Protein 5V2J (pdb70)

CATH classification: 3.40.50.2000

InterPro domains:
  IPR002213 UDP-glucuronosyl/UDP-glucosyltransferase [PF00201] (265-413)
  IPR002213 UDP-glucuronosyl/UDP-glucosyltransferase [cd03784] (7-431)
  IPR035595 UDP-glycosyltransferase family, conserved site [PS00375] (324-367)

Structure (mmCIF, N/CA/C/O backbone):
data_5V2J
#
_entry.id   5V2J
#
_cell.length_a   65.224
_cell.length_b   87.410
_cell.length_c   162.826
_cell.angle_alpha   90.00
_cell.angle_beta   90.00
_cell.angle_gamma   90.00
#
_symmetry.space_group_name_H-M   'P 21 21 21'
#
loop_
_entity.id
_entity.type
_entity.pdbx_description
1 polymer 'UDP-glycosyltransferase 74F2'
2 branched beta-D-glucopyranose-(1-3)-beta-D-glucopyranose
3 non-polymer beta-D-glucopyranose
4 non-polymer "URIDINE-5'-DIPHOSPHATE"
5 non-polymer '2-bromobenzoic acid'
6 water water
#
loop_
_atom_site.group_PDB
_atom_site.id
_atom_site.type_symbol
_atom_site.label_atom_id
_atom_site.label_alt_id
_atom_site.label_comp_id
_atom_site.label_asym_id
_atom_site.label_entity_id
_atom_site.label_seq_id
_atom_site.pdbx_PDB_ins_code
_atom_site.Cartn_x
_atom_site.Cartn_y
_atom_site.Cartn_z
_atom_site.occupancy
_atom_site.B_iso_or_equiv
_atom_site.auth_seq_id
_atom_site.auth_comp_id
_atom_site.auth_asym_id
_atom_site.auth_atom_id
_atom_site.pdbx_PDB_model_num
ATOM 1 N N . LYS A 1 4 ? -44.295 1.344 -16.601 1.00 62.73 4 LYS A N 1
ATOM 2 C CA . LYS A 1 4 ? -43.188 1.998 -17.297 1.00 70.87 4 LYS A CA 1
ATOM 3 C C . LYS A 1 4 ? -43.221 3.515 -17.109 1.00 69.01 4 LYS A C 1
ATOM 4 O O . LYS A 1 4 ? -42.458 4.225 -17.758 1.00 74.81 4 LYS A O 1
ATOM 10 N N . ARG A 1 5 ? -44.086 4.015 -16.213 1.00 64.56 5 ARG A N 1
ATOM 11 C CA . ARG A 1 5 ? -44.216 5.466 -16.068 1.00 60.72 5 ARG A CA 1
ATOM 12 C C . ARG A 1 5 ? -43.064 6.076 -15.244 1.00 53.59 5 ARG A C 1
ATOM 13 O O . ARG A 1 5 ? -42.513 7.101 -15.640 1.00 61.99 5 ARG A O 1
ATOM 21 N N . GLY A 1 6 ? -42.672 5.502 -14.109 1.00 33.83 6 GLY A N 1
ATOM 22 C CA . GLY A 1 6 ? -41.658 6.167 -13.270 1.00 29.80 6 GLY A CA 1
ATOM 23 C C . GLY A 1 6 ? -40.358 6.492 -13.995 1.00 41.37 6 GLY A C 1
ATOM 24 O O . GLY A 1 6 ? -39.943 5.797 -14.921 1.00 41.83 6 GLY A O 1
ATOM 25 N N . HIS A 1 7 ? -39.682 7.567 -13.542 1.00 36.64 7 HIS A N 1
ATOM 26 C CA . HIS A 1 7 ? -38.380 7.977 -14.094 1.00 27.30 7 HIS A CA 1
ATOM 27 C C . HIS A 1 7 ? -37.537 8.622 -12.990 1.00 31.26 7 HIS A C 1
ATOM 28 O O . HIS A 1 7 ? -37.887 9.694 -12.483 1.00 26.82 7 HIS A O 1
ATOM 35 N N . VAL A 1 8 ? -36.415 7.985 -12.649 1.00 25.11 8 VAL A N 1
ATOM 36 C CA . VAL A 1 8 ? -35.503 8.441 -11.599 1.00 25.33 8 VAL A CA 1
ATOM 37 C C . VAL A 1 8 ? -34.348 9.232 -12.205 1.00 21.75 8 VAL A C 1
ATOM 38 O O . VAL A 1 8 ? -33.693 8.771 -13.155 1.00 27.83 8 VAL A O 1
ATOM 42 N N . LEU A 1 9 ? -34.109 10.427 -11.663 1.00 21.72 9 LEU A N 1
ATOM 43 C CA . LEU A 1 9 ? -32.862 11.154 -11.860 1.00 25.05 9 LEU A CA 1
ATOM 44 C C . LEU A 1 9 ? -31.978 10.906 -10.639 1.00 27.23 9 LEU A C 1
ATOM 45 O O . LEU A 1 9 ? -32.345 11.273 -9.515 1.00 22.59 9 LEU A O 1
ATOM 50 N N . ALA A 1 10 ? -30.836 10.265 -10.867 1.00 21.02 10 ALA A N 1
ATOM 51 C CA . ALA A 1 10 ? -29.903 9.865 -9.811 1.00 23.60 10 ALA A CA 1
ATOM 52 C C . ALA A 1 10 ? -28.727 10.826 -9.766 1.00 24.04 10 ALA A C 1
ATOM 53 O O . ALA A 1 10 ? -28.079 11.050 -10.795 1.00 21.76 10 ALA A O 1
ATOM 55 N N . VAL A 1 11 ? -28.464 11.409 -8.587 1.00 19.16 11 VAL A N 1
ATOM 56 C CA . VAL A 1 11 ? -27.467 12.470 -8.466 1.00 22.48 11 VAL A CA 1
ATOM 57 C C . VAL A 1 11 ? -26.392 12.098 -7.440 1.00 20.24 11 VAL A C 1
ATOM 58 O O . VAL A 1 11 ? -26.528 12.419 -6.246 1.00 22.20 11 VAL A O 1
ATOM 62 N N . PRO A 1 12 ? -25.333 11.402 -7.834 1.00 19.69 12 PRO A N 1
ATOM 63 C CA . PRO A 1 12 ? -24.246 11.101 -6.881 1.00 19.18 12 PRO A CA 1
ATOM 64 C C . PRO A 1 12 ? -23.341 12.295 -6.603 1.00 23.05 12 PRO A C 1
ATOM 65 O O . PRO A 1 12 ? -23.177 13.182 -7.440 1.00 21.17 12 PRO A O 1
ATOM 69 N N . TYR A 1 13 ? -22.736 12.311 -5.393 1.00 18.82 13 TYR A N 1
ATOM 70 C CA . TYR A 1 13 ? -21.580 13.171 -5.189 1.00 18.45 13 TYR A CA 1
ATOM 71 C C . TYR A 1 13 ? -20.535 12.826 -6.254 1.00 26.24 13 TYR A C 1
ATOM 72 O O . TYR A 1 13 ? -20.363 11.646 -6.586 1.00 22.43 13 TYR A O 1
ATOM 81 N N . PRO A 1 14 ? -19.874 13.822 -6.865 1.00 25.35 14 PRO A N 1
ATOM 82 C CA . PRO A 1 14 ? -19.062 13.513 -8.078 1.00 24.82 14 PRO A CA 1
ATOM 83 C C . PRO A 1 14 ? -17.698 12.926 -7.734 1.00 24.57 14 PRO A C 1
ATOM 84 O O . PRO A 1 14 ? -16.629 13.537 -7.956 1.00 25.61 14 PRO A O 1
ATOM 88 N N . SER A 1 15 ? -17.713 11.713 -7.177 1.00 19.74 15 SER A N 1
ATOM 89 C CA . SER A 1 15 ? -16.480 10.985 -6.903 1.00 23.60 15 SER A CA 1
ATOM 90 C C . SER A 1 15 ? -16.731 9.513 -7.156 1.00 29.48 15 SER A C 1
ATOM 91 O O . SER A 1 15 ? -17.878 9.061 -7.171 1.00 25.73 15 SER A O 1
ATOM 94 N N . GLN A 1 16 ? -15.641 8.759 -7.353 1.00 26.15 16 GLN A N 1
ATOM 95 C CA . GLN A 1 16 ? -15.771 7.362 -7.756 1.00 22.73 16 GLN A CA 1
ATOM 96 C C . GLN A 1 16 ? -16.578 6.559 -6.754 1.00 26.61 16 GLN A C 1
ATOM 97 O O . GLN A 1 16 ? -17.434 5.758 -7.140 1.00 24.74 16 GLN A O 1
ATOM 103 N N . GLY A 1 17 ? -16.301 6.732 -5.459 1.00 22.42 17 GLY A N 1
ATOM 104 C CA . GLY A 1 17 ? -16.979 5.881 -4.490 1.00 25.02 17 GLY A CA 1
ATOM 105 C C . GLY A 1 17 ? -18.458 6.186 -4.335 1.00 19.89 17 GLY A C 1
ATOM 106 O O . GLY A 1 17 ? -19.164 5.465 -3.611 1.00 23.27 17 GLY A O 1
ATOM 107 N N . HIS A 1 18 ? -18.921 7.277 -4.927 1.00 18.70 18 HIS A N 1
ATOM 108 C CA . HIS A 1 18 ? -20.349 7.572 -4.917 1.00 19.02 18 HIS A CA 1
ATOM 109 C C . HIS A 1 18 ? -20.999 7.305 -6.269 1.00 22.78 18 HIS A C 1
ATOM 110 O O . HIS A 1 18 ? -22.115 6.815 -6.316 1.00 18.89 18 HIS A O 1
ATOM 117 N N . ILE A 1 19 ? -20.323 7.623 -7.374 1.00 24.98 19 ILE A N 1
ATOM 118 C CA . ILE A 1 19 ? -20.906 7.365 -8.690 1.00 21.71 19 ILE A CA 1
ATOM 119 C C . ILE A 1 19 ? -21.131 5.870 -8.898 1.00 22.35 19 ILE A C 1
ATOM 120 O O . ILE A 1 19 ? -22.182 5.453 -9.401 1.00 24.66 19 ILE A O 1
ATOM 125 N N . THR A 1 20 ? -20.157 5.038 -8.496 1.00 21.21 20 THR A N 1
ATOM 126 C CA . THR A 1 20 ? -20.286 3.589 -8.649 1.00 19.54 20 THR A CA 1
ATOM 127 C C . THR A 1 20 ? -21.513 3.005 -7.962 1.00 23.90 20 THR A C 1
ATOM 128 O O . THR A 1 20 ? -22.314 2.347 -8.646 1.00 24.93 20 THR A O 1
ATOM 132 N N . PRO A 1 21 ? -21.737 3.175 -6.646 1.00 24.98 21 PRO A N 1
ATOM 133 C CA . PRO A 1 21 ? -22.985 2.607 -6.080 1.00 19.98 21 PRO A CA 1
ATOM 134 C C . PRO A 1 21 ? -24.263 3.186 -6.690 1.00 25.86 21 PRO A C 1
ATOM 135 O O . PRO A 1 21 ? -25.273 2.468 -6.802 1.00 26.88 21 PRO A O 1
ATOM 139 N N . PHE A 1 22 ? -24.248 4.459 -7.095 1.00 24.50 22 PHE A N 1
ATOM 140 C CA . PHE A 1 22 ? -25.435 5.036 -7.729 1.00 22.77 22 PHE A CA 1
ATOM 141 C C . PHE A 1 22 ? -25.725 4.364 -9.064 1.00 20.19 22 PHE A C 1
ATOM 142 O O . PHE A 1 22 ? -26.884 4.071 -9.381 1.00 25.17 22 PHE A O 1
ATOM 150 N N . ARG A 1 23 ? -24.685 4.109 -9.859 1.00 29.27 23 ARG A N 1
ATOM 151 C CA . ARG A 1 23 ? -24.917 3.473 -11.153 1.00 30.65 23 ARG A CA 1
ATOM 152 C C . ARG A 1 23 ? -25.369 2.031 -10.980 1.00 20.70 23 ARG A C 1
ATOM 153 O O . ARG A 1 23 ? -26.273 1.559 -11.701 1.00 25.97 23 ARG A O 1
ATOM 161 N N . GLN A 1 24 ? -24.739 1.308 -10.051 1.00 25.71 24 GLN A N 1
ATOM 162 C CA . GLN A 1 24 ? -25.133 -0.075 -9.793 1.00 32.11 24 GLN A CA 1
ATOM 163 C C . GLN A 1 24 ? -26.578 -0.147 -9.337 1.00 30.05 24 GLN A C 1
ATOM 164 O O . GLN A 1 24 ? -27.333 -1.022 -9.774 1.00 34.57 24 GLN A O 1
ATOM 170 N N . PHE A 1 25 ? -26.999 0.788 -8.485 1.00 30.98 25 PHE A N 1
ATOM 171 C CA . PHE A 1 25 ? -28.391 0.796 -8.048 1.00 27.77 25 PHE A CA 1
ATOM 172 C C . PHE A 1 25 ? -29.319 1.072 -9.230 1.00 32.54 25 PHE A C 1
ATOM 173 O O . PHE A 1 25 ? -30.359 0.423 -9.375 1.00 29.32 25 PHE A O 1
ATOM 181 N N . CYS A 1 26 ? -28.918 1.984 -10.125 1.00 27.56 26 CYS A N 1
ATOM 182 C CA . CYS A 1 26 ? -29.704 2.245 -11.328 1.00 27.65 26 CYS A CA 1
ATOM 183 C C . CYS A 1 26 ? -29.877 0.981 -12.178 1.00 32.15 26 CYS A C 1
ATOM 184 O O . CYS A 1 26 ? -30.945 0.768 -12.759 1.00 31.13 26 CYS A O 1
ATOM 187 N N . LYS A 1 27 ? -28.838 0.136 -12.282 1.00 28.74 27 LYS A N 1
ATOM 188 C CA . LYS A 1 27 ? -28.982 -1.110 -13.046 1.00 28.77 27 LYS A CA 1
ATOM 189 C C . LYS A 1 27 ? -30.024 -2.039 -12.417 1.00 34.26 27 LYS A C 1
ATOM 190 O O . LYS A 1 27 ? -30.736 -2.764 -13.133 1.00 28.44 27 LYS A O 1
ATOM 196 N N . ARG A 1 28 ? -30.115 -2.055 -11.081 1.00 33.94 28 ARG A N 1
ATOM 197 C CA . ARG A 1 28 ? -31.168 -2.835 -10.422 1.00 34.97 28 ARG A CA 1
ATOM 198 C C . ARG A 1 28 ? -32.540 -2.283 -10.753 1.00 35.38 28 ARG A C 1
ATOM 199 O O . ARG A 1 28 ? -33.456 -3.030 -11.115 1.00 37.48 28 ARG A O 1
ATOM 207 N N . LEU A 1 29 ? -32.714 -0.970 -10.559 1.00 27.04 29 LEU A N 1
ATOM 208 C CA . LEU A 1 29 ? -33.965 -0.318 -10.911 1.00 31.06 29 LEU A CA 1
ATOM 209 C C . LEU A 1 29 ? -34.350 -0.602 -12.354 1.00 31.16 29 LEU A C 1
ATOM 210 O O . LEU A 1 29 ? -35.518 -0.911 -12.641 1.00 32.69 29 LEU A O 1
ATOM 215 N N . HIS A 1 30 ? -33.386 -0.521 -13.287 1.00 24.50 30 HIS A N 1
ATOM 216 C CA . HIS A 1 30 ? -33.741 -0.790 -14.685 1.00 30.41 30 HIS A CA 1
ATOM 217 C C . HIS A 1 30 ? -34.219 -2.230 -14.864 1.00 35.94 30 HIS A C 1
ATOM 218 O O . HIS A 1 30 ? -35.207 -2.486 -15.566 1.00 34.25 30 HIS A O 1
ATOM 225 N N . PHE A 1 31 ? -33.543 -3.185 -14.219 1.00 38.50 31 PHE A N 1
ATOM 226 C CA . PHE A 1 31 ? -33.999 -4.572 -14.269 1.00 35.72 31 PHE A CA 1
ATOM 227 C C . PHE A 1 31 ? -35.432 -4.710 -13.760 1.00 37.17 31 PHE A C 1
ATOM 228 O O . PHE A 1 31 ? -36.192 -5.549 -14.258 1.00 34.69 31 PHE A O 1
ATOM 236 N N . LYS A 1 32 ? -35.829 -3.887 -12.788 1.00 34.92 32 LYS A N 1
ATOM 237 C CA . LYS A 1 32 ? -37.182 -3.965 -12.249 1.00 37.85 32 LYS A CA 1
ATOM 238 C C . LYS A 1 32 ? -38.201 -3.166 -13.058 1.00 37.36 32 LYS A C 1
ATOM 239 O O . LYS A 1 32 ? -39.389 -3.180 -12.713 1.00 39.50 32 LYS A O 1
ATOM 245 N N . GLY A 1 33 ? -37.786 -2.496 -14.131 1.00 34.73 33 GLY A N 1
ATOM 246 C CA . GLY A 1 33 ? -38.706 -1.766 -14.974 1.00 39.52 33 GLY A CA 1
ATOM 247 C C . GLY A 1 33 ? -38.769 -0.268 -14.772 1.00 35.38 33 GLY A C 1
ATOM 248 O O . GLY A 1 33 ? -39.673 0.370 -15.316 1.00 34.51 33 GLY A O 1
ATOM 249 N N . LEU A 1 34 ? -37.832 0.314 -14.034 1.00 31.58 34 LEU A N 1
ATOM 250 C CA . LEU A 1 34 ? -37.815 1.740 -13.752 1.00 29.58 34 LEU A CA 1
ATOM 251 C C . LEU A 1 34 ? -36.752 2.412 -14.619 1.00 35.25 34 LEU A C 1
ATOM 252 O O . LEU A 1 34 ? -35.575 2.041 -14.554 1.00 39.65 34 LEU A O 1
ATOM 257 N N . LYS A 1 35 ? -37.152 3.416 -15.399 1.00 27.93 35 LYS A N 1
ATOM 258 C CA . LYS A 1 35 ? -36.190 4.156 -16.210 1.00 31.56 35 LYS A CA 1
ATOM 259 C C . LYS A 1 35 ? -35.346 5.067 -15.324 1.00 31.97 35 LYS A C 1
ATOM 260 O O . LYS A 1 35 ? -35.846 5.650 -14.353 1.00 25.77 35 LYS A O 1
ATOM 266 N N . THR A 1 36 ? -34.050 5.176 -15.641 1.00 24.33 36 THR A N 1
ATOM 267 C CA . THR A 1 36 ? -33.130 5.967 -14.825 1.00 25.23 36 THR A CA 1
ATOM 268 C C . THR A 1 36 ? -32.255 6.838 -15.720 1.00 36.11 36 THR A C 1
ATOM 269 O O . THR A 1 36 ? -31.855 6.427 -16.819 1.00 33.11 36 THR A O 1
ATOM 273 N N . THR A 1 37 ? -31.941 8.031 -15.221 1.00 28.51 37 THR A N 1
ATOM 274 C CA . THR A 1 37 ? -30.968 8.938 -15.810 1.00 26.76 37 THR A CA 1
ATOM 275 C C . THR A 1 37 ? -29.970 9.305 -14.723 1.00 26.84 37 THR A C 1
ATOM 276 O O . THR A 1 37 ? -30.362 9.729 -13.630 1.00 21.03 37 THR A O 1
ATOM 280 N N . LEU A 1 38 ? -28.693 9.175 -15.024 1.00 26.47 38 LEU A N 1
ATOM 281 C CA . LEU A 1 38 ? -27.635 9.491 -14.073 1.00 24.38 38 LEU A CA 1
ATOM 282 C C . LEU A 1 38 ? -27.102 10.891 -14.363 1.00 28.50 38 LEU A C 1
ATOM 283 O O . LEU A 1 38 ? -26.731 11.190 -15.505 1.00 26.55 38 LEU A O 1
ATOM 288 N N . ALA A 1 39 ? -27.098 11.755 -13.340 1.00 21.27 39 ALA A N 1
ATOM 289 C CA . ALA A 1 39 ? -26.605 13.130 -13.448 1.00 24.43 39 ALA A CA 1
ATOM 290 C C . ALA A 1 39 ? -25.125 13.200 -13.081 1.00 27.76 39 ALA A C 1
ATOM 291 O O . ALA A 1 39 ? -24.767 13.069 -11.907 1.00 28.31 39 ALA A O 1
ATOM 293 N N . LEU A 1 40 ? -24.271 13.465 -14.071 1.00 25.96 40 LEU A N 1
ATOM 294 C CA . LEU A 1 40 ? -22.841 13.641 -13.871 1.00 23.35 40 LEU A CA 1
ATOM 295 C C . LEU A 1 40 ? -22.489 15.112 -14.072 1.00 25.17 40 LEU A C 1
ATOM 296 O O . LEU A 1 40 ? -23.062 15.783 -14.938 1.00 22.27 40 LEU A O 1
ATOM 301 N N . THR A 1 41 ? -21.544 15.614 -13.283 1.00 23.07 41 THR A N 1
ATOM 302 C CA . THR A 1 41 ? -21.022 16.952 -13.523 1.00 24.35 41 THR A CA 1
ATOM 303 C C . THR A 1 41 ? -20.309 16.997 -14.879 1.00 22.47 41 THR A C 1
ATOM 304 O O . THR A 1 41 ? -19.766 16.001 -15.352 1.00 19.45 41 THR A O 1
ATOM 308 N N . THR A 1 42 ? -20.326 18.172 -15.504 1.00 23.11 42 THR A N 1
ATOM 309 C CA . THR A 1 42 ? -19.682 18.344 -16.808 1.00 24.44 42 THR A CA 1
ATOM 310 C C . THR A 1 42 ? -18.208 17.964 -16.752 1.00 24.86 42 THR A C 1
ATOM 311 O O . THR A 1 42 ? -17.700 17.288 -17.650 1.00 28.70 42 THR A O 1
ATOM 315 N N . PHE A 1 43 ? -17.510 18.373 -15.694 1.00 28.41 43 PHE A N 1
ATOM 316 C CA . PHE A 1 43 ? -16.100 18.015 -15.592 1.00 21.60 43 PHE A CA 1
ATOM 317 C C . PHE A 1 43 ? -15.911 16.505 -15.593 1.00 19.38 43 PHE A C 1
ATOM 318 O O . PHE A 1 43 ? -15.053 15.973 -16.310 1.00 20.51 43 PHE A O 1
ATOM 326 N N . VAL A 1 44 ? -16.710 15.789 -14.807 1.00 23.84 44 VAL A N 1
ATOM 327 C CA . VAL A 1 44 ? -16.564 14.332 -14.737 1.00 24.13 44 VAL A CA 1
ATOM 328 C C . VAL A 1 44 ? -16.965 13.679 -16.046 1.00 23.49 44 VAL A C 1
ATOM 329 O O . VAL A 1 44 ? -16.349 12.695 -16.482 1.00 24.44 44 VAL A O 1
ATOM 333 N N . PHE A 1 45 ? -18.047 14.168 -16.657 1.00 20.28 45 PHE A N 1
ATOM 334 C CA . PHE A 1 45 ? -18.528 13.595 -17.909 1.00 24.24 45 PHE A CA 1
ATOM 335 C C . PHE A 1 45 ? -17.440 13.678 -18.989 1.00 20.18 45 PHE A C 1
ATOM 336 O O . PHE A 1 45 ? -17.161 12.698 -19.688 1.00 28.54 45 PHE A O 1
ATOM 344 N N . ASN A 1 46 ? -16.773 14.825 -19.090 1.00 20.47 46 ASN A N 1
ATOM 345 C CA . ASN A 1 46 ? -15.758 15.013 -20.120 1.00 25.31 46 ASN A CA 1
ATOM 346 C C . ASN A 1 46 ? -14.462 14.275 -19.793 1.00 34.43 46 ASN A C 1
ATOM 347 O O . ASN A 1 46 ? -13.624 14.118 -20.686 1.00 32.15 46 ASN A O 1
ATOM 352 N N . SER A 1 47 ? -14.307 13.775 -18.562 1.00 34.01 47 SER A N 1
ATOM 353 C CA . SER A 1 47 ? -13.148 12.970 -18.173 1.00 34.60 47 SER A CA 1
ATOM 354 C C . SER A 1 47 ? -13.353 11.477 -18.409 1.00 35.10 47 SER A C 1
ATOM 355 O O . SER A 1 47 ? -12.390 10.763 -18.700 1.00 42.19 47 SER A O 1
ATOM 358 N N . ILE A 1 48 ? -14.574 10.975 -18.265 1.00 34.29 48 ILE A N 1
ATOM 359 C CA . ILE A 1 48 ? -14.823 9.557 -18.505 1.00 39.15 48 ILE A CA 1
ATOM 360 C C . ILE A 1 48 ? -14.923 9.252 -19.993 1.00 44.32 48 ILE A C 1
ATOM 361 O O . ILE A 1 48 ? -14.556 8.155 -20.423 1.00 49.58 48 ILE A O 1
ATOM 366 N N . ASN A 1 49 ? -15.440 10.187 -20.789 1.00 55.90 49 ASN A N 1
ATOM 367 C CA . ASN A 1 49 ? -15.932 9.903 -22.134 1.00 70.94 49 ASN A CA 1
ATOM 368 C C . ASN A 1 49 ? -16.840 8.669 -22.115 1.00 63.04 49 ASN A C 1
ATOM 369 O O . ASN A 1 49 ? -16.529 7.654 -22.746 1.00 61.83 49 ASN A O 1
ATOM 374 N N . PRO A 1 50 ? -17.960 8.721 -21.390 1.00 53.90 50 PRO A N 1
ATOM 375 C CA . PRO A 1 50 ? -18.765 7.510 -21.197 1.00 54.10 50 PRO A CA 1
ATOM 376 C C . PRO A 1 50 ? -19.360 7.024 -22.509 1.00 67.96 50 PRO A C 1
ATOM 377 O O . PRO A 1 50 ? -19.542 7.780 -23.465 1.00 66.14 50 PRO A O 1
ATOM 381 N N . ASP A 1 51 ? -19.652 5.730 -22.549 1.00 78.27 51 ASP A N 1
ATOM 382 C CA . ASP A 1 51 ? -20.324 5.128 -23.693 1.00 86.46 51 ASP A CA 1
ATOM 383 C C . ASP A 1 51 ? -21.822 5.246 -23.452 1.00 81.90 51 ASP A C 1
ATOM 384 O O . ASP A 1 51 ? -22.367 4.604 -22.548 1.00 81.22 51 ASP A O 1
ATOM 389 N N . LEU A 1 52 ? -22.475 6.087 -24.247 1.00 77.65 52 LEU A N 1
ATOM 390 C CA . LEU A 1 52 ? -23.858 6.477 -24.016 1.00 69.30 52 LEU A CA 1
ATOM 391 C C . LEU A 1 52 ? -24.867 5.482 -24.568 1.00 78.13 52 LEU A C 1
ATOM 392 O O . LEU A 1 52 ? -26.073 5.720 -24.441 1.00 79.68 52 LEU A O 1
ATOM 397 N N . SER A 1 53 ? -24.413 4.384 -25.170 1.00 86.84 53 SER A N 1
ATOM 398 C CA . SER A 1 53 ? -25.313 3.375 -25.731 1.00 91.34 53 SER A CA 1
ATOM 399 C C . SER A 1 53 ? -25.598 2.283 -24.697 1.00 81.68 53 SER A C 1
ATOM 400 O O . SER A 1 53 ? -25.237 1.119 -24.855 1.00 82.40 53 SER A O 1
ATOM 403 N N . GLY A 1 54 ? -26.261 2.685 -23.616 1.00 75.39 54 GLY A N 1
ATOM 404 C CA . GLY A 1 54 ? -26.540 1.786 -22.521 1.00 68.90 54 GLY A CA 1
ATOM 405 C C . GLY A 1 54 ? -27.899 2.024 -21.894 1.00 70.13 54 GLY A C 1
ATOM 406 O O . GLY A 1 54 ? -28.583 3.010 -22.191 1.00 66.08 54 GLY A O 1
ATOM 407 N N . PRO A 1 55 ? -28.310 1.124 -20.991 1.00 76.42 55 PRO A N 1
ATOM 408 C CA . PRO A 1 55 ? -29.652 1.231 -20.394 1.00 75.87 55 PRO A CA 1
ATOM 409 C C . PRO A 1 55 ? -29.807 2.401 -19.427 1.00 76.84 55 PRO A C 1
ATOM 410 O O . PRO A 1 55 ? -30.946 2.749 -19.088 1.00 80.05 55 PRO A O 1
ATOM 414 N N . ILE A 1 56 ? -28.711 3.010 -18.976 1.00 64.63 56 ILE A N 1
ATOM 415 C CA . ILE A 1 56 ? -28.732 4.154 -18.065 1.00 52.35 56 ILE A CA 1
ATOM 416 C C . ILE A 1 56 ? -28.307 5.383 -18.867 1.00 42.87 56 ILE A C 1
ATOM 417 O O . ILE A 1 56 ? -27.135 5.511 -19.248 1.00 42.20 56 ILE A O 1
ATOM 422 N N . SER A 1 57 ? -29.257 6.274 -19.144 1.00 42.98 57 SER A N 1
ATOM 423 C CA . SER A 1 57 ? -28.981 7.531 -19.830 1.00 37.23 57 SER A CA 1
ATOM 424 C C . SER A 1 57 ? -28.192 8.473 -18.927 1.00 30.34 57 SER A C 1
ATOM 425 O O . SER A 1 57 ? -28.240 8.374 -17.699 1.00 30.32 57 SER A O 1
ATOM 428 N N . ILE A 1 58 ? -27.487 9.423 -19.547 1.00 27.64 58 ILE A N 1
ATOM 429 C CA . ILE A 1 58 ? -26.632 10.370 -18.832 1.00 28.28 58 ILE A CA 1
ATOM 430 C C . ILE A 1 58 ? -27.112 11.786 -19.121 1.00 30.02 58 ILE A C 1
ATOM 431 O O . ILE A 1 58 ? -27.423 12.125 -20.268 1.00 30.54 58 ILE A O 1
ATOM 436 N N . ALA A 1 59 ? -27.192 12.609 -18.084 1.00 26.02 59 ALA A N 1
ATOM 437 C CA . ALA A 1 59 ? -27.382 14.038 -18.260 1.00 25.52 59 ALA A CA 1
ATOM 438 C C . ALA A 1 59 ? -26.225 14.734 -17.557 1.00 30.18 59 ALA A C 1
ATOM 439 O O . ALA A 1 59 ? -25.570 14.133 -16.698 1.00 28.38 59 ALA A O 1
ATOM 441 N N . THR A 1 60 ? -25.921 15.980 -17.937 1.00 22.58 60 THR A N 1
ATOM 442 C CA . THR A 1 60 ? -24.861 16.714 -17.248 1.00 20.44 60 THR A CA 1
ATOM 443 C C . THR A 1 60 ? -25.441 17.834 -16.401 1.00 21.41 60 THR A C 1
ATOM 444 O O . THR A 1 60 ? -26.396 18.512 -16.797 1.00 24.97 60 THR A O 1
ATOM 448 N N . ILE A 1 61 ? -24.873 18.003 -15.214 1.00 22.62 61 ILE A N 1
ATOM 449 C CA . ILE A 1 61 ? -25.170 19.140 -14.364 1.00 18.34 61 ILE A CA 1
ATOM 450 C C . ILE A 1 61 ? -23.855 19.859 -14.110 1.00 24.70 61 ILE A C 1
ATOM 451 O O . ILE A 1 61 ? -22.796 19.413 -14.566 1.00 29.40 61 ILE A O 1
ATOM 456 N N . SER A 1 62 ? -23.899 20.962 -13.373 1.00 22.63 62 SER A N 1
ATOM 457 C CA . SER A 1 62 ? -22.683 21.693 -13.049 1.00 23.70 62 SER A CA 1
ATOM 458 C C . SER A 1 62 ? -22.503 21.793 -11.541 1.00 28.26 62 SER A C 1
ATOM 459 O O . SER A 1 62 ? -23.473 22.007 -10.797 1.00 24.16 62 SER A O 1
ATOM 462 N N . ASP A 1 63 ? -21.253 21.644 -11.097 1.00 24.73 63 ASP A N 1
ATOM 463 C CA . ASP A 1 63 ? -20.852 21.963 -9.729 1.00 21.66 63 ASP A CA 1
ATOM 464 C C . ASP A 1 63 ? -20.224 23.337 -9.635 1.00 23.06 63 ASP A C 1
ATOM 465 O O . ASP A 1 63 ? -19.677 23.700 -8.585 1.00 21.74 63 ASP A O 1
ATOM 470 N N . GLY A 1 64 ? -20.269 24.099 -10.725 1.00 24.86 64 GLY A N 1
ATOM 471 C CA . GLY A 1 64 ? -19.593 25.364 -10.816 1.00 25.27 64 GLY A CA 1
ATOM 472 C C . GLY A 1 64 ? -18.137 25.296 -11.272 1.00 24.02 64 GLY A C 1
ATOM 473 O O . GLY A 1 64 ? -17.480 26.345 -11.307 1.00 26.93 64 GLY A O 1
ATOM 474 N N . TYR A 1 65 ? -17.620 24.108 -11.608 1.00 22.02 65 TYR A N 1
ATOM 475 C CA . TYR A 1 65 ? -16.213 23.939 -12.006 1.00 29.93 65 TYR A CA 1
ATOM 476 C C . TYR A 1 65 ? -16.131 23.029 -13.226 1.00 31.81 65 TYR A C 1
ATOM 477 O O . TYR A 1 65 ? -15.484 21.982 -13.216 1.00 24.84 65 TYR A O 1
ATOM 486 N N . ASP A 1 66 ? -16.802 23.450 -14.305 1.00 21.23 66 ASP A N 1
ATOM 487 C CA . ASP A 1 66 ? -16.915 22.592 -15.487 1.00 23.83 66 ASP A CA 1
ATOM 488 C C . ASP A 1 66 ? -15.563 22.359 -16.148 1.00 27.76 66 ASP A C 1
ATOM 489 O O . ASP A 1 66 ? -15.292 21.261 -16.644 1.00 25.53 66 ASP A O 1
ATOM 494 N N . HIS A 1 67 ? -14.718 23.390 -16.187 1.00 32.82 67 HIS A N 1
ATOM 495 C CA . HIS A 1 67 ? -13.471 23.315 -16.940 1.00 38.71 67 HIS A CA 1
ATOM 496 C C . HIS A 1 67 ? -12.487 22.364 -16.271 1.00 35.50 67 HIS A C 1
ATOM 497 O O . HIS A 1 67 ? -11.916 21.479 -16.922 1.00 37.34 67 HIS A O 1
ATOM 504 N N . GLY A 1 68 ? -12.257 22.550 -14.974 1.00 34.98 68 GLY A N 1
ATOM 505 C CA . GLY A 1 68 ? -11.232 21.793 -14.280 1.00 39.93 68 GLY A CA 1
ATOM 506 C C . GLY A 1 68 ? -11.676 20.988 -13.073 1.00 37.86 68 GLY A C 1
ATOM 507 O O . GLY A 1 68 ? -10.855 20.277 -12.490 1.00 35.57 68 GLY A O 1
ATOM 508 N N . GLY A 1 69 ? -12.955 21.088 -12.675 1.00 34.04 69 GLY A N 1
ATOM 509 C CA . GLY A 1 69 ? -13.447 20.272 -11.560 1.00 35.33 69 GLY A CA 1
ATOM 510 C C . GLY A 1 69 ? -12.905 20.708 -10.202 1.00 24.58 69 GLY A C 1
ATOM 511 O O . GLY A 1 69 ? -12.435 21.841 -10.014 1.00 24.52 69 GLY A O 1
ATOM 512 N N . PHE A 1 70 ? -12.952 19.764 -9.242 1.00 30.15 70 PHE A N 1
ATOM 513 C CA . PHE A 1 70 ? -12.692 20.096 -7.833 1.00 36.71 70 PHE A CA 1
ATOM 514 C C . PHE A 1 70 ? -11.317 20.736 -7.609 1.00 32.63 70 PHE A C 1
ATOM 515 O O . PHE A 1 70 ? -11.169 21.629 -6.756 1.00 25.74 70 PHE A O 1
ATOM 523 N N . GLU A 1 71 ? -10.287 20.262 -8.319 1.00 28.72 71 GLU A N 1
ATOM 524 C CA . GLU A 1 71 ? -8.942 20.771 -8.068 1.00 39.56 71 GLU A CA 1
ATOM 525 C C . GLU A 1 71 ? -8.781 22.239 -8.439 1.00 43.05 71 GLU A C 1
ATOM 526 O O . GLU A 1 71 ? -7.813 22.871 -8.001 1.00 39.67 71 GLU A O 1
ATOM 532 N N . THR A 1 72 ? -9.706 22.810 -9.194 1.00 33.94 72 THR A N 1
ATOM 533 C CA . THR A 1 72 ? -9.645 24.233 -9.512 1.00 36.77 72 THR A CA 1
ATOM 534 C C . THR A 1 72 ? -10.439 25.083 -8.529 1.00 36.57 72 THR A C 1
ATOM 535 O O . THR A 1 72 ? -10.521 26.306 -8.700 1.00 33.87 72 THR A O 1
ATOM 539 N N . ALA A 1 73 ? -11.036 24.475 -7.511 1.00 31.22 73 ALA A N 1
ATOM 540 C CA . ALA A 1 73 ? -11.777 25.262 -6.539 1.00 27.44 73 ALA A CA 1
ATOM 541 C C . ALA A 1 73 ? -10.805 25.741 -5.484 1.00 27.44 73 ALA A C 1
ATOM 542 O O . ALA A 1 73 ? -9.815 25.068 -5.186 1.00 32.36 73 ALA A O 1
ATOM 544 N N . ASP A 1 74 ? -11.086 26.918 -4.923 1.00 28.38 74 ASP A N 1
ATOM 545 C CA . ASP A 1 74 ? -10.191 27.467 -3.910 1.00 37.69 74 ASP A CA 1
ATOM 546 C C . ASP A 1 74 ? -10.129 26.570 -2.683 1.00 44.64 74 ASP A C 1
ATOM 547 O O . ASP A 1 74 ? -9.057 26.381 -2.094 1.00 34.19 74 ASP A O 1
ATOM 552 N N . SER A 1 75 ? -11.272 26.016 -2.281 1.00 35.27 75 SER A N 1
ATOM 553 C CA . SER A 1 75 ? -11.418 25.384 -0.977 1.00 38.07 75 SER A CA 1
ATOM 554 C C . SER A 1 75 ? -12.618 24.456 -1.008 1.00 35.76 75 SER A C 1
ATOM 555 O O . SER A 1 75 ? -13.503 24.587 -1.860 1.00 26.94 75 SER A O 1
ATOM 558 N N . ILE A 1 76 ? -12.670 23.553 -0.026 1.00 31.57 76 ILE A N 1
ATOM 559 C CA . ILE A 1 76 ? -13.789 22.619 0.036 1.00 34.00 76 ILE A CA 1
ATOM 560 C C . ILE A 1 76 ? -15.099 23.367 0.281 1.00 30.89 76 ILE A C 1
ATOM 561 O O . ILE A 1 76 ? -16.118 23.078 -0.359 1.00 25.53 76 ILE A O 1
ATOM 566 N N . ASP A 1 77 ? -15.088 24.357 1.180 1.00 27.04 77 ASP A N 1
ATOM 567 C CA . ASP A 1 77 ? -16.308 25.110 1.466 1.00 33.61 77 ASP A CA 1
ATOM 568 C C . ASP A 1 77 ? -16.805 25.871 0.242 1.00 36.85 77 ASP A C 1
ATOM 569 O O . ASP A 1 77 ? -18.016 25.934 -0.001 1.00 31.98 77 ASP A O 1
ATOM 574 N N . ASP A 1 78 ? -15.889 26.462 -0.537 1.00 33.69 78 ASP A N 1
ATOM 575 C CA . ASP A 1 78 ? -16.276 27.096 -1.795 1.00 32.18 78 ASP A CA 1
ATOM 576 C C . ASP A 1 78 ? -16.842 26.072 -2.776 1.00 29.24 78 ASP A C 1
ATOM 577 O O . ASP A 1 78 ? -17.830 26.336 -3.469 1.00 29.20 78 ASP A O 1
ATOM 582 N N . TYR A 1 79 ? -16.203 24.912 -2.880 1.00 22.10 79 TYR A N 1
ATOM 583 C CA . TYR A 1 79 ? -16.709 23.881 -3.771 1.00 20.13 79 TYR A CA 1
ATOM 584 C C . TYR A 1 79 ? -18.154 23.498 -3.430 1.00 31.97 79 TYR A C 1
ATOM 585 O O . TYR A 1 79 ? -19.020 23.457 -4.312 1.00 23.32 79 TYR A O 1
ATOM 594 N N . LEU A 1 80 ? -18.427 23.206 -2.154 1.00 26.63 80 LEU A N 1
ATOM 595 C CA . LEU A 1 80 ? -19.746 22.707 -1.776 1.00 23.82 80 LEU A CA 1
ATOM 596 C C . LEU A 1 80 ? -20.818 23.787 -1.920 1.00 24.55 80 LEU A C 1
ATOM 597 O O . LEU A 1 80 ? -21.973 23.487 -2.245 1.00 28.05 80 LEU A O 1
ATOM 602 N N . LYS A 1 81 ? -20.466 25.045 -1.657 1.00 27.84 81 LYS A N 1
ATOM 603 C CA . LYS A 1 81 ? -21.435 26.130 -1.810 1.00 32.80 81 LYS A CA 1
ATOM 604 C C . LYS A 1 81 ? -21.736 26.382 -3.277 1.00 29.34 81 LYS A C 1
ATOM 605 O O . LYS A 1 81 ? -22.903 26.559 -3.664 1.00 26.06 81 LYS A O 1
ATOM 611 N N . ASP A 1 82 ? -20.696 26.399 -4.110 1.00 24.99 82 ASP A N 1
ATOM 612 C CA . ASP A 1 82 ? -20.911 26.549 -5.541 1.00 24.58 82 ASP A CA 1
ATOM 613 C C . ASP A 1 82 ? -21.642 25.345 -6.127 1.00 24.90 82 ASP A C 1
ATOM 614 O O . ASP A 1 82 ? -22.429 25.513 -7.058 1.00 24.04 82 ASP A O 1
ATOM 619 N N . PHE A 1 83 ? -21.394 24.130 -5.612 1.00 22.69 83 PHE A N 1
ATOM 620 C CA . PHE A 1 83 ? -22.143 22.973 -6.103 1.00 22.79 83 PHE A CA 1
ATOM 621 C C . PHE A 1 83 ? -23.618 23.103 -5.713 1.00 23.76 83 PHE A C 1
ATOM 622 O O . PHE A 1 83 ? -24.515 22.800 -6.506 1.00 25.56 83 PHE A O 1
ATOM 630 N N . LYS A 1 84 ? -23.891 23.546 -4.498 1.00 22.95 84 LYS A N 1
ATOM 631 C CA . LYS A 1 84 ? -25.294 23.797 -4.151 1.00 27.69 84 LYS A CA 1
ATOM 632 C C . LYS A 1 84 ? -25.932 24.802 -5.102 1.00 31.57 84 LYS A C 1
ATOM 633 O O . LYS A 1 84 ? -27.082 24.617 -5.551 1.00 27.78 84 LYS A O 1
ATOM 639 N N . THR A 1 85 ? -25.209 25.867 -5.438 1.00 28.98 85 THR A N 1
ATOM 640 C CA . THR A 1 85 ? -25.790 26.883 -6.314 1.00 32.92 85 THR A CA 1
ATOM 641 C C . THR A 1 85 ? -26.026 26.330 -7.705 1.00 31.25 85 THR A C 1
ATOM 642 O O . THR A 1 85 ? -27.166 26.285 -8.190 1.00 23.59 85 THR A O 1
ATOM 646 N N . SER A 1 86 ? -24.949 25.917 -8.375 1.00 21.79 86 SER A N 1
ATOM 647 C CA . SER A 1 86 ? -25.069 25.514 -9.774 1.00 24.65 86 SER A CA 1
ATOM 648 C C . SER A 1 86 ? -25.791 24.193 -9.904 1.00 28.33 86 SER A C 1
ATOM 649 O O . SER A 1 86 ? -26.488 23.959 -10.906 1.00 27.48 86 SER A O 1
ATOM 652 N N . GLY A 1 87 ? -25.599 23.299 -8.928 1.00 24.05 87 GLY A N 1
ATOM 653 C CA . GLY A 1 87 ? -26.269 22.018 -8.996 1.00 19.11 87 GLY A CA 1
ATOM 654 C C . GLY A 1 87 ? -27.776 22.187 -8.871 1.00 19.84 87 GLY A C 1
ATOM 655 O O . GLY A 1 87 ? -28.541 21.491 -9.536 1.00 24.90 87 GLY A O 1
ATOM 656 N N . SER A 1 88 ? -28.210 23.111 -8.023 1.00 21.65 88 SER A N 1
ATOM 657 C CA . SER A 1 88 ? -29.652 23.326 -7.853 1.00 23.87 88 SER A CA 1
ATOM 658 C C . SER A 1 88 ? -30.278 23.782 -9.167 1.00 23.52 88 SER A C 1
ATOM 659 O O . SER A 1 88 ? -31.314 23.252 -9.594 1.00 23.44 88 SER A O 1
ATOM 662 N N . LYS A 1 89 ? -29.611 24.711 -9.857 1.00 26.70 89 LYS A N 1
ATOM 663 C CA . LYS A 1 89 ? -30.152 25.279 -11.086 1.00 36.18 89 LYS A CA 1
ATOM 664 C C . LYS A 1 89 ? -30.077 24.282 -12.237 1.00 35.98 89 LYS A C 1
ATOM 665 O O . LYS A 1 89 ? -31.008 24.197 -13.048 1.00 26.74 89 LYS A O 1
ATOM 671 N N . THR A 1 90 ? -28.987 23.507 -12.325 1.00 18.60 90 THR A N 1
ATOM 672 C CA . THR A 1 90 ? -28.852 22.590 -13.453 1.00 21.74 90 THR A CA 1
ATOM 673 C C . THR A 1 90 ? -29.649 21.315 -13.243 1.00 26.06 90 THR A C 1
ATOM 674 O O . THR A 1 90 ? -30.139 20.735 -14.218 1.00 24.67 90 THR A O 1
ATOM 678 N N . ILE A 1 91 ? -29.854 20.890 -11.999 1.00 24.23 91 ILE A N 1
ATOM 679 C CA . ILE A 1 91 ? -30.825 19.817 -11.795 1.00 23.21 91 ILE A CA 1
ATOM 680 C C . ILE A 1 91 ? -32.237 20.287 -12.171 1.00 27.91 91 ILE A C 1
ATOM 681 O O . ILE A 1 91 ? -33.000 19.541 -12.801 1.00 22.98 91 ILE A O 1
ATOM 686 N N . ALA A 1 92 ? -32.604 21.529 -11.824 1.00 22.66 92 ALA A N 1
ATOM 687 C CA . ALA A 1 92 ? -33.907 22.037 -12.260 1.00 27.19 92 ALA A CA 1
ATOM 688 C C . ALA A 1 92 ? -33.998 22.059 -13.784 1.00 29.07 92 ALA A C 1
ATOM 689 O O . ALA A 1 92 ? -35.054 21.752 -14.356 1.00 26.81 92 ALA A O 1
ATOM 691 N N . ASP A 1 93 ? -32.889 22.392 -14.465 1.00 24.72 93 ASP A N 1
ATOM 692 C CA . ASP A 1 93 ? -32.909 22.420 -15.935 1.00 31.30 93 ASP A CA 1
ATOM 693 C C . ASP A 1 93 ? -33.273 21.063 -16.527 1.00 31.49 93 ASP A C 1
ATOM 694 O O . ASP A 1 93 ? -34.047 20.985 -17.488 1.00 28.50 93 ASP A O 1
ATOM 699 N N . ILE A 1 94 ? -32.698 19.984 -15.990 1.00 26.96 94 ILE A N 1
ATOM 700 C CA . ILE A 1 94 ? -32.980 18.645 -16.503 1.00 23.83 94 ILE A CA 1
ATOM 701 C C . ILE A 1 94 ? -34.444 18.296 -16.287 1.00 24.48 94 ILE A C 1
ATOM 702 O O . ILE A 1 94 ? -35.124 17.770 -17.189 1.00 25.98 94 ILE A O 1
ATOM 707 N N . ILE A 1 95 ? -34.964 18.591 -15.088 1.00 22.21 95 ILE A N 1
ATOM 708 C CA . ILE A 1 95 ? -36.373 18.313 -14.822 1.00 28.33 95 ILE A CA 1
ATOM 709 C C . ILE A 1 95 ? -37.240 19.033 -15.848 1.00 29.58 95 ILE A C 1
ATOM 710 O O . ILE A 1 95 ? -38.137 18.437 -16.461 1.00 30.17 95 ILE A O 1
ATOM 715 N N . GLN A 1 96 ? -36.967 20.322 -16.067 1.00 30.34 96 GLN A N 1
ATOM 716 C CA . GLN A 1 96 ? -37.796 21.091 -16.994 1.00 30.60 96 GLN A CA 1
ATOM 717 C C . GLN A 1 96 ? -37.663 20.559 -18.415 1.00 30.11 96 GLN A C 1
ATOM 718 O O . GLN A 1 96 ? -38.659 20.445 -19.137 1.00 33.90 96 GLN A O 1
ATOM 724 N N . LYS A 1 97 ? -36.444 20.218 -18.826 1.00 29.13 97 LYS A N 1
ATOM 725 C CA . LYS A 1 97 ? -36.240 19.751 -20.197 1.00 36.78 97 LYS A CA 1
ATOM 726 C C . LYS A 1 97 ? -36.966 18.437 -20.462 1.00 45.81 97 LYS A C 1
ATOM 727 O O . LYS A 1 97 ? -37.306 18.145 -21.614 1.00 40.80 97 LYS A O 1
ATOM 733 N N . HIS A 1 98 ? -37.215 17.631 -19.425 1.00 32.72 98 HIS A N 1
ATOM 734 C CA . HIS A 1 98 ? -37.928 16.369 -19.597 1.00 35.39 98 HIS A CA 1
ATOM 735 C C . HIS A 1 98 ? -39.442 16.492 -19.435 1.00 32.55 98 HIS A C 1
ATOM 736 O O . HIS A 1 98 ? -40.154 15.496 -19.623 1.00 37.40 98 HIS A O 1
ATOM 743 N N . GLN A 1 99 ? -39.950 17.682 -19.119 1.00 28.42 99 GLN A N 1
ATOM 744 C CA . GLN A 1 99 ? -41.358 17.833 -18.758 1.00 43.19 99 GLN A CA 1
ATOM 745 C C . GLN A 1 99 ? -42.291 17.461 -19.907 1.00 56.81 99 GLN A C 1
ATOM 746 O O . GLN A 1 99 ? -43.353 16.861 -19.690 1.00 55.97 99 GLN A O 1
ATOM 752 N N . THR A 1 100 ? -41.943 17.846 -21.126 1.00 56.86 100 THR A N 1
ATOM 753 C CA . THR A 1 100 ? -42.779 17.548 -22.282 1.00 63.04 100 THR A CA 1
ATOM 754 C C . THR A 1 100 ? -42.444 16.202 -22.929 1.00 61.68 100 THR A C 1
ATOM 755 O O . THR A 1 100 ? -43.006 15.878 -23.976 1.00 67.32 100 THR A O 1
ATOM 759 N N . SER A 1 101 ? -41.565 15.408 -22.322 1.00 56.62 101 SER A N 1
ATOM 760 C CA . SER A 1 101 ? -41.068 14.188 -22.932 1.00 54.71 101 SER A CA 1
ATOM 761 C C . SER A 1 101 ? -42.045 13.030 -22.733 1.00 61.88 101 SER A C 1
ATOM 762 O O . SER A 1 101 ? -43.079 13.148 -22.066 1.00 59.84 101 SER A O 1
ATOM 765 N N . ASP A 1 102 ? -41.689 11.878 -23.311 1.00 69.71 102 ASP A N 1
ATOM 766 C CA . ASP A 1 102 ? -42.504 10.679 -23.153 1.00 74.77 102 ASP A CA 1
ATOM 767 C C . ASP A 1 102 ? -42.550 10.228 -21.700 1.00 63.84 102 ASP A C 1
ATOM 768 O O . ASP A 1 102 ? -43.604 9.810 -21.204 1.00 57.93 102 ASP A O 1
ATOM 773 N N . ASN A 1 103 ? -41.425 10.307 -20.999 1.00 61.98 103 ASN A N 1
ATOM 774 C CA . ASN A 1 103 ? -41.400 10.007 -19.573 1.00 57.39 103 ASN A CA 1
ATOM 775 C C . ASN A 1 103 ? -40.745 11.144 -18.796 1.00 41.09 103 ASN A C 1
ATOM 776 O O . ASN A 1 103 ? -39.509 11.189 -18.660 1.00 34.84 103 ASN A O 1
ATOM 781 N N . PRO A 1 104 ? -41.543 12.065 -18.262 1.00 33.53 104 PRO A N 1
ATOM 782 C CA . PRO A 1 104 ? -41.011 13.081 -17.343 1.00 29.17 104 PRO A CA 1
ATOM 783 C C . PRO A 1 104 ? -40.287 12.454 -16.156 1.00 33.45 104 PRO A C 1
ATOM 784 O O . PRO A 1 104 ? -40.582 11.330 -15.735 1.00 28.38 104 PRO A O 1
ATOM 788 N N . ILE A 1 105 ? -39.352 13.208 -15.579 1.00 26.42 105 ILE A N 1
ATOM 789 C CA . ILE A 1 105 ? -38.754 12.762 -14.321 1.00 22.11 105 ILE A CA 1
ATOM 790 C C . ILE A 1 105 ? -39.802 12.807 -13.222 1.00 23.66 105 ILE A C 1
ATOM 791 O O . ILE A 1 105 ? -40.550 13.787 -13.097 1.00 25.77 105 ILE A O 1
ATOM 796 N N . THR A 1 106 ? -39.862 11.742 -12.408 1.00 25.07 106 THR A N 1
ATOM 797 C CA . THR A 1 106 ? -40.811 11.685 -11.301 1.00 24.88 106 THR A CA 1
ATOM 798 C C . THR A 1 106 ? -40.167 11.552 -9.926 1.00 23.01 106 THR A C 1
ATOM 799 O O . THR A 1 106 ? -40.877 11.683 -8.921 1.00 31.15 106 THR A O 1
ATOM 803 N N . CYS A 1 107 ? -38.858 11.329 -9.854 1.00 22.45 107 CYS A N 1
ATOM 804 C CA . CYS A 1 107 ? -38.184 10.993 -8.613 1.00 25.70 107 CYS A CA 1
ATOM 805 C C . CYS A 1 107 ? -36.727 11.433 -8.702 1.00 23.48 107 CYS A C 1
ATOM 806 O O . CYS A 1 107 ? -36.093 11.275 -9.744 1.00 27.06 107 CYS A O 1
ATOM 809 N N . ILE A 1 108 ? -36.210 12.016 -7.622 1.00 22.22 108 ILE A N 1
ATOM 810 C CA . ILE A 1 108 ? -34.792 12.324 -7.514 1.00 21.67 108 ILE A CA 1
ATOM 811 C C . ILE A 1 108 ? -34.223 11.464 -6.400 1.00 25.19 108 ILE A C 1
ATOM 812 O O . ILE A 1 108 ? -34.651 11.572 -5.240 1.00 24.65 108 ILE A O 1
ATOM 817 N N . VAL A 1 109 ? -33.306 10.581 -6.759 1.00 23.23 109 VAL A N 1
ATOM 818 C CA . VAL A 1 109 ? -32.437 9.907 -5.800 1.00 23.33 109 VAL A CA 1
ATOM 819 C C . VAL A 1 109 ? -31.133 10.682 -5.760 1.00 23.43 109 VAL A C 1
ATOM 820 O O . VAL A 1 109 ? -30.395 10.746 -6.753 1.00 21.42 109 VAL A O 1
ATOM 824 N N . TYR A 1 110 ? -30.851 11.282 -4.613 1.00 19.75 110 TYR A N 1
ATOM 825 C CA . TYR A 1 110 ? -29.755 12.216 -4.513 1.00 23.11 110 TYR A CA 1
ATOM 826 C C . TYR A 1 110 ? -28.830 11.741 -3.403 1.00 22.67 110 TYR A C 1
ATOM 827 O O . TYR A 1 110 ? -29.265 11.115 -2.424 1.00 21.80 110 TYR A O 1
ATOM 836 N N . ASP A 1 111 ? -27.550 11.969 -3.605 1.00 19.34 111 ASP A N 1
ATOM 837 C CA . ASP A 1 111 ? -26.573 11.651 -2.566 1.00 20.79 111 ASP A CA 1
ATOM 838 C C . ASP A 1 111 ? -26.958 12.347 -1.265 1.00 22.62 111 ASP A C 1
ATOM 839 O O . ASP A 1 111 ? -27.241 13.554 -1.241 1.00 19.74 111 ASP A O 1
ATOM 844 N N . ALA A 1 112 ? -26.934 11.584 -0.168 1.00 21.95 112 ALA A N 1
ATOM 845 C CA . ALA A 1 112 ? -27.237 12.177 1.127 1.00 24.39 112 ALA A CA 1
ATOM 846 C C . ALA A 1 112 ? -26.277 13.317 1.497 1.00 24.21 112 ALA A C 1
ATOM 847 O O . ALA A 1 112 ? -26.666 14.197 2.271 1.00 21.04 112 ALA A O 1
ATOM 849 N N . PHE A 1 113 ? -25.063 13.364 0.920 1.00 20.48 113 PHE A N 1
ATOM 850 C CA . PHE A 1 113 ? -24.187 14.521 1.104 1.00 18.95 113 PHE A CA 1
ATOM 851 C C . PHE A 1 113 ? -24.793 15.824 0.573 1.00 21.66 113 PHE A C 1
ATOM 852 O O . PHE A 1 113 ? -24.319 16.905 0.944 1.00 25.63 113 PHE A O 1
ATOM 860 N N . LEU A 1 114 ? -25.804 15.752 -0.303 1.00 20.13 114 LEU A N 1
ATOM 861 C CA . LEU A 1 114 ? -26.356 16.914 -1.012 1.00 19.05 114 LEU A CA 1
ATOM 862 C C . LEU A 1 114 ? -27.811 17.138 -0.600 1.00 25.16 114 LEU A C 1
ATOM 863 O O . LEU A 1 114 ? -28.725 17.047 -1.430 1.00 28.57 114 LEU A O 1
ATOM 868 N N . PRO A 1 115 ? -28.077 17.444 0.679 1.00 22.31 115 PRO A N 1
ATOM 869 C CA . PRO A 1 115 ? -29.489 17.576 1.122 1.00 26.44 115 PRO A CA 1
ATOM 870 C C . PRO A 1 115 ? -30.277 18.669 0.400 1.00 23.68 115 PRO A C 1
ATOM 871 O O . PRO A 1 115 ? -31.520 18.626 0.401 1.00 21.27 115 PRO A O 1
ATOM 875 N N . TRP A 1 116 ? -29.599 19.636 -0.231 1.00 22.22 116 TRP A N 1
ATOM 876 C CA . TRP A 1 116 ? -30.264 20.691 -0.991 1.00 26.88 116 TRP A CA 1
ATOM 877 C C . TRP A 1 116 ? -30.988 20.148 -2.224 1.00 29.39 116 TRP A C 1
ATOM 878 O O . TRP A 1 116 ? -31.829 20.842 -2.825 1.00 26.76 116 TRP A O 1
ATOM 889 N N . ALA A 1 117 ? -30.672 18.924 -2.633 1.00 19.84 117 ALA A N 1
ATOM 890 C CA . ALA A 1 117 ? -31.387 18.349 -3.766 1.00 22.96 117 ALA A CA 1
ATOM 891 C C . ALA A 1 117 ? -32.822 17.992 -3.400 1.00 25.20 117 ALA A C 1
ATOM 892 O O . ALA A 1 117 ? -33.705 17.996 -4.270 1.00 27.02 117 ALA A O 1
ATOM 894 N N . LEU A 1 118 ? -33.085 17.690 -2.128 1.00 25.29 118 LEU A N 1
ATOM 895 C CA . LEU A 1 118 ? -34.473 17.502 -1.698 1.00 26.59 118 LEU A CA 1
ATOM 896 C C . LEU A 1 118 ? -35.313 18.734 -2.006 1.00 26.77 118 LEU A C 1
ATOM 897 O O . LEU A 1 118 ? -36.465 18.614 -2.454 1.00 29.53 118 LEU A O 1
ATOM 902 N N . ASP A 1 119 ? -34.766 19.932 -1.747 1.00 26.01 119 ASP A N 1
ATOM 903 C CA . ASP A 1 119 ? -35.498 21.169 -2.031 1.00 28.74 119 ASP A CA 1
ATOM 904 C C . ASP A 1 119 ? -35.844 21.303 -3.509 1.00 28.86 119 ASP A C 1
ATOM 905 O O . ASP A 1 119 ? -36.933 21.784 -3.857 1.00 31.97 119 ASP A O 1
ATOM 910 N N . VAL A 1 120 ? -34.931 20.911 -4.399 1.00 27.45 120 VAL A N 1
ATOM 911 C CA . VAL A 1 120 ? -35.241 20.973 -5.816 1.00 25.65 120 VAL A CA 1
ATOM 912 C C . VAL A 1 120 ? -36.350 19.978 -6.143 1.00 24.69 120 VAL A C 1
ATOM 913 O O . VAL A 1 120 ? -37.323 20.310 -6.829 1.00 25.16 120 VAL A O 1
ATOM 917 N N . ALA A 1 121 ? -36.226 18.739 -5.653 1.00 23.44 121 ALA A N 1
ATOM 918 C CA . ALA A 1 121 ? -37.275 17.753 -5.951 1.00 25.86 121 ALA A CA 1
ATOM 919 C C . ALA A 1 121 ? -38.633 18.235 -5.464 1.00 27.61 121 ALA A C 1
ATOM 920 O O . ALA A 1 121 ? -39.639 18.087 -6.170 1.00 26.80 121 ALA A O 1
ATOM 922 N N . ARG A 1 122 ? -38.675 18.829 -4.265 1.00 28.01 122 ARG A N 1
ATOM 923 C CA . ARG A 1 122 ? -39.951 19.248 -3.676 1.00 35.72 122 ARG A CA 1
ATOM 924 C C . ARG A 1 122 ? -40.534 20.443 -4.419 1.00 32.91 122 ARG A C 1
ATOM 925 O O . ARG A 1 122 ? -41.755 20.551 -4.558 1.00 29.23 122 ARG A O 1
ATOM 933 N N . GLU A 1 123 ? -39.677 21.352 -4.897 1.00 28.74 123 GLU A N 1
ATOM 934 C CA . GLU A 1 123 ? -40.138 22.437 -5.765 1.00 32.80 123 GLU A CA 1
ATOM 935 C C . GLU A 1 123 ? -40.891 21.920 -6.991 1.00 29.88 123 GLU A C 1
ATOM 936 O O . GLU A 1 123 ? -41.847 22.553 -7.439 1.00 30.61 123 GLU A O 1
ATOM 942 N N . PHE A 1 124 ? -40.456 20.806 -7.583 1.00 22.71 124 PHE A N 1
ATOM 943 C CA . PHE A 1 124 ? -41.137 20.309 -8.774 1.00 26.15 124 PHE A CA 1
ATOM 944 C C . PHE A 1 124 ? -42.137 19.188 -8.482 1.00 30.30 124 PHE A C 1
ATOM 945 O O . PHE A 1 124 ? -42.606 18.536 -9.416 1.00 24.73 124 PHE A O 1
ATOM 953 N N . GLY A 1 125 ? -42.494 18.967 -7.214 1.00 27.73 125 GLY A N 1
ATOM 954 C CA . GLY A 1 125 ? -43.495 17.960 -6.874 1.00 26.50 125 GLY A CA 1
ATOM 955 C C . GLY A 1 125 ? -43.050 16.511 -7.023 1.00 35.32 125 GLY A C 1
ATOM 956 O O . GLY A 1 125 ? -43.906 15.629 -7.168 1.00 32.99 125 GLY A O 1
ATOM 957 N N . LEU A 1 126 ? -41.741 16.233 -6.967 1.00 23.12 126 LEU A N 1
ATOM 958 C CA . LEU A 1 126 ? -41.217 14.903 -7.247 1.00 23.02 126 LEU A CA 1
ATOM 959 C C . LEU A 1 126 ? -41.059 14.095 -5.964 1.00 30.14 126 LEU A C 1
ATOM 960 O O . LEU A 1 126 ? -40.935 14.648 -4.869 1.00 27.80 126 LEU A O 1
ATOM 965 N N . VAL A 1 127 ? -40.996 12.767 -6.128 1.00 26.41 127 VAL A N 1
ATOM 966 C CA . VAL A 1 127 ? -40.534 11.888 -5.056 1.00 29.24 127 VAL A CA 1
ATOM 967 C C . VAL A 1 127 ? -39.060 12.174 -4.787 1.00 25.78 127 VAL A C 1
ATOM 968 O O . VAL A 1 127 ? -38.296 12.505 -5.702 1.00 25.21 127 VAL A O 1
ATOM 972 N N . ALA A 1 128 ? -38.661 12.116 -3.526 1.00 22.54 128 ALA A N 1
ATOM 973 C CA . ALA A 1 128 ? -37.297 12.495 -3.163 1.00 24.97 128 ALA A CA 1
ATOM 974 C C . ALA A 1 128 ? -36.757 11.512 -2.135 1.00 29.57 128 ALA A C 1
ATOM 975 O O . ALA A 1 128 ? -37.428 11.227 -1.139 1.00 26.86 128 ALA A O 1
ATOM 977 N N . THR A 1 129 ? -35.565 10.955 -2.394 1.00 24.09 129 THR A N 1
ATOM 978 C CA . THR A 1 129 ? -34.970 10.003 -1.464 1.00 27.56 129 THR A CA 1
ATOM 979 C C . THR A 1 129 ? -33.467 10.210 -1.435 1.00 20.85 129 THR A C 1
ATOM 980 O O . THR A 1 129 ? -32.785 10.081 -2.472 1.00 23.72 129 THR A O 1
ATOM 984 N N . PRO A 1 130 ? -32.914 10.516 -0.270 1.00 22.20 130 PRO A N 1
ATOM 985 C CA . PRO A 1 130 ? -31.462 10.522 -0.126 1.00 22.80 130 PRO A CA 1
ATOM 986 C C . PRO A 1 130 ? -30.917 9.107 -0.180 1.00 28.51 130 PRO A C 1
ATOM 987 O O . PRO A 1 130 ? -31.579 8.154 0.224 1.00 30.88 130 PRO A O 1
ATOM 991 N N . PHE A 1 131 ? -29.701 8.986 -0.710 1.00 19.87 131 PHE A N 1
ATOM 992 C CA . PHE A 1 131 ? -28.986 7.715 -0.830 1.00 21.22 131 PHE A CA 1
ATOM 993 C C . PHE A 1 131 ? -27.692 7.817 -0.016 1.00 26.69 131 PHE A C 1
ATOM 994 O O . PHE A 1 131 ? -26.759 8.551 -0.390 1.00 20.58 131 PHE A O 1
ATOM 1002 N N . PHE A 1 132 ? -27.626 7.090 1.104 1.00 22.65 132 PHE A N 1
ATOM 1003 C CA . PHE A 1 132 ? -26.426 7.073 1.948 1.00 27.77 132 PHE A CA 1
ATOM 1004 C C . PHE A 1 132 ? -25.481 6.010 1.408 1.00 25.04 132 PHE A C 1
ATOM 1005 O O . PHE A 1 132 ? -25.831 4.825 1.378 1.00 26.19 132 PHE A O 1
ATOM 1013 N N . THR A 1 133 ? -24.305 6.430 0.936 1.00 23.36 133 THR A N 1
ATOM 1014 C CA . THR A 1 133 ? -23.365 5.465 0.381 1.00 25.03 133 THR A CA 1
ATOM 1015 C C . THR A 1 133 ? -22.481 4.840 1.452 1.00 30.22 133 THR A C 1
ATOM 1016 O O . THR A 1 133 ? -21.652 3.984 1.134 1.00 39.01 133 THR A O 1
ATOM 1020 N N . GLN A 1 134 ? -22.653 5.230 2.704 1.00 27.02 134 GLN A N 1
ATOM 1021 C CA . GLN A 1 134 ? -21.900 4.639 3.814 1.00 27.81 134 GLN A CA 1
ATOM 1022 C C . GLN A 1 134 ? -22.821 3.777 4.692 1.00 23.65 134 GLN A C 1
ATOM 1023 O O . GLN A 1 134 ? -24.050 3.859 4.581 1.00 27.41 134 GLN A O 1
ATOM 1029 N N . PRO A 1 135 ? -22.258 2.904 5.535 1.00 31.64 135 PRO A N 1
ATOM 1030 C CA . PRO A 1 135 ? -23.082 1.910 6.247 1.00 32.62 135 PRO A CA 1
ATOM 1031 C C . PRO A 1 135 ? -23.887 2.522 7.391 1.00 26.83 135 PRO A C 1
ATOM 1032 O O . PRO A 1 135 ? -23.647 3.645 7.847 1.00 31.19 135 PRO A O 1
ATOM 1036 N N . CYS A 1 136 ? -24.846 1.721 7.879 1.00 24.83 136 CYS A N 1
ATOM 1037 C CA . CYS A 1 136 ? -25.754 2.162 8.936 1.00 31.48 136 CYS A CA 1
ATOM 1038 C C . CYS A 1 136 ? -25.015 2.620 10.185 1.00 28.50 136 CYS A C 1
ATOM 1039 O O . CYS A 1 136 ? -25.417 3.597 10.827 1.00 30.05 136 CYS A O 1
ATOM 1042 N N . ALA A 1 137 ? -23.986 1.882 10.595 1.00 30.52 137 ALA A N 1
ATOM 1043 C CA . ALA A 1 137 ? -23.300 2.248 11.826 1.00 29.70 137 ALA A CA 1
ATOM 1044 C C . ALA A 1 137 ? -22.686 3.637 11.712 1.00 29.47 137 ALA A C 1
ATOM 1045 O O . ALA A 1 137 ? -22.791 4.460 12.636 1.00 31.22 137 ALA A O 1
ATOM 1047 N N . VAL A 1 138 ? -22.049 3.916 10.575 1.00 32.28 138 VAL A N 1
ATOM 1048 C CA . VAL A 1 138 ? -21.449 5.229 10.362 1.00 32.90 138 VAL A CA 1
ATOM 1049 C C . VAL A 1 138 ? -22.528 6.295 10.376 1.00 22.64 138 VAL A C 1
ATOM 1050 O O . VAL A 1 138 ? -22.421 7.319 11.068 1.00 24.85 138 VAL A O 1
ATOM 1054 N N . ASN A 1 139 ? -23.603 6.056 9.621 1.00 23.08 139 ASN A N 1
ATOM 1055 C CA . ASN A 1 139 ? -24.645 7.059 9.510 1.00 24.82 139 ASN A CA 1
ATOM 1056 C C . ASN A 1 139 ? -25.323 7.280 10.853 1.00 26.59 139 ASN A C 1
ATOM 1057 O O . ASN A 1 139 ? -25.693 8.405 11.192 1.00 25.15 139 ASN A O 1
ATOM 1062 N N . TYR A 1 140 ? -25.507 6.207 11.620 1.00 28.66 140 TYR A N 1
ATOM 1063 C CA . TYR A 1 140 ? -26.108 6.351 12.941 1.00 27.08 140 TYR A CA 1
ATOM 1064 C C . TYR A 1 140 ? -25.214 7.187 13.841 1.00 25.91 140 TYR A C 1
ATOM 1065 O O . TYR A 1 140 ? -25.688 8.093 14.539 1.00 34.55 140 TYR A O 1
ATOM 1074 N N . VAL A 1 141 ? -23.902 6.936 13.788 1.00 25.15 141 VAL A N 1
ATOM 1075 C CA . VAL A 1 141 ? -22.972 7.747 14.566 1.00 34.90 141 VAL A CA 1
ATOM 1076 C C . VAL A 1 141 ? -23.099 9.206 14.170 1.00 35.19 141 VAL A C 1
ATOM 1077 O O . VAL A 1 141 ? -23.200 10.091 15.032 1.00 34.54 141 VAL A O 1
ATOM 1081 N N . TYR A 1 142 ? -23.170 9.484 12.859 1.00 32.58 142 TYR A N 1
ATOM 1082 C CA . TYR A 1 142 ? -23.316 10.874 12.449 1.00 21.71 142 TYR A CA 1
ATOM 1083 C C . TYR A 1 142 ? -24.644 11.434 12.895 1.00 24.48 142 TYR A C 1
ATOM 1084 O O . TYR A 1 142 ? -24.743 12.629 13.215 1.00 24.79 142 TYR A O 1
ATOM 1093 N N . TYR A 1 143 ? -25.698 10.610 12.860 1.00 28.63 143 TYR A N 1
ATOM 1094 C CA . TYR A 1 143 ? -27.006 11.094 13.272 1.00 32.38 143 TYR A CA 1
ATOM 1095 C C . TYR A 1 143 ? -26.979 11.495 14.745 1.00 27.60 143 TYR A C 1
ATOM 1096 O O . TYR A 1 143 ? -27.463 12.570 15.123 1.00 28.09 143 TYR A O 1
ATOM 1105 N N . LEU A 1 144 ? -26.407 10.645 15.591 1.00 30.68 144 LEU A N 1
ATOM 1106 C CA . LEU A 1 144 ? -26.324 10.987 17.017 1.00 35.09 144 LEU A CA 1
ATOM 1107 C C . LEU A 1 144 ? -25.607 12.315 17.236 1.00 36.01 144 LEU A C 1
ATOM 1108 O O . LEU A 1 144 ? -26.075 13.163 18.004 1.00 40.75 144 LEU A O 1
ATOM 1113 N N . SER A 1 145 ? -24.468 12.521 16.562 1.00 33.09 145 SER A N 1
ATOM 1114 C CA . SER A 1 145 ? -23.761 13.788 16.708 1.00 33.35 145 SER A CA 1
ATOM 1115 C C . SER A 1 145 ? -24.605 14.942 16.211 1.00 31.22 145 SER A C 1
ATOM 1116 O O . SER A 1 145 ? -24.585 16.024 16.804 1.00 32.13 145 SER A O 1
ATOM 1119 N N . TYR A 1 146 ? -25.334 14.747 15.103 1.00 32.19 146 TYR A N 1
ATOM 1120 C CA . TYR A 1 146 ? -26.155 15.838 14.588 1.00 22.02 146 TYR A CA 1
ATOM 1121 C C . TYR A 1 146 ? -27.210 16.244 15.608 1.00 36.96 146 TYR A C 1
ATOM 1122 O O . TYR A 1 146 ? -27.493 17.437 15.776 1.00 32.24 146 TYR A O 1
ATOM 1131 N N . ILE A 1 147 ? -27.817 15.261 16.281 1.00 29.80 147 ILE A N 1
ATOM 1132 C CA . ILE A 1 147 ? -28.827 15.571 17.299 1.00 49.55 147 ILE A CA 1
ATOM 1133 C C . ILE A 1 147 ? -28.173 16.271 18.485 1.00 48.63 147 ILE A C 1
ATOM 1134 O O . ILE A 1 147 ? -28.812 17.073 19.178 1.00 47.53 147 ILE A O 1
ATOM 1139 N N . ASN A 1 148 ? -26.881 16.019 18.707 1.00 37.64 148 ASN A N 1
ATOM 1140 C CA . ASN A 1 148 ? -26.156 16.524 19.866 1.00 37.04 148 ASN A CA 1
ATOM 1141 C C . ASN A 1 148 ? -25.328 17.765 19.543 1.00 43.61 148 ASN A C 1
ATOM 1142 O O . ASN A 1 148 ? -24.259 17.969 20.128 1.00 47.30 148 ASN A O 1
ATOM 1147 N N . ASN A 1 149 ? -25.806 18.599 18.617 1.00 47.62 149 ASN A N 1
ATOM 1148 C CA . ASN A 1 149 ? -25.075 19.785 18.162 1.00 54.33 149 ASN A CA 1
ATOM 1149 C C . ASN A 1 149 ? -23.638 19.456 17.759 1.00 43.61 149 ASN A C 1
ATOM 1150 O O . ASN A 1 149 ? -22.698 20.167 18.105 1.00 43.22 149 ASN A O 1
ATOM 1155 N N . GLY A 1 150 ? -23.462 18.356 17.039 1.00 44.01 150 GLY A N 1
ATOM 1156 C CA . GLY A 1 150 ? -22.189 18.096 16.399 1.00 45.53 150 GLY A CA 1
ATOM 1157 C C . GLY A 1 150 ? -21.087 17.582 17.290 1.00 48.35 150 GLY A C 1
ATOM 1158 O O . GLY A 1 150 ? -19.912 17.703 16.925 1.00 47.87 150 GLY A O 1
ATOM 1159 N N . SER A 1 151 ? -21.421 16.996 18.438 1.00 46.21 151 SER A N 1
ATOM 1160 C CA . SER A 1 151 ? -20.439 16.398 19.328 1.00 46.76 151 SER A CA 1
ATOM 1161 C C . SER A 1 151 ? -20.886 14.993 19.717 1.00 44.57 151 SER A C 1
ATOM 1162 O O . SER A 1 151 ? -22.024 14.585 19.471 1.00 48.07 151 SER A O 1
ATOM 1165 N N . LEU A 1 152 ? -19.971 14.258 20.347 1.00 48.11 152 LEU A N 1
ATOM 1166 C CA . LEU A 1 152 ? -20.188 12.858 20.697 1.00 53.29 152 LEU A CA 1
ATOM 1167 C C . LEU A 1 152 ? -19.421 12.551 21.975 1.00 57.47 152 LEU A C 1
ATOM 1168 O O . LEU A 1 152 ? -18.195 12.703 22.006 1.00 56.52 152 LEU A O 1
ATOM 1173 N N . GLN A 1 153 ? -20.132 12.118 23.017 1.00 53.79 153 GLN A N 1
ATOM 1174 C CA . GLN A 1 153 ? -19.520 11.781 24.302 1.00 52.50 153 GLN A CA 1
ATOM 1175 C C . GLN A 1 153 ? -19.401 10.270 24.424 1.00 49.33 153 GLN A C 1
ATOM 1176 O O . GLN A 1 153 ? -20.413 9.562 24.431 1.00 61.53 153 GLN A O 1
ATOM 1182 N N . LEU A 1 154 ? -18.194 9.791 24.528 1.00 48.73 154 LEU A N 1
ATOM 1183 C CA . LEU A 1 154 ? -18.032 8.357 24.693 1.00 57.05 154 LEU A CA 1
ATOM 1184 C C . LEU A 1 154 ? -18.144 7.986 26.175 1.00 56.25 154 LEU A C 1
ATOM 1185 O O . LEU A 1 154 ? -17.746 8.768 27.044 1.00 56.03 154 LEU A O 1
ATOM 1190 N N . PRO A 1 155 ? -18.708 6.813 26.494 1.00 53.51 155 PRO A N 1
ATOM 1191 C CA . PRO A 1 155 ? -19.158 5.829 25.507 1.00 52.28 155 PRO A CA 1
ATOM 1192 C C . PRO A 1 155 ? -20.556 6.126 24.962 1.00 53.83 155 PRO A C 1
ATOM 1193 O O . PRO A 1 155 ? -21.363 6.808 25.606 1.00 50.45 155 PRO A O 1
ATOM 1197 N N . ILE A 1 156 ? -20.816 5.631 23.758 1.00 53.54 156 ILE A N 1
ATOM 1198 C CA . ILE A 1 156 ? -22.140 5.714 23.161 1.00 48.17 156 ILE A CA 1
ATOM 1199 C C . ILE A 1 156 ? -22.946 4.533 23.680 1.00 43.36 156 ILE A C 1
ATOM 1200 O O . ILE A 1 156 ? -22.549 3.376 23.501 1.00 49.12 156 ILE A O 1
ATOM 1205 N N . GLU A 1 157 ? -24.082 4.825 24.319 1.00 52.19 157 GLU A N 1
ATOM 1206 C CA . GLU A 1 157 ? -24.813 3.797 25.057 1.00 62.29 157 GLU A CA 1
ATOM 1207 C C . GLU A 1 157 ? -25.084 2.561 24.206 1.00 60.95 157 GLU A C 1
ATOM 1208 O O . GLU A 1 157 ? -24.743 1.437 24.594 1.00 52.34 157 GLU A O 1
ATOM 1214 N N . GLU A 1 158 ? -25.682 2.750 23.027 1.00 64.23 158 GLU A N 1
ATOM 1215 C CA . GLU A 1 158 ? -26.111 1.619 22.213 1.00 61.97 158 GLU A CA 1
ATOM 1216 C C . GLU A 1 158 ? -24.977 0.977 21.424 1.00 52.25 158 GLU A C 1
ATOM 1217 O O . GLU A 1 158 ? -25.168 -0.113 20.878 1.00 52.24 158 GLU A O 1
ATOM 1223 N N . LEU A 1 159 ? -23.805 1.603 21.353 1.00 43.86 159 LEU A N 1
ATOM 1224 C CA . LEU A 1 159 ? -22.644 1.011 20.687 1.00 42.67 159 LEU A CA 1
ATOM 1225 C C . LEU A 1 159 ? -21.421 1.130 21.590 1.00 49.35 159 LEU A C 1
ATOM 1226 O O . LEU A 1 159 ? -20.415 1.751 21.230 1.00 40.08 159 LEU A O 1
ATOM 1231 N N . PRO A 1 160 ? -21.469 0.509 22.775 1.00 48.23 160 PRO A N 1
ATOM 1232 C CA . PRO A 1 160 ? -20.498 0.853 23.829 1.00 43.69 160 PRO A CA 1
ATOM 1233 C C . PRO A 1 160 ? -19.065 0.475 23.495 1.00 47.47 160 PRO A C 1
ATOM 1234 O O . PRO A 1 160 ? -18.137 1.064 24.063 1.00 48.41 160 PRO A O 1
ATOM 1238 N N . PHE A 1 161 ? -18.861 -0.478 22.591 1.00 45.74 161 PHE A N 1
ATOM 1239 C CA . PHE A 1 161 ? -17.542 -0.920 22.161 1.00 50.12 161 PHE A CA 1
ATOM 1240 C C . PHE A 1 161 ? -16.782 0.126 21.343 1.00 54.03 161 PHE A C 1
ATOM 1241 O O . PHE A 1 161 ? -15.620 -0.127 21.002 1.00 57.41 161 PHE A O 1
ATOM 1249 N N . LEU A 1 162 ? -17.371 1.283 21.032 1.00 47.76 162 LEU A N 1
ATOM 1250 C CA . LEU A 1 162 ? -16.718 2.270 20.176 1.00 53.05 162 LEU A CA 1
ATOM 1251 C C . LEU A 1 162 ? -15.804 3.174 20.997 1.00 59.63 162 LEU A C 1
ATOM 1252 O O . LEU A 1 162 ? -16.277 3.937 21.848 1.00 68.29 162 LEU A O 1
ATOM 1257 N N . GLU A 1 163 ? -14.505 3.115 20.713 1.00 56.97 163 GLU A N 1
ATOM 1258 C CA . GLU A 1 163 ? -13.514 4.015 21.286 1.00 60.32 163 GLU A CA 1
ATOM 1259 C C . GLU A 1 163 ? -13.236 5.178 20.330 1.00 60.29 163 GLU A C 1
ATOM 1260 O O . GLU A 1 163 ? -13.601 5.147 19.152 1.00 55.09 163 GLU A O 1
ATOM 1266 N N . LEU A 1 164 ? -12.574 6.217 20.858 1.00 51.12 164 LEU A N 1
ATOM 1267 C CA . LEU A 1 164 ? -12.325 7.424 20.070 1.00 52.72 164 LEU A CA 1
ATOM 1268 C C . LEU A 1 164 ? -11.580 7.116 18.774 1.00 55.37 164 LEU A C 1
ATOM 1269 O O . LEU A 1 164 ? -11.871 7.711 17.729 1.00 51.11 164 LEU A O 1
ATOM 1274 N N . GLN A 1 165 ? -10.626 6.179 18.813 1.00 52.21 165 GLN A N 1
ATOM 1275 C CA . GLN A 1 165 ? -9.872 5.819 17.612 1.00 52.66 165 GLN A CA 1
ATOM 1276 C C . GLN A 1 165 ? -10.707 5.057 16.582 1.00 39.92 165 GLN A C 1
ATOM 1277 O O . GLN A 1 165 ? -10.203 4.771 15.487 1.00 40.75 165 GLN A O 1
ATOM 1283 N N . ASP A 1 166 ? -11.958 4.715 16.903 1.00 34.49 166 ASP A N 1
ATOM 1284 C CA . ASP A 1 166 ? -12.853 4.037 15.973 1.00 41.64 166 ASP A CA 1
ATOM 1285 C C . ASP A 1 166 ? -13.886 4.965 15.345 1.00 40.95 166 ASP A C 1
ATOM 1286 O O . ASP A 1 166 ? -14.511 4.583 14.350 1.00 36.56 166 ASP A O 1
ATOM 1291 N N . LEU A 1 167 ? -14.097 6.151 15.908 1.00 35.42 167 LEU A N 1
ATOM 1292 C CA . LEU A 1 167 ? -15.053 7.091 15.343 1.00 31.46 167 LEU A CA 1
ATOM 1293 C C . LEU A 1 167 ? -14.524 7.660 14.016 1.00 35.61 167 LEU A C 1
ATOM 1294 O O . LEU A 1 167 ? -13.337 7.538 13.708 1.00 31.40 167 LEU A O 1
ATOM 1299 N N . PRO A 1 168 ? -15.395 8.258 13.199 1.00 32.66 168 PRO A N 1
ATOM 1300 C CA . PRO A 1 168 ? -14.907 8.930 11.989 1.00 34.89 168 PRO A CA 1
ATOM 1301 C C . PRO A 1 168 ? -13.849 9.976 12.320 1.00 29.89 168 PRO A C 1
ATOM 1302 O O . PRO A 1 168 ? -13.834 10.564 13.406 1.00 31.24 168 PRO A O 1
ATOM 1306 N N . SER A 1 169 ? -12.984 10.236 11.343 1.00 24.13 169 SER A N 1
ATOM 1307 C CA . SER A 1 169 ? -11.798 11.058 11.601 1.00 26.26 169 SER A CA 1
ATOM 1308 C C . SER A 1 169 ? -12.149 12.445 12.126 1.00 32.73 169 SER A C 1
ATOM 1309 O O . SER A 1 169 ? -11.338 13.053 12.837 1.00 32.36 169 SER A O 1
ATOM 1312 N N . PHE A 1 170 ? -13.337 12.975 11.785 1.00 26.71 170 PHE A N 1
ATOM 1313 C CA . PHE A 1 170 ? -13.677 14.332 12.201 1.00 23.34 170 PHE A CA 1
ATOM 1314 C C . PHE A 1 170 ? -13.779 14.471 13.717 1.00 29.19 170 PHE A C 1
ATOM 1315 O O . PHE A 1 170 ? -13.652 15.591 14.238 1.00 30.61 170 PHE A O 1
ATOM 1323 N N . PHE A 1 171 ? -14.012 13.362 14.422 1.00 30.94 171 PHE A N 1
ATOM 1324 C CA . PHE A 1 171 ? -14.105 13.363 15.878 1.00 33.11 171 PHE A CA 1
ATOM 1325 C C . PHE A 1 171 ? -12.760 13.159 16.552 1.00 42.38 171 PHE A C 1
ATOM 1326 O O . PHE A 1 171 ? -12.549 13.666 17.657 1.00 46.32 171 PHE A O 1
ATOM 1334 N N . SER A 1 172 ? -11.854 12.409 15.934 1.00 35.39 172 SER A N 1
ATOM 1335 C CA . SER A 1 172 ? -10.556 12.184 16.556 1.00 37.01 172 SER A CA 1
ATOM 1336 C C . SER A 1 172 ? -9.472 13.145 16.078 1.00 42.81 172 SER A C 1
ATOM 1337 O O . SER A 1 172 ? -8.448 13.271 16.755 1.00 38.29 172 SER A O 1
ATOM 1340 N N . VAL A 1 173 ? -9.647 13.818 14.942 1.00 34.45 173 VAL A N 1
ATOM 1341 C CA . VAL A 1 173 ? -8.664 14.797 14.475 1.00 40.03 173 VAL A CA 1
ATOM 1342 C C . VAL A 1 173 ? -9.301 16.170 14.609 1.00 33.29 173 VAL A C 1
ATOM 1343 O O . VAL A 1 173 ? -10.082 16.594 13.754 1.00 32.40 173 VAL A O 1
ATOM 1347 N N . SER A 1 174 ? -8.970 16.883 15.684 1.00 31.69 174 SER A N 1
ATOM 1348 C CA . SER A 1 174 ? -9.796 18.009 16.096 1.00 30.86 174 SER A CA 1
ATOM 1349 C C . SER A 1 174 ? -9.757 19.132 15.061 1.00 34.14 174 SER A C 1
ATOM 1350 O O . SER A 1 174 ? -8.684 19.635 14.720 1.00 31.97 174 SER A O 1
ATOM 1353 N N . GLY A 1 175 ? -10.926 19.527 14.554 1.00 29.86 175 GLY A N 1
ATOM 1354 C CA . GLY A 1 175 ? -11.018 20.642 13.623 1.00 32.77 175 GLY A CA 1
ATOM 1355 C C . GLY A 1 175 ? -10.679 20.341 12.170 1.00 25.85 175 GLY A C 1
ATOM 1356 O O . GLY A 1 175 ? -10.705 21.266 11.345 1.00 28.11 175 GLY A O 1
ATOM 1357 N N . SER A 1 176 ? -10.373 19.100 11.827 1.00 33.95 176 SER A N 1
ATOM 1358 C CA . SER A 1 176 ? -9.990 18.751 10.462 1.00 39.08 176 SER A CA 1
ATOM 1359 C C . SER A 1 176 ? -11.188 18.787 9.518 1.00 31.90 176 SER A C 1
ATOM 1360 O O . SER A 1 176 ? -12.271 18.305 9.857 1.00 38.93 176 SER A O 1
ATOM 1363 N N . TYR A 1 177 ? -10.974 19.330 8.320 1.00 26.32 177 TYR A N 1
ATOM 1364 C CA . TYR A 1 177 ? -11.972 19.336 7.254 1.00 25.11 177 TYR A CA 1
ATOM 1365 C C . TYR A 1 177 ? -13.336 19.826 7.762 1.00 24.13 177 TYR A C 1
ATOM 1366 O O . TYR A 1 177 ? -14.327 19.116 7.646 1.00 26.38 177 TYR A O 1
ATOM 1375 N N . PRO A 1 178 ? -13.402 21.038 8.331 1.00 31.91 178 PRO A N 1
ATOM 1376 C CA . PRO A 1 178 ? -14.682 21.495 8.916 1.00 26.78 178 PRO A CA 1
ATOM 1377 C C . PRO A 1 178 ? -15.838 21.510 7.925 1.00 28.98 178 PRO A C 1
ATOM 1378 O O . PRO A 1 178 ? -16.998 21.292 8.314 1.00 26.54 178 PRO A O 1
ATOM 1382 N N . ALA A 1 179 ? -15.559 21.743 6.641 1.00 34.10 179 ALA A N 1
ATOM 1383 C CA . ALA A 1 179 ? -16.639 21.804 5.664 1.00 31.73 179 ALA A CA 1
ATOM 1384 C C . ALA A 1 179 ? -17.203 20.419 5.375 1.00 25.58 179 ALA A C 1
ATOM 1385 O O . ALA A 1 179 ? -18.415 20.268 5.148 1.00 25.22 179 ALA A O 1
ATOM 1387 N N . TYR A 1 180 ? -16.345 19.394 5.358 1.00 20.49 180 TYR A N 1
ATOM 1388 C CA . TYR A 1 180 ? -16.848 18.035 5.179 1.00 21.28 180 TYR A CA 1
ATOM 1389 C C . TYR A 1 180 ? -17.493 17.508 6.459 1.00 22.86 180 TYR A C 1
ATOM 1390 O O . TYR A 1 180 ? -18.449 16.715 6.391 1.00 19.88 180 TYR A O 1
ATOM 1399 N N . PHE A 1 181 ? -16.972 17.903 7.624 1.00 20.47 181 PHE A N 1
ATOM 1400 C CA . PHE A 1 181 ? -17.652 17.579 8.883 1.00 20.58 181 PHE A CA 1
ATOM 1401 C C . PHE A 1 181 ? -19.070 18.139 8.897 1.00 24.51 181 PHE A C 1
ATOM 1402 O O . PHE A 1 181 ? -20.035 17.406 9.130 1.00 21.67 181 PHE A O 1
ATOM 1410 N N . GLU A 1 182 ? -19.220 19.431 8.598 1.00 27.23 182 GLU A N 1
ATOM 1411 C CA . GLU A 1 182 ? -20.558 19.997 8.478 1.00 26.69 182 GLU A CA 1
ATOM 1412 C C . GLU A 1 182 ? -21.415 19.237 7.459 1.00 31.50 182 GLU A C 1
ATOM 1413 O O . GLU A 1 182 ? -22.612 19.013 7.685 1.00 23.62 182 GLU A O 1
ATOM 1419 N N . MET A 1 183 ? -20.819 18.845 6.327 1.00 25.63 183 MET A N 1
ATOM 1420 C CA . MET A 1 183 ? -21.545 18.104 5.301 1.00 24.84 183 MET A CA 1
ATOM 1421 C C . MET A 1 183 ? -22.084 16.776 5.833 1.00 28.87 183 MET A C 1
ATOM 1422 O O . MET A 1 183 ? -23.254 16.436 5.596 1.00 25.74 183 MET A O 1
ATOM 1427 N N . VAL A 1 184 ? -21.247 15.992 6.524 1.00 20.74 184 VAL A N 1
ATOM 1428 C CA . VAL A 1 184 ? -21.718 14.665 6.942 1.00 22.20 184 VAL A CA 1
ATOM 1429 C C . VAL A 1 184 ? -22.743 14.792 8.060 1.00 32.20 184 VAL A C 1
ATOM 1430 O O . VAL A 1 184 ? -23.612 13.916 8.211 1.00 28.74 184 VAL A O 1
ATOM 1434 N N . LEU A 1 185 ? -22.673 15.869 8.858 1.00 25.93 185 LEU A N 1
ATOM 1435 C CA . LEU A 1 185 ? -23.711 16.083 9.872 1.00 23.00 185 LEU A CA 1
ATOM 1436 C C . LEU A 1 185 ? -25.001 16.544 9.230 1.00 25.10 185 LEU A C 1
ATOM 1437 O O . LEU A 1 185 ? -26.094 16.093 9.620 1.00 27.09 185 LEU A O 1
ATOM 1442 N N . GLN A 1 186 ? -24.909 17.460 8.263 1.00 26.70 186 GLN A N 1
ATOM 1443 C CA . GLN A 1 186 ? -26.123 18.014 7.672 1.00 27.15 186 GLN A CA 1
ATOM 1444 C C . GLN A 1 186 ? -26.808 17.076 6.677 1.00 24.80 186 GLN A C 1
ATOM 1445 O O . GLN A 1 186 ? -27.822 17.472 6.087 1.00 30.12 186 GLN A O 1
ATOM 1451 N N . GLN A 1 187 ? -26.323 15.841 6.507 1.00 21.93 187 GLN A N 1
ATOM 1452 C CA . GLN A 1 187 ? -27.131 14.847 5.801 1.00 20.03 187 GLN A CA 1
ATOM 1453 C C . GLN A 1 187 ? -28.475 14.642 6.496 1.00 25.25 187 GLN A C 1
ATOM 1454 O O . GLN A 1 187 ? -29.429 14.177 5.861 1.00 26.01 187 GLN A O 1
ATOM 1460 N N . PHE A 1 188 ? -28.571 14.965 7.797 1.00 25.52 188 PHE A N 1
ATOM 1461 C CA . PHE A 1 188 ? -29.806 14.709 8.534 1.00 28.78 188 PHE A CA 1
ATOM 1462 C C . PHE A 1 188 ? -30.652 15.956 8.745 1.00 29.71 188 PHE A C 1
ATOM 1463 O O . PHE A 1 188 ? -31.639 15.899 9.485 1.00 32.37 188 PHE A O 1
ATOM 1471 N N . ILE A 1 189 ? -30.333 17.059 8.062 1.00 29.89 189 ILE A N 1
ATOM 1472 C CA . ILE A 1 189 ? -31.051 18.308 8.272 1.00 31.53 189 ILE A CA 1
ATOM 1473 C C . ILE A 1 189 ? -32.510 18.186 7.827 1.00 42.36 189 ILE A C 1
ATOM 1474 O O . ILE A 1 189 ? -33.400 18.825 8.398 1.00 33.58 189 ILE A O 1
ATOM 1479 N N . ASN A 1 190 ? -32.785 17.365 6.813 1.00 29.29 190 ASN A N 1
ATOM 1480 C CA . ASN A 1 190 ? -34.143 17.245 6.289 1.00 27.60 190 ASN A CA 1
ATOM 1481 C C . ASN A 1 190 ? -34.507 15.811 5.917 1.00 35.04 190 ASN A C 1
ATOM 1482 O O . ASN A 1 190 ? -35.530 15.610 5.242 1.00 41.63 190 ASN A O 1
ATOM 1487 N N . PHE A 1 191 ? -33.699 14.808 6.305 1.00 36.19 191 PHE A N 1
ATOM 1488 C CA . PHE A 1 191 ? -33.873 13.456 5.761 1.00 41.86 191 PHE A CA 1
ATOM 1489 C C . PHE A 1 191 ? -35.147 12.772 6.253 1.00 43.79 191 PHE A C 1
ATOM 1490 O O . PHE A 1 191 ? -35.608 11.815 5.614 1.00 37.12 191 PHE A O 1
ATOM 1498 N N . GLU A 1 192 ? -35.738 13.252 7.351 1.00 36.25 192 GLU A N 1
ATOM 1499 C CA . GLU A 1 192 ? -37.030 12.757 7.799 1.00 43.00 192 GLU A CA 1
ATOM 1500 C C . GLU A 1 192 ? -38.175 13.189 6.885 1.00 42.23 192 GLU A C 1
ATOM 1501 O O . GLU A 1 192 ? -39.271 12.633 6.994 1.00 36.02 192 GLU A O 1
ATOM 1507 N N . LYS A 1 193 ? -37.953 14.147 5.984 1.00 33.49 193 LYS A N 1
ATOM 1508 C CA . LYS A 1 193 ? -39.008 14.645 5.105 1.00 32.70 193 LYS A CA 1
ATOM 1509 C C . LYS A 1 193 ? -38.993 13.987 3.729 1.00 35.08 193 LYS A C 1
ATOM 1510 O O . LYS A 1 193 ? -39.890 14.256 2.918 1.00 36.71 193 LYS A O 1
ATOM 1516 N N . ALA A 1 194 ? -38.008 13.131 3.454 1.00 28.42 194 ALA A N 1
ATOM 1517 C CA . ALA A 1 194 ? -37.938 12.376 2.211 1.00 22.88 194 ALA A CA 1
ATOM 1518 C C . ALA A 1 194 ? -38.939 11.223 2.213 1.00 31.72 194 ALA A C 1
ATOM 1519 O O . ALA A 1 194 ? -39.405 10.769 3.260 1.00 29.00 194 ALA A O 1
ATOM 1521 N N . ASP A 1 195 ? -39.279 10.758 1.007 1.00 33.35 195 ASP A N 1
ATOM 1522 C CA . ASP A 1 195 ? -40.226 9.651 0.893 1.00 42.29 195 ASP A CA 1
ATOM 1523 C C . ASP A 1 195 ? -39.661 8.384 1.532 1.00 43.30 195 ASP A C 1
ATOM 1524 O O . ASP A 1 195 ? -40.371 7.649 2.230 1.00 42.52 195 ASP A O 1
ATOM 1529 N N . PHE A 1 196 ? -38.381 8.111 1.287 1.00 35.46 196 PHE A N 1
ATOM 1530 C CA . PHE A 1 196 ? -37.652 6.994 1.867 1.00 37.56 196 PHE A CA 1
ATOM 1531 C C . PHE A 1 196 ? -36.223 7.450 2.097 1.00 28.98 196 PHE A C 1
ATOM 1532 O O . PHE A 1 196 ? -35.786 8.459 1.545 1.00 32.51 196 PHE A O 1
ATOM 1540 N N . VAL A 1 197 ? -35.496 6.687 2.905 1.00 28.62 197 VAL A N 1
ATOM 1541 C CA . VAL A 1 197 ? -34.064 6.875 3.099 1.00 30.00 197 VAL A CA 1
ATOM 1542 C C . VAL A 1 197 ? -33.390 5.598 2.610 1.00 33.54 197 VAL A C 1
ATOM 1543 O O . VAL A 1 197 ? -33.708 4.505 3.092 1.00 32.46 197 VAL A O 1
ATOM 1547 N N . LEU A 1 198 ? -32.516 5.717 1.606 1.00 24.94 198 LEU A N 1
ATOM 1548 C CA . LEU A 1 198 ? -31.851 4.540 1.069 1.00 25.15 198 LEU A CA 1
ATOM 1549 C C . LEU A 1 198 ? -30.433 4.461 1.611 1.00 23.63 198 LEU A C 1
ATOM 1550 O O . LEU A 1 198 ? -29.768 5.487 1.788 1.00 27.69 198 LEU A O 1
ATOM 1555 N N . VAL A 1 199 ? -29.970 3.231 1.863 1.00 24.78 199 VAL A N 1
ATOM 1556 C CA . VAL A 1 199 ? -28.629 2.963 2.376 1.00 23.74 199 VAL A CA 1
ATOM 1557 C C . VAL A 1 199 ? -28.000 1.835 1.583 1.00 24.06 199 VAL A C 1
ATOM 1558 O O . VAL A 1 199 ? -28.605 0.767 1.422 1.00 26.23 199 VAL A O 1
ATOM 1562 N N . ASN A 1 200 ? -26.736 2.027 1.203 1.00 24.28 200 ASN A N 1
ATOM 1563 C CA . ASN A 1 200 ? -25.966 1.004 0.495 1.00 30.93 200 ASN A CA 1
ATOM 1564 C C . ASN A 1 200 ? -25.328 0.022 1.487 1.00 25.68 200 ASN A C 1
AT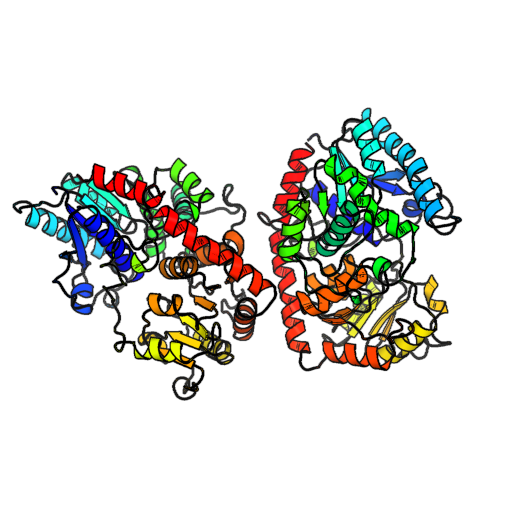OM 1565 O O . ASN A 1 200 ? -24.115 -0.003 1.713 1.00 31.06 200 ASN A O 1
ATOM 1570 N N . SER A 1 201 ? -26.184 -0.805 2.072 1.00 29.11 201 SER A N 1
ATOM 1571 C CA . SER A 1 201 ? -25.757 -1.910 2.915 1.00 34.53 201 SER A CA 1
ATOM 1572 C C . SER A 1 201 ? -26.851 -2.968 2.848 1.00 34.66 201 SER A C 1
ATOM 1573 O O . SER A 1 201 ? -27.857 -2.789 2.157 1.00 31.83 201 SER A O 1
ATOM 1576 N N . PHE A 1 202 ? -26.663 -4.086 3.558 1.00 39.81 202 PHE A N 1
ATOM 1577 C CA . PHE A 1 202 ? -27.741 -5.065 3.659 1.00 39.71 202 PHE A CA 1
ATOM 1578 C C . PHE A 1 202 ? -27.976 -5.430 5.115 1.00 38.27 202 PHE A C 1
ATOM 1579 O O . PHE A 1 202 ? -27.033 -5.548 5.904 1.00 39.80 202 PHE A O 1
ATOM 1587 N N . GLN A 1 203 ? -29.261 -5.583 5.446 1.00 39.84 203 GLN A N 1
ATOM 1588 C CA . GLN A 1 203 ? -29.722 -5.660 6.827 1.00 38.72 203 GLN A CA 1
ATOM 1589 C C . GLN A 1 203 ? -28.925 -6.662 7.644 1.00 37.44 203 GLN A C 1
ATOM 1590 O O . GLN A 1 203 ? -28.603 -6.414 8.811 1.00 38.62 203 GLN A O 1
ATOM 1596 N N . GLU A 1 204 ? -28.623 -7.814 7.045 1.00 36.65 204 GLU A N 1
ATOM 1597 C CA . GLU A 1 204 ? -27.978 -8.903 7.756 1.00 40.80 204 GLU A CA 1
ATOM 1598 C C . GLU A 1 204 ? -26.528 -8.583 8.103 1.00 43.33 204 GLU A C 1
ATOM 1599 O O . GLU A 1 204 ? -25.954 -9.237 8.981 1.00 40.99 204 GLU A O 1
ATOM 1605 N N . LEU A 1 205 ? -25.931 -7.582 7.448 1.00 38.41 205 LEU A N 1
ATOM 1606 C CA . LEU A 1 205 ? -24.571 -7.174 7.785 1.00 39.48 205 LEU A CA 1
ATOM 1607 C C . LEU A 1 205 ? -24.520 -6.340 9.061 1.00 39.44 205 LEU A C 1
ATOM 1608 O O . LEU A 1 205 ? -23.529 -6.420 9.799 1.00 39.73 205 LEU A O 1
ATOM 1613 N N . GLU A 1 206 ? -25.557 -5.537 9.335 1.00 39.11 206 GLU A N 1
ATOM 1614 C CA . GLU A 1 206 ? -25.559 -4.568 10.438 1.00 46.28 206 GLU A CA 1
ATOM 1615 C C . GLU A 1 206 ? -26.902 -4.594 11.172 1.00 48.13 206 GLU A C 1
ATOM 1616 O O . GLU A 1 206 ? -27.584 -3.581 11.299 1.00 34.78 206 GLU A O 1
ATOM 1622 N N . LEU A 1 207 ? -27.307 -5.760 11.673 1.00 48.59 207 LEU A N 1
ATOM 1623 C CA . LEU A 1 207 ? -28.671 -5.882 12.174 1.00 42.74 207 LEU A CA 1
ATOM 1624 C C . LEU A 1 207 ? -28.930 -4.905 13.316 1.00 41.15 207 LEU A C 1
ATOM 1625 O O . LEU A 1 207 ? -29.928 -4.179 13.308 1.00 40.80 207 LEU A O 1
ATOM 1630 N N . HIS A 1 208 ? -28.009 -4.833 14.283 1.00 46.72 208 HIS A N 1
ATOM 1631 C CA . HIS A 1 208 ? -28.219 -3.969 15.441 1.00 46.61 208 HIS A CA 1
ATOM 1632 C C . HIS A 1 208 ? -28.287 -2.495 15.039 1.00 45.44 208 HIS A C 1
ATOM 1633 O O . HIS A 1 208 ? -29.165 -1.752 15.499 1.00 40.25 208 HIS A O 1
ATOM 1640 N N . GLU A 1 209 ? -27.359 -2.045 14.188 1.00 40.61 209 GLU A N 1
ATOM 1641 C CA . GLU A 1 209 ? -27.318 -0.621 13.858 1.00 43.57 209 GLU A CA 1
ATOM 1642 C C . GLU A 1 209 ? -28.461 -0.233 12.914 1.00 35.94 209 GLU A C 1
ATOM 1643 O O . GLU A 1 209 ? -29.032 0.863 13.028 1.00 35.27 209 GLU A O 1
ATOM 1649 N N . ASN A 1 210 ? -28.829 -1.123 11.997 1.00 31.74 210 ASN A N 1
ATOM 1650 C CA . ASN A 1 210 ? -29.957 -0.825 11.119 1.00 42.56 210 ASN A CA 1
ATOM 1651 C C . ASN A 1 210 ? -31.226 -0.593 11.927 1.00 53.60 210 ASN A C 1
ATOM 1652 O O . ASN A 1 210 ? -31.969 0.369 11.682 1.00 49.17 210 ASN A O 1
ATOM 1657 N N . GLU A 1 211 ? -31.478 -1.446 12.920 1.00 48.18 211 GLU A N 1
ATOM 1658 C CA . GLU A 1 211 ? -32.699 -1.287 13.690 1.00 56.24 211 GLU A CA 1
ATOM 1659 C C . GLU A 1 211 ? -32.616 -0.093 14.636 1.00 51.34 211 GLU A C 1
ATOM 1660 O O . GLU A 1 211 ? -33.624 0.587 14.847 1.00 53.29 211 GLU A O 1
ATOM 1666 N N . LEU A 1 212 ? -31.432 0.208 15.186 1.00 42.15 212 LEU A N 1
ATOM 1667 C CA . LEU A 1 212 ? -31.273 1.451 15.940 1.00 37.47 212 LEU A CA 1
ATOM 1668 C C . LEU A 1 212 ? -31.589 2.654 15.069 1.00 42.04 212 LEU A C 1
ATOM 1669 O O . LEU A 1 212 ? -32.385 3.523 15.443 1.00 33.75 212 LEU A O 1
ATOM 1674 N N . TRP A 1 213 ? -30.936 2.741 13.907 1.00 49.51 213 TRP A N 1
ATOM 1675 C CA . TRP A 1 213 ? -31.148 3.896 13.045 1.00 53.34 213 TRP A CA 1
ATOM 1676 C C . TRP A 1 213 ? -32.602 3.973 12.589 1.00 49.38 213 TRP A C 1
ATOM 1677 O O . TRP A 1 213 ? -33.179 5.066 12.516 1.00 46.74 213 TRP A O 1
ATOM 1688 N N . SER A 1 214 ? -33.223 2.816 12.332 1.00 58.44 214 SER A N 1
ATOM 1689 C CA . SER A 1 214 ? -34.600 2.784 11.842 1.00 56.74 214 SER A CA 1
ATOM 1690 C C . SER A 1 214 ? -35.595 3.313 12.868 1.00 62.16 214 SER A C 1
ATOM 1691 O O . SER A 1 214 ? -36.656 3.829 12.490 1.00 61.26 214 SER A O 1
ATOM 1694 N N . LYS A 1 215 ? -35.287 3.170 14.161 1.00 63.30 215 LYS A N 1
ATOM 1695 C CA . LYS A 1 215 ? -36.149 3.726 15.199 1.00 63.91 215 LYS A CA 1
ATOM 1696 C C . LYS A 1 215 ? -36.234 5.241 15.099 1.00 59.88 215 LYS A C 1
ATOM 1697 O O . LYS A 1 215 ? -37.280 5.830 15.395 1.00 59.89 215 LYS A O 1
ATOM 1703 N N . ALA A 1 216 ? -35.138 5.884 14.698 1.00 52.60 216 ALA A N 1
ATOM 1704 C CA . ALA A 1 216 ? -35.127 7.327 14.494 1.00 50.93 216 ALA A CA 1
ATOM 1705 C C . ALA A 1 216 ? -35.811 7.712 13.192 1.00 52.67 216 ALA A C 1
ATOM 1706 O O . ALA A 1 216 ? -36.491 8.741 13.122 1.00 47.72 216 ALA A O 1
ATOM 1708 N N . CYS A 1 217 ? -35.621 6.912 12.149 1.00 53.90 217 CYS A N 1
ATOM 1709 C CA . CYS A 1 217 ? -36.186 7.197 10.841 1.00 49.79 217 CYS A CA 1
ATOM 1710 C C . CYS A 1 217 ? -36.152 5.937 9.986 1.00 41.01 217 CYS A C 1
ATOM 1711 O O . CYS A 1 217 ? -35.091 5.318 9.846 1.00 44.61 217 CYS A O 1
ATOM 1714 N N . PRO A 1 218 ? -37.282 5.516 9.419 1.00 52.01 218 PRO A N 1
ATOM 1715 C CA . PRO A 1 218 ? -37.288 4.289 8.608 1.00 53.51 218 PRO A CA 1
ATOM 1716 C C . PRO A 1 218 ? -36.327 4.396 7.427 1.00 45.79 218 PRO A C 1
ATOM 1717 O O . PRO A 1 218 ? -36.404 5.327 6.616 1.00 40.55 218 PRO A O 1
ATOM 1721 N N . VAL A 1 219 ? -35.412 3.434 7.335 1.00 40.87 219 VAL A N 1
ATOM 1722 C CA . VAL A 1 219 ? -34.464 3.390 6.230 1.00 38.06 219 VAL A CA 1
ATOM 1723 C C . VAL A 1 219 ? -34.695 2.098 5.464 1.00 43.10 219 VAL A C 1
ATOM 1724 O O . VAL A 1 219 ? -35.244 1.128 5.987 1.00 40.90 219 VAL A O 1
ATOM 1728 N N . LEU A 1 220 ? -34.284 2.101 4.200 1.00 29.80 220 LEU A N 1
ATOM 1729 C CA . LEU A 1 220 ? -34.367 0.922 3.347 1.00 33.66 220 LEU A CA 1
ATOM 1730 C C . LEU A 1 220 ? -32.957 0.566 2.914 1.00 30.97 220 LEU A C 1
ATOM 1731 O O . LEU A 1 220 ? -32.356 1.271 2.098 1.00 33.11 220 LEU A O 1
ATOM 1736 N N . THR A 1 221 ? -32.436 -0.527 3.439 1.00 31.66 221 THR A N 1
ATOM 1737 C CA . THR A 1 221 ? -31.193 -1.070 2.908 1.00 30.77 221 THR A CA 1
ATOM 1738 C C . THR A 1 221 ? -31.439 -1.636 1.509 1.00 28.74 221 THR A C 1
ATOM 1739 O O . THR A 1 221 ? -32.370 -2.421 1.306 1.00 35.44 221 THR A O 1
ATOM 1743 N N . ILE A 1 222 ? -30.621 -1.227 0.530 1.00 24.56 222 ILE A N 1
ATOM 1744 C CA . ILE A 1 222 ? -30.784 -1.692 -0.849 1.00 22.98 222 ILE A CA 1
ATOM 1745 C C . ILE A 1 222 ? -29.498 -2.264 -1.449 1.00 26.07 222 ILE A C 1
ATOM 1746 O O . ILE A 1 222 ? -29.422 -2.481 -2.668 1.00 30.02 222 ILE A O 1
ATOM 1751 N N . GLY A 1 223 ? -28.490 -2.523 -0.614 1.00 28.95 223 GLY A N 1
ATOM 1752 C CA . GLY A 1 223 ? -27.226 -3.059 -1.084 1.00 33.02 223 GLY A CA 1
ATOM 1753 C C . GLY A 1 223 ? -27.085 -4.558 -0.866 1.00 30.48 223 GLY A C 1
ATOM 1754 O O . GLY A 1 223 ? -28.046 -5.244 -0.526 1.00 32.24 223 GLY A O 1
ATOM 1755 N N . PRO A 1 224 ? -25.892 -5.113 -1.104 1.00 29.20 224 PRO A N 1
ATOM 1756 C CA . PRO A 1 224 ? -24.734 -4.383 -1.621 1.00 31.85 224 PRO A CA 1
ATOM 1757 C C . PRO A 1 224 ? -24.899 -4.052 -3.107 1.00 33.69 224 PRO A C 1
ATOM 1758 O O . PRO A 1 224 ? -25.707 -4.658 -3.804 1.00 35.32 224 PRO A O 1
ATOM 1762 N N . THR A 1 225 ? -24.149 -3.057 -3.577 1.00 33.60 225 THR A N 1
ATOM 1763 C CA . THR A 1 225 ? -24.145 -2.677 -4.984 1.00 33.32 225 THR A CA 1
ATOM 1764 C C . THR A 1 225 ? -23.068 -3.409 -5.793 1.00 37.82 225 THR A C 1
ATOM 1765 O O . THR A 1 225 ? -22.629 -2.898 -6.830 1.00 38.40 225 THR A O 1
ATOM 1769 N N . ILE A 1 226 ? -22.628 -4.583 -5.341 1.00 35.17 226 ILE A N 1
ATOM 1770 C CA . ILE A 1 226 ? -21.704 -5.418 -6.125 1.00 35.55 226 ILE A CA 1
ATOM 1771 C C . ILE A 1 226 ? -22.441 -5.956 -7.348 1.00 30.31 226 ILE A C 1
ATOM 1772 O O . ILE A 1 226 ? -23.599 -6.379 -7.218 1.00 32.91 226 ILE A O 1
ATOM 1777 N N . PRO A 1 227 ? -21.826 -5.965 -8.539 1.00 30.28 227 PRO A N 1
ATOM 1778 C CA . PRO A 1 227 ? -22.530 -6.429 -9.748 1.00 33.51 227 PRO A CA 1
ATOM 1779 C C . PRO A 1 227 ? -23.134 -7.820 -9.609 1.00 29.03 227 PRO A C 1
ATOM 1780 O O . PRO A 1 227 ? -22.594 -8.699 -8.934 1.00 29.91 227 PRO A O 1
ATOM 1784 N N . SER A 1 228 ? -24.246 -8.023 -10.319 1.00 31.07 228 SER A N 1
ATOM 1785 C CA . SER A 1 228 ? -25.099 -9.184 -10.077 1.00 24.95 228 SER A CA 1
ATOM 1786 C C . SER A 1 228 ? -24.392 -10.493 -10.398 1.00 26.03 228 SER A C 1
ATOM 1787 O O . SER A 1 228 ? -24.627 -11.512 -9.738 1.00 35.95 228 SER A O 1
ATOM 1790 N N . ILE A 1 229 ? -23.537 -10.491 -11.417 1.00 33.04 229 ILE A N 1
ATOM 1791 C CA . ILE A 1 229 ? -22.840 -11.704 -11.833 1.00 38.62 229 ILE A CA 1
ATOM 1792 C C . ILE A 1 229 ? -22.018 -12.324 -10.699 1.00 41.27 229 ILE A C 1
ATOM 1793 O O . ILE A 1 229 ? -21.793 -13.538 -10.694 1.00 41.95 229 ILE A O 1
ATOM 1798 N N . TYR A 1 230 ? -21.597 -11.535 -9.711 1.00 40.91 230 TYR A N 1
ATOM 1799 C CA . TYR A 1 230 ? -20.826 -12.076 -8.597 1.00 45.39 230 TYR A CA 1
ATOM 1800 C C . TYR A 1 230 ? -21.689 -12.517 -7.422 1.00 45.53 230 TYR A C 1
ATOM 1801 O O . TYR A 1 230 ? -21.166 -13.125 -6.481 1.00 46.18 230 TYR A O 1
ATOM 1810 N N . LEU A 1 231 ? -22.987 -12.214 -7.429 1.00 39.39 231 LEU A N 1
ATOM 1811 C CA . LEU A 1 231 ? -23.817 -12.608 -6.295 1.00 35.62 231 LEU A CA 1
ATOM 1812 C C . LEU A 1 231 ? -25.074 -13.338 -6.757 1.00 43.23 231 LEU A C 1
ATOM 1813 O O . LEU A 1 231 ? -25.032 -14.550 -6.996 1.00 46.13 231 LEU A O 1
ATOM 1818 N N . ASP A 1 232 ? -26.190 -12.614 -6.905 1.00 41.56 232 ASP A N 1
ATOM 1819 C CA . ASP A 1 232 ? -27.476 -13.263 -7.176 1.00 41.56 232 ASP A CA 1
ATOM 1820 C C . ASP A 1 232 ? -27.588 -13.760 -8.612 1.00 41.30 232 ASP A C 1
ATOM 1821 O O . ASP A 1 232 ? -28.386 -14.663 -8.885 1.00 45.08 232 ASP A O 1
ATOM 1826 N N . GLN A 1 233 ? -26.853 -13.143 -9.540 1.00 37.25 233 GLN A N 1
ATOM 1827 C CA . GLN A 1 233 ? -26.794 -13.520 -10.953 1.00 43.78 233 GLN A CA 1
ATOM 1828 C C . GLN A 1 233 ? -28.131 -13.374 -11.686 1.00 49.17 233 GLN A C 1
ATOM 1829 O O . GLN A 1 233 ? -28.311 -13.945 -12.770 1.00 46.36 233 GLN A O 1
ATOM 1835 N N . ARG A 1 234 ? -29.080 -12.609 -11.144 1.00 42.20 234 ARG A N 1
ATOM 1836 C CA . ARG A 1 234 ? -30.331 -12.398 -11.868 1.00 35.61 234 ARG A CA 1
ATOM 1837 C C . ARG A 1 234 ? -30.193 -11.379 -12.995 1.00 41.27 234 ARG A C 1
ATOM 1838 O O . ARG A 1 234 ? -31.016 -11.387 -13.917 1.00 40.26 234 ARG A O 1
ATOM 1846 N N . ILE A 1 235 ? -29.187 -10.506 -12.951 1.00 35.69 235 ILE A N 1
ATOM 1847 C CA . ILE A 1 235 ? -28.984 -9.539 -14.021 1.00 38.42 235 ILE A CA 1
ATOM 1848 C C . ILE A 1 235 ? -27.689 -9.889 -14.739 1.00 41.76 235 ILE A C 1
ATOM 1849 O O . ILE A 1 235 ? -26.593 -9.485 -14.320 1.00 32.64 235 ILE A O 1
ATOM 1854 N N . LYS A 1 236 ? -27.806 -10.641 -15.829 1.00 37.20 236 LYS A N 1
ATOM 1855 C CA . LYS A 1 236 ? -26.612 -11.140 -16.500 1.00 43.58 236 LYS A CA 1
ATOM 1856 C C . LYS A 1 236 ? -25.851 -10.046 -17.237 1.00 42.76 236 LYS A C 1
ATOM 1857 O O . LYS A 1 236 ? -24.647 -10.194 -17.457 1.00 39.12 236 LYS A O 1
ATOM 1863 N N . SER A 1 237 ? -26.507 -8.947 -17.603 1.00 35.75 237 SER A N 1
ATOM 1864 C CA . SER A 1 237 ? -25.800 -7.828 -18.215 1.00 37.48 237 SER A CA 1
ATOM 1865 C C . SER A 1 237 ? -24.964 -7.011 -17.223 1.00 36.84 237 SER A C 1
ATOM 1866 O O . SER A 1 237 ? -24.202 -6.140 -17.658 1.00 39.04 237 SER A O 1
ATOM 1869 N N . ASP A 1 238 ? -25.110 -7.233 -15.911 1.00 30.07 238 ASP A N 1
ATOM 1870 C CA . ASP A 1 238 ? -24.390 -6.469 -14.878 1.00 32.53 238 ASP A CA 1
ATOM 1871 C C . ASP A 1 238 ? -23.134 -7.238 -14.453 1.00 34.79 238 ASP A C 1
ATOM 1872 O O . ASP A 1 238 ? -23.128 -7.968 -13.457 1.00 37.49 238 ASP A O 1
ATOM 1877 N N . THR A 1 239 ? -22.050 -7.030 -15.201 1.00 42.76 239 THR A N 1
ATOM 1878 C CA . THR A 1 239 ? -20.841 -7.842 -15.127 1.00 42.33 239 THR A CA 1
ATOM 1879 C C . THR A 1 239 ? -19.654 -7.124 -14.517 1.00 44.66 239 THR A C 1
ATOM 1880 O O . THR A 1 239 ? -18.592 -7.740 -14.383 1.00 39.23 239 THR A O 1
ATOM 1884 N N . GLY A 1 240 ? -19.772 -5.835 -14.230 1.00 37.03 240 GLY A N 1
ATOM 1885 C CA . GLY A 1 240 ? -18.693 -5.123 -13.572 1.00 41.13 240 GLY A CA 1
ATOM 1886 C C . GLY A 1 240 ? -19.050 -3.664 -13.424 1.00 36.01 240 GLY A C 1
ATOM 1887 O O . GLY A 1 240 ? -20.160 -3.234 -13.750 1.00 32.79 240 GLY A O 1
ATOM 1888 N N . TYR A 1 241 ? -18.092 -2.908 -12.899 1.00 32.54 241 TYR A N 1
ATOM 1889 C CA . TYR A 1 241 ? -18.204 -1.459 -12.840 1.00 31.56 241 TYR A CA 1
ATOM 1890 C C . TYR A 1 241 ? -17.886 -0.870 -14.217 1.00 36.86 241 TYR A C 1
ATOM 1891 O O . TYR A 1 241 ? -16.871 -1.216 -14.824 1.00 49.88 241 TYR A O 1
ATOM 1900 N N . ASP A 1 242 ? -18.747 0.017 -14.721 1.00 30.37 242 ASP A N 1
ATOM 1901 C CA . ASP A 1 242 ? -18.617 0.466 -16.104 1.00 48.45 242 ASP A CA 1
ATOM 1902 C C . ASP A 1 242 ? -18.485 1.973 -16.254 1.00 46.19 242 ASP A C 1
ATOM 1903 O O . ASP A 1 242 ? -18.478 2.472 -17.383 1.00 54.52 242 ASP A O 1
ATOM 1908 N N . LEU A 1 243 ? -18.374 2.707 -15.155 1.00 36.28 243 LEU A N 1
ATOM 1909 C CA . LEU A 1 243 ? -18.040 4.127 -15.170 1.00 44.70 243 LEU A CA 1
ATOM 1910 C C . LEU A 1 243 ? -16.808 4.286 -14.293 1.00 44.95 243 LEU A C 1
ATOM 1911 O O . LEU A 1 243 ? -16.890 4.153 -13.066 1.00 36.06 243 LEU A O 1
ATOM 1916 N N . ASN A 1 244 ? -15.672 4.568 -14.908 1.00 27.79 244 ASN A N 1
ATOM 1917 C CA . ASN A 1 244 ? -14.428 4.714 -14.171 1.00 33.95 244 ASN A CA 1
ATOM 1918 C C . ASN A 1 244 ? -13.875 6.102 -14.414 1.00 35.30 244 ASN A C 1
ATOM 1919 O O . ASN A 1 244 ? -13.785 6.539 -15.567 1.00 36.43 244 ASN A O 1
ATOM 1924 N N . LEU A 1 245 ? -13.549 6.807 -13.328 1.00 30.81 245 LEU A N 1
ATOM 1925 C CA . LEU A 1 245 ? -12.887 8.097 -13.444 1.00 29.08 245 LEU A CA 1
ATOM 1926 C C . LEU A 1 245 ? -11.389 7.957 -13.692 1.00 32.71 245 LEU A C 1
ATOM 1927 O O . LEU A 1 245 ? -10.689 8.974 -13.747 1.00 34.34 245 LEU A O 1
ATOM 1932 N N . PHE A 1 246 ? -10.870 6.741 -13.776 1.00 30.92 246 PHE A N 1
ATOM 1933 C CA . PHE A 1 246 ? -9.429 6.549 -13.916 1.00 41.18 246 PHE A CA 1
ATOM 1934 C C . PHE A 1 246 ? -9.136 5.580 -15.045 1.00 47.29 246 PHE A C 1
ATOM 1935 O O . PHE A 1 246 ? -9.862 4.601 -15.241 1.00 44.57 246 PHE A O 1
ATOM 1943 N N . GLU A 1 247 ? -8.053 5.840 -15.769 1.00 64.96 247 GLU A N 1
ATOM 1944 C CA . GLU A 1 247 ? -7.657 4.984 -16.878 1.00 77.02 247 GLU A CA 1
ATOM 1945 C C . GLU A 1 247 ? -6.777 3.846 -16.381 1.00 71.09 247 GLU A C 1
ATOM 1946 O O . GLU A 1 247 ? -5.842 4.065 -15.605 1.00 67.05 247 GLU A O 1
ATOM 1952 N N . SER A 1 248 ? -7.100 2.633 -16.816 1.00 74.68 248 SER A N 1
ATOM 1953 C CA . SER A 1 248 ? -6.262 1.457 -16.642 1.00 80.64 248 SER A CA 1
ATOM 1954 C C . SER A 1 248 ? -5.773 1.007 -18.012 1.00 79.99 248 SER A C 1
ATOM 1955 O O . SER A 1 248 ? -6.489 1.140 -19.009 1.00 78.47 248 SER A O 1
ATOM 1958 N N . LYS A 1 249 ? -4.554 0.480 -18.078 1.00 89.52 249 LYS A N 1
ATOM 1959 C CA . LYS A 1 249 ? -4.078 0.106 -19.405 1.00 104.00 249 LYS A CA 1
ATOM 1960 C C . LYS A 1 249 ? -4.697 -1.222 -19.847 1.00 112.57 249 LYS A C 1
ATOM 1961 O O . LYS A 1 249 ? -3.986 -2.167 -20.197 1.00 115.89 249 LYS A O 1
ATOM 1967 N N . ASP A 1 250 ? -6.037 -1.278 -19.831 1.00 113.45 250 ASP A N 1
ATOM 1968 C CA . ASP A 1 250 ? -6.828 -2.387 -20.376 1.00 111.25 250 ASP A CA 1
ATOM 1969 C C . ASP A 1 250 ? -6.428 -3.716 -19.735 1.00 104.68 250 ASP A C 1
ATOM 1970 O O . ASP A 1 250 ? -6.062 -4.683 -20.404 1.00 102.69 250 ASP A O 1
ATOM 1975 N N . ASP A 1 251 ? -6.547 -3.754 -18.410 1.00 101.49 251 ASP A N 1
ATOM 1976 C CA . ASP A 1 251 ? -5.810 -4.722 -17.601 1.00 104.77 251 ASP A CA 1
ATOM 1977 C C . ASP A 1 251 ? -6.452 -6.108 -17.674 1.00 97.45 251 ASP A C 1
ATOM 1978 O O . ASP A 1 251 ? -7.168 -6.559 -16.776 1.00 89.98 251 ASP A O 1
ATOM 1983 N N . SER A 1 252 ? -6.189 -6.788 -18.792 1.00 96.80 252 SER A N 1
ATOM 1984 C CA . SER A 1 252 ? -6.030 -8.235 -18.751 1.00 88.23 252 SER A CA 1
ATOM 1985 C C . SER A 1 252 ? -4.622 -8.586 -18.297 1.00 85.75 252 SER A C 1
ATOM 1986 O O . SER A 1 252 ? -4.403 -9.654 -17.716 1.00 81.54 252 SER A O 1
ATOM 1989 N N . PHE A 1 253 ? -3.672 -7.688 -18.579 1.00 87.14 253 PHE A N 1
ATOM 1990 C CA . PHE A 1 253 ? -2.326 -7.666 -18.020 1.00 89.23 253 PHE A CA 1
ATOM 1991 C C . PHE A 1 253 ? -2.376 -8.096 -16.566 1.00 84.37 253 PHE A C 1
ATOM 1992 O O . PHE A 1 253 ? -1.635 -8.982 -16.127 1.00 95.22 253 PHE A O 1
ATOM 2000 N N . CYS A 1 254 ? -3.304 -7.494 -15.830 1.00 65.84 254 CYS A N 1
ATOM 2001 C CA . CYS A 1 254 ? -3.378 -7.691 -14.393 1.00 59.27 254 CYS A CA 1
ATOM 2002 C C . CYS A 1 254 ? -3.936 -9.073 -14.048 1.00 54.01 254 CYS A C 1
ATOM 2003 O O . CYS A 1 254 ? -3.371 -9.791 -13.211 1.00 41.75 254 CYS A O 1
ATOM 2006 N N . ILE A 1 255 ? -5.031 -9.474 -14.698 1.00 54.14 255 ILE A N 1
ATOM 2007 C CA . ILE A 1 255 ? -5.681 -10.742 -14.366 1.00 50.62 255 ILE A CA 1
ATOM 2008 C C . ILE A 1 255 ? -4.918 -11.934 -14.955 1.00 51.55 255 ILE A C 1
ATOM 2009 O O . ILE A 1 255 ? -4.834 -12.996 -14.325 1.00 48.47 255 ILE A O 1
ATOM 2014 N N . ASN A 1 256 ? -4.352 -11.790 -16.160 1.00 46.64 256 ASN A N 1
ATOM 2015 C CA . ASN A 1 256 ? -3.454 -12.821 -16.680 1.00 52.22 256 ASN A CA 1
ATOM 2016 C C . ASN A 1 256 ? -2.326 -13.105 -15.698 1.00 52.03 256 ASN A C 1
ATOM 2017 O O . ASN A 1 256 ? -2.072 -14.263 -15.348 1.00 54.94 256 ASN A O 1
ATOM 2022 N N . TRP A 1 257 ? -1.655 -12.049 -15.225 1.00 51.92 257 TRP A N 1
ATOM 2023 C CA . TRP A 1 257 ? -0.551 -12.217 -14.287 1.00 55.54 257 TRP A CA 1
ATOM 2024 C C . TRP A 1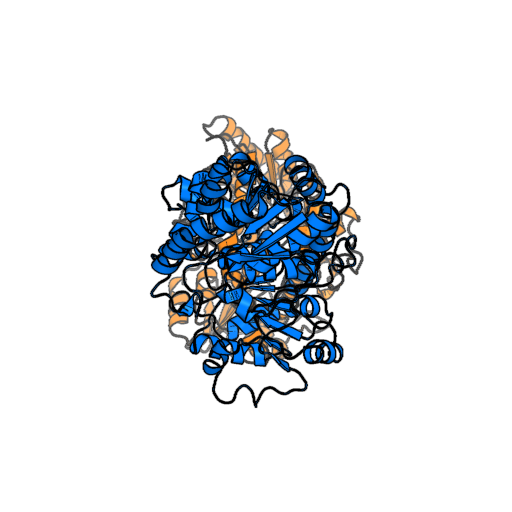 257 ? -1.009 -12.881 -12.992 1.00 53.91 257 TRP A C 1
ATOM 2025 O O . TRP A 1 257 ? -0.292 -13.720 -12.434 1.00 56.66 257 TRP A O 1
ATOM 2036 N N . LEU A 1 258 ? -2.194 -12.519 -12.487 1.00 45.40 258 LEU A N 1
ATOM 2037 C CA . LEU A 1 258 ? -2.685 -13.157 -11.267 1.00 48.19 258 LEU A CA 1
ATOM 2038 C C . LEU A 1 258 ? -2.935 -14.648 -11.474 1.00 49.86 258 LEU A C 1
ATOM 2039 O O . LEU A 1 258 ? -2.827 -15.439 -10.527 1.00 47.43 258 LEU A O 1
ATOM 2044 N N . ASP A 1 259 ? -3.260 -15.049 -12.703 1.00 47.07 259 ASP A N 1
ATOM 2045 C CA . ASP A 1 259 ? -3.513 -16.455 -12.986 1.00 59.99 259 ASP A CA 1
ATOM 2046 C C . ASP A 1 259 ? -2.251 -17.302 -12.845 1.00 66.22 259 ASP A C 1
ATOM 2047 O O . ASP A 1 259 ? -2.326 -18.448 -12.389 1.00 70.27 259 ASP A O 1
ATOM 2052 N N . THR A 1 260 ? -1.086 -16.753 -13.204 1.00 71.22 260 THR A N 1
ATOM 2053 C CA . THR A 1 260 ? 0.188 -17.452 -13.089 1.00 68.59 260 THR A CA 1
ATOM 2054 C C . THR A 1 260 ? 0.736 -17.491 -11.663 1.00 69.23 260 THR A C 1
ATOM 2055 O O . THR A 1 260 ? 1.937 -17.738 -11.502 1.00 81.71 260 THR A O 1
ATOM 2059 N N . ARG A 1 261 ? -0.076 -17.256 -10.632 1.00 52.83 261 ARG A N 1
ATOM 2060 C CA . ARG A 1 261 ? 0.445 -17.231 -9.274 1.00 55.73 261 ARG A CA 1
ATOM 2061 C C . ARG A 1 261 ? -0.218 -18.305 -8.419 1.00 55.97 261 ARG A C 1
ATOM 2062 O O . ARG A 1 261 ? -1.364 -18.686 -8.678 1.00 60.06 261 ARG A O 1
ATOM 2070 N N . PRO A 1 262 ? 0.476 -18.821 -7.404 1.00 55.75 262 PRO A N 1
ATOM 2071 C CA . PRO A 1 262 ? -0.145 -19.813 -6.516 1.00 60.87 262 PRO A CA 1
ATOM 2072 C C . PRO A 1 262 ? -1.276 -19.208 -5.692 1.00 58.24 262 PRO A C 1
ATOM 2073 O O . PRO A 1 262 ? -1.366 -17.995 -5.494 1.00 67.98 262 PRO A O 1
ATOM 2077 N N . GLN A 1 263 ? -2.149 -20.087 -5.206 1.00 52.53 263 GLN A N 1
ATOM 2078 C CA . GLN A 1 263 ? -3.400 -19.661 -4.592 1.00 57.76 263 GLN A CA 1
ATOM 2079 C C . GLN A 1 263 ? -3.169 -19.040 -3.218 1.00 53.30 263 GLN A C 1
ATOM 2080 O O . GLN A 1 263 ? -2.515 -19.632 -2.356 1.00 53.17 263 GLN A O 1
ATOM 2086 N N . GLY A 1 264 ? -3.739 -17.860 -2.999 1.00 43.00 264 GLY A N 1
ATOM 2087 C CA . GLY A 1 264 ? -3.622 -17.223 -1.702 1.00 45.09 264 GLY A CA 1
ATOM 2088 C C . GLY A 1 264 ? -2.262 -16.635 -1.421 1.00 37.68 264 GLY A C 1
ATOM 2089 O O . GLY A 1 264 ? -1.965 -16.317 -0.263 1.00 54.38 264 GLY A O 1
ATOM 2090 N N . SER A 1 265 ? -1.443 -16.458 -2.449 1.00 40.63 265 SER A N 1
ATOM 2091 C CA . SER A 1 265 ? -0.064 -16.024 -2.303 1.00 49.96 265 SER A CA 1
ATOM 2092 C C . SER A 1 265 ? 0.124 -14.519 -2.464 1.00 52.39 265 SER A C 1
ATOM 2093 O O . SER A 1 265 ? 1.215 -14.018 -2.182 1.00 37.75 265 SER A O 1
ATOM 2096 N N . VAL A 1 266 ? -0.889 -13.781 -2.915 1.00 45.67 266 VAL A N 1
ATOM 2097 C CA . VAL A 1 266 ? -0.705 -12.391 -3.314 1.00 50.30 266 VAL A CA 1
ATOM 2098 C C . VAL A 1 266 ? -1.377 -11.475 -2.303 1.00 45.20 266 VAL A C 1
ATOM 2099 O O . VAL A 1 266 ? -2.506 -11.733 -1.864 1.00 41.09 266 VAL A O 1
ATOM 2103 N N . VAL A 1 267 ? -0.659 -10.425 -1.914 1.00 38.73 267 VAL A N 1
ATOM 2104 C CA . VAL A 1 267 ? -1.183 -9.367 -1.063 1.00 36.84 267 VAL A CA 1
ATOM 2105 C C . VAL A 1 267 ? -1.646 -8.250 -1.987 1.00 33.05 267 VAL A C 1
ATOM 2106 O O . VAL A 1 267 ? -0.849 -7.703 -2.753 1.00 35.86 267 VAL A O 1
ATOM 2110 N N . TYR A 1 268 ? -2.941 -7.950 -1.969 1.00 30.52 268 TYR A N 1
ATOM 2111 C CA . TYR A 1 268 ? -3.469 -6.862 -2.785 1.00 30.08 268 TYR A CA 1
ATOM 2112 C C . TYR A 1 268 ? -3.494 -5.598 -1.934 1.00 30.69 268 TYR A C 1
ATOM 2113 O O . TYR A 1 268 ? -3.957 -5.622 -0.784 1.00 27.75 268 TYR A O 1
ATOM 2122 N N . VAL A 1 269 ? -2.958 -4.511 -2.481 1.00 35.70 269 VAL A N 1
ATOM 2123 C CA . VAL A 1 269 ? -2.838 -3.251 -1.757 1.00 35.04 269 VAL A CA 1
ATOM 2124 C C . VAL A 1 269 ? -3.463 -2.148 -2.615 1.00 30.12 269 VAL A C 1
ATOM 2125 O O . VAL A 1 269 ? -2.995 -1.886 -3.724 1.00 26.55 269 VAL A O 1
ATOM 2129 N N . ALA A 1 270 ? -4.505 -1.498 -2.097 1.00 31.89 270 ALA A N 1
ATOM 2130 C CA . ALA A 1 270 ? -5.149 -0.415 -2.837 1.00 32.87 270 ALA A CA 1
ATOM 2131 C C . ALA A 1 270 ? -5.807 0.530 -1.852 1.00 29.50 270 ALA A C 1
ATOM 2132 O O . ALA A 1 270 ? -6.370 0.089 -0.848 1.00 27.44 270 ALA A O 1
ATOM 2134 N N . PHE A 1 271 ? -5.741 1.829 -2.155 1.00 26.46 271 PHE A N 1
ATOM 2135 C CA . PHE A 1 271 ? -6.235 2.872 -1.266 1.00 25.15 271 PHE A CA 1
ATOM 2136 C C . PHE A 1 271 ? -7.351 3.700 -1.905 1.00 33.74 271 PHE A C 1
ATOM 2137 O O . PHE A 1 271 ? -7.516 4.879 -1.586 1.00 28.31 271 PHE A O 1
ATOM 2145 N N . GLY A 1 272 ? -8.135 3.084 -2.791 1.00 31.46 272 GLY A N 1
ATOM 2146 C CA . GLY A 1 272 ? -9.298 3.759 -3.361 1.00 30.55 272 GLY A CA 1
ATOM 2147 C C . GLY A 1 272 ? -8.896 4.882 -4.315 1.00 32.08 272 GLY A C 1
ATOM 2148 O O . GLY A 1 272 ? -7.794 4.916 -4.847 1.00 31.27 272 GLY A O 1
ATOM 2149 N N . SER A 1 273 ? -9.805 5.848 -4.471 1.00 32.32 273 SER A N 1
ATOM 2150 C CA . SER A 1 273 ? -9.706 6.859 -5.514 1.00 29.33 273 SER A CA 1
ATOM 2151 C C . SER A 1 273 ? -9.228 8.209 -5.009 1.00 30.79 273 SER A C 1
ATOM 2152 O O . SER A 1 273 ? -9.047 9.132 -5.810 1.00 36.44 273 SER A O 1
ATOM 2155 N N . MET A 1 274 ? -8.996 8.347 -3.718 1.00 33.66 274 MET A N 1
ATOM 2156 C CA . MET A 1 274 ? -8.987 9.676 -3.132 1.00 42.25 274 MET A CA 1
ATOM 2157 C C . MET A 1 274 ? -7.872 9.858 -2.116 1.00 35.83 274 MET A C 1
ATOM 2158 O O . MET A 1 274 ? -7.242 10.921 -2.049 1.00 37.46 274 MET A O 1
ATOM 2163 N N . ALA A 1 275 ? -7.646 8.839 -1.296 1.00 35.80 275 ALA A N 1
ATOM 2164 C CA . ALA A 1 275 ? -6.761 9.003 -0.155 1.00 32.62 275 ALA A CA 1
ATOM 2165 C C . ALA A 1 275 ? -5.327 9.164 -0.631 1.00 36.66 275 ALA A C 1
ATOM 2166 O O . ALA A 1 275 ? -4.873 8.471 -1.547 1.00 49.40 275 ALA A O 1
ATOM 2168 N N . GLN A 1 276 ? -4.625 10.103 -0.014 1.00 30.50 276 GLN A N 1
ATOM 2169 C CA . GLN A 1 276 ? -3.237 10.390 -0.335 1.00 42.00 276 GLN A CA 1
ATOM 2170 C C . GLN A 1 276 ? -2.369 10.031 0.857 1.00 38.57 276 GLN A C 1
ATOM 2171 O O . GLN A 1 276 ? -2.691 10.387 1.996 1.00 46.64 276 GLN A O 1
ATOM 2177 N N . LEU A 1 277 ? -1.276 9.321 0.596 1.00 39.81 277 LEU A N 1
ATOM 2178 C CA . LEU A 1 277 ? -0.317 8.979 1.629 1.00 46.39 277 LEU A CA 1
ATOM 2179 C C . LEU A 1 277 ? 0.896 9.891 1.492 1.00 40.22 277 LEU A C 1
ATOM 2180 O O . LEU A 1 277 ? 1.268 10.264 0.377 1.00 43.91 277 LEU A O 1
ATOM 2185 N N . THR A 1 278 ? 1.480 10.277 2.627 1.00 39.72 278 THR A N 1
ATOM 2186 C CA . THR A 1 278 ? 2.672 11.128 2.609 1.00 44.15 278 THR A CA 1
ATOM 2187 C C . THR A 1 278 ? 3.890 10.357 2.109 1.00 50.03 278 THR A C 1
ATOM 2188 O O . THR A 1 278 ? 3.903 9.120 2.068 1.00 44.09 278 THR A O 1
ATOM 2192 N N . ASN A 1 279 ? 4.926 11.120 1.727 1.00 43.09 279 ASN A N 1
ATOM 2193 C CA . ASN A 1 279 ? 6.246 10.561 1.447 1.00 48.80 279 ASN A CA 1
ATOM 2194 C C . ASN A 1 279 ? 6.606 9.474 2.450 1.00 47.17 279 ASN A C 1
ATOM 2195 O O . ASN A 1 279 ? 6.898 8.329 2.085 1.00 49.70 279 ASN A O 1
ATOM 2200 N N . VAL A 1 280 ? 6.569 9.837 3.733 1.00 45.84 280 VAL A N 1
ATOM 2201 C CA . VAL A 1 280 ? 7.006 8.933 4.794 1.00 37.45 280 VAL A CA 1
ATOM 2202 C C . VAL A 1 280 ? 6.098 7.715 4.876 1.00 44.84 280 VAL A C 1
ATOM 2203 O O . VAL A 1 280 ? 6.560 6.598 5.137 1.00 42.53 280 VAL A O 1
ATOM 2207 N N . GLN A 1 281 ? 4.787 7.908 4.685 1.00 42.60 281 GLN A N 1
ATOM 2208 C CA . GLN A 1 281 ? 3.896 6.757 4.715 1.00 43.11 281 GLN A CA 1
ATOM 2209 C C . GLN A 1 281 ? 4.211 5.816 3.560 1.00 37.98 281 GLN A C 1
ATOM 2210 O O . GLN A 1 281 ? 4.282 4.596 3.739 1.00 45.68 281 GLN A O 1
ATOM 2216 N N . MET A 1 282 ? 4.399 6.362 2.355 1.00 43.04 282 MET A N 1
ATOM 2217 C CA . MET A 1 282 ? 4.737 5.517 1.214 1.00 41.14 282 MET A CA 1
ATOM 2218 C C . MET A 1 282 ? 6.023 4.749 1.470 1.00 56.85 282 MET A C 1
ATOM 2219 O O . MET A 1 282 ? 6.147 3.589 1.063 1.00 54.81 282 MET A O 1
ATOM 2224 N N . GLU A 1 283 ? 6.979 5.370 2.170 1.00 59.29 283 GLU A N 1
ATOM 2225 C CA . GLU A 1 283 ? 8.244 4.704 2.469 1.00 60.06 283 GLU A CA 1
ATOM 2226 C C . GLU A 1 283 ? 8.018 3.441 3.286 1.00 47.21 283 GLU A C 1
ATOM 2227 O O . GLU A 1 283 ? 8.496 2.362 2.923 1.00 46.36 283 GLU A O 1
ATOM 2233 N N . GLU A 1 284 ? 7.295 3.560 4.406 1.00 45.20 284 GLU A N 1
ATOM 2234 C CA . GLU A 1 284 ? 7.068 2.402 5.267 1.00 50.21 284 GLU A CA 1
ATOM 2235 C C . GLU A 1 284 ? 6.262 1.327 4.549 1.00 49.58 284 GLU A C 1
ATOM 2236 O O . GLU A 1 284 ? 6.523 0.130 4.718 1.00 47.33 284 GLU A O 1
ATOM 2242 N N . LEU A 1 285 ? 5.281 1.739 3.741 1.00 52.98 285 LEU A N 1
ATOM 2243 C CA . LEU A 1 285 ? 4.457 0.785 3.000 1.00 54.25 285 LEU A CA 1
ATOM 2244 C C . LEU A 1 285 ? 5.291 0.004 1.991 1.00 54.97 285 LEU A C 1
ATOM 2245 O O . LEU A 1 285 ? 5.213 -1.229 1.922 1.00 49.80 285 LEU A O 1
ATOM 2250 N N . ALA A 1 286 ? 6.087 0.714 1.184 1.00 44.24 286 ALA A N 1
ATOM 2251 C CA . ALA A 1 286 ? 6.893 0.043 0.175 1.00 50.49 286 ALA A CA 1
ATOM 2252 C C . ALA A 1 286 ? 7.855 -0.956 0.812 1.00 54.59 286 ALA A C 1
ATOM 2253 O O . ALA A 1 286 ? 8.069 -2.050 0.275 1.00 58.60 286 ALA A O 1
ATOM 2255 N N . SER A 1 287 ? 8.424 -0.610 1.971 1.00 52.19 287 SER A N 1
ATOM 2256 C CA . SER A 1 287 ? 9.317 -1.539 2.660 1.00 54.39 287 SER A CA 1
ATOM 2257 C C . SER A 1 287 ? 8.544 -2.704 3.267 1.00 50.34 287 SER A C 1
ATOM 2258 O O . SER A 1 287 ? 9.009 -3.849 3.242 1.00 46.38 287 SER A O 1
ATOM 2261 N N . ALA A 1 288 ? 7.359 -2.437 3.810 1.00 54.30 288 ALA A N 1
ATOM 2262 C CA . ALA A 1 288 ? 6.597 -3.493 4.466 1.00 57.99 288 ALA A CA 1
ATOM 2263 C C . ALA A 1 288 ? 6.106 -4.533 3.464 1.00 53.32 288 ALA A C 1
ATOM 2264 O O . ALA A 1 288 ? 6.252 -5.741 3.692 1.00 45.57 288 ALA A O 1
ATOM 2266 N N . VAL A 1 289 ? 5.515 -4.088 2.350 1.00 53.71 289 VAL A N 1
ATOM 2267 C CA . VAL A 1 289 ? 4.931 -5.035 1.403 1.00 51.61 289 VAL A CA 1
ATOM 2268 C C . VAL A 1 289 ? 5.983 -5.732 0.548 1.00 53.42 289 VAL A C 1
ATOM 2269 O O . VAL A 1 289 ? 5.712 -6.814 0.012 1.00 47.23 289 VAL A O 1
ATOM 2273 N N . SER A 1 290 ? 7.175 -5.156 0.408 1.00 51.11 290 SER A N 1
ATOM 2274 C CA . SER A 1 290 ? 8.222 -5.812 -0.373 1.00 59.23 290 SER A CA 1
ATOM 2275 C C . SER A 1 290 ? 8.711 -7.120 0.255 1.00 52.92 290 SER A C 1
ATOM 2276 O O . SER A 1 290 ? 9.555 -7.797 -0.340 1.00 54.22 290 SER A O 1
ATOM 2279 N N . ASN A 1 291 ? 8.198 -7.491 1.426 1.00 55.53 291 ASN A N 1
ATOM 2280 C CA . ASN A 1 291 ? 8.414 -8.808 2.003 1.00 54.42 291 ASN A CA 1
ATOM 2281 C C . ASN A 1 291 ? 7.485 -9.874 1.435 1.00 66.06 291 ASN A C 1
ATOM 2282 O O . ASN A 1 291 ? 7.543 -11.020 1.894 1.00 74.74 291 ASN A O 1
ATOM 2287 N N . PHE A 1 292 ? 6.623 -9.541 0.472 1.00 61.34 292 PHE A N 1
ATOM 2288 C CA . PHE A 1 292 ? 5.613 -10.480 0.003 1.00 52.91 292 PHE A CA 1
ATOM 2289 C C . PHE A 1 292 ? 5.501 -10.440 -1.511 1.00 48.82 292 PHE A C 1
ATOM 2290 O O . PHE A 1 292 ? 6.111 -9.608 -2.190 1.00 49.25 292 PHE A O 1
ATOM 2298 N N . SER A 1 293 ? 4.700 -11.362 -2.040 1.00 48.32 293 SER A N 1
ATOM 2299 C CA . SER A 1 293 ? 4.173 -11.229 -3.391 1.00 48.78 293 SER A CA 1
ATOM 2300 C C . SER A 1 293 ? 2.970 -10.286 -3.330 1.00 49.52 293 SER A C 1
ATOM 2301 O O . SER A 1 293 ? 1.986 -10.581 -2.646 1.00 54.52 293 SER A O 1
ATOM 2304 N N . PHE A 1 294 ? 3.046 -9.146 -4.006 1.00 50.89 294 PHE A N 1
ATOM 2305 C CA . PHE A 1 294 ? 2.026 -8.122 -3.825 1.00 46.11 294 PHE A CA 1
ATOM 2306 C C . PHE A 1 294 ? 1.544 -7.587 -5.164 1.00 41.80 294 PHE A C 1
ATOM 2307 O O . PHE A 1 294 ? 2.288 -7.552 -6.149 1.00 46.66 294 PHE A O 1
ATOM 2315 N N . LEU A 1 295 ? 0.276 -7.178 -5.187 1.00 45.01 295 LEU A N 1
ATOM 2316 C CA . LEU A 1 295 ? -0.291 -6.397 -6.284 1.00 42.05 295 LEU A CA 1
ATOM 2317 C C . LEU A 1 295 ? -0.769 -5.087 -5.671 1.00 35.48 295 LEU A C 1
ATOM 2318 O O . LEU A 1 295 ? -1.687 -5.079 -4.841 1.00 36.04 295 LEU A O 1
ATOM 2323 N N . TRP A 1 296 ? -0.140 -3.989 -6.069 1.00 36.33 296 TRP A N 1
ATOM 2324 C CA . TRP A 1 296 ? -0.281 -2.721 -5.371 1.00 33.75 296 TRP A CA 1
ATOM 2325 C C . TRP A 1 296 ? -0.697 -1.657 -6.369 1.00 36.32 296 TRP A C 1
ATOM 2326 O O . TRP A 1 296 ? 0.033 -1.407 -7.334 1.00 35.39 296 TRP A O 1
ATOM 2337 N N . VAL A 1 297 ? -1.883 -1.071 -6.162 1.00 33.27 297 VAL A N 1
ATOM 2338 C CA . VAL A 1 297 ? -2.299 0.129 -6.888 1.00 30.19 297 VAL A CA 1
ATOM 2339 C C . VAL A 1 297 ? -1.617 1.347 -6.274 1.00 29.41 297 VAL A C 1
ATOM 2340 O O . VAL A 1 297 ? -1.845 1.675 -5.104 1.00 32.01 297 VAL A O 1
ATOM 2344 N N . VAL A 1 298 ? -0.800 2.026 -7.068 1.00 34.00 298 VAL A N 1
ATOM 2345 C CA . VAL A 1 298 ? -0.265 3.339 -6.732 1.00 36.89 298 VAL A CA 1
ATOM 2346 C C . VAL A 1 298 ? -0.830 4.281 -7.777 1.00 42.17 298 VAL A C 1
ATOM 2347 O O . VAL A 1 298 ? -0.413 4.232 -8.944 1.00 42.09 298 VAL A O 1
ATOM 2351 N N . ARG A 1 299 ? -1.784 5.125 -7.375 1.00 33.77 299 ARG A N 1
ATOM 2352 C CA . ARG A 1 299 ? -2.362 6.076 -8.312 1.00 36.78 299 ARG A CA 1
ATOM 2353 C C . ARG A 1 299 ? -1.257 6.980 -8.869 1.00 38.92 299 ARG A C 1
ATOM 2354 O O . ARG A 1 299 ? -0.258 7.262 -8.200 1.00 34.05 299 ARG A O 1
ATOM 2362 N N . SER A 1 300 ? -1.438 7.411 -10.120 1.00 44.53 300 SER A N 1
ATOM 2363 C CA . SER A 1 300 ? -0.397 8.164 -10.825 1.00 57.74 300 SER A CA 1
ATOM 2364 C C . SER A 1 300 ? 0.095 9.364 -10.022 1.00 61.24 300 SER A C 1
ATOM 2365 O O . SER A 1 300 ? 1.304 9.610 -9.939 1.00 60.19 300 SER A O 1
ATOM 2368 N N . SER A 1 301 ? -0.829 10.122 -9.423 1.00 62.23 301 SER A N 1
ATOM 2369 C CA . SER A 1 301 ? -0.445 11.307 -8.662 1.00 59.15 301 SER A CA 1
ATOM 2370 C C . SER A 1 301 ? 0.353 10.959 -7.418 1.00 57.92 301 SER A C 1
ATOM 2371 O O . SER A 1 301 ? 1.023 11.833 -6.855 1.00 53.69 301 SER A O 1
ATOM 2374 N N . GLU A 1 302 ? 0.303 9.704 -6.978 1.00 52.98 302 GLU A N 1
ATOM 2375 C CA . GLU A 1 302 ? 0.971 9.279 -5.760 1.00 45.56 302 GLU A CA 1
ATOM 2376 C C . GLU A 1 302 ? 2.388 8.767 -5.997 1.00 41.10 302 GLU A C 1
ATOM 2377 O O . GLU A 1 302 ? 3.138 8.616 -5.031 1.00 35.90 302 GLU A O 1
ATOM 2383 N N . GLU A 1 303 ? 2.777 8.531 -7.251 1.00 45.95 303 GLU A N 1
ATOM 2384 C CA . GLU A 1 303 ? 4.033 7.830 -7.528 1.00 56.49 303 GLU A CA 1
ATOM 2385 C C . GLU A 1 303 ? 5.252 8.571 -6.977 1.00 52.21 303 GLU A C 1
ATOM 2386 O O . GLU A 1 303 ? 6.197 7.941 -6.476 1.00 40.84 303 GLU A O 1
ATOM 2392 N N . GLU A 1 304 ? 5.246 9.907 -7.057 1.00 59.89 304 GLU A N 1
ATOM 2393 C CA . GLU A 1 304 ? 6.388 10.705 -6.613 1.00 69.80 304 GLU A CA 1
ATOM 2394 C C . GLU A 1 304 ? 6.750 10.455 -5.154 1.00 69.02 304 GLU A C 1
ATOM 2395 O O . GLU A 1 304 ? 7.903 10.678 -4.762 1.00 78.50 304 GLU A O 1
ATOM 2401 N N . LYS A 1 305 ? 5.800 9.990 -4.345 1.00 56.39 305 LYS A N 1
ATOM 2402 C CA . LYS A 1 305 ? 6.040 9.745 -2.932 1.00 55.89 305 LYS A CA 1
ATOM 2403 C C . LYS A 1 305 ? 6.617 8.362 -2.655 1.00 54.44 305 LYS A C 1
ATOM 2404 O O . LYS A 1 305 ? 7.039 8.097 -1.519 1.00 59.49 305 LYS A O 1
ATOM 2410 N N . LEU A 1 306 ? 6.669 7.492 -3.664 1.00 54.75 306 LEU A N 1
ATOM 2411 C CA . LEU A 1 306 ? 7.413 6.245 -3.540 1.00 57.98 306 LEU A CA 1
ATOM 2412 C C . LEU A 1 306 ? 8.898 6.544 -3.328 1.00 54.65 306 LEU A C 1
ATOM 2413 O O . LEU A 1 306 ? 9.402 7.560 -3.816 1.00 58.19 306 LEU A O 1
ATOM 2418 N N . PRO A 1 307 ? 9.618 5.687 -2.595 1.00 52.03 307 PRO A N 1
ATOM 2419 C CA . PRO A 1 307 ? 11.078 5.848 -2.494 1.00 57.59 307 PRO A CA 1
ATOM 2420 C C . PRO A 1 307 ? 11.727 5.801 -3.868 1.00 66.61 307 PRO A C 1
ATOM 2421 O O . PRO A 1 307 ? 11.278 5.082 -4.764 1.00 58.63 307 PRO A O 1
ATOM 2425 N N . SER A 1 308 ? 12.796 6.583 -4.030 1.00 80.94 308 SER A N 1
ATOM 2426 C CA . SER A 1 308 ? 13.433 6.700 -5.338 1.00 87.99 308 SER A CA 1
ATOM 2427 C C . SER A 1 308 ? 13.944 5.341 -5.811 1.00 83.53 308 SER A C 1
ATOM 2428 O O . SER A 1 308 ? 14.503 4.558 -5.034 1.00 72.88 308 SER A O 1
ATOM 2431 N N . GLY A 1 309 ? 13.713 5.051 -7.092 1.00 84.12 309 GLY A N 1
ATOM 2432 C CA . GLY A 1 309 ? 14.110 3.776 -7.657 1.00 85.76 309 GLY A CA 1
ATOM 2433 C C . GLY A 1 309 ? 13.284 2.578 -7.231 1.00 86.49 309 GLY A C 1
ATOM 2434 O O . GLY A 1 309 ? 13.766 1.445 -7.331 1.00 81.30 309 GLY A O 1
ATOM 2435 N N . PHE A 1 310 ? 12.046 2.784 -6.765 1.00 86.69 310 PHE A N 1
ATOM 2436 C CA . PHE A 1 310 ? 11.252 1.651 -6.295 1.00 77.80 310 PHE A CA 1
ATOM 2437 C C . PHE A 1 310 ? 10.579 0.910 -7.444 1.00 69.05 310 PHE A C 1
ATOM 2438 O O . PHE A 1 310 ? 10.470 -0.321 -7.408 1.00 65.10 310 PHE A O 1
ATOM 2446 N N . LEU A 1 311 ? 10.121 1.634 -8.467 1.00 73.57 311 LEU A N 1
ATOM 2447 C CA . LEU A 1 311 ? 9.384 0.985 -9.544 1.00 77.83 311 LEU A CA 1
ATOM 2448 C C . LEU A 1 311 ? 10.262 -0.008 -10.295 1.00 88.29 311 LEU A C 1
ATOM 2449 O O . LEU A 1 311 ? 9.799 -1.092 -10.669 1.00 93.31 311 LEU A O 1
ATOM 2454 N N . GLU A 1 312 ? 11.540 0.325 -10.495 1.00 90.76 312 GLU A N 1
ATOM 2455 C CA . GLU A 1 312 ? 12.460 -0.509 -11.261 1.00 92.83 312 GLU A CA 1
ATOM 2456 C C . GLU A 1 312 ? 13.215 -1.522 -10.411 1.00 89.88 312 GLU A C 1
ATOM 2457 O O . GLU A 1 312 ? 14.174 -2.124 -10.903 1.00 94.76 312 GLU A O 1
ATOM 2463 N N . THR A 1 313 ? 12.826 -1.717 -9.155 1.00 84.33 313 THR A N 1
ATOM 2464 C CA . THR A 1 313 ? 13.411 -2.764 -8.329 1.00 83.41 313 THR A CA 1
ATOM 2465 C C . THR A 1 313 ? 12.381 -3.765 -7.837 1.00 77.85 313 THR A C 1
ATOM 2466 O O . THR A 1 313 ? 12.739 -4.670 -7.073 1.00 72.95 313 THR A O 1
ATOM 2470 N N . VAL A 1 314 ? 11.113 -3.615 -8.225 1.00 79.43 314 VAL A N 1
ATOM 2471 C CA . VAL A 1 314 ? 10.130 -4.665 -7.992 1.00 79.54 314 VAL A CA 1
ATOM 2472 C C . VAL A 1 314 ? 10.427 -5.825 -8.939 1.00 83.85 314 VAL A C 1
ATOM 2473 O O . VAL A 1 314 ? 10.590 -5.636 -10.155 1.00 73.56 314 VAL A O 1
ATOM 2477 N N . ASN A 1 315 ? 10.577 -7.025 -8.378 1.00 91.60 315 ASN A N 1
ATOM 2478 C CA . ASN A 1 315 ? 10.880 -8.190 -9.202 1.00 96.34 315 ASN A CA 1
ATOM 2479 C C . ASN A 1 315 ? 9.590 -8.647 -9.866 1.00 86.31 315 ASN A C 1
ATOM 2480 O O . ASN A 1 315 ? 8.616 -8.990 -9.186 1.00 77.58 315 ASN A O 1
ATOM 2485 N N . LYS A 1 316 ? 9.570 -8.618 -11.194 1.00 83.71 316 LYS A N 1
ATOM 2486 C CA . LYS A 1 316 ? 8.318 -8.861 -11.893 1.00 82.59 316 LYS A CA 1
ATOM 2487 C C . LYS A 1 316 ? 7.889 -10.320 -11.872 1.00 82.18 316 LYS A C 1
ATOM 2488 O O . LYS A 1 316 ? 6.861 -10.647 -12.475 1.00 90.61 316 LYS A O 1
ATOM 2494 N N . GLU A 1 317 ? 8.605 -11.195 -11.170 1.00 75.14 317 GLU A N 1
ATOM 2495 C CA . GLU A 1 317 ? 8.113 -12.559 -11.036 1.00 83.95 317 GLU A CA 1
ATOM 2496 C C . GLU A 1 317 ? 7.108 -12.674 -9.893 1.00 83.95 317 GLU A C 1
ATOM 2497 O O . GLU A 1 317 ? 6.089 -13.365 -10.027 1.00 89.06 317 GLU A O 1
ATOM 2503 N N . LYS A 1 318 ? 7.335 -11.958 -8.786 1.00 71.08 318 LYS A N 1
ATOM 2504 C CA . LYS A 1 318 ? 6.479 -12.080 -7.610 1.00 62.06 318 LYS A CA 1
ATOM 2505 C C . LYS A 1 318 ? 5.482 -10.938 -7.429 1.00 50.67 318 LYS A C 1
ATOM 2506 O O . LYS A 1 318 ? 4.498 -11.120 -6.702 1.00 44.25 318 LYS A O 1
ATOM 2512 N N . SER A 1 319 ? 5.702 -9.776 -8.045 1.00 46.36 319 SER A N 1
ATOM 2513 C CA . SER A 1 319 ? 4.953 -8.588 -7.648 1.00 51.71 319 SER A CA 1
ATOM 2514 C C . SER A 1 319 ? 4.700 -7.675 -8.837 1.00 48.16 319 SER A C 1
ATOM 2515 O O . SER A 1 319 ? 5.410 -7.720 -9.846 1.00 44.23 319 SER A O 1
ATOM 2518 N N . LEU A 1 320 ? 3.683 -6.816 -8.694 1.00 46.07 320 LEU A N 1
ATOM 2519 C CA . LEU A 1 320 ? 3.287 -5.925 -9.777 1.00 50.80 320 LEU A CA 1
ATOM 2520 C C . LEU A 1 320 ? 2.667 -4.651 -9.209 1.00 48.96 320 LEU A C 1
ATOM 2521 O O . LEU A 1 320 ? 1.966 -4.685 -8.192 1.00 40.95 320 LEU A O 1
ATOM 2526 N N . VAL A 1 321 ? 2.936 -3.530 -9.875 1.00 41.90 321 VAL A N 1
ATOM 2527 C CA . VAL A 1 321 ? 2.441 -2.218 -9.471 1.00 47.05 321 VAL A CA 1
ATOM 2528 C C . VAL A 1 321 ? 1.635 -1.648 -10.623 1.00 48.86 321 VAL A C 1
ATOM 2529 O O . VAL A 1 321 ? 2.134 -1.572 -11.752 1.00 44.36 321 VAL A O 1
ATOM 2533 N N . LEU A 1 322 ? 0.399 -1.240 -10.331 1.00 45.43 322 LEU A N 1
ATOM 2534 C CA . LEU A 1 322 ? -0.534 -0.692 -11.308 1.00 46.95 322 LEU A CA 1
ATOM 2535 C C . LEU A 1 322 ? -0.950 0.724 -10.917 1.00 45.07 322 LEU A C 1
ATOM 2536 O O . LEU A 1 322 ? -0.905 1.097 -9.739 1.00 40.92 322 LEU A O 1
ATOM 2541 N N . LYS A 1 323 ? -1.375 1.500 -11.925 1.00 44.54 323 LYS A N 1
ATOM 2542 C CA . LYS A 1 323 ? -1.960 2.822 -11.697 1.00 50.27 323 LYS A CA 1
ATOM 2543 C C . LYS A 1 323 ? -3.412 2.748 -11.222 1.00 45.10 323 LYS A C 1
ATOM 2544 O O . LYS A 1 323 ? -3.876 3.655 -10.509 1.00 38.67 323 LYS A O 1
ATOM 2550 N N . TRP A 1 324 ? -4.142 1.702 -11.621 1.00 37.29 324 TRP A N 1
ATOM 2551 C CA . TRP A 1 324 ? -5.556 1.512 -11.299 1.00 40.13 324 TRP A CA 1
ATOM 2552 C C . TRP A 1 324 ? -5.939 0.078 -11.659 1.00 46.31 324 TRP A C 1
ATOM 2553 O O . TRP A 1 324 ? -5.546 -0.421 -12.714 1.00 45.86 324 TRP A O 1
ATOM 2564 N N . SER A 1 325 ? -6.693 -0.581 -10.785 1.00 35.06 325 SER A N 1
ATOM 2565 C CA . SER A 1 325 ? -6.978 -1.990 -11.007 1.00 38.84 325 SER A CA 1
ATOM 2566 C C . SER A 1 325 ? -8.441 -2.255 -11.341 1.00 41.15 325 SER A C 1
ATOM 2567 O O . SER A 1 325 ? -9.335 -1.482 -10.972 1.00 34.79 325 SER A O 1
ATOM 2570 N N . PRO A 1 326 ? -8.721 -3.363 -12.025 1.00 42.33 326 PRO A N 1
ATOM 2571 C CA . PRO A 1 326 ? -10.094 -3.907 -12.033 1.00 39.12 326 PRO A CA 1
ATOM 2572 C C . PRO A 1 326 ? -10.341 -4.609 -10.702 1.00 31.89 326 PRO A C 1
ATOM 2573 O O . PRO A 1 326 ? -10.227 -5.831 -10.563 1.00 35.14 326 PRO A O 1
ATOM 2577 N N . GLN A 1 327 ? -10.678 -3.803 -9.684 1.00 26.83 327 GLN A N 1
ATOM 2578 C CA . GLN A 1 327 ? -10.655 -4.313 -8.315 1.00 30.99 327 GLN A CA 1
ATOM 2579 C C . GLN A 1 327 ? -11.598 -5.500 -8.139 1.00 32.55 327 GLN A C 1
ATOM 2580 O O . GLN A 1 327 ? -11.242 -6.477 -7.474 1.00 34.94 327 GLN A O 1
ATOM 2586 N N . LEU A 1 328 ? -12.809 -5.443 -8.713 1.00 31.99 328 LEU A N 1
ATOM 2587 C CA . LEU A 1 328 ? -13.742 -6.560 -8.555 1.00 24.29 328 LEU A CA 1
ATOM 2588 C C . LEU A 1 328 ? -13.126 -7.868 -9.033 1.00 31.99 328 LEU A C 1
ATOM 2589 O O . LEU A 1 328 ? -13.211 -8.897 -8.352 1.00 42.10 328 LEU A O 1
ATOM 2594 N N . GLN A 1 329 ? -12.526 -7.845 -10.218 1.00 27.63 329 GLN A N 1
ATOM 2595 C CA . GLN A 1 329 ? -11.885 -9.039 -10.756 1.00 38.49 329 GLN A CA 1
ATOM 2596 C C . GLN A 1 329 ? -10.708 -9.485 -9.886 1.00 42.58 329 GLN A C 1
ATOM 2597 O O . GLN A 1 329 ? -10.542 -10.684 -9.637 1.00 42.05 329 GLN A O 1
ATOM 2603 N N . VAL A 1 330 ? -9.882 -8.540 -9.417 1.00 37.32 330 VAL A N 1
ATOM 2604 C CA . VAL A 1 330 ? -8.791 -8.892 -8.505 1.00 35.75 330 VAL A CA 1
ATOM 2605 C C . VAL A 1 330 ? -9.332 -9.617 -7.275 1.00 36.16 330 VAL A C 1
ATOM 2606 O O . VAL A 1 330 ? -8.855 -10.697 -6.908 1.00 40.48 330 VAL A O 1
ATOM 2610 N N . LEU A 1 331 ? -10.325 -9.027 -6.608 1.00 32.58 331 LEU A N 1
ATOM 2611 C CA . LEU A 1 331 ? -10.794 -9.591 -5.342 1.00 44.74 331 LEU A CA 1
ATOM 2612 C C . LEU A 1 331 ? -11.499 -10.934 -5.513 1.00 46.68 331 LEU A C 1
ATOM 2613 O O . LEU A 1 331 ? -11.660 -11.668 -4.527 1.00 36.82 331 LEU A O 1
ATOM 2618 N N . SER A 1 332 ? -11.941 -11.256 -6.728 1.00 45.09 332 SER A N 1
ATOM 2619 C CA . SER A 1 332 ? -12.558 -12.544 -7.011 1.00 41.87 332 SER A CA 1
ATOM 2620 C C . SER A 1 332 ? -11.531 -13.617 -7.341 1.00 49.85 332 SER A C 1
ATOM 2621 O O . SER A 1 332 ? -11.819 -14.803 -7.181 1.00 45.24 332 SER A O 1
ATOM 2624 N N . ASN A 1 333 ? -10.356 -13.210 -7.818 1.00 50.61 333 ASN A N 1
ATOM 2625 C CA . ASN A 1 333 ? -9.313 -14.131 -8.250 1.00 47.69 333 ASN A CA 1
ATOM 2626 C C . ASN A 1 333 ? -8.688 -14.851 -7.051 1.00 55.14 333 ASN A C 1
ATOM 2627 O O . ASN A 1 333 ? -8.451 -14.252 -5.997 1.00 48.08 333 ASN A O 1
ATOM 2632 N N . LYS A 1 334 ? -8.413 -16.150 -7.217 1.00 56.00 334 LYS A N 1
ATOM 2633 C CA . LYS A 1 334 ? -8.005 -16.982 -6.083 1.00 56.35 334 LYS A CA 1
ATOM 2634 C C . LYS A 1 334 ? -6.564 -16.750 -5.642 1.00 44.42 334 LYS A C 1
ATOM 2635 O O . LYS A 1 334 ? -6.198 -17.181 -4.537 1.00 44.18 334 LYS A O 1
ATOM 2641 N N . ALA A 1 335 ? -5.754 -16.067 -6.456 1.00 43.11 335 ALA A N 1
ATOM 2642 C CA . ALA A 1 335 ? -4.369 -15.786 -6.113 1.00 51.56 335 ALA A CA 1
ATOM 2643 C C . ALA A 1 335 ? -4.230 -14.792 -4.967 1.00 56.57 335 ALA A C 1
ATOM 2644 O O . ALA A 1 335 ? -3.124 -14.641 -4.440 1.00 58.46 335 ALA A O 1
ATOM 2646 N N . ILE A 1 336 ? -5.315 -14.143 -4.550 1.00 48.24 336 ILE A N 1
ATOM 2647 C CA . ILE A 1 336 ? -5.257 -13.099 -3.532 1.00 38.28 336 ILE A CA 1
ATOM 2648 C C . ILE A 1 336 ? -5.395 -13.726 -2.148 1.00 47.90 336 ILE A C 1
ATOM 2649 O O . ILE A 1 336 ? -6.417 -14.346 -1.829 1.00 44.12 336 ILE A O 1
ATOM 2654 N N . GLY A 1 337 ? -4.373 -13.542 -1.311 1.00 45.68 337 GLY A N 1
ATOM 2655 C CA . GLY A 1 337 ? -4.421 -14.023 0.051 1.00 36.75 337 GLY A CA 1
ATOM 2656 C C . GLY A 1 337 ? -5.011 -13.025 1.025 1.00 46.39 337 GLY A C 1
ATOM 2657 O O . GLY A 1 337 ? -5.648 -13.418 2.007 1.00 43.92 337 GLY A O 1
ATOM 2658 N N . CYS A 1 338 ? -4.818 -11.731 0.781 1.00 41.12 338 CYS A N 1
ATOM 2659 C CA . CYS A 1 338 ? -5.436 -10.745 1.653 1.00 38.81 338 CYS A CA 1
ATOM 2660 C C . CYS A 1 338 ? -5.452 -9.391 0.955 1.00 36.86 338 CYS A C 1
ATOM 2661 O O . CYS A 1 338 ? -4.859 -9.203 -0.117 1.00 30.65 338 CYS A O 1
ATOM 2664 N N . PHE A 1 339 ? -6.155 -8.449 1.587 1.00 37.71 339 PHE A N 1
ATOM 2665 C CA . PHE A 1 339 ? -6.453 -7.139 1.007 1.00 35.15 339 PHE A CA 1
ATOM 2666 C C . PHE A 1 339 ? -6.019 -6.091 2.019 1.00 30.60 339 PHE A C 1
ATOM 2667 O O . PHE A 1 339 ? -6.660 -5.926 3.062 1.00 37.82 339 PHE A O 1
ATOM 2675 N N . LEU A 1 340 ? -4.925 -5.402 1.721 1.00 30.05 340 LEU A N 1
ATOM 2676 C CA . LEU A 1 340 ? -4.484 -4.255 2.505 1.00 34.61 340 LEU A CA 1
ATOM 2677 C C . LEU A 1 340 ? -5.234 -3.032 1.973 1.00 29.39 340 LEU A C 1
ATOM 2678 O O . LEU A 1 340 ? -4.986 -2.599 0.847 1.00 26.44 340 LEU A O 1
ATOM 2683 N N . THR A 1 341 ? -6.153 -2.482 2.774 1.00 33.92 341 THR A N 1
ATOM 2684 C CA . THR A 1 341 ? -7.170 -1.568 2.273 1.00 33.65 341 THR A CA 1
ATOM 2685 C C . THR A 1 341 ? -7.232 -0.307 3.127 1.00 32.44 341 THR A C 1
ATOM 2686 O O . THR A 1 341 ? -6.921 -0.329 4.317 1.00 30.99 341 THR A O 1
ATOM 2690 N N . HIS A 1 342 ? -7.667 0.803 2.519 1.00 31.53 342 HIS A N 1
ATOM 2691 C CA . HIS A 1 342 ? -7.931 1.988 3.327 1.00 34.03 342 HIS A CA 1
ATOM 2692 C C . HIS A 1 342 ? -9.272 1.935 4.032 1.00 22.56 342 HIS A C 1
ATOM 2693 O O . HIS A 1 342 ? -9.575 2.861 4.800 1.00 26.78 342 HIS A O 1
ATOM 2700 N N . CYS A 1 343 ? -10.070 0.886 3.790 1.00 22.96 343 CYS A N 1
ATOM 2701 C CA . CYS A 1 343 ? -11.379 0.698 4.419 1.00 27.59 343 CYS A CA 1
ATOM 2702 C C . CYS A 1 343 ? -12.414 1.721 3.943 1.00 31.49 343 CYS A C 1
ATOM 2703 O O . CYS A 1 343 ? -13.276 2.141 4.720 1.00 26.46 343 CYS A O 1
ATOM 2706 N N . GLY A 1 344 ? -12.335 2.130 2.677 1.00 32.42 344 GLY A N 1
ATOM 2707 C CA . GLY A 1 344 ? -13.494 2.748 2.056 1.00 37.73 344 GLY A CA 1
ATOM 2708 C C . GLY A 1 344 ? -14.656 1.772 2.027 1.00 23.94 344 GLY A C 1
ATOM 2709 O O . GLY A 1 344 ? -14.454 0.555 1.993 1.00 24.10 344 GLY A O 1
ATOM 2710 N N . TRP A 1 345 ? -15.888 2.304 2.061 1.00 23.09 345 TRP A N 1
ATOM 2711 C CA . TRP A 1 345 ? -17.037 1.411 2.229 1.00 29.48 345 TRP A CA 1
ATOM 2712 C C . TRP A 1 345 ? -17.231 0.467 1.038 1.00 31.67 345 TRP A C 1
ATOM 2713 O O . TRP A 1 345 ? -17.545 -0.713 1.238 1.00 32.25 345 TRP A O 1
ATOM 2724 N N . ASN A 1 346 ? -17.065 0.949 -0.209 1.00 26.73 346 ASN A N 1
ATOM 2725 C CA . ASN A 1 346 ? -17.204 0.032 -1.344 1.00 30.12 346 ASN A CA 1
ATOM 2726 C C . ASN A 1 346 ? -16.146 -1.076 -1.298 1.00 38.59 346 ASN A C 1
ATOM 2727 O O . ASN A 1 346 ? -16.476 -2.261 -1.429 1.00 31.93 346 ASN A O 1
ATOM 2732 N N . SER A 1 347 ? -14.867 -0.711 -1.101 1.00 29.89 347 SER A N 1
ATOM 2733 C CA . SER A 1 347 ? -13.812 -1.725 -0.987 1.00 31.61 347 SER A CA 1
ATOM 2734 C C . SER A 1 347 ? -14.116 -2.704 0.140 1.00 21.83 347 SER A C 1
ATOM 2735 O O . SER A 1 347 ? -13.923 -3.916 -0.008 1.00 30.21 347 SER A O 1
ATOM 2738 N N . THR A 1 348 ? -14.585 -2.194 1.274 1.00 29.65 348 THR A N 1
ATOM 2739 C CA . THR A 1 348 ? -14.861 -3.062 2.410 1.00 26.57 348 THR A CA 1
ATOM 2740 C C . THR A 1 348 ? -15.961 -4.057 2.067 1.00 39.39 348 THR A C 1
ATOM 2741 O O . THR A 1 348 ? -15.801 -5.273 2.238 1.00 31.42 348 THR A O 1
ATOM 2745 N N . MET A 1 349 ? -17.071 -3.560 1.526 1.00 33.12 349 MET A N 1
ATOM 2746 C CA . MET A 1 349 ? -18.164 -4.452 1.161 1.00 37.23 349 MET A CA 1
ATOM 2747 C C . MET A 1 349 ? -17.738 -5.448 0.087 1.00 31.47 349 MET A C 1
ATOM 2748 O O . MET A 1 349 ? -18.118 -6.622 0.137 1.00 34.05 349 MET A O 1
ATOM 2753 N N . GLU A 1 350 ? -16.937 -5.005 -0.885 1.00 31.23 350 GLU A N 1
ATOM 2754 C CA . GLU A 1 350 ? -16.437 -5.925 -1.901 1.00 35.26 350 GLU A CA 1
ATOM 2755 C C . GLU A 1 350 ? -15.617 -7.046 -1.263 1.00 41.02 350 GLU A C 1
ATOM 2756 O O . GLU A 1 350 ? -15.860 -8.235 -1.515 1.00 32.21 350 GLU A O 1
ATOM 2762 N N . ALA A 1 351 ? -14.671 -6.684 -0.392 1.00 30.74 351 ALA A N 1
ATOM 2763 C CA . ALA A 1 351 ? -13.881 -7.691 0.312 1.00 36.17 351 ALA A CA 1
ATOM 2764 C C . ALA A 1 351 ? -14.760 -8.613 1.168 1.00 34.89 351 ALA A C 1
ATOM 2765 O O . ALA A 1 351 ? -14.549 -9.831 1.196 1.00 36.30 351 ALA A O 1
ATOM 2767 N N . LEU A 1 352 ? -15.752 -8.060 1.868 1.00 32.51 352 LEU A N 1
ATOM 2768 C CA . LEU A 1 352 ? -16.590 -8.918 2.706 1.00 36.75 352 LEU A CA 1
ATOM 2769 C C . LEU A 1 352 ? -17.378 -9.925 1.872 1.00 51.45 352 LEU A C 1
ATOM 2770 O O . LEU A 1 352 ? -17.606 -11.051 2.327 1.00 60.49 352 LEU A O 1
ATOM 2775 N N . THR A 1 353 ? -17.781 -9.557 0.649 1.00 43.36 353 THR A N 1
ATOM 2776 C CA . THR A 1 353 ? -18.605 -10.469 -0.143 1.00 50.40 353 THR A CA 1
ATOM 2777 C C . THR A 1 353 ? -17.756 -11.478 -0.909 1.00 46.68 353 THR A C 1
ATOM 2778 O O . THR A 1 353 ? -18.158 -12.635 -1.048 1.00 47.94 353 THR A O 1
ATOM 2782 N N . PHE A 1 354 ? -16.576 -11.078 -1.387 1.00 40.61 354 PHE A N 1
ATOM 2783 C CA . PHE A 1 354 ? -15.665 -12.021 -2.034 1.00 44.65 354 PHE A CA 1
ATOM 2784 C C . PHE A 1 354 ? -14.902 -12.899 -1.037 1.00 42.06 354 PHE A C 1
ATOM 2785 O O . PHE A 1 354 ? -14.124 -13.760 -1.461 1.00 44.35 354 PHE A O 1
ATOM 2793 N N . GLY A 1 355 ? -15.086 -12.694 0.266 1.00 50.80 355 GLY A N 1
ATOM 2794 C CA . GLY A 1 355 ? -14.422 -13.516 1.268 1.00 53.66 355 GLY A CA 1
ATOM 2795 C C . GLY A 1 355 ? -12.912 -13.372 1.353 1.00 54.26 355 GLY A C 1
ATOM 2796 O O . GLY A 1 355 ? -12.216 -14.356 1.634 1.00 38.54 355 GLY A O 1
ATOM 2797 N N . VAL A 1 356 ? -12.386 -12.176 1.122 1.00 57.25 356 VAL A N 1
ATOM 2798 C CA . VAL A 1 356 ? -10.955 -11.902 1.226 1.00 47.38 356 VAL A CA 1
ATOM 2799 C C . VAL A 1 356 ? -10.709 -11.252 2.585 1.00 48.72 356 VAL A C 1
ATOM 2800 O O . VAL A 1 356 ? -11.341 -10.230 2.890 1.00 43.66 356 VAL A O 1
ATOM 2804 N N . PRO A 1 357 ? -9.837 -11.799 3.424 1.00 51.16 357 PRO A N 1
ATOM 2805 C CA . PRO A 1 357 ? -9.575 -11.151 4.714 1.00 43.39 357 PRO A CA 1
ATOM 2806 C C . PRO A 1 357 ? -8.765 -9.870 4.521 1.00 35.81 357 PRO A C 1
ATOM 2807 O O . PRO A 1 357 ? -7.997 -9.717 3.561 1.00 32.36 357 PRO A O 1
ATOM 2811 N N . MET A 1 358 ? -8.955 -8.925 5.434 1.00 38.83 358 MET A N 1
ATOM 2812 C CA . MET A 1 358 ? -8.395 -7.597 5.234 1.00 42.33 358 MET A CA 1
ATOM 2813 C C . MET A 1 358 ? -7.312 -7.248 6.248 1.00 41.12 358 MET A C 1
ATOM 2814 O O . MET A 1 358 ? -7.324 -7.688 7.398 1.00 35.14 358 MET A O 1
ATOM 2819 N N . VAL A 1 359 ? -6.388 -6.412 5.813 1.00 39.31 359 VAL A N 1
ATOM 2820 C CA . VAL A 1 359 ? -5.528 -5.677 6.719 1.00 41.46 359 VAL A CA 1
ATOM 2821 C C . VAL A 1 359 ? -5.933 -4.212 6.605 1.00 35.19 359 VAL A C 1
ATOM 2822 O O . VAL A 1 359 ? -5.769 -3.589 5.548 1.00 30.70 359 VAL A O 1
ATOM 2826 N N . ALA A 1 360 ? -6.477 -3.672 7.687 1.00 38.57 360 ALA A N 1
ATOM 2827 C CA . ALA A 1 360 ? -7.155 -2.391 7.663 1.00 35.44 360 ALA A CA 1
ATOM 2828 C C . ALA A 1 360 ? -6.168 -1.272 7.955 1.00 42.47 360 ALA A C 1
ATOM 2829 O O . ALA A 1 360 ? -5.557 -1.233 9.030 1.00 39.38 360 ALA A O 1
ATOM 2831 N N . MET A 1 361 ? -6.033 -0.348 7.009 1.00 33.85 361 MET A N 1
ATOM 2832 C CA . MET A 1 361 ? -5.171 0.818 7.172 1.00 35.26 361 MET A CA 1
ATOM 2833 C C . MET A 1 361 ? -5.991 2.074 6.901 1.00 29.60 361 MET A C 1
ATOM 2834 O O . MET A 1 361 ? -5.742 2.799 5.928 1.00 32.64 361 MET A O 1
ATOM 2839 N N . PRO A 1 362 ? -6.952 2.387 7.771 1.00 32.08 362 PRO A N 1
ATOM 2840 C CA . PRO A 1 362 ? -7.828 3.540 7.521 1.00 24.64 362 PRO A CA 1
ATOM 2841 C C . PRO A 1 362 ? -7.055 4.853 7.578 1.00 30.26 362 PRO A C 1
ATOM 2842 O O . PRO A 1 362 ? -6.116 5.011 8.358 1.00 31.96 362 PRO A O 1
ATOM 2846 N N . GLN A 1 363 ? -7.496 5.829 6.777 1.00 25.42 363 GLN A N 1
ATOM 2847 C CA . GLN A 1 363 ? -6.827 7.128 6.703 1.00 23.07 363 GLN A CA 1
ATOM 2848 C C . GLN A 1 363 ? -7.645 8.269 7.286 1.00 30.28 363 GLN A C 1
ATOM 2849 O O . GLN A 1 363 ? -7.109 9.079 8.063 1.00 26.93 363 GLN A O 1
ATOM 2855 N N . TRP A 1 364 ? -8.920 8.377 6.919 1.00 24.83 364 TRP A N 1
ATOM 2856 C CA . TRP A 1 364 ? -9.737 9.510 7.357 1.00 24.13 364 TRP A CA 1
ATOM 2857 C C . TRP A 1 364 ? -11.213 9.196 7.096 1.00 22.46 364 TRP A C 1
ATOM 2858 O O . TRP A 1 364 ? -11.574 8.065 6.748 1.00 24.25 364 TRP A O 1
ATOM 2869 N N . THR A 1 365 ? -12.067 10.203 7.282 1.00 21.99 365 THR A N 1
ATOM 2870 C CA . THR A 1 365 ? -13.544 10.143 7.096 1.00 30.69 365 THR A CA 1
ATOM 2871 C C . THR A 1 365 ? -14.068 8.916 7.853 1.00 27.83 365 THR A C 1
ATOM 2872 O O . THR A 1 365 ? -13.737 8.759 9.036 1.00 30.23 365 THR A O 1
ATOM 2876 N N . ASP A 1 366 ? -14.895 8.059 7.249 1.00 20.45 366 ASP A N 1
ATOM 2877 C CA . ASP A 1 366 ? -15.517 6.932 7.947 1.00 26.00 366 ASP A CA 1
ATOM 2878 C C . ASP A 1 366 ? -14.614 5.708 8.021 1.00 31.21 366 ASP A C 1
ATOM 2879 O O . ASP A 1 366 ? -15.008 4.684 8.606 1.00 27.56 366 ASP A O 1
ATOM 2884 N N . GLN A 1 367 ? -13.431 5.777 7.421 1.00 24.48 367 GLN A N 1
ATOM 2885 C CA . GLN A 1 367 ? -12.574 4.598 7.349 1.00 27.84 367 GLN A CA 1
ATOM 2886 C C . GLN A 1 367 ? -12.201 4.020 8.719 1.00 25.64 367 GLN A C 1
ATOM 2887 O O . GLN A 1 367 ? -12.173 2.783 8.833 1.00 28.37 367 GLN A O 1
ATOM 2893 N N . PRO A 1 368 ? -11.920 4.808 9.767 1.00 26.66 368 PRO A N 1
ATOM 2894 C CA . PRO A 1 368 ? -11.672 4.186 11.087 1.00 30.55 368 PRO A CA 1
ATOM 2895 C C . PRO A 1 368 ? -12.853 3.396 11.626 1.00 36.76 368 PRO A C 1
ATOM 2896 O O . PRO A 1 368 ? -12.640 2.390 12.319 1.00 39.57 368 PRO A O 1
ATOM 2900 N N . MET A 1 369 ? -14.088 3.821 11.336 1.00 34.48 369 MET A N 1
ATOM 2901 C CA . MET A 1 369 ? -15.271 3.053 11.734 1.00 35.83 369 MET A CA 1
ATOM 2902 C C . MET A 1 369 ? -15.331 1.717 11.026 1.00 35.37 369 MET A C 1
ATOM 2903 O O . MET A 1 369 ? -15.597 0.683 11.647 1.00 37.06 369 MET A O 1
ATOM 2908 N N . ASN A 1 370 ? -15.152 1.726 9.707 1.00 29.53 370 ASN A N 1
ATOM 2909 C CA . ASN A 1 370 ? -15.155 0.481 8.965 1.00 22.74 370 ASN A CA 1
ATOM 2910 C C . ASN A 1 370 ? -14.044 -0.444 9.449 1.00 32.45 370 ASN A C 1
ATOM 2911 O O . ASN A 1 370 ? -14.233 -1.664 9.537 1.00 31.00 370 ASN A O 1
ATOM 2916 N N . ALA A 1 371 ? -12.870 0.120 9.756 1.00 33.74 371 ALA A N 1
ATOM 2917 C CA . ALA A 1 371 ? -11.776 -0.690 10.281 1.00 35.25 371 ALA A CA 1
ATOM 2918 C C . ALA A 1 371 ? -12.172 -1.361 11.596 1.00 33.84 371 ALA A C 1
ATOM 2919 O O . ALA A 1 371 ? -11.888 -2.543 11.800 1.00 35.66 371 ALA A O 1
ATOM 2921 N N . LYS A 1 372 ? -12.830 -0.624 12.494 1.00 32.80 372 LYS A N 1
ATOM 2922 C CA . LYS A 1 372 ? -13.240 -1.213 13.770 1.00 31.85 372 LYS A CA 1
ATOM 2923 C C . LYS A 1 372 ? -14.220 -2.344 13.544 1.00 36.39 372 LYS A C 1
ATOM 2924 O O . LYS A 1 372 ? -14.137 -3.391 14.197 1.00 35.12 372 LYS A O 1
ATOM 2930 N N . TYR A 1 373 ? -15.145 -2.166 12.599 1.00 33.11 373 TYR A N 1
ATOM 2931 C CA . TYR A 1 373 ? -16.097 -3.229 12.320 1.00 35.12 373 TYR A CA 1
ATOM 2932 C C . TYR A 1 373 ? -15.424 -4.409 11.644 1.00 42.92 373 TYR A C 1
ATOM 2933 O O . TYR A 1 373 ? -15.798 -5.558 11.907 1.00 42.95 373 TYR A O 1
ATOM 2942 N N . ILE A 1 374 ? -14.418 -4.158 10.796 1.00 33.36 374 ILE A N 1
ATOM 2943 C CA . ILE A 1 374 ? -13.754 -5.264 10.110 1.00 30.70 374 ILE A CA 1
ATOM 2944 C C . ILE A 1 374 ? -13.056 -6.172 11.120 1.00 32.17 374 ILE A C 1
ATOM 2945 O O . ILE A 1 374 ? -13.062 -7.400 10.989 1.00 42.77 374 ILE A O 1
ATOM 2950 N N . GLN A 1 375 ? -12.451 -5.581 12.144 1.00 36.43 375 GLN A N 1
ATOM 2951 C CA . GLN A 1 375 ? -11.633 -6.368 13.056 1.00 45.26 375 GLN A CA 1
ATOM 2952 C C . GLN A 1 375 ? -12.464 -7.002 14.167 1.00 44.90 375 GLN A C 1
ATOM 2953 O O . GLN A 1 375 ? -12.323 -8.196 14.441 1.00 47.87 375 GLN A O 1
ATOM 2959 N N . ASP A 1 376 ? -13.344 -6.223 14.794 1.00 45.67 376 ASP A N 1
ATOM 2960 C CA . ASP A 1 376 ? -13.941 -6.614 16.061 1.00 55.63 376 ASP A CA 1
ATOM 2961 C C . ASP A 1 376 ? -15.428 -6.958 15.983 1.00 61.73 376 ASP A C 1
ATOM 2962 O O . ASP A 1 376 ? -15.955 -7.554 16.932 1.00 62.97 376 ASP A O 1
ATOM 2967 N N . VAL A 1 377 ? -16.118 -6.617 14.895 1.00 50.71 377 VAL A N 1
ATOM 2968 C CA . VAL A 1 377 ? -17.531 -6.956 14.719 1.00 42.54 377 VAL A CA 1
ATOM 2969 C C . VAL A 1 377 ? -17.698 -8.090 13.716 1.00 46.76 377 VAL A C 1
ATOM 2970 O O . VAL A 1 377 ? -18.196 -9.162 14.058 1.00 48.32 377 VAL A O 1
ATOM 2974 N N . TRP A 1 378 ? -17.279 -7.874 12.466 1.00 42.94 378 TRP A N 1
ATOM 2975 C CA . TRP A 1 378 ? -17.316 -8.938 11.469 1.00 43.72 378 TRP A CA 1
ATOM 2976 C C . TRP A 1 378 ? -16.126 -9.877 11.594 1.00 45.60 378 TRP A C 1
ATOM 2977 O O . TRP A 1 378 ? -16.173 -10.994 11.071 1.00 49.83 378 TRP A O 1
ATOM 2988 N N . LYS A 1 379 ? -15.067 -9.434 12.271 1.00 42.18 379 LYS A N 1
ATOM 2989 C CA . LYS A 1 379 ? -13.865 -10.229 12.504 1.00 53.98 379 LYS A CA 1
ATOM 2990 C C . LYS A 1 379 ? -13.345 -10.847 11.207 1.00 55.22 379 LYS A C 1
ATOM 2991 O O . LYS A 1 379 ? -13.045 -12.041 11.130 1.00 50.06 379 LYS A O 1
ATOM 2997 N N . ALA A 1 380 ? -13.219 -10.002 10.180 1.00 51.05 380 ALA A N 1
ATOM 2998 C CA . ALA A 1 380 ? -12.731 -10.416 8.871 1.00 39.83 380 ALA A CA 1
ATOM 2999 C C . ALA A 1 380 ? -11.351 -9.842 8.544 1.00 40.95 380 ALA A C 1
ATOM 3000 O O . ALA A 1 380 ? -10.925 -9.904 7.384 1.00 38.27 380 ALA A O 1
ATOM 3002 N N . GLY A 1 381 ? -10.649 -9.294 9.531 1.00 37.62 381 GLY A N 1
ATOM 3003 C CA . GLY A 1 381 ? -9.286 -8.843 9.323 1.00 36.12 381 GLY A CA 1
ATOM 3004 C C . GLY A 1 381 ? -8.713 -8.196 10.569 1.00 45.31 381 GLY A C 1
ATOM 3005 O O . GLY A 1 381 ? -9.324 -8.213 11.642 1.00 46.60 381 GLY A O 1
ATOM 3006 N N . VAL A 1 382 ? -7.519 -7.615 10.416 1.00 37.66 382 VAL A N 1
ATOM 3007 C CA . VAL A 1 382 ? -6.832 -6.953 11.521 1.00 43.42 382 VAL A CA 1
ATOM 3008 C C . VAL A 1 382 ? -6.466 -5.525 11.122 1.00 39.60 382 VAL A C 1
ATOM 3009 O O . VAL A 1 382 ? -6.091 -5.264 9.974 1.00 37.99 382 VAL A O 1
ATOM 3013 N N . ARG A 1 383 ? -6.581 -4.602 12.075 1.00 37.06 383 ARG A N 1
ATOM 3014 C CA . ARG A 1 383 ? -6.210 -3.210 11.873 1.00 36.59 383 ARG A CA 1
ATOM 3015 C C . ARG A 1 383 ? -4.739 -3.026 12.235 1.00 45.11 383 ARG A C 1
ATOM 3016 O O . ARG A 1 383 ? -4.289 -3.514 13.277 1.00 42.22 383 ARG A O 1
ATOM 3024 N N . VAL A 1 384 ? -3.992 -2.316 11.386 1.00 38.15 384 VAL A N 1
ATOM 3025 C CA . VAL A 1 384 ? -2.597 -2.044 11.715 1.00 41.67 384 VAL A CA 1
ATOM 3026 C C . VAL A 1 384 ? -2.523 -0.971 12.791 1.00 46.35 384 VAL A C 1
ATOM 3027 O O . VAL A 1 384 ? -3.325 -0.024 12.820 1.00 40.79 384 VAL A O 1
ATOM 3031 N N . LYS A 1 385 ? -1.567 -1.122 13.701 1.00 44.84 385 LYS A N 1
ATOM 3032 C CA . LYS A 1 385 ? -1.399 -0.164 14.783 1.00 50.73 385 LYS A CA 1
ATOM 3033 C C . LYS A 1 385 ? -0.521 0.980 14.292 1.00 48.58 385 LYS A C 1
ATOM 3034 O O . LYS A 1 385 ? 0.494 0.755 13.622 1.00 53.84 385 LYS A O 1
ATOM 3040 N N . THR A 1 386 ? -0.939 2.204 14.578 1.00 47.05 386 THR A N 1
ATOM 3041 C CA . THR A 1 386 ? -0.125 3.378 14.309 1.00 55.57 386 THR A CA 1
ATOM 3042 C C . THR A 1 386 ? 0.351 3.941 15.643 1.00 60.92 386 THR A C 1
ATOM 3043 O O . THR A 1 386 ? -0.401 3.954 16.624 1.00 60.06 386 THR A O 1
ATOM 3047 N N . GLU A 1 387 ? 1.602 4.383 15.699 1.00 71.10 387 GLU A N 1
ATOM 3048 C CA . GLU A 1 387 ? 2.069 4.991 16.937 1.00 83.04 387 GLU A CA 1
ATOM 3049 C C . GLU A 1 387 ? 1.336 6.307 17.159 1.00 84.09 387 GLU A C 1
ATOM 3050 O O . GLU A 1 387 ? 1.059 7.046 16.215 1.00 80.31 387 GLU A O 1
ATOM 3056 N N . LYS A 1 388 ? 1.031 6.594 18.429 1.00 84.50 388 LYS A N 1
ATOM 3057 C CA . LYS A 1 388 ? 0.116 7.686 18.729 1.00 85.60 388 LYS A CA 1
ATOM 3058 C C . LYS A 1 388 ? 0.802 9.037 18.606 1.00 87.55 388 LYS A C 1
ATOM 3059 O O . LYS A 1 388 ? 0.201 9.997 18.112 1.00 92.06 388 LYS A O 1
ATOM 3065 N N . GLU A 1 389 ? 2.063 9.158 19.041 1.00 80.66 389 GLU A N 1
ATOM 3066 C CA . GLU A 1 389 ? 2.721 10.461 18.942 1.00 81.69 389 GLU A CA 1
ATOM 3067 C C . GLU A 1 389 ? 2.937 10.855 17.487 1.00 80.56 389 GLU A C 1
ATOM 3068 O O . GLU A 1 389 ? 2.743 12.022 17.122 1.00 78.17 389 GLU A O 1
ATOM 3074 N N . SER A 1 390 ? 3.314 9.904 16.635 1.00 84.55 390 SER A N 1
ATOM 3075 C CA . SER A 1 390 ? 3.632 10.226 15.249 1.00 84.01 390 SER A CA 1
ATOM 3076 C C . SER A 1 390 ? 2.430 10.113 14.315 1.00 78.73 390 SER A C 1
ATOM 3077 O O . SER A 1 390 ? 2.299 10.918 13.388 1.00 76.40 390 SER A O 1
ATOM 3080 N N . GLY A 1 391 ? 1.557 9.129 14.524 1.00 77.17 391 GLY A N 1
ATOM 3081 C CA . GLY A 1 391 ? 0.393 8.945 13.677 1.00 77.96 391 GLY A CA 1
ATOM 3082 C C . GLY A 1 391 ? 0.598 8.105 12.433 1.00 77.80 391 GLY A C 1
ATOM 3083 O O . GLY A 1 391 ? -0.316 8.023 11.607 1.00 71.24 391 GLY A O 1
ATOM 3084 N N . ILE A 1 392 ? 1.756 7.475 12.271 1.00 86.20 392 ILE A N 1
ATOM 3085 C CA . ILE A 1 392 ? 2.048 6.666 11.093 1.00 85.73 392 ILE A CA 1
ATOM 3086 C C . ILE A 1 392 ? 2.143 5.206 11.513 1.00 74.45 392 ILE A C 1
ATOM 3087 O O . ILE A 1 392 ? 2.410 4.888 12.677 1.00 80.90 392 ILE A O 1
ATOM 3092 N N . ALA A 1 393 ? 1.910 4.312 10.560 1.00 58.74 393 ALA A N 1
ATOM 3093 C CA . ALA A 1 393 ? 2.130 2.888 10.768 1.00 55.32 393 ALA A CA 1
ATOM 3094 C C . ALA A 1 393 ? 3.460 2.502 10.131 1.00 54.76 393 ALA A C 1
ATOM 3095 O O . ALA A 1 393 ? 3.630 2.631 8.914 1.00 57.86 393 ALA A O 1
ATOM 3097 N N . LYS A 1 394 ? 4.390 2.023 10.949 1.00 56.75 394 LYS A N 1
ATOM 3098 C CA . LYS A 1 394 ? 5.724 1.729 10.447 1.00 61.98 394 LYS A CA 1
ATOM 3099 C C . LYS A 1 394 ? 5.768 0.364 9.767 1.00 60.33 394 LYS A C 1
ATOM 3100 O O . LYS A 1 394 ? 4.845 -0.447 9.878 1.00 61.64 394 LYS A O 1
ATOM 3106 N N . ARG A 1 395 ? 6.882 0.116 9.069 1.00 53.43 395 ARG A N 1
ATOM 3107 C CA . ARG A 1 395 ? 6.988 -1.043 8.183 1.00 54.92 395 ARG A CA 1
ATOM 3108 C C . ARG A 1 395 ? 6.774 -2.360 8.928 1.00 54.09 395 ARG A C 1
ATOM 3109 O O . ARG A 1 395 ? 6.143 -3.278 8.398 1.00 52.80 395 ARG A O 1
ATOM 3117 N N . GLU A 1 396 ? 7.257 -2.466 10.170 1.00 77.01 396 GLU A N 1
ATOM 3118 C CA . GLU A 1 396 ? 7.252 -3.752 10.870 1.00 77.82 396 GLU A CA 1
ATOM 3119 C C . GLU A 1 396 ? 5.929 -4.052 11.553 1.00 72.74 396 GLU A C 1
ATOM 3120 O O . GLU A 1 396 ? 5.617 -5.227 11.781 1.00 74.87 396 GLU A O 1
ATOM 3126 N N . GLU A 1 397 ? 5.148 -3.036 11.900 1.00 61.39 397 GLU A N 1
ATOM 3127 C CA . GLU A 1 397 ? 3.774 -3.327 12.266 1.00 60.79 397 GLU A CA 1
ATOM 3128 C C . GLU A 1 397 ? 2.942 -3.712 11.041 1.00 57.64 397 GLU A C 1
ATOM 3129 O O . GLU A 1 397 ? 2.201 -4.700 11.102 1.00 54.73 397 GLU A O 1
ATOM 3135 N N . ILE A 1 398 ? 3.061 -2.969 9.930 1.00 50.98 398 ILE A N 1
ATOM 3136 C CA . ILE A 1 398 ? 2.362 -3.349 8.695 1.00 45.47 398 ILE A CA 1
ATOM 3137 C C . ILE A 1 398 ? 2.712 -4.782 8.299 1.00 48.91 398 ILE A C 1
ATOM 3138 O O . ILE A 1 398 ? 1.826 -5.603 8.046 1.00 38.78 398 ILE A O 1
ATOM 3143 N N . GLU A 1 399 ? 4.006 -5.128 8.323 1.00 53.56 399 GLU A N 1
ATOM 3144 C CA . GLU A 1 399 ? 4.424 -6.486 7.962 1.00 54.96 399 GLU A CA 1
ATOM 3145 C C . GLU A 1 399 ? 3.838 -7.529 8.910 1.00 43.83 399 GLU A C 1
ATOM 3146 O O . GLU A 1 399 ? 3.427 -8.613 8.477 1.00 46.26 399 GLU A O 1
ATOM 3152 N N . PHE A 1 400 ? 3.807 -7.226 10.211 1.00 39.79 400 PHE A N 1
ATOM 3153 C CA . PHE A 1 400 ? 3.190 -8.135 11.179 1.00 49.69 400 PHE A CA 1
ATOM 3154 C C . PHE A 1 400 ? 1.699 -8.325 10.910 1.00 57.01 400 PHE A C 1
ATOM 3155 O O . PHE A 1 400 ? 1.181 -9.448 10.990 1.00 54.56 400 PHE A O 1
ATOM 3163 N N . SER A 1 401 ? 0.985 -7.232 10.625 1.00 53.83 401 SER A N 1
ATOM 3164 C CA . SER A 1 401 ? -0.451 -7.325 10.383 1.00 48.93 401 SER A CA 1
ATOM 3165 C C . SER A 1 401 ? -0.755 -8.166 9.150 1.00 38.16 401 SER A C 1
ATOM 3166 O O . SER A 1 401 ? -1.711 -8.946 9.154 1.00 39.65 401 SER A O 1
ATOM 3169 N N . ILE A 1 402 ? 0.054 -8.040 8.096 1.00 37.17 402 ILE A N 1
ATOM 3170 C CA . ILE A 1 402 ? -0.139 -8.869 6.907 1.00 35.75 402 ILE A CA 1
ATOM 3171 C C . ILE A 1 402 ? 0.096 -10.339 7.233 1.00 48.85 402 ILE A C 1
ATOM 3172 O O . ILE A 1 402 ? -0.668 -11.211 6.805 1.00 43.15 402 ILE A O 1
ATOM 3177 N N . LYS A 1 403 ? 1.159 -10.641 7.992 1.00 46.33 403 LYS A N 1
ATOM 3178 C CA . LYS A 1 403 ? 1.408 -12.024 8.396 1.00 47.15 403 LYS A CA 1
ATOM 3179 C C . LYS A 1 403 ? 0.253 -12.572 9.228 1.00 34.96 403 LYS A C 1
ATOM 3180 O O . LYS A 1 403 ? -0.150 -13.729 9.056 1.00 42.94 403 LYS A O 1
ATOM 3186 N N . GLU A 1 404 ? -0.297 -11.749 10.133 1.00 39.66 404 GLU A N 1
ATOM 3187 C CA . GLU A 1 404 ? -1.399 -12.194 10.987 1.00 43.28 404 GLU A CA 1
ATOM 3188 C C . GLU A 1 404 ? -2.603 -12.647 10.172 1.00 52.41 404 GLU A C 1
ATOM 3189 O O . GLU A 1 404 ? -3.384 -13.488 10.635 1.00 55.18 404 GLU A O 1
ATOM 3195 N N . VAL A 1 405 ? -2.772 -12.096 8.968 1.00 40.80 405 VAL A N 1
ATOM 3196 C CA . VAL A 1 405 ? -3.892 -12.445 8.102 1.00 41.20 405 VAL A CA 1
ATOM 3197 C C . VAL A 1 405 ? -3.527 -13.521 7.081 1.00 45.73 405 VAL A C 1
ATOM 3198 O O . VAL A 1 405 ? -4.411 -14.283 6.658 1.00 44.11 405 VAL A O 1
ATOM 3202 N N . MET A 1 406 ? -2.250 -13.636 6.704 1.00 42.94 406 MET A N 1
ATOM 3203 C CA . MET A 1 406 ? -1.869 -14.629 5.708 1.00 46.76 406 MET A CA 1
ATOM 3204 C C . MET A 1 406 ? -1.689 -16.032 6.298 1.00 51.84 406 MET A C 1
ATOM 3205 O O . MET A 1 406 ? -1.968 -17.020 5.610 1.00 56.43 406 MET A O 1
ATOM 3210 N N . GLU A 1 407 ? -1.235 -16.160 7.554 1.00 58.36 407 GLU A N 1
ATOM 3211 C CA . GLU A 1 407 ? -0.662 -17.475 7.862 1.00 75.17 407 GLU A CA 1
ATOM 3212 C C . GLU A 1 407 ? -1.096 -18.087 9.189 1.00 80.49 407 GLU A C 1
ATOM 3213 O O . GLU A 1 407 ? -1.318 -19.299 9.247 1.00 89.98 407 GLU A O 1
ATOM 3219 N N . GLY A 1 408 ? -1.196 -17.298 10.256 1.00 69.29 408 GLY A N 1
ATOM 3220 C CA . GLY A 1 408 ? -1.279 -17.863 11.594 1.00 76.21 408 GLY A CA 1
ATOM 3221 C C . GLY A 1 408 ? -2.580 -18.533 12.010 1.00 76.82 408 GLY A C 1
ATOM 3222 O O . GLY A 1 408 ? -3.393 -18.924 11.170 1.00 77.53 408 GLY A O 1
ATOM 3223 N N . GLU A 1 409 ? -2.767 -18.686 13.329 1.00 71.60 409 GLU A N 1
ATOM 3224 C CA . GLU A 1 409 ? -4.017 -19.238 13.848 1.00 75.05 409 GLU A CA 1
ATOM 3225 C C . GLU A 1 409 ? -5.130 -18.203 13.791 1.00 77.71 409 GLU A C 1
ATOM 3226 O O . GLU A 1 409 ? -6.286 -18.538 13.508 1.00 70.41 409 GLU A O 1
ATOM 3232 N N . ARG A 1 410 ? -4.805 -16.937 14.077 1.00 87.25 410 ARG A N 1
ATOM 3233 C CA . ARG A 1 410 ? -5.728 -15.844 13.785 1.00 90.61 410 ARG A CA 1
ATOM 3234 C C . ARG A 1 410 ? -6.147 -15.856 12.319 1.00 87.34 410 ARG A C 1
ATOM 3235 O O . ARG A 1 410 ? -7.301 -15.545 12.001 1.00 83.64 410 ARG A O 1
ATOM 3243 N N . SER A 1 411 ? -5.231 -16.231 11.420 1.00 82.16 411 SER A N 1
ATOM 3244 C CA . SER A 1 411 ? -5.533 -16.240 9.991 1.00 76.34 411 SER A CA 1
ATOM 3245 C C . SER A 1 411 ? -6.641 -17.228 9.660 1.00 80.03 411 SER A C 1
ATOM 3246 O O . SER A 1 411 ? -7.625 -16.872 9.001 1.00 73.75 411 SER A O 1
ATOM 3249 N N . LYS A 1 412 ? -6.494 -18.483 10.089 1.00 87.58 412 LYS A N 1
ATOM 3250 C CA . LYS A 1 412 ? -7.448 -19.503 9.673 1.00 95.35 412 LYS A CA 1
ATOM 3251 C C . LYS A 1 412 ? -8.833 -19.292 10.276 1.00 96.71 412 LYS A C 1
ATOM 3252 O O . LYS A 1 412 ? -9.802 -19.874 9.778 1.00 94.88 412 LYS A O 1
ATOM 3258 N N . GLU A 1 413 ? -8.952 -18.452 11.307 1.00 99.24 413 GLU A N 1
ATOM 3259 C CA . GLU A 1 413 ? -10.261 -18.089 11.839 1.00 102.43 413 GLU A CA 1
ATOM 3260 C C . GLU A 1 413 ? -10.943 -17.042 10.963 1.00 106.02 413 GLU A C 1
ATOM 3261 O O . GLU A 1 413 ? -12.115 -17.194 10.603 1.00 110.71 413 GLU A O 1
ATOM 3267 N N . MET A 1 414 ? -10.220 -15.971 10.611 1.00 101.08 414 MET A N 1
ATOM 3268 C CA . MET A 1 414 ? -10.813 -14.870 9.857 1.00 93.42 414 MET A CA 1
ATOM 3269 C C . MET A 1 414 ? -11.189 -15.265 8.435 1.00 94.27 414 MET A C 1
ATOM 3270 O O . MET A 1 414 ? -12.053 -14.614 7.838 1.00 100.34 414 MET A O 1
ATOM 3275 N N . LYS A 1 415 ? -10.563 -16.307 7.878 1.00 91.02 415 LYS A N 1
ATOM 3276 C CA . LYS A 1 415 ? -10.981 -16.801 6.569 1.00 87.92 415 LYS A CA 1
ATOM 3277 C C . LYS A 1 415 ? -12.352 -17.463 6.646 1.00 95.05 415 LYS A C 1
ATOM 3278 O O . LYS A 1 415 ? -13.188 -17.273 5.756 1.00 98.75 415 LYS A O 1
ATOM 3284 N N . LYS A 1 416 ? -12.600 -18.241 7.706 1.00 95.80 416 LYS A N 1
ATOM 3285 C CA . LYS A 1 416 ? -13.903 -18.880 7.884 1.00 92.02 416 LYS A CA 1
ATOM 3286 C C . LYS A 1 416 ? -15.005 -17.841 8.061 1.00 83.06 416 LYS A C 1
ATOM 3287 O O . LYS A 1 416 ? -16.058 -17.917 7.417 1.00 77.81 416 LYS A O 1
ATOM 3293 N N . ASN A 1 417 ? -14.775 -16.862 8.940 1.00 81.57 417 ASN A N 1
ATOM 3294 C CA . ASN A 1 417 ? -15.791 -15.856 9.240 1.00 83.75 417 ASN A CA 1
ATOM 3295 C C . ASN A 1 417 ? -16.220 -15.106 7.987 1.00 87.03 417 ASN A C 1
ATOM 3296 O O . ASN A 1 417 ? -17.415 -15.007 7.689 1.00 95.40 417 ASN A O 1
ATOM 3301 N N . VAL A 1 418 ? -15.254 -14.567 7.238 1.00 81.83 418 VAL A N 1
ATOM 3302 C CA . VAL A 1 418 ? -15.579 -13.698 6.115 1.00 72.77 418 VAL A CA 1
ATOM 3303 C C . VAL A 1 418 ? -16.334 -14.437 5.010 1.00 74.71 418 VAL A C 1
ATOM 3304 O O . VAL A 1 418 ? -17.029 -13.799 4.210 1.00 78.28 418 VAL A O 1
ATOM 3308 N N . LYS A 1 419 ? -16.253 -15.767 4.960 1.00 73.55 419 LYS A N 1
ATOM 3309 C CA . LYS A 1 419 ? -16.911 -16.511 3.891 1.00 74.22 419 LYS A CA 1
ATOM 3310 C C . LYS A 1 419 ? -18.421 -16.633 4.085 1.00 67.31 419 LYS A C 1
ATOM 3311 O O . LYS A 1 419 ? -19.124 -16.980 3.130 1.00 64.11 419 LYS A O 1
ATOM 3317 N N . LYS A 1 420 ? -18.936 -16.341 5.281 1.00 65.31 420 LYS A N 1
ATOM 3318 C CA . LYS A 1 420 ? -20.370 -16.427 5.533 1.00 65.90 420 LYS A CA 1
ATOM 3319 C C . LYS A 1 420 ? -21.145 -15.229 4.992 1.00 58.29 420 LYS A C 1
ATOM 3320 O O . LYS A 1 420 ? -22.372 -15.306 4.864 1.00 46.14 420 LYS A O 1
ATOM 3326 N N . TRP A 1 421 ? -20.464 -14.130 4.667 1.00 51.38 421 TRP A N 1
ATOM 3327 C CA . TRP A 1 421 ? -21.172 -12.922 4.261 1.00 46.59 421 TRP A CA 1
ATOM 3328 C C . TRP A 1 421 ? -21.666 -12.992 2.824 1.00 44.30 421 TRP A C 1
ATOM 3329 O O . TRP A 1 421 ? -22.705 -12.400 2.507 1.00 51.04 421 TRP A O 1
ATOM 3340 N N . ARG A 1 422 ? -20.960 -13.716 1.953 1.00 38.80 422 ARG A N 1
ATOM 3341 C CA . ARG A 1 422 ? -21.373 -13.808 0.557 1.00 45.60 422 ARG A CA 1
ATOM 3342 C C . ARG A 1 422 ? -22.759 -14.428 0.433 1.00 55.29 422 ARG A C 1
ATOM 3343 O O . ARG A 1 422 ? -23.604 -13.936 -0.326 1.00 51.64 422 ARG A O 1
ATOM 3351 N N . ASP A 1 423 ? -23.011 -15.502 1.185 1.00 54.48 423 ASP A N 1
ATOM 3352 C CA . ASP A 1 423 ? -24.305 -16.172 1.120 1.00 55.24 423 ASP A CA 1
ATOM 3353 C C . ASP A 1 423 ? -25.411 -15.295 1.688 1.00 46.37 423 ASP A C 1
ATOM 3354 O O . ASP A 1 423 ? -26.528 -15.263 1.151 1.00 50.49 423 ASP A O 1
ATOM 3359 N N . LEU A 1 424 ? -25.127 -14.590 2.783 1.00 35.56 424 LEU A N 1
ATOM 3360 C CA . LEU A 1 424 ? -26.116 -13.679 3.345 1.00 38.99 424 LEU A CA 1
ATOM 3361 C C . LEU A 1 424 ? -26.480 -12.576 2.352 1.00 40.68 424 LEU A C 1
ATOM 3362 O O . LEU A 1 424 ? -27.654 -12.196 2.237 1.00 42.93 424 LEU A O 1
ATOM 3367 N N . ALA A 1 425 ? -25.488 -12.063 1.614 1.00 40.17 425 ALA A N 1
ATOM 3368 C CA . ALA A 1 425 ? -25.769 -11.069 0.579 1.00 39.56 425 ALA A CA 1
ATOM 3369 C C . ALA A 1 425 ? -26.582 -11.661 -0.569 1.00 45.27 425 ALA A C 1
ATOM 3370 O O . ALA A 1 425 ? -27.525 -11.025 -1.055 1.00 42.31 425 ALA A O 1
ATOM 3372 N N . VAL A 1 426 ? -26.220 -12.860 -1.039 1.00 42.65 426 VAL A N 1
ATOM 3373 C CA . VAL A 1 426 ? -26.965 -13.462 -2.140 1.00 47.01 426 VAL A CA 1
ATOM 3374 C C . VAL A 1 426 ? -28.402 -13.715 -1.715 1.00 44.00 426 VAL A C 1
ATOM 3375 O O . VAL A 1 426 ? -29.346 -13.436 -2.462 1.00 44.21 426 VAL A O 1
ATOM 3379 N N . LYS A 1 427 ? -28.586 -14.214 -0.490 1.00 44.16 427 LYS A N 1
ATOM 3380 C CA . LYS A 1 427 ? -29.923 -14.361 0.068 1.00 49.75 427 LYS A CA 1
ATOM 3381 C C . LYS A 1 427 ? -30.666 -13.030 0.062 1.00 42.40 427 LYS A C 1
ATOM 3382 O O . LYS A 1 427 ? -31.851 -12.974 -0.279 1.00 46.50 427 LYS A O 1
ATOM 3388 N N . SER A 1 428 ? -29.986 -11.947 0.435 1.00 39.82 428 SER A N 1
ATOM 3389 C CA . SER A 1 428 ? -30.668 -10.663 0.542 1.00 37.32 428 SER A CA 1
ATOM 3390 C C . SER A 1 428 ? -31.078 -10.116 -0.824 1.00 36.62 428 SER A C 1
ATOM 3391 O O . SER A 1 428 ? -32.085 -9.407 -0.919 1.00 34.43 428 SER A O 1
ATOM 3394 N N . LEU A 1 429 ? -30.317 -10.422 -1.878 1.00 38.50 429 LEU A N 1
ATOM 3395 C CA . LEU A 1 429 ? -30.598 -9.922 -3.222 1.00 36.26 429 LEU A CA 1
ATOM 3396 C C . LEU A 1 429 ? -31.536 -10.820 -4.008 1.00 41.73 429 LEU A C 1
ATOM 3397 O O . LEU A 1 429 ? -32.174 -10.342 -4.954 1.00 35.79 429 LEU A O 1
ATOM 3402 N N . ASN A 1 430 ? -31.618 -12.101 -3.660 1.00 41.01 430 ASN A N 1
ATOM 3403 C CA . ASN A 1 430 ? -32.522 -12.995 -4.367 1.00 43.49 430 ASN A CA 1
ATOM 3404 C C . ASN A 1 430 ? -33.967 -12.706 -3.966 1.00 46.84 430 ASN A C 1
ATOM 3405 O O . ASN A 1 430 ? -34.250 -11.953 -3.021 1.00 43.94 430 ASN A O 1
ATOM 3410 N N . GLU A 1 431 ? -34.890 -13.323 -4.703 1.00 51.18 431 GLU A N 1
ATOM 3411 C CA . GLU A 1 431 ? -36.310 -13.122 -4.464 1.00 54.79 431 GLU A CA 1
ATOM 3412 C C . GLU A 1 431 ? -36.659 -13.432 -3.014 1.00 52.12 431 GLU A C 1
ATOM 3413 O O . GLU A 1 431 ? -36.245 -14.457 -2.466 1.00 52.02 431 GLU A O 1
ATOM 3419 N N . GLY A 1 432 ? -37.398 -12.522 -2.379 1.00 49.50 432 GLY A N 1
ATOM 3420 C CA . GLY A 1 432 ? -37.742 -12.669 -0.978 1.00 41.58 432 GLY A CA 1
ATOM 3421 C C . GLY A 1 432 ? -36.713 -12.129 -0.004 1.00 47.11 432 GLY A C 1
ATOM 3422 O O . GLY A 1 432 ? -36.987 -12.074 1.208 1.00 44.88 432 GLY A O 1
ATOM 3423 N N . GLY A 1 433 ? -35.541 -11.739 -0.481 1.00 44.12 433 GLY A N 1
ATOM 3424 C CA . GLY A 1 433 ? -34.516 -11.240 0.410 1.00 48.88 433 GLY A CA 1
ATOM 3425 C C . GLY A 1 433 ? -34.831 -9.856 0.949 1.00 46.48 433 GLY A C 1
ATOM 3426 O O . GLY A 1 433 ? -35.698 -9.126 0.460 1.00 40.85 433 GLY A O 1
ATOM 3427 N N . SER A 1 434 ? -34.077 -9.500 1.989 1.00 41.05 434 SER A N 1
ATOM 3428 C CA . SER A 1 434 ? -34.190 -8.194 2.625 1.00 41.53 434 SER A CA 1
ATOM 3429 C C . SER A 1 434 ? -34.063 -7.057 1.611 1.00 44.45 434 SER A C 1
ATOM 3430 O O . SER A 1 434 ? -34.945 -6.196 1.504 1.00 40.07 434 SER A O 1
ATOM 3433 N N . THR A 1 435 ? -32.985 -7.063 0.827 1.00 41.68 435 THR A N 1
ATOM 3434 C CA . THR A 1 435 ? -32.726 -5.950 -0.080 1.00 38.86 435 THR A CA 1
ATOM 3435 C C . THR A 1 435 ? -33.678 -5.965 -1.273 1.00 36.10 435 THR A C 1
ATOM 3436 O O . THR A 1 435 ? -34.195 -4.911 -1.671 1.00 35.36 435 THR A O 1
ATOM 3440 N N . ASP A 1 436 ? -33.949 -7.153 -1.827 1.00 35.19 436 ASP A N 1
ATOM 3441 C CA . ASP A 1 436 ? -34.890 -7.267 -2.937 1.00 35.49 436 ASP A CA 1
ATOM 3442 C C . ASP A 1 436 ? -36.274 -6.744 -2.559 1.00 34.93 436 ASP A C 1
ATOM 3443 O O . ASP A 1 436 ? -36.930 -6.068 -3.365 1.00 35.71 436 ASP A O 1
ATOM 3448 N N . THR A 1 437 ? -36.729 -7.042 -1.339 1.00 37.30 437 THR A N 1
ATOM 3449 C CA . THR A 1 437 ? -38.029 -6.559 -0.878 1.00 42.17 437 THR A CA 1
ATOM 3450 C C . THR A 1 437 ? -38.047 -5.036 -0.762 1.00 40.43 437 THR A C 1
ATOM 3451 O O . THR A 1 437 ? -39.034 -4.391 -1.133 1.00 39.16 437 THR A O 1
ATOM 3455 N N . ASN A 1 438 ? -36.949 -4.447 -0.274 1.00 34.74 438 ASN A N 1
ATOM 3456 C CA . ASN A 1 438 ? -36.862 -2.997 -0.097 1.00 35.73 438 ASN A CA 1
ATOM 3457 C C . ASN A 1 438 ? -36.771 -2.267 -1.433 1.00 33.74 438 ASN A C 1
ATOM 3458 O O . ASN A 1 438 ? -37.390 -1.212 -1.619 1.00 35.28 438 ASN A O 1
ATOM 3463 N N . ILE A 1 439 ? -36.010 -2.811 -2.379 1.00 29.65 439 ILE A N 1
ATOM 3464 C CA . ILE A 1 439 ? -35.990 -2.220 -3.709 1.00 25.25 439 ILE A CA 1
ATOM 3465 C C . ILE A 1 439 ? -37.390 -2.245 -4.312 1.00 36.13 439 ILE A C 1
ATOM 3466 O O . ILE A 1 439 ? -37.839 -1.256 -4.898 1.00 32.99 439 ILE A O 1
ATOM 3471 N N . ASP A 1 440 ? -38.108 -3.367 -4.159 1.00 33.12 440 ASP A N 1
ATOM 3472 C CA . ASP A 1 440 ? -39.481 -3.448 -4.655 1.00 42.72 440 ASP A CA 1
ATOM 3473 C C . ASP A 1 440 ? -40.365 -2.376 -4.024 1.00 40.37 440 ASP A C 1
ATOM 3474 O O . ASP A 1 440 ? -41.163 -1.745 -4.718 1.00 38.03 440 ASP A O 1
ATOM 3479 N N . THR A 1 441 ? -40.232 -2.151 -2.710 1.00 39.81 441 THR A N 1
ATOM 3480 C CA . THR A 1 441 ? -41.007 -1.097 -2.055 1.00 40.21 441 THR A CA 1
ATOM 3481 C C . THR A 1 441 ? -40.748 0.270 -2.684 1.00 40.56 441 THR A C 1
ATOM 3482 O O . THR A 1 441 ? -41.675 1.074 -2.862 1.00 36.95 441 THR A O 1
ATOM 3486 N N . PHE A 1 442 ? -39.485 0.562 -2.991 1.00 36.30 442 PHE A N 1
ATOM 3487 C CA . PHE A 1 442 ? -39.125 1.825 -3.621 1.00 35.67 442 PHE A CA 1
ATOM 3488 C C . PHE A 1 442 ? -39.705 1.911 -5.027 1.00 35.35 442 PHE A C 1
ATOM 3489 O O . PHE A 1 442 ? -40.297 2.931 -5.397 1.00 32.64 442 PHE A O 1
ATOM 3497 N N . VAL A 1 443 ? -39.565 0.842 -5.822 1.00 26.76 443 VAL A N 1
ATOM 3498 C CA . VAL A 1 443 ? -40.045 0.893 -7.202 1.00 30.05 443 VAL A CA 1
ATOM 3499 C C . VAL A 1 443 ? -41.556 1.093 -7.217 1.00 36.11 443 VAL A C 1
ATOM 3500 O O . VAL A 1 443 ? -42.087 1.859 -8.028 1.00 32.98 443 VAL A O 1
ATOM 3504 N N . SER A 1 444 ? -42.266 0.423 -6.302 1.00 43.44 444 SER A N 1
ATOM 3505 C CA . SER A 1 444 ? -43.720 0.561 -6.250 1.00 40.51 444 SER A CA 1
ATOM 3506 C C . SER A 1 444 ? -44.122 1.997 -5.960 1.00 33.29 444 SER A C 1
ATOM 3507 O O . SER A 1 444 ? -45.045 2.524 -6.590 1.00 43.25 444 SER A O 1
ATOM 3510 N N . ARG A 1 445 ? -43.435 2.654 -5.023 1.00 40.16 445 ARG A N 1
ATOM 3511 C CA . ARG A 1 445 ? -43.758 4.050 -4.745 1.00 49.55 445 ARG A CA 1
ATOM 3512 C C . ARG A 1 445 ? -43.473 4.937 -5.956 1.00 45.51 445 ARG A C 1
ATOM 3513 O O . ARG A 1 445 ? -44.339 5.702 -6.393 1.00 46.76 445 ARG A O 1
ATOM 3521 N N . VAL A 1 446 ? -42.269 4.831 -6.529 1.00 35.43 446 VAL A N 1
ATOM 3522 C CA . VAL A 1 446 ? -41.903 5.689 -7.663 1.00 34.77 446 VAL A CA 1
ATOM 3523 C C . VAL A 1 446 ? -42.927 5.585 -8.798 1.00 30.59 446 VAL A C 1
ATOM 3524 O O . VAL A 1 446 ? -43.302 6.591 -9.413 1.00 40.34 446 VAL A O 1
ATOM 3528 N N . GLN A 1 447 ? -43.386 4.390 -9.110 1.00 34.03 447 GLN A N 1
ATOM 3529 C CA . GLN A 1 447 ? -44.534 4.348 -10.014 1.00 43.04 447 GLN A CA 1
ATOM 3530 C C . GLN A 1 447 ? -45.832 4.066 -9.261 1.00 49.29 447 GLN A C 1
ATOM 3531 O O . GLN A 1 447 ? -46.405 4.957 -8.625 1.00 58.80 447 GLN A O 1
ATOM 3537 N N . LYS B 1 4 ? -28.077 -2.987 44.420 1.00 90.99 4 LYS B N 1
ATOM 3538 C CA . LYS B 1 4 ? -27.906 -2.772 45.857 1.00 102.34 4 LYS B CA 1
ATOM 3539 C C . LYS B 1 4 ? -28.402 -3.981 46.652 1.00 112.02 4 LYS B C 1
ATOM 3540 O O . LYS B 1 4 ? -28.814 -3.858 47.806 1.00 112.82 4 LYS B O 1
ATOM 3546 N N . ARG B 1 5 ? -28.341 -5.157 46.029 1.00 116.67 5 ARG B N 1
ATOM 3547 C CA . ARG B 1 5 ? -28.924 -6.360 46.608 1.00 118.68 5 ARG B CA 1
ATOM 3548 C C . ARG B 1 5 ? -27.907 -7.495 46.692 1.00 110.17 5 ARG B C 1
ATOM 3549 O O . ARG B 1 5 ? -27.986 -8.343 47.588 1.00 116.04 5 ARG B O 1
ATOM 3557 N N . GLY B 1 6 ? -26.936 -7.505 45.781 1.00 93.08 6 GLY B N 1
ATOM 3558 C CA . GLY B 1 6 ? -26.123 -8.688 45.550 1.00 75.55 6 GLY B CA 1
ATOM 3559 C C . GLY B 1 6 ? -24.928 -8.815 46.483 1.00 56.86 6 GLY B C 1
ATOM 3560 O O . GLY B 1 6 ? -24.228 -7.839 46.762 1.00 45.70 6 GLY B O 1
ATOM 3561 N N . HIS B 1 7 ? -24.685 -10.055 46.922 1.00 45.14 7 HIS B N 1
ATOM 3562 C CA . HIS B 1 7 ? -23.555 -10.406 47.787 1.00 41.08 7 HIS B CA 1
ATOM 3563 C C . HIS B 1 7 ? -23.023 -11.771 47.358 1.00 36.18 7 HIS B C 1
ATOM 3564 O O . HIS B 1 7 ? -23.692 -12.789 47.552 1.00 29.38 7 HIS B O 1
ATOM 3571 N N . VAL B 1 8 ? -21.816 -11.804 46.800 1.00 33.70 8 VAL B N 1
ATOM 3572 C CA . VAL B 1 8 ? -21.208 -13.031 46.288 1.00 35.45 8 VAL B CA 1
ATOM 3573 C C . VAL B 1 8 ? -20.258 -13.598 47.336 1.00 31.91 8 VAL B C 1
ATOM 3574 O O . VAL B 1 8 ? -19.392 -12.869 47.833 1.00 27.93 8 VAL B O 1
ATOM 3578 N N . LEU B 1 9 ? -20.422 -14.894 47.672 1.00 29.30 9 LEU B N 1
ATOM 3579 C CA . LEU B 1 9 ? -19.404 -15.667 48.390 1.00 31.38 9 LEU B CA 1
ATOM 3580 C C . LEU B 1 9 ? -18.514 -16.419 47.390 1.00 32.35 9 LEU B C 1
ATOM 3581 O O . LEU B 1 9 ? -19.006 -17.233 46.596 1.00 32.08 9 LEU B O 1
ATOM 3586 N N . ALA B 1 10 ? -17.209 -16.165 47.436 1.00 30.56 10 ALA B N 1
ATOM 3587 C CA . ALA B 1 10 ? -16.261 -16.762 46.498 1.00 30.67 10 ALA B CA 1
ATOM 3588 C C . ALA B 1 10 ? -15.396 -17.802 47.201 1.00 33.77 10 ALA B C 1
ATOM 3589 O O . ALA B 1 10 ? -14.753 -17.497 48.207 1.00 33.22 10 ALA B O 1
ATOM 3591 N N . VAL B 1 11 ? -15.354 -19.020 46.672 1.00 29.32 11 VAL B N 1
ATOM 3592 C CA . VAL B 1 11 ? -14.650 -20.122 47.315 1.00 25.73 11 VAL B CA 1
ATOM 3593 C C . VAL B 1 11 ? -13.580 -20.660 46.370 1.00 28.56 11 VAL B C 1
ATOM 3594 O O . VAL B 1 11 ? -13.854 -21.519 45.531 1.00 27.18 11 VAL B O 1
ATOM 3598 N N . PRO B 1 12 ? -12.333 -20.223 46.520 1.00 26.99 12 PRO B N 1
ATOM 3599 C CA . PRO B 1 12 ? -11.248 -20.808 45.727 1.00 26.66 12 PRO B CA 1
ATOM 3600 C C . PRO B 1 12 ? -10.747 -22.122 46.299 1.00 30.28 12 PRO B C 1
ATOM 3601 O O . PRO B 1 12 ? -10.801 -22.381 47.504 1.00 27.58 12 PRO B O 1
ATOM 3605 N N . TYR B 1 13 ? -10.202 -22.947 45.414 1.00 28.32 13 TYR B N 1
ATOM 3606 C CA . TYR B 1 13 ? -9.334 -24.018 45.882 1.00 29.59 13 TYR B CA 1
ATOM 3607 C C . TYR B 1 13 ? -8.162 -23.404 46.647 1.00 31.57 13 TYR B C 1
ATOM 3608 O O . TYR B 1 13 ? -7.667 -22.342 46.264 1.00 27.71 13 TYR B O 1
ATOM 3617 N N . PRO B 1 14 ? -7.728 -24.008 47.769 1.00 30.38 14 PRO B N 1
ATOM 3618 C CA . PRO B 1 14 ? -6.766 -23.333 48.655 1.00 32.68 14 PRO B CA 1
ATOM 3619 C C . PRO B 1 14 ? -5.320 -23.446 48.182 1.00 33.37 14 PRO B C 1
ATOM 3620 O O . PRO B 1 14 ? -4.461 -24.029 48.851 1.00 33.35 14 PRO B O 1
ATOM 3624 N N . SER B 1 15 ? -5.042 -22.886 47.007 1.00 32.50 15 SER B N 1
ATOM 3625 C CA . SER B 1 15 ? -3.674 -22.755 46.526 1.00 25.26 15 SER B CA 1
ATOM 3626 C C . SER B 1 15 ? -3.525 -21.377 45.907 1.00 29.05 15 SER B C 1
ATOM 3627 O O . SER B 1 15 ? -4.507 -20.768 45.466 1.00 30.62 15 SER B O 1
ATOM 3630 N N . GLN B 1 16 ? -2.276 -20.902 45.875 1.00 28.80 16 GLN B N 1
ATOM 3631 C CA . GLN B 1 16 ? -1.960 -19.580 45.334 1.00 31.32 16 GLN B CA 1
ATOM 3632 C C . GLN B 1 16 ? -2.545 -19.371 43.940 1.00 24.57 16 GLN B C 1
ATOM 3633 O O . GLN B 1 16 ? -3.155 -18.334 43.663 1.00 25.81 16 GLN B O 1
ATOM 3639 N N . GLY B 1 17 ? -2.342 -20.336 43.041 1.00 29.60 17 GLY B N 1
ATOM 3640 C CA . GLY B 1 17 ? -2.803 -20.176 41.661 1.00 31.42 17 GLY B CA 1
ATOM 3641 C C . GLY B 1 17 ? -4.309 -20.148 41.496 1.00 33.44 17 GLY B C 1
ATOM 3642 O O . GLY B 1 17 ? -4.793 -19.785 40.414 1.00 31.47 17 GLY B O 1
ATOM 3643 N N . HIS B 1 18 ? -5.057 -20.547 42.523 1.00 26.89 18 HIS B N 1
ATOM 3644 C CA . HIS B 1 18 ? -6.504 -20.411 42.512 1.00 24.30 18 HIS B CA 1
ATOM 3645 C C . HIS B 1 18 ? -6.987 -19.238 43.349 1.00 27.45 18 HIS B C 1
ATOM 3646 O O . HIS B 1 18 ? -7.915 -18.544 42.936 1.00 28.89 18 HIS B O 1
ATOM 3653 N N . ILE B 1 19 ? -6.357 -18.975 44.500 1.00 29.01 19 ILE B N 1
ATOM 3654 C CA . ILE B 1 19 ? -6.782 -17.833 45.315 1.00 32.83 19 ILE B CA 1
ATOM 3655 C C . ILE B 1 19 ? -6.590 -16.524 44.541 1.00 28.18 19 ILE B C 1
ATOM 3656 O O . ILE B 1 19 ? -7.436 -15.629 44.587 1.00 26.06 19 ILE B O 1
ATOM 3661 N N . THR B 1 20 ? -5.487 -16.399 43.794 1.00 27.58 20 THR B N 1
ATOM 3662 C CA . THR B 1 20 ? -5.186 -15.111 43.162 1.00 29.46 20 THR B CA 1
ATOM 3663 C C . THR B 1 20 ? -6.214 -14.701 42.099 1.00 27.33 20 THR B C 1
ATOM 3664 O O . THR B 1 20 ? -6.720 -13.564 42.164 1.00 24.58 20 THR B O 1
ATOM 3668 N N . PRO B 1 21 ? -6.577 -15.540 41.116 1.00 28.12 21 PRO B N 1
ATOM 3669 C CA . PRO B 1 21 ? -7.648 -15.112 40.190 1.00 26.99 21 PRO B CA 1
ATOM 3670 C C . PRO B 1 21 ? -8.969 -14.808 40.887 1.00 29.66 21 PRO B C 1
ATOM 3671 O O . PRO B 1 21 ? -9.710 -13.910 40.446 1.00 25.65 21 PRO B O 1
ATOM 3675 N N . PHE B 1 22 ? -9.293 -15.550 41.951 1.00 26.51 22 PHE B N 1
ATOM 3676 C CA . PHE B 1 22 ? -10.534 -15.317 42.679 1.00 26.26 22 PHE B CA 1
ATOM 3677 C C . PHE B 1 22 ? -10.537 -13.938 43.327 1.00 24.49 22 PHE B C 1
ATOM 3678 O O . PHE B 1 22 ? -11.521 -13.197 43.240 1.00 26.38 22 PHE B O 1
ATOM 3686 N N . ARG B 1 23 ? -9.453 -13.605 44.033 1.00 26.77 23 ARG B N 1
ATOM 3687 C CA . ARG B 1 23 ? -9.330 -12.283 44.634 1.00 29.50 23 ARG B CA 1
ATOM 3688 C C . ARG B 1 23 ? -9.385 -11.185 43.579 1.00 31.04 23 ARG B C 1
ATOM 3689 O O . ARG B 1 23 ? -10.051 -10.156 43.768 1.00 24.53 23 ARG B O 1
ATOM 3697 N N . GLN B 1 24 ? -8.690 -11.381 42.458 1.00 27.69 24 GLN B N 1
ATOM 3698 C CA . GLN B 1 24 ? -8.677 -10.353 41.420 1.00 28.01 24 GLN B CA 1
ATOM 3699 C C . GLN B 1 24 ? -10.059 -10.180 40.817 1.00 32.44 24 GLN B C 1
ATOM 3700 O O . GLN B 1 24 ? -10.474 -9.058 40.513 1.00 29.82 24 GLN B O 1
ATOM 3706 N N . PHE B 1 25 ? -10.788 -11.281 40.654 1.00 30.43 25 PHE B N 1
ATOM 3707 C CA . PHE B 1 25 ? -12.147 -11.201 40.144 1.00 24.94 25 PHE B CA 1
ATOM 3708 C C . PHE B 1 25 ? -13.081 -10.526 41.147 1.00 31.48 25 PHE B C 1
ATOM 3709 O O . PHE B 1 25 ? -13.996 -9.792 40.748 1.00 31.59 25 PHE B O 1
ATOM 3717 N N . CYS B 1 26 ? -12.867 -10.739 42.453 1.00 27.38 26 CYS B N 1
ATOM 3718 C CA . CYS B 1 26 ? -13.677 -10.011 43.435 1.00 28.02 26 CYS B CA 1
ATOM 3719 C C . CYS B 1 26 ? -13.432 -8.505 43.348 1.00 34.84 26 CYS B C 1
ATOM 3720 O O . CYS B 1 26 ? -14.361 -7.706 43.521 1.00 36.14 26 CYS B O 1
ATOM 3723 N N . LYS B 1 27 ? -12.186 -8.094 43.084 1.00 34.42 27 LYS B N 1
ATOM 3724 C CA . LYS B 1 27 ? -11.911 -6.668 42.919 1.00 30.11 27 LYS B CA 1
ATOM 3725 C C . LYS B 1 27 ? -12.746 -6.086 41.779 1.00 30.96 27 LYS B C 1
ATOM 3726 O O . LYS B 1 27 ? -13.286 -4.978 41.897 1.00 32.60 27 LYS B O 1
ATOM 3732 N N . ARG B 1 28 ? -12.881 -6.837 40.674 1.00 29.68 28 ARG B N 1
ATOM 3733 C CA . ARG B 1 28 ? -13.731 -6.390 39.572 1.00 33.18 28 ARG B CA 1
ATOM 3734 C C . ARG B 1 28 ? -15.197 -6.327 39.973 1.00 38.53 28 ARG B C 1
ATOM 3735 O O . ARG B 1 28 ? -15.896 -5.372 39.619 1.00 47.08 28 ARG B O 1
ATOM 3743 N N . LEU B 1 29 ? -15.702 -7.348 40.668 1.00 35.70 29 LEU B N 1
ATOM 3744 C CA . LEU B 1 29 ? -17.091 -7.291 41.103 1.00 32.25 29 LEU B CA 1
ATOM 3745 C C . LEU B 1 29 ? -17.320 -6.093 42.010 1.00 37.85 29 LEU B C 1
ATOM 3746 O O . LEU B 1 29 ? -18.349 -5.413 41.914 1.00 37.91 29 LEU B O 1
ATOM 3751 N N . HIS B 1 30 ? -16.360 -5.808 42.887 1.00 37.18 30 HIS B N 1
ATOM 3752 C CA . HIS B 1 30 ? -16.494 -4.653 43.760 1.00 44.32 30 HIS B CA 1
ATOM 3753 C C . HIS B 1 30 ? -16.535 -3.366 42.950 1.00 45.64 30 HIS B C 1
ATOM 3754 O O . HIS B 1 30 ? -17.295 -2.443 43.266 1.00 36.13 30 HIS B O 1
ATOM 3761 N N . PHE B 1 31 ? -15.731 -3.292 41.891 1.00 37.96 31 PHE B N 1
ATOM 3762 C CA . PHE B 1 31 ? -15.763 -2.115 41.031 1.00 46.27 31 PHE B CA 1
ATOM 3763 C C . PHE B 1 31 ? -17.136 -1.933 40.387 1.00 40.15 31 PHE B C 1
ATOM 3764 O O . PHE B 1 31 ? -17.595 -0.801 40.206 1.00 37.86 31 PHE B O 1
ATOM 3772 N N . LYS B 1 32 ? -17.814 -3.030 40.049 1.00 43.85 32 LYS B N 1
ATOM 3773 C CA . LYS B 1 32 ? -19.148 -2.963 39.453 1.00 44.55 32 LYS B CA 1
ATOM 3774 C C . LYS B 1 32 ? -20.258 -2.772 40.485 1.00 47.23 32 LYS B C 1
ATOM 3775 O O . LYS B 1 32 ? -21.434 -2.834 40.118 1.00 52.03 32 LYS B O 1
ATOM 3781 N N . GLY B 1 33 ? -19.916 -2.569 41.753 1.00 37.00 33 GLY B N 1
ATOM 3782 C CA . GLY B 1 33 ? -20.898 -2.329 42.790 1.00 39.74 33 GLY B CA 1
ATOM 3783 C C . GLY B 1 33 ? -21.456 -3.557 43.476 1.00 39.22 33 GLY B C 1
ATOM 3784 O O . GLY B 1 33 ? -22.508 -3.462 44.111 1.00 38.92 33 GLY B O 1
ATOM 3785 N N . LEU B 1 34 ? -20.793 -4.706 43.375 1.00 37.25 34 LEU B N 1
ATOM 3786 C CA . LEU B 1 34 ? -21.250 -5.946 43.993 1.00 40.17 34 LEU B CA 1
ATOM 3787 C C . LEU B 1 34 ? -20.399 -6.263 45.225 1.00 48.48 34 LEU B C 1
ATOM 3788 O O . LEU B 1 34 ? -19.167 -6.282 45.139 1.00 52.71 34 LEU B O 1
ATOM 3793 N N . LYS B 1 35 ? -21.054 -6.517 46.363 1.00 36.76 35 LYS B N 1
ATOM 3794 C CA . LYS B 1 35 ? -20.350 -6.940 47.573 1.00 36.02 35 LYS B CA 1
ATOM 3795 C C . LYS B 1 35 ? -19.807 -8.363 47.420 1.00 41.77 35 LYS B C 1
ATOM 3796 O O . LYS B 1 35 ? -20.469 -9.234 46.839 1.00 39.85 35 LYS B O 1
ATOM 3802 N N . THR B 1 36 ? -18.586 -8.604 47.944 1.00 32.19 36 THR B N 1
ATOM 3803 C CA . THR B 1 36 ? -17.978 -9.933 47.920 1.00 39.57 36 THR B CA 1
ATOM 3804 C C . THR B 1 36 ? -17.418 -10.310 49.286 1.00 42.46 36 THR B C 1
ATOM 3805 O O . THR B 1 36 ? -16.860 -9.470 49.995 1.00 39.19 36 THR B O 1
ATOM 3809 N N . THR B 1 37 ? -17.546 -11.590 49.623 1.00 44.34 37 THR B N 1
ATOM 3810 C CA . THR B 1 37 ? -16.837 -12.218 50.728 1.00 35.15 37 THR B CA 1
ATOM 3811 C C . THR B 1 37 ? -15.998 -13.357 50.150 1.00 39.70 37 THR B C 1
ATOM 3812 O O . THR B 1 37 ? -16.512 -14.184 49.384 1.00 33.34 37 THR B O 1
ATOM 3816 N N . LEU B 1 38 ? -14.702 -13.382 50.483 1.00 26.17 38 LEU B N 1
ATOM 3817 C CA . LEU B 1 38 ? -13.795 -14.436 50.044 1.00 33.05 38 LEU B CA 1
ATOM 3818 C C . LEU B 1 38 ? -13.635 -15.457 51.169 1.00 34.75 38 LEU B C 1
ATOM 3819 O O . LEU B 1 38 ? -13.268 -15.094 52.295 1.00 33.99 38 LEU B O 1
ATOM 3824 N N . ALA B 1 39 ? -13.925 -16.727 50.872 1.00 29.74 39 ALA B N 1
ATOM 3825 C CA . ALA B 1 39 ? -13.887 -17.800 51.862 1.00 30.51 39 ALA B CA 1
ATOM 3826 C C . ALA B 1 39 ? -12.549 -18.517 51.776 1.00 34.60 39 ALA B C 1
ATOM 3827 O O . ALA B 1 39 ? -12.288 -19.263 50.825 1.00 31.95 39 ALA B O 1
ATOM 3829 N N . LEU B 1 40 ? -11.703 -18.304 52.774 1.00 25.63 40 LEU B N 1
ATOM 3830 C CA . LEU B 1 40 ? -10.411 -18.979 52.833 1.00 25.31 40 LEU B CA 1
ATOM 3831 C C . LEU B 1 40 ? -10.374 -20.020 53.937 1.00 28.25 40 LEU B C 1
ATOM 3832 O O . LEU B 1 40 ? -10.946 -19.830 55.016 1.00 29.02 40 LEU B O 1
ATOM 3837 N N . THR B 1 41 ? -9.655 -21.111 53.687 1.00 25.50 41 THR B N 1
ATOM 3838 C CA . THR B 1 41 ? -9.449 -22.071 54.765 1.00 25.42 41 THR B CA 1
ATOM 3839 C C . THR B 1 41 ? -8.649 -21.413 55.890 1.00 37.88 41 THR B C 1
ATOM 3840 O O . THR B 1 41 ? -7.901 -20.451 55.676 1.00 29.03 41 THR B O 1
ATOM 3844 N N . THR B 1 42 ? -8.866 -21.906 57.112 1.00 33.94 42 THR B N 1
ATOM 3845 C CA . THR B 1 42 ? -8.202 -21.341 58.287 1.00 30.94 42 THR B CA 1
ATOM 3846 C C . THR B 1 42 ? -6.678 -21.431 58.164 1.00 29.87 42 THR B C 1
ATOM 3847 O O . THR B 1 42 ? -5.967 -20.478 58.514 1.00 29.68 42 THR B O 1
ATOM 3851 N N . PHE B 1 43 ? -6.167 -22.546 57.629 1.00 27.33 43 PHE B N 1
ATOM 3852 C CA . PHE B 1 43 ? -4.721 -22.696 57.432 1.00 31.87 43 PHE B CA 1
ATOM 3853 C C . PHE B 1 43 ? -4.177 -21.638 56.479 1.00 34.80 43 PHE B C 1
ATOM 3854 O O . PHE B 1 43 ? -3.180 -20.970 56.784 1.00 31.63 43 PHE B O 1
ATOM 3862 N N . VAL B 1 44 ? -4.811 -21.483 55.312 1.00 26.90 44 VAL B N 1
ATOM 3863 C CA . VAL B 1 44 ? -4.410 -20.437 54.368 1.00 31.80 44 VAL B CA 1
ATOM 3864 C C . VAL B 1 44 ? -4.514 -19.056 55.008 1.00 34.89 44 VAL B C 1
ATOM 3865 O O . VAL B 1 44 ? -3.584 -18.244 54.915 1.00 32.76 44 VAL B O 1
ATOM 3869 N N . PHE B 1 45 ? -5.637 -18.769 55.684 1.00 26.69 45 PHE B N 1
ATOM 3870 C CA . PHE B 1 45 ? -5.840 -17.434 56.227 1.00 28.83 45 PHE B CA 1
ATOM 3871 C C . PHE B 1 45 ? -4.730 -17.041 57.197 1.00 29.32 45 PHE B C 1
ATOM 3872 O O . PHE B 1 45 ? -4.269 -15.892 57.193 1.00 29.33 45 PHE B O 1
ATOM 3880 N N . ASN B 1 46 ? -4.307 -17.967 58.051 1.00 27.08 46 ASN B N 1
ATOM 3881 C CA . ASN B 1 46 ? -3.289 -17.652 59.041 1.00 30.15 46 ASN B CA 1
ATOM 3882 C C . ASN B 1 46 ? -1.874 -17.675 58.467 1.00 35.54 46 ASN B C 1
ATOM 3883 O O . ASN B 1 46 ? -0.934 -17.279 59.170 1.00 36.96 46 ASN B O 1
ATOM 3888 N N . SER B 1 47 ? -1.715 -18.160 57.233 1.00 40.57 47 SER B N 1
ATOM 3889 C CA . SER B 1 47 ? -0.467 -18.114 56.481 1.00 47.51 47 SER B CA 1
ATOM 3890 C C . SER B 1 47 ? -0.321 -16.859 55.627 1.00 45.00 47 SER B C 1
ATOM 3891 O O . SER B 1 47 ? 0.794 -16.545 55.200 1.00 46.69 47 SER B O 1
ATOM 3894 N N . ILE B 1 48 ? -1.422 -16.172 55.322 1.00 45.86 48 ILE B N 1
ATOM 3895 C CA . ILE B 1 48 ? -1.357 -14.913 54.590 1.00 36.01 48 ILE B CA 1
ATOM 3896 C C . ILE B 1 48 ? -0.837 -13.852 55.534 1.00 52.44 48 ILE B C 1
ATOM 3897 O O . ILE B 1 48 ? -1.187 -13.831 56.721 1.00 56.88 48 ILE B O 1
ATOM 3902 N N . ASN B 1 49 ? -0.019 -12.947 55.027 1.00 62.95 49 ASN B N 1
ATOM 3903 C CA . ASN B 1 49 ? 0.397 -11.842 55.881 1.00 89.65 49 ASN B CA 1
ATOM 3904 C C . ASN B 1 49 ? 0.024 -10.541 55.206 1.00 91.11 49 ASN B C 1
ATOM 3905 O O . ASN B 1 49 ? 0.687 -10.102 54.249 1.00 83.55 49 ASN B O 1
ATOM 3910 N N . PRO B 1 50 ? -1.023 -9.886 55.703 1.00 103.44 50 PRO B N 1
ATOM 3911 C CA . PRO B 1 50 ? -1.848 -9.014 54.869 1.00 111.41 50 PRO B CA 1
ATOM 3912 C C . PRO B 1 50 ? -1.280 -7.606 54.823 1.00 116.43 50 PRO B C 1
ATOM 3913 O O . PRO B 1 50 ? -1.013 -6.993 55.859 1.00 121.32 50 PRO B O 1
ATOM 3917 N N . ASP B 1 51 ? -1.066 -7.114 53.609 1.00 111.94 51 ASP B N 1
ATOM 3918 C CA . ASP B 1 51 ? -1.027 -5.681 53.332 1.00 113.69 51 ASP B CA 1
ATOM 3919 C C . ASP B 1 51 ? -1.820 -5.548 52.038 1.00 105.53 51 ASP B C 1
ATOM 3920 O O . ASP B 1 51 ? -1.312 -5.851 50.954 1.00 103.23 51 ASP B O 1
ATOM 3925 N N . LEU B 1 52 ? -3.071 -5.105 52.172 1.00 103.36 52 LEU B N 1
ATOM 3926 C CA . LEU B 1 52 ? -4.157 -5.643 51.366 1.00 98.08 52 LEU B CA 1
ATOM 3927 C C . LEU B 1 52 ? -4.472 -4.869 50.099 1.00 109.46 52 LEU B C 1
ATOM 3928 O O . LEU B 1 52 ? -5.038 -5.458 49.177 1.00 115.41 52 LEU B O 1
ATOM 3933 N N . SER B 1 53 ? -4.151 -3.580 50.026 1.00 112.08 53 SER B N 1
ATOM 3934 C CA . SER B 1 53 ? -4.320 -2.796 48.798 1.00 113.43 53 SER B CA 1
ATOM 3935 C C . SER B 1 53 ? -5.701 -3.032 48.171 1.00 103.56 53 SER B C 1
ATOM 3936 O O . SER B 1 53 ? -5.847 -3.623 47.096 1.00 91.52 53 SER B O 1
ATOM 3939 N N . GLY B 1 54 ? -6.717 -2.566 48.891 1.00 105.88 54 GLY B N 1
ATOM 3940 C CA . GLY B 1 54 ? -8.080 -2.657 48.429 1.00 101.85 54 GLY B CA 1
ATOM 3941 C C . GLY B 1 54 ? -9.031 -3.118 49.512 1.00 98.39 54 GLY B C 1
ATOM 3942 O O . GLY B 1 54 ? -8.621 -3.644 50.553 1.00 100.80 54 GLY B O 1
ATOM 3943 N N . PRO B 1 55 ? -10.328 -2.920 49.285 1.00 88.33 55 PRO B N 1
ATOM 3944 C CA . PRO B 1 55 ? -11.324 -3.448 50.224 1.00 80.44 55 PRO B CA 1
ATOM 3945 C C . PRO B 1 55 ? -11.392 -4.965 50.138 1.00 65.23 55 PRO B C 1
ATOM 3946 O O . PRO B 1 55 ? -11.309 -5.553 49.051 1.00 51.89 55 PRO B O 1
ATOM 3950 N N . ILE B 1 56 ? -11.532 -5.599 51.305 1.00 49.97 56 ILE B N 1
ATOM 3951 C CA . ILE B 1 56 ? -11.649 -7.049 51.379 1.00 50.54 56 ILE B CA 1
ATOM 3952 C C . ILE B 1 56 ? -12.520 -7.431 52.565 1.00 49.75 56 ILE B C 1
ATOM 3953 O O . ILE B 1 56 ? -12.525 -6.771 53.611 1.00 56.03 56 ILE B O 1
ATOM 3958 N N . SER B 1 57 ? -13.262 -8.513 52.377 1.00 37.14 57 SER B N 1
ATOM 3959 C CA . SER B 1 57 ? -14.023 -9.181 53.415 1.00 42.26 57 SER B CA 1
ATOM 3960 C C . SER B 1 57 ? -13.680 -10.657 53.299 1.00 42.75 57 SER B C 1
ATOM 3961 O O . SER B 1 57 ? -13.840 -11.253 52.226 1.00 31.30 57 SER B O 1
ATOM 3964 N N . ILE B 1 58 ? -13.163 -11.236 54.376 1.00 36.19 58 ILE B N 1
ATOM 3965 C CA . ILE B 1 58 ? -12.760 -12.634 54.371 1.00 33.62 58 ILE B CA 1
ATOM 3966 C C . ILE B 1 58 ? -13.572 -13.374 55.418 1.00 34.88 58 ILE B C 1
ATOM 3967 O O . ILE B 1 58 ? -13.773 -12.873 56.524 1.00 34.51 58 ILE B O 1
ATOM 3972 N N . ALA B 1 59 ? -14.069 -14.548 55.058 1.00 27.88 59 ALA B N 1
ATOM 3973 C CA . ALA B 1 59 ? -14.619 -15.480 56.029 1.00 30.90 59 ALA B CA 1
ATOM 3974 C C . ALA B 1 59 ? -13.782 -16.745 55.972 1.00 33.33 59 ALA B C 1
ATOM 3975 O O . ALA B 1 59 ? -13.289 -17.122 54.905 1.00 36.82 59 ALA B O 1
ATOM 3977 N N . THR B 1 60 ? -13.564 -17.374 57.120 1.00 28.43 60 THR B N 1
ATOM 3978 C CA . THR B 1 60 ? -12.765 -18.586 57.137 1.00 34.89 60 THR B CA 1
ATOM 3979 C C . THR B 1 60 ? -13.689 -19.792 57.137 1.00 35.79 60 THR B C 1
ATOM 3980 O O . THR B 1 60 ? -14.768 -19.770 57.736 1.00 36.28 60 THR B O 1
ATOM 3984 N N . ILE B 1 61 ? -13.249 -20.828 56.443 1.00 31.15 61 ILE B N 1
ATOM 3985 C CA . ILE B 1 61 ? -13.882 -22.123 56.387 1.00 34.56 61 ILE B CA 1
ATOM 3986 C C . ILE B 1 61 ? -12.822 -23.131 56.767 1.00 31.37 61 ILE B C 1
ATOM 3987 O O . ILE B 1 61 ? -11.684 -22.764 57.042 1.00 38.17 61 ILE B O 1
ATOM 3992 N N . SER B 1 62 ? -13.172 -24.407 56.714 1.00 33.29 62 SER B N 1
ATOM 3993 C CA . SER B 1 62 ? -12.210 -25.439 57.066 1.00 31.29 62 SER B CA 1
ATOM 3994 C C . SER B 1 62 ? -12.168 -26.529 56.005 1.00 41.19 62 SER B C 1
ATOM 3995 O O . SER B 1 62 ? -13.206 -26.943 55.484 1.00 39.33 62 SER B O 1
ATOM 3998 N N . ASP B 1 63 ? -10.961 -26.996 55.698 1.00 40.92 63 ASP B N 1
ATOM 3999 C CA . ASP B 1 63 ? -10.792 -28.205 54.912 1.00 41.62 63 ASP B CA 1
ATOM 4000 C C . ASP B 1 63 ? -10.585 -29.428 55.793 1.00 44.25 63 ASP B C 1
ATOM 4001 O O . ASP B 1 63 ? -10.417 -30.532 55.266 1.00 46.02 63 ASP B O 1
ATOM 4006 N N . GLY B 1 64 ? -10.629 -29.261 57.119 1.00 38.52 64 GLY B N 1
ATOM 4007 C CA . GLY B 1 64 ? -10.312 -30.335 58.031 1.00 40.72 64 GLY B CA 1
ATOM 4008 C C . GLY B 1 64 ? -8.858 -30.435 58.437 1.00 45.28 64 GLY B C 1
ATOM 4009 O O . GLY B 1 64 ? -8.501 -31.366 59.170 1.00 42.90 64 GLY B O 1
ATOM 4010 N N . TYR B 1 65 ? -8.011 -29.502 58.004 1.00 36.98 65 TYR B N 1
ATOM 4011 C CA . TYR B 1 65 ? -6.588 -29.497 58.336 1.00 37.51 65 TYR B CA 1
ATOM 4012 C C . TYR B 1 65 ? -6.163 -28.107 58.785 1.00 36.16 65 TYR B C 1
ATOM 4013 O O . TYR B 1 65 ? -5.201 -27.516 58.290 1.00 37.45 65 TYR B O 1
ATOM 4022 N N . ASP B 1 66 ? -6.913 -27.553 59.736 1.00 33.66 66 ASP B N 1
ATOM 4023 C CA . ASP B 1 66 ? -6.644 -26.188 60.167 1.00 37.24 66 ASP B CA 1
ATOM 4024 C C . ASP B 1 66 ? -5.211 -26.028 60.670 1.00 42.26 66 ASP B C 1
ATOM 4025 O O . ASP B 1 66 ? -4.587 -24.982 60.455 1.00 49.14 66 ASP B O 1
ATOM 4030 N N . HIS B 1 67 ? -4.665 -27.054 61.333 1.00 50.32 67 HIS B N 1
ATOM 4031 C CA . HIS B 1 67 ? -3.365 -26.896 61.979 1.00 58.12 67 HIS B CA 1
ATOM 4032 C C . HIS B 1 67 ? -2.226 -26.984 60.972 1.00 52.99 67 HIS B C 1
ATOM 4033 O O . HIS B 1 67 ? -1.329 -26.133 60.965 1.00 57.07 67 HIS B O 1
ATOM 4040 N N . GLY B 1 68 ? -2.245 -28.003 60.114 1.00 50.79 68 GLY B N 1
ATOM 4041 C CA . GLY B 1 68 ? -1.105 -28.277 59.264 1.00 56.03 68 GLY B CA 1
ATOM 4042 C C . GLY B 1 68 ? -1.324 -28.070 57.783 1.00 54.03 68 GLY B C 1
ATOM 4043 O O . GLY B 1 68 ? -0.366 -28.073 57.005 1.00 62.06 68 GLY B O 1
ATOM 4044 N N . GLY B 1 69 ? -2.572 -27.884 57.375 1.00 55.63 69 GLY B N 1
ATOM 4045 C CA . GLY B 1 69 ? -2.799 -27.758 55.953 1.00 46.94 69 GLY B CA 1
ATOM 4046 C C . GLY B 1 69 ? -2.592 -29.088 55.244 1.00 45.83 69 GLY B C 1
ATOM 4047 O O . GLY B 1 69 ? -2.542 -30.164 55.856 1.00 48.52 69 GLY B O 1
ATOM 4048 N N . PHE B 1 70 ? -2.443 -29.000 53.923 1.00 39.00 70 PHE B N 1
ATOM 4049 C CA . PHE B 1 70 ? -2.414 -30.204 53.101 1.00 36.60 70 PHE B CA 1
ATOM 4050 C C . PHE B 1 70 ? -1.382 -31.221 53.568 1.00 45.75 70 PHE B C 1
ATOM 4051 O O . PHE B 1 70 ? -1.596 -32.435 53.429 1.00 46.13 70 PHE B O 1
ATOM 4059 N N . GLU B 1 71 ? -0.243 -30.750 54.078 1.00 38.83 71 GLU B N 1
ATOM 4060 C CA . GLU B 1 71 ? 0.867 -31.650 54.374 1.00 53.18 71 GLU B CA 1
ATOM 4061 C C . GLU B 1 71 ? 0.506 -32.693 55.428 1.00 57.90 71 GLU B C 1
ATOM 4062 O O . GLU B 1 71 ? 1.111 -33.769 55.454 1.00 58.07 71 GLU B O 1
ATOM 4068 N N . THR B 1 72 ? -0.458 -32.405 56.305 1.00 53.93 72 THR B N 1
ATOM 4069 C CA . THR B 1 72 ? -0.818 -33.351 57.357 1.00 57.16 72 THR B CA 1
ATOM 4070 C C . THR B 1 72 ? -1.975 -34.272 56.971 1.00 55.20 72 THR B C 1
ATOM 4071 O O . THR B 1 72 ? -2.569 -34.898 57.853 1.00 57.66 72 THR B O 1
ATOM 4075 N N . ALA B 1 73 ? -2.319 -34.360 55.689 1.00 56.92 73 ALA B N 1
ATOM 4076 C CA . ALA B 1 73 ? -3.268 -35.365 55.229 1.00 56.82 73 ALA B CA 1
ATOM 4077 C C . ALA B 1 73 ? -2.541 -36.668 54.902 1.00 53.79 73 ALA B C 1
ATOM 4078 O O . ALA B 1 73 ? -1.357 -36.664 54.550 1.00 58.02 73 ALA B O 1
ATOM 4080 N N . ASP B 1 74 ? -3.260 -37.791 55.043 1.00 52.77 74 ASP B N 1
ATOM 4081 C CA . ASP B 1 74 ? -2.683 -39.093 54.703 1.00 62.12 74 ASP B CA 1
ATOM 4082 C C . ASP B 1 74 ? -2.427 -39.212 53.208 1.00 62.94 74 ASP B C 1
ATOM 4083 O O . ASP B 1 74 ? -1.455 -39.852 52.783 1.00 68.34 74 ASP B O 1
ATOM 4088 N N . SER B 1 75 ? -3.299 -38.621 52.396 1.00 51.01 75 SER B N 1
ATOM 4089 C CA . SER B 1 75 ? -3.252 -38.810 50.954 1.00 49.48 75 SER B CA 1
ATOM 4090 C C . SER B 1 75 ? -4.019 -37.674 50.296 1.00 49.83 75 SER B C 1
ATOM 4091 O O . SER B 1 75 ? -4.787 -36.959 50.951 1.00 45.77 75 SER B O 1
ATOM 4094 N N . ILE B 1 76 ? -3.805 -37.520 48.987 1.00 42.48 76 ILE B N 1
ATOM 4095 C CA . ILE B 1 76 ? -4.532 -36.496 48.240 1.00 38.55 76 ILE B CA 1
ATOM 4096 C C . ILE B 1 76 ? -6.025 -36.777 48.285 1.00 42.70 76 ILE B C 1
ATOM 4097 O O . ILE B 1 76 ? -6.842 -35.877 48.516 1.00 34.95 76 ILE B O 1
ATOM 4102 N N . ASP B 1 77 ? -6.402 -38.040 48.093 1.00 45.27 77 ASP B N 1
ATOM 4103 C CA . ASP B 1 77 ? -7.816 -38.390 48.068 1.00 45.39 77 ASP B CA 1
ATOM 4104 C C . ASP B 1 77 ? -8.487 -38.099 49.409 1.00 49.13 77 ASP B C 1
ATOM 4105 O O . ASP B 1 77 ? -9.644 -37.670 49.447 1.00 49.82 77 ASP B O 1
ATOM 4110 N N . ASP B 1 78 ? -7.772 -38.311 50.517 1.00 38.11 78 ASP B N 1
ATOM 4111 C CA . ASP B 1 78 ? -8.353 -38.039 51.827 1.00 51.21 78 ASP B CA 1
ATOM 4112 C C . ASP B 1 78 ? -8.519 -36.541 52.048 1.00 46.59 78 ASP B C 1
ATOM 4113 O O . ASP B 1 78 ? -9.514 -36.102 52.635 1.00 35.49 78 ASP B O 1
ATOM 4118 N N . TYR B 1 79 ? -7.570 -35.741 51.552 1.00 45.98 79 TYR B N 1
ATOM 4119 C CA . TYR B 1 79 ? -7.681 -34.292 51.683 1.00 36.32 79 TYR B CA 1
ATOM 4120 C C . TYR B 1 79 ? -8.940 -33.786 50.995 1.00 32.49 79 TYR B C 1
ATOM 4121 O O . TYR B 1 79 ? -9.737 -33.050 51.597 1.00 36.68 79 TYR B O 1
ATOM 4130 N N . LEU B 1 80 ? -9.152 -34.209 49.741 1.00 35.04 80 LEU B N 1
ATOM 4131 C CA . LEU B 1 80 ? -10.325 -33.790 48.974 1.00 36.27 80 LEU B CA 1
ATOM 4132 C C . LEU B 1 80 ? -11.622 -34.237 49.641 1.00 41.91 80 LEU B C 1
ATOM 4133 O O . LEU B 1 80 ? -12.615 -33.499 49.627 1.00 41.24 80 LEU B O 1
ATOM 4138 N N . LYS B 1 81 ? -11.635 -35.446 50.219 1.00 44.37 81 LYS B N 1
ATOM 4139 C CA . LYS B 1 81 ? -12.852 -35.956 50.852 1.00 41.77 81 LYS B CA 1
ATOM 4140 C C . LYS B 1 81 ? -13.178 -35.193 52.131 1.00 40.36 81 LYS B C 1
ATOM 4141 O O . LYS B 1 81 ? -14.339 -34.846 52.372 1.00 41.24 81 LYS B O 1
ATOM 4147 N N . ASP B 1 82 ? -12.174 -34.931 52.965 1.00 45.53 82 ASP B N 1
ATOM 4148 C CA . ASP B 1 82 ? -12.404 -34.120 54.154 1.00 45.97 82 ASP B CA 1
ATOM 4149 C C . ASP B 1 82 ? -12.753 -32.678 53.786 1.00 44.00 82 ASP B C 1
ATOM 4150 O O . ASP B 1 82 ? -13.580 -32.051 54.454 1.00 37.48 82 ASP B O 1
ATOM 4155 N N . PHE B 1 83 ? -12.161 -32.137 52.711 1.00 43.09 83 PHE B N 1
ATOM 4156 C CA . PHE B 1 83 ? -12.546 -30.791 52.281 1.00 38.61 83 PHE B CA 1
ATOM 4157 C C . PHE B 1 83 ? -14.021 -30.742 51.886 1.00 38.61 83 PHE B C 1
ATOM 4158 O O . PHE B 1 83 ? -14.737 -29.788 52.220 1.00 33.31 83 PHE B O 1
ATOM 4166 N N . LYS B 1 84 ? -14.507 -31.770 51.195 1.00 37.97 84 LYS B N 1
ATOM 4167 C CA . LYS B 1 84 ? -15.918 -31.767 50.814 1.00 41.37 84 LYS B CA 1
ATOM 4168 C C . LYS B 1 84 ? -16.819 -31.739 52.047 1.00 39.07 84 LYS B C 1
ATOM 4169 O O . LYS B 1 84 ? -17.792 -30.985 52.103 1.00 42.96 84 LYS B O 1
ATOM 4175 N N . THR B 1 85 ? -16.499 -32.547 53.049 1.00 31.33 85 THR B N 1
ATOM 4176 C CA . THR B 1 85 ? -17.380 -32.692 54.199 1.00 40.99 85 THR B CA 1
ATOM 4177 C C . THR B 1 85 ? -17.262 -31.496 55.139 1.00 40.29 85 THR B C 1
ATOM 4178 O O . THR B 1 85 ? -18.276 -30.921 55.549 1.00 42.37 85 THR B O 1
ATOM 4182 N N . SER B 1 86 ? -16.032 -31.082 55.465 1.00 35.85 86 SER B N 1
ATOM 4183 C CA . SER B 1 86 ? -15.855 -29.941 56.363 1.00 38.95 86 SER B CA 1
ATOM 4184 C C . SER B 1 86 ? -16.154 -28.629 55.659 1.00 40.08 86 SER B C 1
ATOM 4185 O O . SER B 1 86 ? -16.690 -27.701 56.275 1.00 40.37 86 SER B O 1
ATOM 4188 N N . GLY B 1 87 ? -15.806 -28.532 54.372 1.00 37.09 87 GLY B N 1
ATOM 4189 C CA . GLY B 1 87 ? -16.098 -27.324 53.625 1.00 38.06 87 GLY B CA 1
ATOM 4190 C C . GLY B 1 87 ? -17.577 -27.149 53.345 1.00 35.89 87 GLY B C 1
ATOM 4191 O O . GLY B 1 87 ? -18.090 -26.027 53.376 1.00 36.08 87 GLY B O 1
ATOM 4192 N N . SER B 1 88 ? -18.285 -28.245 53.060 1.00 37.78 88 SER B N 1
ATOM 4193 C CA . SER B 1 88 ? -19.737 -28.144 52.923 1.00 40.10 88 SER B CA 1
ATOM 4194 C C . SER B 1 88 ? -20.360 -27.566 54.184 1.00 35.60 88 SER B C 1
ATOM 4195 O O . SER B 1 88 ? -21.189 -26.656 54.105 1.00 35.64 88 SER B O 1
ATOM 4198 N N . LYS B 1 89 ? -19.948 -28.053 55.353 1.00 41.14 89 LYS B N 1
ATOM 4199 C CA . LYS B 1 89 ? -20.542 -27.574 56.599 1.00 44.40 89 LYS B CA 1
ATOM 4200 C C . LYS B 1 89 ? -20.174 -26.115 56.869 1.00 45.56 89 LYS B C 1
ATOM 4201 O O . LYS B 1 89 ? -21.040 -25.302 57.218 1.00 40.51 89 LYS B O 1
ATOM 4207 N N . THR B 1 90 ? -18.892 -25.760 56.716 1.00 49.39 90 THR B N 1
ATOM 4208 C CA . THR B 1 90 ? -18.449 -24.412 57.074 1.00 44.02 90 THR B CA 1
ATOM 4209 C C . THR B 1 90 ? -18.836 -23.358 56.045 1.00 35.24 90 THR B C 1
ATOM 4210 O O . THR B 1 90 ? -18.927 -22.178 56.393 1.00 29.58 90 THR B O 1
ATOM 4214 N N . ILE B 1 91 ? -19.080 -23.736 54.790 1.00 32.38 91 ILE B N 1
ATOM 4215 C CA . ILE B 1 91 ? -19.604 -22.748 53.858 1.00 34.99 91 ILE B CA 1
ATOM 4216 C C . ILE B 1 91 ? -21.060 -22.453 54.179 1.00 35.87 91 ILE B C 1
ATOM 4217 O O . ILE B 1 91 ? -21.503 -21.298 54.111 1.00 33.12 91 ILE B O 1
ATOM 4222 N N . ALA B 1 92 ? -21.813 -23.477 54.588 1.00 40.53 92 ALA B N 1
ATOM 4223 C CA . ALA B 1 92 ? -23.205 -23.252 54.968 1.00 39.55 92 ALA B CA 1
ATOM 4224 C C . ALA B 1 92 ? -23.302 -22.350 56.192 1.00 45.72 92 ALA B C 1
ATOM 4225 O O . ALA B 1 92 ? -24.233 -21.544 56.294 1.00 46.72 92 ALA B O 1
ATOM 4227 N N . ASP B 1 93 ? -22.352 -22.478 57.133 1.00 44.27 93 ASP B N 1
ATOM 4228 C CA . ASP B 1 93 ? -22.326 -21.592 58.300 1.00 46.10 93 ASP B CA 1
ATOM 4229 C C . ASP B 1 93 ? -22.297 -20.134 57.878 1.00 44.43 93 ASP B C 1
ATOM 4230 O O . ASP B 1 93 ? -23.060 -19.313 58.391 1.00 52.00 93 ASP B O 1
ATOM 4235 N N . ILE B 1 94 ? -21.402 -19.792 56.945 1.00 36.32 94 ILE B N 1
ATOM 4236 C CA . ILE B 1 94 ? -21.334 -18.415 56.467 1.00 37.53 94 ILE B CA 1
ATOM 4237 C C . ILE B 1 94 ? -22.682 -17.969 55.914 1.00 41.97 94 ILE B C 1
ATOM 4238 O O . ILE B 1 94 ? -23.147 -16.859 56.195 1.00 47.12 94 ILE B O 1
ATOM 4243 N N . ILE B 1 95 ? -23.320 -18.814 55.096 1.00 39.44 95 ILE B N 1
ATOM 4244 C CA . ILE B 1 95 ? -24.583 -18.411 54.473 1.00 46.53 95 ILE B CA 1
ATOM 4245 C C . ILE B 1 95 ? -25.655 -18.219 55.542 1.00 43.62 95 ILE B C 1
ATOM 4246 O O . ILE B 1 95 ? -26.398 -17.228 55.528 1.00 42.51 95 ILE B O 1
ATOM 4251 N N . GLN B 1 96 ? -25.716 -19.141 56.506 1.00 49.44 96 GLN B N 1
ATOM 4252 C CA . GLN B 1 96 ? -26.672 -19.031 57.603 1.00 58.54 96 GLN B CA 1
ATOM 4253 C C . GLN B 1 96 ? -26.501 -17.717 58.350 1.00 63.79 96 GLN B C 1
ATOM 4254 O O . GLN B 1 96 ? -27.455 -16.946 58.508 1.00 73.42 96 GLN B O 1
ATOM 4260 N N . LYS B 1 97 ? -25.280 -17.449 58.816 1.00 51.80 97 LYS B N 1
ATOM 4261 C CA . LYS B 1 97 ? -25.049 -16.288 59.663 1.00 58.54 97 LYS B CA 1
ATOM 4262 C C . LYS B 1 97 ? -25.374 -14.997 58.937 1.00 57.10 97 LYS B C 1
ATOM 4263 O O . LYS B 1 97 ? -25.913 -14.063 59.536 1.00 61.62 97 LYS B O 1
ATOM 4269 N N . HIS B 1 98 ? -25.076 -14.930 57.646 1.00 50.10 98 HIS B N 1
ATOM 4270 C CA . HIS B 1 98 ? -25.358 -13.721 56.895 1.00 54.78 98 HIS B CA 1
ATOM 4271 C C . HIS B 1 98 ? -26.831 -13.570 56.551 1.00 50.42 98 HIS B C 1
ATOM 4272 O O . HIS B 1 98 ? -27.233 -12.482 56.129 1.00 53.15 98 HIS B O 1
ATOM 4279 N N . GLN B 1 99 ? -27.641 -14.621 56.716 1.00 55.66 99 GLN B N 1
ATOM 4280 C CA . GLN B 1 99 ? -29.070 -14.483 56.458 1.00 68.24 99 GLN B CA 1
ATOM 4281 C C . GLN B 1 99 ? -29.677 -13.388 57.324 1.00 72.05 99 GLN B C 1
ATOM 4282 O O . GLN B 1 99 ? -30.613 -12.707 56.896 1.00 66.20 99 GLN B O 1
ATOM 4288 N N . THR B 1 100 ? -29.123 -13.184 58.523 1.00 77.83 100 THR B N 1
ATOM 4289 C CA . THR B 1 100 ?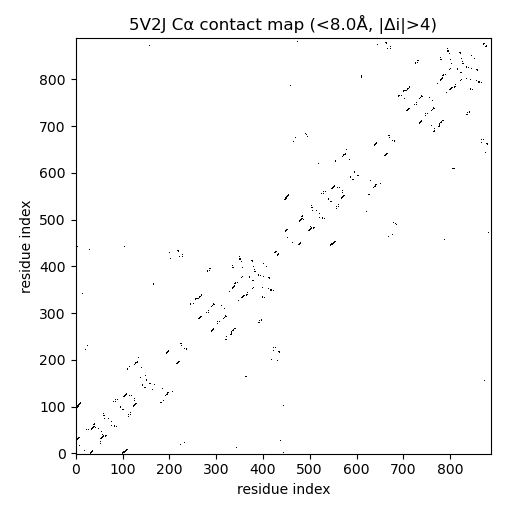 -29.573 -12.119 59.415 1.00 78.44 100 THR B CA 1
ATOM 4290 C C . THR B 1 100 ? -29.213 -10.736 58.880 1.00 79.27 100 THR B C 1
ATOM 4291 O O . THR B 1 100 ? -30.024 -9.807 58.951 1.00 80.31 100 THR B O 1
ATOM 4295 N N . SER B 1 101 ? -28.011 -10.591 58.321 1.00 80.55 101 SER B N 1
ATOM 4296 C CA . SER B 1 101 ? -27.386 -9.302 58.033 1.00 78.27 101 SER B CA 1
ATOM 4297 C C . SER B 1 101 ? -28.149 -8.418 57.050 1.00 84.06 101 SER B C 1
ATOM 4298 O O . SER B 1 101 ? -29.248 -8.760 56.602 1.00 79.22 101 SER B O 1
ATOM 4301 N N . ASP B 1 102 ? -27.545 -7.273 56.709 1.00 94.78 102 ASP B N 1
ATOM 4302 C CA . ASP B 1 102 ? -28.126 -6.368 55.721 1.00 105.76 102 ASP B CA 1
ATOM 4303 C C . ASP B 1 102 ? -27.955 -6.907 54.307 1.00 103.81 102 ASP B C 1
ATOM 4304 O O . ASP B 1 102 ? -28.847 -6.754 53.464 1.00 102.36 102 ASP B O 1
ATOM 4309 N N . ASN B 1 103 ? -26.806 -7.516 54.019 1.00 101.32 103 ASN B N 1
ATOM 4310 C CA . ASN B 1 103 ? -26.555 -8.151 52.730 1.00 93.39 103 ASN B CA 1
ATOM 4311 C C . ASN B 1 103 ? -26.439 -9.649 52.951 1.00 82.72 103 ASN B C 1
ATOM 4312 O O . ASN B 1 103 ? -25.352 -10.153 53.267 1.00 81.97 103 ASN B O 1
ATOM 4317 N N . PRO B 1 104 ? -27.527 -10.402 52.838 1.00 74.10 104 PRO B N 1
ATOM 4318 C CA . PRO B 1 104 ? -27.394 -11.859 52.819 1.00 64.15 104 PRO B CA 1
ATOM 4319 C C . PRO B 1 104 ? -26.697 -12.290 51.542 1.00 53.52 104 PRO B C 1
ATOM 4320 O O . PRO B 1 104 ? -26.714 -11.591 50.523 1.00 43.52 104 PRO B O 1
ATOM 4324 N N . ILE B 1 105 ? -26.051 -13.450 51.609 1.00 52.72 105 ILE B N 1
ATOM 4325 C CA . ILE B 1 105 ? -25.410 -13.969 50.413 1.00 49.70 105 ILE B CA 1
ATOM 4326 C C . ILE B 1 105 ? -26.481 -14.289 49.381 1.00 47.39 105 ILE B C 1
ATOM 4327 O O . ILE B 1 105 ? -27.535 -14.849 49.703 1.00 50.16 105 ILE B O 1
ATOM 4332 N N . THR B 1 106 ? -26.230 -13.894 48.139 1.00 42.77 106 THR B N 1
ATOM 4333 C CA . THR B 1 106 ? -27.144 -14.161 47.042 1.00 49.41 106 THR B CA 1
ATOM 4334 C C . THR B 1 106 ? -26.565 -15.095 45.984 1.00 53.11 106 THR B C 1
ATOM 4335 O O . THR B 1 106 ? -27.327 -15.620 45.160 1.00 43.53 106 THR B O 1
ATOM 4339 N N . CYS B 1 107 ? -25.256 -15.348 46.007 1.00 43.65 107 CYS B N 1
ATOM 4340 C CA . CYS B 1 107 ? -24.612 -16.150 44.977 1.00 43.05 107 CYS B CA 1
ATOM 4341 C C . CYS B 1 107 ? -23.302 -16.726 45.505 1.00 44.94 107 CYS B C 1
ATOM 4342 O O . CYS B 1 107 ? -22.581 -16.063 46.257 1.00 42.22 107 CYS B O 1
ATOM 4345 N N . ILE B 1 108 ? -23.003 -17.957 45.095 1.00 37.38 108 ILE B N 1
ATOM 4346 C CA . ILE B 1 108 ? -21.734 -18.619 45.397 1.00 38.67 108 ILE B CA 1
ATOM 4347 C C . ILE B 1 108 ? -20.949 -18.742 44.101 1.00 43.30 108 ILE B C 1
ATOM 4348 O O . ILE B 1 108 ? -21.431 -19.358 43.142 1.00 41.42 108 ILE B O 1
ATOM 4353 N N . VAL B 1 109 ? -19.752 -18.158 44.068 1.00 36.65 109 VAL B N 1
ATOM 4354 C CA . VAL B 1 109 ? -18.781 -18.401 43.003 1.00 32.27 109 VAL B CA 1
ATOM 4355 C C . VAL B 1 109 ? -17.755 -19.351 43.585 1.00 39.08 109 VAL B C 1
ATOM 4356 O O . VAL B 1 109 ? -16.959 -18.967 44.450 1.00 31.81 109 VAL B O 1
ATOM 4360 N N . TYR B 1 110 ? -17.800 -20.602 43.150 1.00 31.11 110 TYR B N 1
ATOM 4361 C CA . TYR B 1 110 ? -16.974 -21.654 43.717 1.00 24.59 110 TYR B CA 1
ATOM 4362 C C . TYR B 1 110 ? -16.025 -22.186 42.651 1.00 33.24 110 TYR B C 1
ATOM 4363 O O . TYR B 1 110 ? -16.387 -22.268 41.472 1.00 30.47 110 TYR B O 1
ATOM 4372 N N . ASP B 1 111 ? -14.818 -22.548 43.076 1.00 30.16 111 ASP B N 1
ATOM 4373 C CA . ASP B 1 111 ? -13.844 -23.166 42.184 1.00 30.60 111 ASP B CA 1
ATOM 4374 C C . ASP B 1 111 ? -14.426 -24.413 41.522 1.00 36.75 111 ASP B C 1
ATOM 4375 O O . ASP B 1 111 ? -15.016 -25.271 42.189 1.00 30.07 111 ASP B O 1
ATOM 4380 N N . ALA B 1 112 ? -14.215 -24.542 40.202 1.00 31.67 112 ALA B N 1
ATOM 4381 C CA . ALA B 1 112 ? -14.725 -25.716 39.497 1.00 33.70 112 ALA B CA 1
ATOM 4382 C C . ALA B 1 112 ? -14.204 -27.020 40.094 1.00 30.08 112 ALA B C 1
ATOM 4383 O O . ALA B 1 112 ? -14.890 -28.045 39.990 1.00 35.77 112 ALA B O 1
ATOM 4385 N N . PHE B 1 113 ? -13.046 -26.991 40.771 1.00 29.58 113 PHE B N 1
ATOM 4386 C CA . PHE B 1 113 ? -12.506 -28.161 41.466 1.00 28.93 113 PHE B CA 1
ATOM 4387 C C . PHE B 1 113 ? -13.412 -28.657 42.589 1.00 29.36 113 PHE B C 1
ATOM 4388 O O . PHE B 1 113 ? -13.207 -29.774 43.071 1.00 38.96 113 PHE B O 1
ATOM 4396 N N . LEU B 1 114 ? -14.401 -27.870 43.010 1.00 30.30 114 LEU B N 1
ATOM 4397 C CA . LEU B 1 114 ? -15.174 -28.141 44.229 1.00 29.74 114 LEU B CA 1
ATOM 4398 C C . LEU B 1 114 ? -16.663 -28.191 43.903 1.00 40.85 114 LEU B C 1
ATOM 4399 O O . LEU B 1 114 ? -17.442 -27.358 44.372 1.00 36.98 114 LEU B O 1
ATOM 4404 N N . PRO B 1 115 ? -17.098 -29.166 43.099 1.00 50.29 115 PRO B N 1
ATOM 4405 C CA . PRO B 1 115 ? -18.492 -29.147 42.631 1.00 48.12 115 PRO B CA 1
ATOM 4406 C C . PRO B 1 115 ? -19.503 -29.366 43.743 1.00 42.76 115 PRO B C 1
ATOM 4407 O O . PRO B 1 115 ? -20.690 -29.078 43.537 1.00 40.65 115 PRO B O 1
ATOM 4411 N N . TRP B 1 116 ? -19.070 -29.846 44.915 1.00 38.24 116 TRP B N 1
ATOM 4412 C CA . TRP B 1 116 ? -19.967 -29.960 46.062 1.00 43.59 116 TRP B CA 1
ATOM 4413 C C . TRP B 1 116 ? -20.490 -28.610 46.531 1.00 44.98 116 TRP B C 1
ATOM 4414 O O . TRP B 1 116 ? -21.474 -28.561 47.278 1.00 44.95 116 TRP B O 1
ATOM 4425 N N . ALA B 1 117 ? -19.846 -27.515 46.138 1.00 45.67 117 ALA B N 1
ATOM 4426 C CA . ALA B 1 117 ? -20.312 -26.218 46.597 1.00 43.10 117 ALA B CA 1
ATOM 4427 C C . ALA B 1 117 ? -21.628 -25.837 45.931 1.00 46.56 117 ALA B C 1
ATOM 4428 O O . ALA B 1 117 ? -22.431 -25.104 46.519 1.00 45.95 117 ALA B O 1
ATOM 4430 N N . LEU B 1 118 ? -21.882 -26.334 44.719 1.00 47.82 118 LEU B N 1
ATOM 4431 C CA . LEU B 1 118 ? -23.174 -26.077 44.085 1.00 43.78 118 LEU B CA 1
ATOM 4432 C C . LEU B 1 118 ? -24.316 -26.682 44.901 1.00 41.56 118 LEU B C 1
ATOM 4433 O O . LEU B 1 118 ? -25.384 -26.070 45.039 1.00 38.84 118 LEU B O 1
ATOM 4438 N N . ASP B 1 119 ? -24.106 -27.887 45.443 1.00 43.18 119 ASP B N 1
ATOM 4439 C CA . ASP B 1 119 ? -25.115 -28.536 46.279 1.00 48.75 119 ASP B CA 1
ATOM 4440 C C . ASP B 1 119 ? -25.500 -27.657 47.457 1.00 55.14 119 ASP B C 1
ATOM 4441 O O . ASP B 1 119 ? -26.689 -27.488 47.761 1.00 55.82 119 ASP B O 1
ATOM 4446 N N . VAL B 1 120 ? -24.496 -27.113 48.154 1.00 48.07 120 VAL B N 1
ATOM 4447 C CA . VAL B 1 120 ? -24.761 -26.161 49.229 1.00 48.61 120 VAL B CA 1
ATOM 4448 C C . VAL B 1 120 ? -25.512 -24.952 48.685 1.00 43.24 120 VAL B C 1
ATOM 4449 O O . VAL B 1 120 ? -26.463 -24.459 49.303 1.00 47.71 120 VAL B O 1
ATOM 4453 N N . ALA B 1 121 ? -25.117 -24.473 47.509 1.00 43.07 121 ALA B N 1
ATOM 4454 C CA . ALA B 1 121 ? -25.725 -23.268 46.953 1.00 49.08 121 ALA B CA 1
ATOM 4455 C C . ALA B 1 121 ? -27.193 -23.486 46.628 1.00 60.08 121 ALA B C 1
ATOM 4456 O O . ALA B 1 121 ? -28.034 -22.625 46.911 1.00 61.54 121 ALA B O 1
ATOM 4458 N N . ARG B 1 122 ? -27.513 -24.624 46.015 1.00 60.37 122 ARG B N 1
ATOM 4459 C CA . ARG B 1 122 ? -28.903 -24.921 45.709 1.00 68.49 122 ARG B CA 1
ATOM 4460 C C . ARG B 1 122 ? -29.704 -25.096 46.994 1.00 69.91 122 ARG B C 1
ATOM 4461 O O . ARG B 1 122 ? -30.856 -24.657 47.084 1.00 69.61 122 ARG B O 1
ATOM 4469 N N . GLU B 1 123 ? -29.083 -25.685 48.019 1.00 61.50 123 GLU B N 1
ATOM 4470 C CA . GLU B 1 123 ? -29.763 -25.971 49.279 1.00 56.86 123 GLU B CA 1
ATOM 4471 C C . GLU B 1 123 ? -30.199 -24.702 50.015 1.00 59.15 123 GLU B C 1
ATOM 4472 O O . GLU B 1 123 ? -31.073 -24.774 50.887 1.00 62.98 123 GLU B O 1
ATOM 4478 N N . PHE B 1 124 ? -29.657 -23.539 49.654 1.00 57.83 124 PHE B N 1
ATOM 4479 C CA . PHE B 1 124 ? -30.053 -22.272 50.260 1.00 52.76 124 PHE B CA 1
ATOM 4480 C C . PHE B 1 124 ? -30.704 -21.318 49.265 1.00 57.74 124 PHE B C 1
ATOM 4481 O O . PHE B 1 124 ? -30.920 -20.146 49.601 1.00 60.28 124 PHE B O 1
ATOM 4489 N N . GLY B 1 125 ? -31.001 -21.773 48.049 1.00 52.26 125 GLY B N 1
ATOM 4490 C CA . GLY B 1 125 ? -31.717 -20.944 47.097 1.00 40.15 125 GLY B CA 1
ATOM 4491 C C . GLY B 1 125 ? -30.849 -19.951 46.364 1.00 49.88 125 GLY B C 1
ATOM 4492 O O . GLY B 1 125 ? -31.352 -18.921 45.895 1.00 53.56 125 GLY B O 1
ATOM 4493 N N . LEU B 1 126 ? -29.558 -20.232 46.235 1.00 44.04 126 LEU B N 1
ATOM 4494 C CA . LEU B 1 126 ? -28.601 -19.264 45.722 1.00 52.15 126 LEU B CA 1
ATOM 4495 C C . LEU B 1 126 ? -28.210 -19.576 44.287 1.00 49.22 126 LEU B C 1
ATOM 4496 O O . LEU B 1 126 ? -28.096 -20.744 43.898 1.00 59.33 126 LEU B O 1
ATOM 4501 N N . VAL B 1 127 ? -28.005 -18.512 43.510 1.00 45.47 127 VAL B N 1
ATOM 4502 C CA . VAL B 1 127 ? -27.319 -18.634 42.233 1.00 44.22 127 VAL B CA 1
ATOM 4503 C C . VAL B 1 127 ? -25.953 -19.277 42.460 1.00 53.95 127 VAL B C 1
ATOM 4504 O O . VAL B 1 127 ? -25.269 -18.994 43.455 1.00 45.45 127 VAL B O 1
ATOM 4508 N N . ALA B 1 128 ? -25.558 -20.165 41.546 1.00 48.72 128 ALA B N 1
ATOM 4509 C CA . ALA B 1 128 ? -24.320 -20.926 41.667 1.00 37.96 128 ALA B CA 1
ATOM 4510 C C . ALA B 1 128 ? -23.578 -20.895 40.342 1.00 51.66 128 ALA B C 1
ATOM 4511 O O . ALA B 1 128 ? -24.153 -21.215 39.297 1.00 55.80 128 ALA B O 1
ATOM 4513 N N . THR B 1 129 ? -22.313 -20.485 40.379 1.00 44.37 129 THR B N 1
ATOM 4514 C CA . THR B 1 129 ? -21.495 -20.434 39.175 1.00 41.04 129 THR B CA 1
ATOM 4515 C C . THR B 1 129 ? -20.114 -20.993 39.469 1.00 41.61 129 THR B C 1
ATOM 4516 O O . THR B 1 129 ? -19.396 -20.441 40.317 1.00 34.39 129 THR B O 1
ATOM 4520 N N . PRO B 1 130 ? -19.706 -22.071 38.804 1.00 34.10 130 PRO B N 1
ATOM 4521 C CA . PRO B 1 130 ? -18.321 -22.527 38.939 1.00 29.77 130 PRO B CA 1
ATOM 4522 C C . PRO B 1 130 ? -17.374 -21.580 38.223 1.00 38.83 130 PRO B C 1
ATOM 4523 O O . PRO B 1 130 ? -17.739 -20.890 37.262 1.00 33.89 130 PRO B O 1
ATOM 4527 N N . PHE B 1 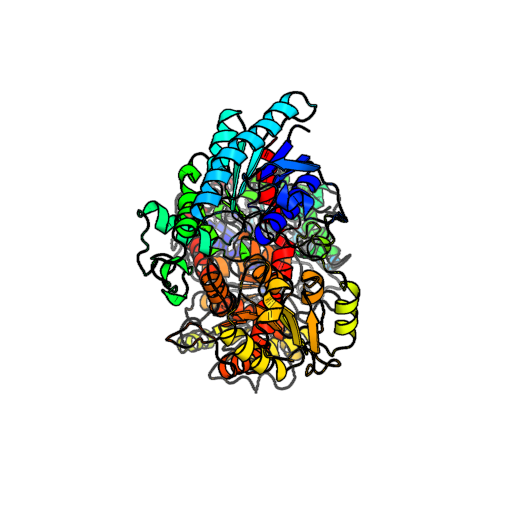131 ? -16.144 -21.539 38.731 1.00 35.04 131 PHE B N 1
ATOM 4528 C CA . PHE B 1 131 ? -15.095 -20.655 38.246 1.00 30.71 131 PHE B CA 1
ATOM 4529 C C . PHE B 1 131 ? -13.926 -21.553 37.861 1.00 33.05 131 PHE B C 1
ATOM 4530 O O . PHE B 1 131 ? -13.301 -22.175 38.729 1.00 27.86 131 PHE B O 1
ATOM 4538 N N . PHE B 1 132 ? -13.654 -21.649 36.557 1.00 35.76 132 PHE B N 1
ATOM 4539 C CA . PHE B 1 132 ? -12.525 -22.413 36.050 1.00 30.93 132 PHE B CA 1
ATOM 4540 C C . PHE B 1 132 ? -11.308 -21.501 35.957 1.00 24.88 132 PHE B C 1
ATOM 4541 O O . PHE B 1 132 ? -11.340 -20.500 35.232 1.00 31.22 132 PHE B O 1
ATOM 4549 N N . THR B 1 133 ? -10.244 -21.844 36.674 1.00 26.77 133 THR B N 1
ATOM 4550 C CA . THR B 1 133 ? -9.052 -21.006 36.678 1.00 30.59 133 THR B CA 1
ATOM 4551 C C . THR B 1 133 ? -8.057 -21.386 35.579 1.00 31.09 133 THR B C 1
ATOM 4552 O O . THR B 1 133 ? -6.996 -20.766 35.489 1.00 33.17 133 THR B O 1
ATOM 4556 N N . GLN B 1 134 ? -8.384 -22.358 34.732 1.00 35.59 134 GLN B N 1
ATOM 4557 C CA . GLN B 1 134 ? -7.527 -22.816 33.636 1.00 32.72 134 GLN B CA 1
ATOM 4558 C C . GLN B 1 134 ? -8.189 -22.487 32.299 1.00 35.60 134 GLN B C 1
ATOM 4559 O O . GLN B 1 134 ? -9.389 -22.204 32.262 1.00 30.57 134 GLN B O 1
ATOM 4565 N N . PRO B 1 135 ? -7.443 -22.477 31.184 1.00 32.53 135 PRO B N 1
ATOM 4566 C CA . PRO B 1 135 ? -8.001 -21.944 29.928 1.00 38.12 135 PRO B CA 1
ATOM 4567 C C . PRO B 1 135 ? -9.024 -22.875 29.286 1.00 30.33 135 PRO B C 1
ATOM 4568 O O . PRO B 1 135 ? -9.123 -24.063 29.595 1.00 32.45 135 PRO B O 1
ATOM 4572 N N . CYS B 1 136 ? -9.755 -22.301 28.317 1.00 27.06 136 CYS B N 1
ATOM 4573 C CA . CYS B 1 136 ? -10.827 -23.015 27.624 1.00 38.43 136 CYS B CA 1
ATOM 4574 C C . CYS B 1 136 ? -10.342 -24.299 26.959 1.00 35.26 136 CYS B C 1
ATOM 4575 O O . CYS B 1 136 ? -11.038 -25.318 26.995 1.00 33.79 136 CYS B O 1
ATOM 4578 N N . ALA B 1 137 ? -9.175 -24.266 26.309 1.00 39.39 137 ALA B N 1
ATOM 4579 C CA . ALA B 1 137 ? -8.707 -25.464 25.612 1.00 34.61 137 ALA B CA 1
ATOM 4580 C C . ALA B 1 137 ? -8.537 -26.623 26.580 1.00 37.36 137 ALA B C 1
ATOM 4581 O O . ALA B 1 137 ? -8.877 -27.767 26.265 1.00 33.92 137 ALA B O 1
ATOM 4583 N N . VAL B 1 138 ? -8.010 -26.341 27.770 1.00 27.36 138 VAL B N 1
ATOM 4584 C CA . VAL B 1 138 ? -7.827 -27.375 28.776 1.00 26.18 138 VAL B CA 1
ATOM 4585 C C . VAL B 1 138 ? -9.175 -27.892 29.276 1.00 34.92 138 VAL B C 1
ATOM 4586 O O . VAL B 1 138 ? -9.387 -29.107 29.393 1.00 33.99 138 VAL B O 1
ATOM 4590 N N . ASN B 1 139 ? -10.095 -26.977 29.612 1.00 34.28 139 ASN B N 1
ATOM 4591 C CA . ASN B 1 139 ? -11.380 -27.395 30.174 1.00 35.45 139 ASN B CA 1
ATOM 4592 C C . ASN B 1 139 ? -12.194 -28.188 29.161 1.00 35.94 139 ASN B C 1
ATOM 4593 O O . ASN B 1 139 ? -12.823 -29.194 29.512 1.00 34.72 139 ASN B O 1
ATOM 4598 N N . TYR B 1 140 ? -12.173 -27.754 27.897 1.00 31.62 140 TYR B N 1
ATOM 4599 C CA . TYR B 1 140 ? -12.859 -28.490 26.832 1.00 33.26 140 TYR B CA 1
ATOM 4600 C C . TYR B 1 140 ? -12.342 -29.926 26.717 1.00 35.93 140 TYR B C 1
ATOM 4601 O O . TYR B 1 140 ? -13.135 -30.875 26.630 1.00 37.13 140 TYR B O 1
ATOM 4610 N N . VAL B 1 141 ? -11.014 -30.114 26.739 1.00 34.43 141 VAL B N 1
ATOM 4611 C CA . VAL B 1 141 ? -10.463 -31.472 26.711 1.00 32.15 141 VAL B CA 1
ATOM 4612 C C . VAL B 1 141 ? -10.988 -32.292 27.888 1.00 40.41 141 VAL B C 1
ATOM 4613 O O . VAL B 1 141 ? -11.346 -33.467 27.732 1.00 40.02 141 VAL B O 1
ATOM 4617 N N . TYR B 1 142 ? -11.043 -31.692 29.088 1.00 37.20 142 TYR B N 1
ATOM 4618 C CA . TYR B 1 142 ? -11.582 -32.414 30.238 1.00 38.85 142 TYR B CA 1
ATOM 4619 C C . TYR B 1 142 ? -13.079 -32.666 30.082 1.00 30.47 142 TYR B C 1
ATOM 4620 O O . TYR B 1 142 ? -13.591 -33.690 30.543 1.00 31.51 142 TYR B O 1
ATOM 4629 N N . TYR B 1 143 ? -13.797 -31.723 29.480 1.00 34.08 143 TYR B N 1
ATOM 4630 C CA . TYR B 1 143 ? -15.223 -31.909 29.242 1.00 35.22 143 TYR B CA 1
ATOM 4631 C C . TYR B 1 143 ? -15.470 -33.095 28.310 1.00 45.41 143 TYR B C 1
ATOM 4632 O O . TYR B 1 143 ? -16.199 -34.034 28.659 1.00 44.07 143 TYR B O 1
ATOM 4641 N N . LEU B 1 144 ? -14.867 -33.058 27.110 1.00 42.18 144 LEU B N 1
ATOM 4642 C CA . LEU B 1 144 ? -14.973 -34.180 26.176 1.00 42.30 144 LEU B CA 1
ATOM 4643 C C . LEU B 1 144 ? -14.666 -35.493 26.871 1.00 39.12 144 LEU B C 1
ATOM 4644 O O . LEU B 1 144 ? -15.336 -36.500 26.635 1.00 49.96 144 LEU B O 1
ATOM 4649 N N . SER B 1 145 ? -13.669 -35.493 27.755 1.00 43.76 145 SER B N 1
ATOM 4650 C CA . SER B 1 145 ? -13.312 -36.714 28.466 1.00 39.86 145 SER B CA 1
ATOM 4651 C C . SER B 1 145 ? -14.388 -37.116 29.474 1.00 54.93 145 SER B C 1
ATOM 4652 O O . SER B 1 145 ? -14.593 -38.317 29.719 1.00 51.72 145 SER B O 1
ATOM 4655 N N . TYR B 1 146 ? -15.108 -36.139 30.040 1.00 48.69 146 TYR B N 1
ATOM 4656 C CA . TYR B 1 146 ? -16.120 -36.459 31.048 1.00 47.17 146 TYR B CA 1
ATOM 4657 C C . TYR B 1 146 ? -17.349 -37.115 30.424 1.00 41.98 146 TYR B C 1
ATOM 4658 O O . TYR B 1 146 ? -17.891 -38.084 30.971 1.00 45.01 146 TYR B O 1
ATOM 4667 N N . ILE B 1 147 ? -17.810 -36.597 29.289 1.00 53.12 147 ILE B N 1
ATOM 4668 C CA . ILE B 1 147 ? -19.015 -37.109 28.648 1.00 62.16 147 ILE B CA 1
ATOM 4669 C C . ILE B 1 147 ? -18.687 -38.371 27.862 1.00 66.15 147 ILE B C 1
ATOM 4670 O O . ILE B 1 147 ? -19.484 -38.832 27.039 1.00 61.89 147 ILE B O 1
ATOM 4675 N N . ASN B 1 148 ? -17.502 -38.935 28.112 1.00 68.07 148 ASN B N 1
ATOM 4676 C CA . ASN B 1 148 ? -17.041 -40.158 27.469 1.00 70.59 148 ASN B CA 1
ATOM 4677 C C . ASN B 1 148 ? -16.510 -41.135 28.509 1.00 65.98 148 ASN B C 1
ATOM 4678 O O . ASN B 1 148 ? -15.707 -42.019 28.185 1.00 68.08 148 ASN B O 1
ATOM 4683 N N . ASN B 1 149 ? -16.918 -40.968 29.762 1.00 56.89 149 ASN B N 1
ATOM 4684 C CA . ASN B 1 149 ? -16.676 -41.924 30.831 1.00 60.86 149 ASN B CA 1
ATOM 4685 C C . ASN B 1 149 ? -15.192 -42.104 31.164 1.00 58.79 149 ASN B C 1
ATOM 4686 O O . ASN B 1 149 ? -14.760 -43.214 31.470 1.00 59.40 149 ASN B O 1
ATOM 4691 N N . GLY B 1 150 ? -14.424 -41.010 31.186 1.00 58.09 150 GLY B N 1
ATOM 4692 C CA . GLY B 1 150 ? -13.054 -41.041 31.684 1.00 63.01 150 GLY B CA 1
ATOM 4693 C C . GLY B 1 150 ? -11.987 -41.255 30.642 1.00 67.16 150 GLY B C 1
ATOM 4694 O O . GLY B 1 150 ? -10.801 -41.362 31.001 1.00 64.41 150 GLY B O 1
ATOM 4695 N N . SER B 1 151 ? -12.357 -41.318 29.363 1.00 68.01 151 SER B N 1
ATOM 4696 C CA . SER B 1 151 ? -11.462 -41.650 28.267 1.00 66.70 151 SER B CA 1
ATOM 4697 C C . SER B 1 151 ? -11.405 -40.506 27.279 1.00 56.57 151 SER B C 1
ATOM 4698 O O . SER B 1 151 ? -12.413 -39.825 27.016 1.00 56.16 151 SER B O 1
ATOM 4701 N N . LEU B 1 152 ? -10.232 -40.286 26.715 1.00 57.80 152 LEU B N 1
ATOM 4702 C CA . LEU B 1 152 ? -10.117 -39.407 25.571 1.00 59.37 152 LEU B CA 1
ATOM 4703 C C . LEU B 1 152 ? -9.719 -40.213 24.341 1.00 66.20 152 LEU B C 1
ATOM 4704 O O . LEU B 1 152 ? -8.932 -41.159 24.434 1.00 77.51 152 LEU B O 1
ATOM 4709 N N . GLN B 1 153 ? -10.278 -39.844 23.185 1.00 62.86 153 GLN B N 1
ATOM 4710 C CA . GLN B 1 153 ? -9.934 -40.485 21.920 1.00 73.91 153 GLN B CA 1
ATOM 4711 C C . GLN B 1 153 ? -9.186 -39.476 21.055 1.00 62.90 153 GLN B C 1
ATOM 4712 O O . GLN B 1 153 ? -9.745 -38.453 20.648 1.00 63.29 153 GLN B O 1
ATOM 4718 N N . LEU B 1 154 ? -7.906 -39.753 20.812 1.00 56.85 154 LEU B N 1
ATOM 4719 C CA . LEU B 1 154 ? -7.102 -38.967 19.892 1.00 53.86 154 LEU B CA 1
ATOM 4720 C C . LEU B 1 154 ? -7.258 -39.522 18.482 1.00 53.79 154 LEU B C 1
ATOM 4721 O O . LEU B 1 154 ? -7.284 -40.744 18.296 1.00 65.67 154 LEU B O 1
ATOM 4726 N N . PRO B 1 155 ? -7.373 -38.643 17.485 1.00 48.64 155 PRO B N 1
ATOM 4727 C CA . PRO B 1 155 ? -7.326 -37.196 17.714 1.00 49.98 155 PRO B CA 1
ATOM 4728 C C . PRO B 1 155 ? -8.676 -36.602 18.106 1.00 53.88 155 PRO B C 1
ATOM 4729 O O . PRO B 1 155 ? -9.711 -37.245 17.941 1.00 51.72 155 PRO B O 1
ATOM 4733 N N . ILE B 1 156 ? -8.651 -35.392 18.651 1.00 52.82 156 ILE B N 1
ATOM 4734 C CA . ILE B 1 156 ? -9.875 -34.659 18.957 1.00 49.41 156 ILE B CA 1
ATOM 4735 C C . ILE B 1 156 ? -10.399 -34.064 17.659 1.00 41.44 156 ILE B C 1
ATOM 4736 O O . ILE B 1 156 ? -9.717 -33.251 17.024 1.00 43.60 156 ILE B O 1
ATOM 4741 N N . GLU B 1 157 ? -11.618 -34.455 17.275 1.00 62.32 157 GLU B N 1
ATOM 4742 C CA . GLU B 1 157 ? -12.137 -34.125 15.949 1.00 75.34 157 GLU B CA 1
ATOM 4743 C C . GLU B 1 157 ? -12.031 -32.633 15.657 1.00 70.74 157 GLU B C 1
ATOM 4744 O O . GLU B 1 157 ? -11.593 -32.229 14.573 1.00 69.05 157 GLU B O 1
ATOM 4750 N N . GLU B 1 158 ? -12.409 -31.798 16.623 1.00 55.96 158 GLU B N 1
ATOM 4751 C CA . GLU B 1 158 ? -12.424 -30.359 16.409 1.00 59.92 158 GLU B CA 1
ATOM 4752 C C . GLU B 1 158 ? -11.082 -29.690 16.685 1.00 52.44 158 GLU B C 1
ATOM 4753 O O . GLU B 1 158 ? -10.924 -28.509 16.356 1.00 47.19 158 GLU B O 1
ATOM 4759 N N . LEU B 1 159 ? -10.119 -30.406 17.273 1.00 47.83 159 LEU B N 1
ATOM 4760 C CA . LEU B 1 159 ? -8.778 -29.877 17.542 1.00 48.42 159 LEU B CA 1
ATOM 4761 C C . LEU B 1 159 ? -7.737 -30.919 17.145 1.00 49.24 159 LEU B C 1
ATOM 4762 O O . LEU B 1 159 ? -7.004 -31.446 17.991 1.00 39.09 159 LEU B O 1
ATOM 4767 N N . PRO B 1 160 ? -7.633 -31.233 15.852 1.00 55.88 160 PRO B N 1
ATOM 4768 C CA . PRO B 1 160 ? -6.849 -32.404 15.436 1.00 57.58 160 PRO B CA 1
ATOM 4769 C C . PRO B 1 160 ? -5.338 -32.225 15.496 1.00 53.52 160 PRO B C 1
ATOM 4770 O O . PRO B 1 160 ? -4.618 -33.192 15.218 1.00 52.88 160 PRO B O 1
ATOM 4774 N N . PHE B 1 161 ? -4.832 -31.049 15.872 1.00 44.75 161 PHE B N 1
ATOM 4775 C CA . PHE B 1 161 ? -3.393 -30.836 15.961 1.00 45.19 161 PHE B CA 1
ATOM 4776 C C . PHE B 1 161 ? -2.796 -31.282 17.290 1.00 53.67 161 PHE B C 1
ATOM 4777 O O . PHE B 1 161 ? -1.571 -31.417 17.383 1.00 64.23 161 PHE B O 1
ATOM 4785 N N . LEU B 1 162 ? -3.616 -31.508 18.313 1.00 45.41 162 LEU B N 1
ATOM 4786 C CA . LEU B 1 162 ? -3.109 -31.963 19.600 1.00 38.52 162 LEU B CA 1
ATOM 4787 C C . LEU B 1 162 ? -2.674 -33.417 19.515 1.00 38.96 162 LEU B C 1
ATOM 4788 O O . LEU B 1 162 ? -3.324 -34.232 18.858 1.00 46.02 162 LEU B O 1
ATOM 4793 N N . GLU B 1 163 ? -1.573 -33.741 20.190 1.00 31.64 163 GLU B N 1
ATOM 4794 C CA . GLU B 1 163 ? -1.094 -35.106 20.331 1.00 32.46 163 GLU B CA 1
ATOM 4795 C C . GLU B 1 163 ? -0.943 -35.431 21.800 1.00 34.37 163 GLU B C 1
ATOM 4796 O O . GLU B 1 163 ? -1.053 -34.558 22.663 1.00 39.21 163 GLU B O 1
ATOM 4802 N N . LEU B 1 164 ? -0.577 -36.689 22.063 1.00 34.59 164 LEU B N 1
ATOM 4803 C CA . LEU B 1 164 ? -0.510 -37.188 23.434 1.00 43.25 164 LEU B CA 1
ATOM 4804 C C . LEU B 1 164 ? 0.417 -36.349 24.313 1.00 44.73 164 LEU B C 1
ATOM 4805 O O . LEU B 1 164 ? 0.142 -36.152 25.509 1.00 37.38 164 LEU B O 1
ATOM 4810 N N . GLN B 1 165 ? 1.541 -35.873 23.753 1.00 38.49 165 GLN B N 1
ATOM 4811 C CA . GLN B 1 165 ? 2.481 -35.090 24.549 1.00 38.39 165 GLN B CA 1
ATOM 4812 C C . GLN B 1 165 ? 1.973 -33.681 24.844 1.00 30.32 165 GLN B C 1
ATOM 4813 O O . GLN B 1 165 ? 2.582 -32.978 25.670 1.00 33.43 165 GLN B O 1
ATOM 4819 N N . ASP B 1 166 ? 0.887 -33.268 24.194 1.00 29.17 166 ASP B N 1
ATOM 4820 C CA . ASP B 1 166 ? 0.266 -31.966 24.395 1.00 34.87 166 ASP B CA 1
ATOM 4821 C C . ASP B 1 166 ? -0.801 -31.971 25.488 1.00 42.21 166 ASP B C 1
ATOM 4822 O O . ASP B 1 166 ? -1.191 -30.898 25.961 1.00 41.94 166 ASP B O 1
ATOM 4827 N N . LEU B 1 167 ? -1.297 -33.142 25.876 1.00 38.70 167 LEU B N 1
ATOM 4828 C CA . LEU B 1 167 ? -2.444 -33.253 26.770 1.00 34.97 167 LEU B CA 1
ATOM 4829 C C . LEU B 1 167 ? -2.040 -33.017 28.218 1.00 31.19 167 LEU B C 1
ATOM 4830 O O . LEU B 1 167 ? -0.859 -33.064 28.561 1.00 34.12 167 LEU B O 1
ATOM 4835 N N . PRO B 1 168 ? -3.007 -32.762 29.098 1.00 32.98 168 PRO B N 1
ATOM 4836 C CA . PRO B 1 168 ? -2.694 -32.724 30.527 1.00 29.42 168 PRO B CA 1
ATOM 4837 C C . PRO B 1 168 ? -1.982 -33.998 30.969 1.00 26.37 168 PRO B C 1
ATOM 4838 O O . PRO B 1 168 ? -2.220 -35.082 30.436 1.00 31.03 168 PRO B O 1
ATOM 4842 N N . SER B 1 169 ? -1.096 -33.856 31.963 1.00 31.00 169 SER B N 1
ATOM 4843 C CA . SER B 1 169 ? -0.186 -34.938 32.329 1.00 37.67 169 SER B CA 1
ATOM 4844 C C . SER B 1 169 ? -0.907 -36.204 32.785 1.00 44.24 169 SER B C 1
ATOM 4845 O O . SER B 1 169 ? -0.320 -37.295 32.709 1.00 38.71 169 SER B O 1
ATOM 4848 N N . PHE B 1 170 ? -2.149 -36.090 33.275 1.00 38.52 170 PHE B N 1
ATOM 4849 C CA . PHE B 1 170 ? -2.888 -37.277 33.697 1.00 42.70 170 PHE B CA 1
ATOM 4850 C C . PHE B 1 170 ? -3.136 -38.238 32.543 1.00 40.41 170 PHE B C 1
ATOM 4851 O O . PHE B 1 170 ? -3.347 -39.429 32.782 1.00 41.97 170 PHE B O 1
ATOM 4859 N N . PHE B 1 171 ? -3.118 -37.750 31.305 1.00 40.60 171 PHE B N 1
ATOM 4860 C CA . PHE B 1 171 ? -3.330 -38.630 30.158 1.00 45.14 171 PHE B CA 1
ATOM 4861 C C . PHE B 1 171 ? -2.042 -39.323 29.716 1.00 52.72 171 PHE B C 1
ATOM 4862 O O . PHE B 1 171 ? -2.075 -40.486 29.298 1.00 55.06 171 PHE B O 1
ATOM 4870 N N . SER B 1 172 ? -0.902 -38.629 29.789 1.00 47.51 172 SER B N 1
ATOM 4871 C CA . SER B 1 172 ? 0.344 -39.147 29.232 1.00 49.24 172 SER B CA 1
ATOM 4872 C C . SER B 1 172 ? 1.256 -39.805 30.265 1.00 45.90 172 SER B C 1
ATOM 4873 O O . SER B 1 172 ? 2.148 -40.571 29.873 1.00 41.28 172 SER B O 1
ATOM 4876 N N . VAL B 1 173 ? 1.072 -39.519 31.558 1.00 38.30 173 VAL B N 1
ATOM 4877 C CA . VAL B 1 173 ? 1.768 -40.247 32.617 1.00 42.44 173 VAL B CA 1
ATOM 4878 C C . VAL B 1 173 ? 0.766 -41.218 33.231 1.00 53.31 173 VAL B C 1
ATOM 4879 O O . VAL B 1 173 ? -0.000 -40.844 34.127 1.00 56.90 173 VAL B O 1
ATOM 4883 N N . SER B 1 174 ? 0.761 -42.466 32.752 1.00 46.82 174 SER B N 1
ATOM 4884 C CA . SER B 1 174 ? -0.375 -43.346 32.996 1.00 43.51 174 SER B CA 1
ATOM 4885 C C . SER B 1 174 ? -0.539 -43.626 34.486 1.00 41.28 174 SER B C 1
ATOM 4886 O O . SER B 1 174 ? 0.434 -43.921 35.190 1.00 43.19 174 SER B O 1
ATOM 4889 N N . GLY B 1 175 ? -1.772 -43.492 34.973 1.00 41.53 175 GLY B N 1
ATOM 4890 C CA . GLY B 1 175 ? -2.053 -43.760 36.372 1.00 48.72 175 GLY B CA 1
ATOM 4891 C C . GLY B 1 175 ? -1.487 -42.757 37.352 1.00 47.86 175 GLY B C 1
ATOM 4892 O O . GLY B 1 175 ? -1.461 -43.031 38.558 1.00 41.71 175 GLY B O 1
ATOM 4893 N N . SER B 1 176 ? -1.030 -41.602 36.883 1.00 40.73 176 SER B N 1
ATOM 4894 C CA . SER B 1 176 ? -0.521 -40.584 37.792 1.00 43.57 176 SER B CA 1
ATOM 4895 C C . SER B 1 176 ? -1.671 -39.851 38.476 1.00 41.38 176 SER B C 1
ATOM 4896 O O . SER B 1 176 ? -2.728 -39.634 37.878 1.00 43.34 176 SER B O 1
ATOM 4899 N N . TYR B 1 177 ? -1.459 -39.479 39.739 1.00 38.55 177 TYR B N 1
ATOM 4900 C CA . TYR B 1 177 ? -2.345 -38.602 40.502 1.00 38.29 177 TYR B CA 1
ATOM 4901 C C . TYR B 1 177 ? -3.830 -38.966 40.300 1.00 41.56 177 TYR B C 1
ATOM 4902 O O . TYR B 1 177 ? -4.607 -38.141 39.826 1.00 34.71 177 TYR B O 1
ATOM 4911 N N . PRO B 1 178 ? -4.228 -40.199 40.630 1.00 41.51 178 PRO B N 1
ATOM 4912 C CA . PRO B 1 178 ? -5.608 -40.602 40.292 1.00 42.61 178 PRO B CA 1
ATOM 4913 C C . PRO B 1 178 ? -6.671 -39.742 40.964 1.00 30.45 178 PRO B C 1
ATOM 4914 O O . PRO B 1 178 ? -7.705 -39.453 40.347 1.00 35.84 178 PRO B O 1
ATOM 4918 N N . ALA B 1 179 ? -6.440 -39.297 42.200 1.00 37.39 179 ALA B N 1
ATOM 4919 C CA . ALA B 1 179 ? -7.458 -38.487 42.865 1.00 43.55 179 ALA B CA 1
ATOM 4920 C C . ALA B 1 179 ? -7.581 -37.114 42.212 1.00 39.41 179 ALA B C 1
ATOM 4921 O O . ALA B 1 179 ? -8.692 -36.604 42.040 1.00 42.63 179 ALA B O 1
ATOM 4923 N N . TYR B 1 180 ? -6.455 -36.502 41.823 1.00 38.19 180 TYR B N 1
ATOM 4924 C CA . TYR B 1 180 ? -6.543 -35.220 41.130 1.00 34.98 180 TYR B CA 1
ATOM 4925 C C . TYR B 1 180 ? -7.165 -35.367 39.747 1.00 39.93 180 TYR B C 1
ATOM 4926 O O . TYR B 1 180 ? -7.862 -34.454 39.282 1.00 37.64 180 TYR B O 1
ATOM 4935 N N . PHE B 1 181 ? -6.921 -36.499 39.071 1.00 36.78 181 PHE B N 1
ATOM 4936 C CA . PHE B 1 181 ? -7.519 -36.710 37.758 1.00 30.03 181 PHE B CA 1
ATOM 4937 C C . PHE B 1 181 ? -9.033 -36.860 37.863 1.00 39.69 181 PHE B C 1
ATOM 4938 O O . PHE B 1 181 ? -9.775 -36.364 37.009 1.00 36.65 181 PHE B O 1
ATOM 4946 N N . GLU B 1 182 ? -9.510 -37.553 38.895 1.00 38.94 182 GLU B N 1
ATOM 4947 C CA . GLU B 1 182 ? -10.946 -37.587 39.150 1.00 44.99 182 GLU B CA 1
ATOM 4948 C C . GLU B 1 182 ? -11.488 -36.181 39.374 1.00 42.85 182 GLU B C 1
ATOM 4949 O O . GLU B 1 182 ? -12.566 -35.830 38.879 1.00 43.13 182 GLU B O 1
ATOM 4955 N N . MET B 1 183 ? -10.722 -35.349 40.080 1.00 40.84 183 MET B N 1
ATOM 4956 C CA . MET B 1 183 ? -11.172 -34.001 40.408 1.00 37.99 183 MET B CA 1
ATOM 4957 C C . MET B 1 183 ? -11.330 -33.145 39.163 1.00 37.15 183 MET B C 1
ATOM 4958 O O . MET B 1 183 ? -12.357 -32.476 38.989 1.00 35.23 183 MET B O 1
ATOM 4963 N N . VAL B 1 184 ? -10.328 -33.146 38.271 1.00 38.20 184 VAL B N 1
ATOM 4964 C CA . VAL B 1 184 ? -10.458 -32.278 37.104 1.00 39.09 184 VAL B CA 1
ATOM 4965 C C . VAL B 1 184 ? -11.570 -32.775 36.192 1.00 32.37 184 VAL B C 1
ATOM 4966 O O . VAL B 1 184 ? -12.224 -31.974 35.509 1.00 40.93 184 VAL B O 1
ATOM 4970 N N . LEU B 1 185 ? -11.825 -34.086 36.176 1.00 31.68 185 LEU B N 1
ATOM 4971 C CA . LEU B 1 185 ? -12.926 -34.586 35.359 1.00 38.89 185 LEU B CA 1
ATOM 4972 C C . LEU B 1 185 ? -14.265 -34.287 36.016 1.00 43.68 185 LEU B C 1
ATOM 4973 O O . LEU B 1 185 ? -15.234 -33.950 35.328 1.00 40.71 185 LEU B O 1
ATOM 4978 N N . GLN B 1 186 ? -14.339 -34.379 37.347 1.00 37.38 186 GLN B N 1
ATOM 4979 C CA . GLN B 1 186 ? -15.634 -34.153 37.975 1.00 45.52 186 GLN B CA 1
ATOM 4980 C C . GLN B 1 186 ? -15.981 -32.682 38.111 1.00 46.55 186 GLN B C 1
ATOM 4981 O O . GLN B 1 186 ? -17.035 -32.365 38.674 1.00 47.53 186 GLN B O 1
ATOM 4987 N N . GLN B 1 187 ? -15.147 -31.785 37.577 1.00 46.66 187 GLN B N 1
ATOM 4988 C CA . GLN B 1 187 ? -15.545 -30.391 37.438 1.00 38.80 187 GLN B CA 1
ATOM 4989 C C . GLN B 1 187 ? -16.853 -30.260 36.673 1.00 45.16 187 GLN B C 1
ATOM 4990 O O . GLN B 1 187 ? -17.528 -29.233 36.780 1.00 41.03 187 GLN B O 1
ATOM 4996 N N . PHE B 1 188 ? -17.214 -31.267 35.879 1.00 48.03 188 PHE B N 1
ATOM 4997 C CA . PHE B 1 188 ? -18.409 -31.216 35.049 1.00 44.39 188 PHE B CA 1
ATOM 4998 C C . PHE B 1 188 ? -19.510 -32.123 35.569 1.00 45.68 188 PHE B C 1
ATOM 4999 O O . PHE B 1 188 ? -20.495 -32.354 34.862 1.00 53.65 188 PHE B O 1
ATOM 5007 N N . ILE B 1 189 ? -19.373 -32.627 36.798 1.00 57.53 189 ILE B N 1
ATOM 5008 C CA . ILE B 1 189 ? -20.363 -33.552 37.343 1.00 60.79 189 ILE B CA 1
ATOM 5009 C C . ILE B 1 189 ? -21.731 -32.892 37.457 1.00 59.38 189 ILE B C 1
ATOM 5010 O O . ILE B 1 189 ? -22.762 -33.576 37.431 1.00 53.19 189 ILE B O 1
ATOM 5015 N N . ASN B 1 190 ? -21.778 -31.558 37.553 1.00 58.72 190 ASN B N 1
ATOM 5016 C CA . ASN B 1 190 ? -23.071 -30.891 37.648 1.00 69.50 190 ASN B CA 1
ATOM 5017 C C . ASN B 1 190 ? -23.137 -29.595 36.847 1.00 67.23 190 ASN B C 1
ATOM 5018 O O . ASN B 1 190 ? -24.027 -28.776 37.107 1.00 65.35 190 ASN B O 1
ATOM 5023 N N . PHE B 1 191 ? -22.236 -29.394 35.876 1.00 69.80 191 PHE B N 1
ATOM 5024 C CA . PHE B 1 191 ? -22.177 -28.164 35.084 1.00 74.81 191 PHE B CA 1
ATOM 5025 C C . PHE B 1 191 ? -23.572 -27.718 34.662 1.00 73.92 191 PHE B C 1
ATOM 5026 O O . PHE B 1 191 ? -23.885 -26.523 34.665 1.00 64.44 191 PHE B O 1
ATOM 5034 N N . GLU B 1 192 ? -24.419 -28.699 34.339 1.00 83.89 192 GLU B N 1
ATOM 5035 C CA . GLU B 1 192 ? -25.738 -28.420 33.786 1.00 89.46 192 GLU B CA 1
ATOM 5036 C C . GLU B 1 192 ? -26.572 -27.565 34.732 1.00 82.48 192 GLU B C 1
ATOM 5037 O O . GLU B 1 192 ? -27.221 -26.602 34.303 1.00 72.81 192 GLU B O 1
ATOM 5043 N N . LYS B 1 193 ? -26.542 -27.886 36.028 1.00 83.90 193 LYS B N 1
ATOM 5044 C CA . LYS B 1 193 ? -27.388 -27.226 37.016 1.00 80.38 193 LYS B CA 1
ATOM 5045 C C . LYS B 1 193 ? -26.925 -25.814 37.360 1.00 74.38 193 LYS B C 1
ATOM 5046 O O . LYS B 1 193 ? -27.663 -25.087 38.035 1.00 72.26 193 LYS B O 1
ATOM 5052 N N . ALA B 1 194 ? -25.740 -25.405 36.909 1.00 69.92 194 ALA B N 1
ATOM 5053 C CA . ALA B 1 194 ? -25.201 -24.093 37.245 1.00 62.11 194 ALA B CA 1
ATOM 5054 C C . ALA B 1 194 ? -25.820 -22.994 36.388 1.00 66.33 194 ALA B C 1
ATOM 5055 O O . ALA B 1 194 ? -26.254 -23.222 35.254 1.00 63.71 194 ALA B O 1
ATOM 5057 N N . ASP B 1 195 ? -25.841 -21.782 36.945 1.00 64.71 195 ASP B N 1
ATOM 5058 C CA . ASP B 1 195 ? -26.358 -20.632 36.214 1.00 72.37 195 ASP B CA 1
ATOM 5059 C C . ASP B 1 195 ? -25.424 -20.252 35.073 1.00 80.18 195 ASP B C 1
ATOM 5060 O O . ASP B 1 195 ? -25.799 -20.309 33.895 1.00 89.91 195 ASP B O 1
ATOM 5065 N N . PHE B 1 196 ? -24.202 -19.857 35.405 1.00 74.79 196 PHE B N 1
ATOM 5066 C CA . PHE B 1 196 ? -23.165 -19.590 34.424 1.00 68.77 196 PHE B CA 1
ATOM 5067 C C . PHE B 1 196 ? -21.944 -20.432 34.738 1.00 61.77 196 PHE B C 1
ATOM 5068 O O . PHE B 1 196 ? -21.797 -20.980 35.833 1.00 63.28 196 PHE B O 1
ATOM 5076 N N . VAL B 1 197 ? -21.058 -20.512 33.754 1.00 50.31 197 VAL B N 1
ATOM 5077 C CA . VAL B 1 197 ? -19.715 -21.039 33.935 1.00 40.91 197 VAL B CA 1
ATOM 5078 C C . VAL B 1 197 ? -18.744 -19.889 33.700 1.00 44.96 197 VAL B C 1
ATOM 5079 O O . VAL B 1 197 ? -18.818 -19.212 32.668 1.00 46.99 197 VAL B O 1
ATOM 5083 N N . LEU B 1 198 ? -17.853 -19.650 34.665 1.00 33.23 198 LEU B N 1
ATOM 5084 C CA . LEU B 1 198 ? -16.871 -18.584 34.558 1.00 33.58 198 LEU B CA 1
ATOM 5085 C C . LEU B 1 198 ? -15.499 -19.169 34.251 1.00 25.44 198 LEU B C 1
ATOM 5086 O O . LEU B 1 198 ? -15.147 -20.245 34.735 1.00 34.07 198 LEU B O 1
ATOM 5091 N N . VAL B 1 199 ? -14.711 -18.442 33.466 1.00 30.03 199 VAL B N 1
ATOM 5092 C CA . VAL B 1 199 ? -13.391 -18.951 33.102 1.00 34.87 199 VAL B CA 1
ATOM 5093 C C . VAL B 1 199 ? -12.408 -17.788 33.023 1.00 35.37 199 VAL B C 1
ATOM 5094 O O . VAL B 1 199 ? -12.745 -16.697 32.545 1.00 33.22 199 VAL B O 1
ATOM 5098 N N . ASN B 1 200 ? -11.188 -18.022 33.521 1.00 35.39 200 ASN B N 1
ATOM 5099 C CA . ASN B 1 200 ? -10.180 -16.967 33.613 1.00 36.88 200 ASN B CA 1
ATOM 5100 C C . ASN B 1 200 ? -9.361 -16.916 32.323 1.00 39.45 200 ASN B C 1
ATOM 5101 O O . ASN B 1 200 ? -8.191 -17.288 32.254 1.00 36.56 200 ASN B O 1
ATOM 5106 N N . SER B 1 201 ? -10.010 -16.413 31.290 1.00 42.16 201 SER B N 1
ATOM 5107 C CA . SER B 1 201 ? -9.357 -16.179 30.017 1.00 40.90 201 SER B CA 1
ATOM 5108 C C . SER B 1 201 ? -10.084 -15.019 29.357 1.00 41.45 201 SER B C 1
ATOM 5109 O O . SER B 1 201 ? -11.010 -14.438 29.930 1.00 38.99 201 SER B O 1
ATOM 5112 N N . PHE B 1 202 ? -9.639 -14.639 28.166 1.00 40.89 202 PHE B N 1
ATOM 5113 C CA . PHE B 1 202 ? -10.394 -13.673 27.385 1.00 35.46 202 PHE B CA 1
ATOM 5114 C C . PHE B 1 202 ? -10.523 -14.196 25.964 1.00 38.78 202 PHE B C 1
ATOM 5115 O O . PHE B 1 202 ? -9.656 -14.924 25.473 1.00 37.47 202 PHE B O 1
ATOM 5123 N N . GLN B 1 203 ? -11.645 -13.829 25.335 1.00 42.58 203 GLN B N 1
ATOM 5124 C CA . GLN B 1 203 ? -12.089 -14.434 24.079 1.00 42.23 203 GLN B CA 1
ATOM 5125 C C . GLN B 1 203 ? -10.985 -14.500 23.031 1.00 43.68 203 GLN B C 1
ATOM 5126 O O . GLN B 1 203 ? -10.689 -15.574 22.491 1.00 49.57 203 GLN B O 1
ATOM 5132 N N . GLU B 1 204 ? -10.355 -13.359 22.739 1.00 40.91 204 GLU B N 1
ATOM 5133 C CA . GLU B 1 204 ? -9.369 -13.275 21.660 1.00 53.44 204 GLU B CA 1
ATOM 5134 C C . GLU B 1 204 ? -8.156 -14.167 21.879 1.00 49.12 204 GLU B C 1
ATOM 5135 O O . GLU B 1 204 ? -7.358 -14.336 20.948 1.00 38.16 204 GLU B O 1
ATOM 5141 N N . LEU B 1 205 ? -7.991 -14.739 23.075 1.00 48.17 205 LEU B N 1
ATOM 5142 C CA . LEU B 1 205 ? -6.838 -15.592 23.337 1.00 41.65 205 LEU B CA 1
ATOM 5143 C C . LEU B 1 205 ? -7.021 -17.003 22.786 1.00 35.69 205 LEU B C 1
ATOM 5144 O O . LEU B 1 205 ? -6.041 -17.657 22.411 1.00 36.76 205 LEU B O 1
ATOM 5149 N N . GLU B 1 206 ? -8.248 -17.502 22.748 1.00 33.58 206 GLU B N 1
ATOM 5150 C CA . GLU B 1 206 ? -8.526 -18.850 22.273 1.00 43.32 206 GLU B CA 1
ATOM 5151 C C . GLU B 1 206 ? -9.958 -18.788 21.750 1.00 43.84 206 GLU B C 1
ATOM 5152 O O . GLU B 1 206 ? -10.889 -19.357 22.322 1.00 41.57 206 GLU B O 1
ATOM 5158 N N . LEU B 1 207 ? -10.130 -18.034 20.662 1.00 46.18 207 LEU B N 1
ATOM 5159 C CA . LEU B 1 207 ? -11.457 -17.870 20.078 1.00 42.73 207 LEU B CA 1
ATOM 5160 C C . LEU B 1 207 ? -12.053 -19.219 19.711 1.00 41.41 207 LEU B C 1
ATOM 5161 O O . LEU B 1 207 ? -13.182 -19.544 20.102 1.00 47.27 207 LEU B O 1
ATOM 5166 N N . HIS B 1 208 ? -11.292 -20.034 18.977 1.00 40.19 208 HIS B N 1
ATOM 5167 C CA . HIS B 1 208 ? -11.815 -21.310 18.502 1.00 42.73 208 HIS B CA 1
ATOM 5168 C C . HIS B 1 208 ? -12.280 -22.177 19.667 1.00 40.65 208 HIS B C 1
ATOM 5169 O O . HIS B 1 208 ? -13.408 -22.683 19.671 1.00 37.12 208 HIS B O 1
ATOM 5176 N N . GLU B 1 209 ? -11.424 -22.344 20.679 1.00 41.61 209 GLU B N 1
ATOM 5177 C CA . GLU B 1 209 ? -11.744 -23.240 21.788 1.00 36.55 209 GLU B CA 1
ATOM 5178 C C . GLU B 1 209 ? -12.876 -22.677 22.641 1.00 34.67 209 GLU B C 1
ATOM 5179 O O . GLU B 1 209 ? -13.766 -23.421 23.090 1.00 31.53 209 GLU B O 1
ATOM 5185 N N . ASN B 1 210 ? -12.868 -21.366 22.876 1.00 40.63 210 ASN B N 1
ATOM 5186 C CA . ASN B 1 210 ? -14.002 -20.755 23.562 1.00 43.48 210 ASN B CA 1
ATOM 5187 C C . ASN B 1 210 ? -15.295 -21.028 22.805 1.00 48.70 210 ASN B C 1
ATOM 5188 O O . ASN B 1 210 ? -16.325 -21.360 23.410 1.00 43.65 210 ASN B O 1
ATOM 5193 N N . GLU B 1 211 ? -15.239 -20.944 21.471 1.00 44.77 211 GLU B N 1
ATOM 5194 C CA . GLU B 1 211 ? -16.426 -21.163 20.649 1.00 51.02 211 GLU B CA 1
ATOM 5195 C C . GLU B 1 211 ? -16.906 -22.612 20.730 1.00 42.79 211 GLU B C 1
ATOM 5196 O O . GLU B 1 211 ? -18.112 -22.864 20.834 1.00 43.62 211 GLU B O 1
ATOM 5202 N N . LEU B 1 212 ? -15.982 -23.577 20.724 1.00 38.09 212 LEU B N 1
ATOM 5203 C CA . LEU B 1 212 ? -16.370 -24.983 20.845 1.00 38.43 212 LEU B CA 1
ATOM 5204 C C . LEU B 1 212 ? -16.982 -25.278 22.208 1.00 39.87 212 LEU B C 1
ATOM 5205 O O . LEU B 1 212 ? -18.026 -25.935 22.303 1.00 40.60 212 LEU B O 1
ATOM 5210 N N . TRP B 1 213 ? -16.319 -24.841 23.282 1.00 39.31 213 TRP B N 1
ATOM 5211 C CA . TRP B 1 213 ? -16.831 -25.109 24.623 1.00 45.51 213 TRP B CA 1
ATOM 5212 C C . TRP B 1 213 ? -18.212 -24.494 24.825 1.00 44.09 213 TRP B C 1
ATOM 5213 O O . TRP B 1 213 ? -19.089 -25.106 25.450 1.00 48.93 213 TRP B O 1
ATOM 5224 N N . SER B 1 214 ? -18.416 -23.280 24.301 1.00 41.29 214 SER B N 1
ATOM 5225 C CA . SER B 1 214 ? -19.677 -22.570 24.497 1.00 35.01 214 SER B CA 1
ATOM 5226 C C . SER B 1 214 ? -20.856 -23.332 23.917 1.00 53.91 214 SER B C 1
ATOM 5227 O O . SER B 1 214 ? -21.973 -23.227 24.434 1.00 49.44 214 SER B O 1
ATOM 5230 N N . LYS B 1 215 ? -20.634 -24.087 22.836 1.00 63.72 215 LYS B N 1
ATOM 5231 C CA . LYS B 1 215 ? -21.697 -24.911 22.271 1.00 61.06 215 LYS B CA 1
ATOM 5232 C C . LYS B 1 215 ? -22.260 -25.903 23.283 1.00 60.66 215 LYS B C 1
ATOM 5233 O O . LYS B 1 215 ? -23.406 -26.334 23.135 1.00 57.42 215 LYS B O 1
ATOM 5239 N N . ALA B 1 216 ? -21.497 -26.262 24.314 1.00 65.19 216 ALA B N 1
ATOM 5240 C CA . ALA B 1 216 ? -21.963 -27.239 25.290 1.00 70.94 216 ALA B CA 1
ATOM 5241 C C . ALA B 1 216 ? -22.397 -26.628 26.622 1.00 78.26 216 ALA B C 1
ATOM 5242 O O . ALA B 1 216 ? -23.255 -27.204 27.298 1.00 75.01 216 ALA B O 1
ATOM 5244 N N . CYS B 1 217 ? -21.835 -25.493 27.024 1.00 79.20 217 CYS B N 1
ATOM 5245 C CA . CYS B 1 217 ? -22.163 -24.848 28.287 1.00 77.00 217 CYS B CA 1
ATOM 5246 C C . CYS B 1 217 ? -22.123 -23.341 28.100 1.00 59.38 217 CYS B C 1
ATOM 5247 O O . CYS B 1 217 ? -21.425 -22.837 27.216 1.00 42.17 217 CYS B O 1
ATOM 5250 N N . PRO B 1 218 ? -22.829 -22.588 28.948 1.00 66.27 218 PRO B N 1
ATOM 5251 C CA . PRO B 1 218 ? -22.786 -21.126 28.830 1.00 61.80 218 PRO B CA 1
ATOM 5252 C C . PRO B 1 218 ? -21.549 -20.533 29.492 1.00 55.56 218 PRO B C 1
ATOM 5253 O O . PRO B 1 218 ? -21.576 -20.214 30.686 1.00 58.13 218 PRO B O 1
ATOM 5257 N N . VAL B 1 219 ? -20.462 -20.364 28.752 1.00 42.55 219 VAL B N 1
ATOM 5258 C CA . VAL B 1 219 ? -19.233 -19.890 29.375 1.00 44.37 219 VAL B CA 1
ATOM 5259 C C . VAL B 1 219 ? -19.144 -18.378 29.231 1.00 42.62 219 VAL B C 1
ATOM 5260 O O . VAL B 1 219 ? -19.548 -17.801 28.211 1.00 34.53 219 VAL B O 1
ATOM 5264 N N . LEU B 1 220 ? -18.657 -17.726 30.291 1.00 39.51 220 LEU B N 1
ATOM 5265 C CA . LEU B 1 220 ? -18.359 -16.295 30.292 1.00 34.51 220 LEU B CA 1
ATOM 5266 C C . LEU B 1 220 ? -16.877 -16.141 30.606 1.00 42.93 220 LEU B C 1
ATOM 5267 O O . LEU B 1 220 ? -16.452 -16.418 31.732 1.00 44.39 220 LEU B O 1
ATOM 5272 N N . THR B 1 221 ? -16.091 -15.713 29.625 1.00 38.91 221 THR B N 1
ATOM 5273 C CA . THR B 1 221 ? -14.712 -15.354 29.910 1.00 37.61 221 THR B CA 1
ATOM 5274 C C . THR B 1 221 ? -14.700 -14.027 30.663 1.00 38.88 221 THR B C 1
ATOM 5275 O O . THR B 1 221 ? -15.367 -13.072 30.257 1.00 36.07 221 THR B O 1
ATOM 5279 N N . ILE B 1 222 ? -13.982 -13.978 31.789 1.00 26.96 222 ILE B N 1
ATOM 5280 C CA . ILE B 1 222 ? -13.960 -12.790 32.625 1.00 25.32 222 ILE B CA 1
ATOM 5281 C C . ILE B 1 222 ? -12.528 -12.380 32.920 1.00 35.82 222 ILE B C 1
ATOM 5282 O O . ILE B 1 222 ? -12.278 -11.609 33.854 1.00 36.84 222 ILE B O 1
ATOM 5287 N N . GLY B 1 223 ? -11.575 -12.889 32.145 1.00 34.78 223 GLY B N 1
ATOM 5288 C CA . GLY B 1 223 ? -10.186 -12.582 32.400 1.00 27.99 223 GLY B CA 1
ATOM 5289 C C . GLY B 1 223 ? -9.642 -11.600 31.392 1.00 32.19 223 GLY B C 1
ATOM 5290 O O . GLY B 1 223 ? -10.370 -11.090 30.546 1.00 41.25 223 GLY B O 1
ATOM 5291 N N . PRO B 1 224 ? -8.346 -11.317 31.449 1.00 34.42 224 PRO B N 1
ATOM 5292 C CA . PRO B 1 224 ? -7.390 -11.883 32.405 1.00 34.07 224 PRO B CA 1
ATOM 5293 C C . PRO B 1 224 ? -7.523 -11.245 33.793 1.00 35.40 224 PRO B C 1
ATOM 5294 O O . PRO B 1 224 ? -7.983 -10.115 33.913 1.00 33.36 224 PRO B O 1
ATOM 5298 N N . THR B 1 225 ? -7.086 -11.949 34.837 1.00 36.93 225 THR B N 1
ATOM 5299 C CA . THR B 1 225 ? -7.126 -11.405 36.185 1.00 35.65 225 THR B CA 1
ATOM 5300 C C . THR B 1 225 ? -5.857 -10.637 36.557 1.00 37.16 225 THR B C 1
ATOM 5301 O O . THR B 1 225 ? -5.538 -10.528 37.747 1.00 42.92 225 THR B O 1
ATOM 5305 N N . ILE B 1 226 ? -5.111 -10.133 35.579 1.00 44.12 226 ILE B N 1
ATOM 5306 C CA . ILE B 1 226 ? -3.930 -9.296 35.840 1.00 33.97 226 ILE B CA 1
ATOM 5307 C C . ILE B 1 226 ? -4.404 -8.009 36.500 1.00 30.72 226 ILE B C 1
ATOM 5308 O O . ILE B 1 226 ? -5.477 -7.510 36.138 1.00 33.33 226 ILE B O 1
ATOM 5313 N N . PRO B 1 227 ? -3.677 -7.437 37.458 1.00 33.29 227 PRO B N 1
ATOM 5314 C CA . PRO B 1 227 ? -4.171 -6.223 38.119 1.00 34.71 227 PRO B CA 1
ATOM 5315 C C . PRO B 1 227 ? -4.410 -5.071 37.147 1.00 37.34 227 PRO B C 1
ATOM 5316 O O . PRO B 1 227 ? -3.651 -4.851 36.197 1.00 35.11 227 PRO B O 1
ATOM 5320 N N . SER B 1 228 ? -5.471 -4.314 37.439 1.00 31.60 228 SER B N 1
ATOM 5321 C CA . SER B 1 228 ? -5.934 -3.213 36.591 1.00 38.15 228 SER B CA 1
ATOM 5322 C C . SER B 1 228 ? -4.825 -2.223 36.228 1.00 38.18 228 SER B C 1
ATOM 5323 O O . SER B 1 228 ? -4.807 -1.700 35.110 1.00 39.45 228 SER B O 1
ATOM 5326 N N . ILE B 1 229 ? -3.914 -1.925 37.165 1.00 35.31 229 ILE B N 1
ATOM 5327 C CA . ILE B 1 229 ? -2.895 -0.893 36.940 1.00 40.71 229 ILE B CA 1
ATOM 5328 C C . ILE B 1 229 ? -2.008 -1.214 35.740 1.00 41.67 229 ILE B C 1
ATOM 5329 O O . ILE B 1 229 ? -1.432 -0.308 35.128 1.00 38.96 229 ILE B O 1
ATOM 5334 N N . TYR B 1 230 ? -1.876 -2.488 35.394 1.00 38.91 230 TYR B N 1
ATOM 5335 C CA . TYR B 1 230 ? -1.060 -2.880 34.259 1.00 44.81 230 TYR B CA 1
ATOM 5336 C C . TYR B 1 230 ? -1.837 -2.892 32.953 1.00 39.55 230 TYR B C 1
ATOM 5337 O O . TYR B 1 230 ? -1.224 -2.899 31.882 1.00 38.06 230 TYR B O 1
ATOM 5346 N N . LEU B 1 231 ? -3.163 -2.901 33.015 1.00 37.08 231 LEU B N 1
ATOM 5347 C CA . LEU B 1 231 ? -3.958 -3.005 31.805 1.00 34.63 231 LEU B CA 1
ATOM 5348 C C . LEU B 1 231 ? -4.927 -1.827 31.692 1.00 41.44 231 LEU B C 1
ATOM 5349 O O . LEU B 1 231 ? -4.505 -0.692 31.445 1.00 47.05 231 LEU B O 1
ATOM 5354 N N . ASP B 1 232 ? -6.219 -2.087 31.903 1.00 41.10 232 ASP B N 1
ATOM 5355 C CA . ASP B 1 232 ? -7.257 -1.080 31.682 1.00 50.23 232 ASP B CA 1
ATOM 5356 C C . ASP B 1 232 ? -7.088 0.144 32.571 1.00 49.32 232 ASP B C 1
ATOM 5357 O O . ASP B 1 232 ? -7.552 1.230 32.211 1.00 47.53 232 ASP B O 1
ATOM 5362 N N . GLN B 1 233 ? -6.462 -0.015 33.742 1.00 51.07 233 GLN B N 1
ATOM 5363 C CA . GLN B 1 233 ? -6.249 1.067 34.716 1.00 50.79 233 GLN B CA 1
ATOM 5364 C C . GLN B 1 233 ? -7.558 1.719 35.166 1.00 51.66 233 GLN B C 1
ATOM 5365 O O . GLN B 1 233 ? -7.573 2.884 35.578 1.00 50.65 233 GLN B O 1
ATOM 5371 N N . ARG B 1 234 ? -8.663 0.966 35.129 1.00 48.77 234 ARG B N 1
ATOM 5372 C CA . ARG B 1 234 ? -9.946 1.504 35.573 1.00 46.42 234 ARG B CA 1
ATOM 5373 C C . ARG B 1 234 ? -10.131 1.412 37.085 1.00 48.93 234 ARG B C 1
ATOM 5374 O O . ARG B 1 234 ? -10.853 2.232 37.662 1.00 57.45 234 ARG B O 1
ATOM 5382 N N . ILE B 1 235 ? -9.502 0.437 37.740 1.00 41.90 235 ILE B N 1
ATOM 5383 C CA . ILE B 1 235 ? -9.634 0.227 39.181 1.00 43.51 235 ILE B CA 1
ATOM 5384 C C . ILE B 1 235 ? -8.346 0.728 39.816 1.00 49.26 235 ILE B C 1
ATOM 5385 O O . ILE B 1 235 ? -7.308 0.062 39.749 1.00 49.60 235 ILE B O 1
ATOM 5390 N N . LYS B 1 236 ? -8.413 1.896 40.454 1.00 48.15 236 LYS B N 1
ATOM 5391 C CA . LYS B 1 236 ? -7.204 2.563 40.921 1.00 55.99 236 LYS B CA 1
ATOM 5392 C C . LYS B 1 236 ? -6.549 1.848 42.093 1.00 51.74 236 LYS B C 1
ATOM 5393 O O . LYS B 1 236 ? -5.339 1.998 42.296 1.00 53.03 236 LYS B O 1
ATOM 5399 N N . SER B 1 237 ? -7.307 1.081 42.868 1.00 49.21 237 SER B N 1
ATOM 5400 C CA . SER B 1 237 ? -6.722 0.379 44.002 1.00 50.83 237 SER B CA 1
ATOM 5401 C C . SER B 1 237 ? -6.027 -0.924 43.601 1.00 45.21 237 SER B C 1
ATOM 5402 O O . SER B 1 237 ? -5.219 -1.444 44.379 1.00 46.00 237 SER B O 1
ATOM 5405 N N . ASP B 1 238 ? -6.317 -1.453 42.408 1.00 40.53 238 ASP B N 1
ATOM 5406 C CA . ASP B 1 238 ? -5.830 -2.761 41.952 1.00 39.15 238 ASP B CA 1
ATOM 5407 C C . ASP B 1 238 ? -4.415 -2.604 41.385 1.00 41.89 238 ASP B C 1
ATOM 5408 O O . ASP B 1 238 ? -4.201 -2.505 40.174 1.00 42.37 238 ASP B O 1
ATOM 5413 N N . THR B 1 239 ? -3.427 -2.610 42.278 1.00 31.99 239 THR B N 1
ATOM 5414 C CA . THR B 1 239 ? -2.043 -2.334 41.899 1.00 37.47 239 THR B CA 1
ATOM 5415 C C . THR B 1 239 ? -1.132 -3.549 41.949 1.00 34.07 239 THR B C 1
ATOM 5416 O O . THR B 1 239 ? 0.050 -3.437 41.596 1.00 34.27 239 THR B O 1
ATOM 5420 N N . GLY B 1 240 ? -1.627 -4.694 42.386 1.00 36.69 240 GLY B N 1
ATOM 5421 C CA . GLY B 1 240 ? -0.790 -5.872 42.465 1.00 32.48 240 GLY B CA 1
ATOM 5422 C C . GLY B 1 240 ? -1.575 -7.005 43.079 1.00 29.85 240 GLY B C 1
ATOM 5423 O O . GLY B 1 240 ? -2.746 -6.857 43.433 1.00 30.91 240 GLY B O 1
ATOM 5424 N N . TYR B 1 241 ? -0.906 -8.146 43.193 1.00 29.37 241 TYR B N 1
ATOM 5425 C CA . TYR B 1 241 ? -1.492 -9.283 43.883 1.00 27.14 241 TYR B CA 1
ATOM 5426 C C . TYR B 1 241 ? -1.294 -9.095 45.389 1.00 33.61 241 TYR B C 1
ATOM 5427 O O . TYR B 1 241 ? -0.170 -8.863 45.845 1.00 39.38 241 TYR B O 1
ATOM 5436 N N . ASP B 1 242 ? -2.382 -9.199 46.157 1.00 33.49 242 ASP B N 1
ATOM 5437 C CA . ASP B 1 242 ? -2.378 -8.802 47.570 1.00 32.65 242 ASP B CA 1
ATOM 5438 C C . ASP B 1 242 ? -2.599 -9.947 48.559 1.00 45.97 242 ASP B C 1
ATOM 5439 O O . ASP B 1 242 ? -2.553 -9.705 49.768 1.00 58.86 242 ASP B O 1
ATOM 5444 N N . LEU B 1 243 ? -2.845 -11.173 48.098 1.00 39.37 243 LEU B N 1
ATOM 5445 C CA . LEU B 1 243 ? -3.002 -12.341 48.970 1.00 44.25 243 LEU B CA 1
ATOM 5446 C C . LEU B 1 243 ? -1.910 -13.337 48.599 1.00 47.67 243 LEU B C 1
ATOM 5447 O O . LEU B 1 243 ? -2.093 -14.168 47.707 1.00 52.27 243 LEU B O 1
ATOM 5452 N N . ASN B 1 244 ? -0.777 -13.261 49.282 1.00 33.27 244 ASN B N 1
ATOM 5453 C CA . ASN B 1 244 ? 0.353 -14.133 48.999 1.00 42.70 244 ASN B CA 1
ATOM 5454 C C . ASN B 1 244 ? 0.589 -15.079 50.169 1.00 39.27 244 ASN B C 1
ATOM 5455 O O . ASN B 1 244 ? 0.715 -14.638 51.320 1.00 41.29 244 ASN B O 1
ATOM 5460 N N . LEU B 1 245 ? 0.636 -16.381 49.868 1.00 37.21 245 LEU B N 1
ATOM 5461 C CA . LEU B 1 245 ? 0.993 -17.380 50.868 1.00 46.87 245 LEU B CA 1
ATOM 5462 C C . LEU B 1 245 ? 2.486 -17.396 51.173 1.00 51.46 245 LEU B C 1
ATOM 5463 O O . LEU B 1 245 ? 2.883 -17.905 52.226 1.00 69.90 245 LEU B O 1
ATOM 5468 N N . PHE B 1 246 ? 3.313 -16.866 50.276 1.00 39.34 246 PHE B N 1
ATOM 5469 C CA . PHE B 1 246 ? 4.760 -16.820 50.430 1.00 43.81 246 PHE B CA 1
ATOM 5470 C C . PHE B 1 246 ? 5.199 -15.379 50.649 1.00 55.63 246 PHE B C 1
ATOM 5471 O O . PHE B 1 246 ? 4.575 -14.441 50.146 1.00 62.69 246 PHE B O 1
ATOM 5479 N N . GLU B 1 247 ? 6.274 -15.200 51.405 1.00 71.69 247 GLU B N 1
ATOM 5480 C CA . GLU B 1 247 ? 6.727 -13.868 51.779 1.00 80.53 247 GLU B CA 1
ATOM 5481 C C . GLU B 1 247 ? 7.878 -13.423 50.888 1.00 78.58 247 GLU B C 1
ATOM 5482 O O . GLU B 1 247 ? 8.894 -14.120 50.776 1.00 74.88 247 GLU B O 1
ATOM 5488 N N . SER B 1 248 ? 7.712 -12.257 50.266 1.00 81.09 248 SER B N 1
ATOM 5489 C CA . SER B 1 248 ? 8.707 -11.645 49.388 1.00 86.99 248 SER B CA 1
ATOM 5490 C C . SER B 1 248 ? 9.295 -10.442 50.124 1.00 89.57 248 SER B C 1
ATOM 5491 O O . SER B 1 248 ? 8.929 -9.291 49.875 1.00 93.46 248 SER B O 1
ATOM 5494 N N . LYS B 1 249 ? 10.217 -10.717 51.050 1.00 85.13 249 LYS B N 1
ATOM 5495 C CA . LYS B 1 249 ? 10.792 -9.643 51.853 1.00 91.68 249 LYS B CA 1
ATOM 5496 C C . LYS B 1 249 ? 11.814 -8.819 51.086 1.00 95.81 249 LYS B C 1
ATOM 5497 O O . LYS B 1 249 ? 12.172 -7.722 51.536 1.00 94.85 249 LYS B O 1
ATOM 5503 N N . ASP B 1 250 ? 12.299 -9.318 49.950 1.00 100.02 250 ASP B N 1
ATOM 5504 C CA . ASP B 1 250 ? 13.191 -8.563 49.071 1.00 104.74 250 ASP B CA 1
ATOM 5505 C C . ASP B 1 250 ? 12.468 -8.079 47.823 1.00 102.52 250 ASP B C 1
ATOM 5506 O O . ASP B 1 250 ? 13.049 -8.040 46.731 1.00 105.81 250 ASP B O 1
ATOM 5511 N N . ASP B 1 251 ? 11.204 -7.681 47.988 1.00 94.52 251 ASP B N 1
ATOM 5512 C CA . ASP B 1 251 ? 10.420 -7.102 46.903 1.00 89.24 251 ASP B CA 1
ATOM 5513 C C . ASP B 1 251 ? 11.203 -5.998 46.206 1.00 84.39 251 ASP B C 1
ATOM 5514 O O . ASP B 1 251 ? 11.503 -6.081 45.009 1.00 82.21 251 ASP B O 1
ATOM 5519 N N . SER B 1 252 ? 11.570 -4.965 46.961 1.00 81.56 252 SER B N 1
ATOM 5520 C CA . SER B 1 252 ? 12.306 -3.850 46.381 1.00 78.96 252 SER B CA 1
ATOM 5521 C C . SER B 1 252 ? 13.721 -4.261 45.991 1.00 64.44 252 SER B C 1
ATOM 5522 O O . SER B 1 252 ? 14.260 -3.776 44.990 1.00 53.33 252 SER B O 1
ATOM 5525 N N . PHE B 1 253 ? 14.341 -5.152 46.763 1.00 64.93 253 PHE B N 1
ATOM 5526 C CA . PHE B 1 253 ? 15.713 -5.548 46.463 1.00 71.10 253 PHE B CA 1
ATOM 5527 C C . PHE B 1 253 ? 15.812 -6.141 45.063 1.00 70.57 253 PHE B C 1
ATOM 5528 O O . PHE B 1 253 ? 16.687 -5.771 44.269 1.00 70.30 253 PHE B O 1
ATOM 5536 N N . CYS B 1 254 ? 14.902 -7.056 44.744 1.00 64.05 254 CYS B N 1
ATOM 5537 C CA . CYS B 1 254 ? 14.908 -7.708 43.442 1.00 62.39 254 CYS B CA 1
ATOM 5538 C C . CYS B 1 254 ? 14.704 -6.699 42.310 1.00 55.07 254 CYS B C 1
ATOM 5539 O O . CYS B 1 254 ? 15.437 -6.709 41.315 1.00 53.93 254 CYS B O 1
ATOM 5542 N N . ILE B 1 255 ? 13.727 -5.800 42.455 1.00 48.01 255 ILE B N 1
ATOM 5543 C CA . ILE B 1 255 ? 13.420 -4.877 41.367 1.00 49.32 255 ILE B CA 1
ATOM 5544 C C . ILE B 1 255 ? 14.547 -3.866 41.169 1.00 56.72 255 ILE B C 1
ATOM 5545 O O . ILE B 1 255 ? 14.800 -3.418 40.042 1.00 63.50 255 ILE B O 1
ATOM 5550 N N . ASN B 1 256 ? 15.245 -3.490 42.243 1.00 54.39 256 ASN B N 1
ATOM 5551 C CA . ASN B 1 256 ? 16.366 -2.568 42.095 1.00 60.56 256 ASN B CA 1
ATOM 5552 C C . ASN B 1 256 ? 17.529 -3.224 41.358 1.00 59.80 256 ASN B C 1
ATOM 5553 O O . ASN B 1 256 ? 18.224 -2.572 40.566 1.00 61.60 256 ASN B O 1
ATOM 5558 N N . TRP B 1 257 ? 17.755 -4.515 41.602 1.00 55.19 257 TRP B N 1
ATOM 5559 C CA . TRP B 1 257 ? 18.799 -5.223 40.873 1.00 53.32 257 TRP B CA 1
ATOM 5560 C C . TRP B 1 257 ? 18.481 -5.312 39.384 1.00 56.04 257 TRP B C 1
ATOM 5561 O O . TRP B 1 257 ? 19.394 -5.219 38.556 1.00 55.71 257 TRP B O 1
ATOM 5572 N N . LEU B 1 258 ? 17.200 -5.469 39.023 1.00 52.02 258 LEU B N 1
ATOM 5573 C CA . LEU B 1 258 ? 16.834 -5.545 37.610 1.00 54.61 258 LEU B CA 1
ATOM 5574 C C . LEU B 1 258 ? 17.083 -4.227 36.889 1.00 59.57 258 LEU B C 1
ATOM 5575 O O . LEU B 1 258 ? 17.366 -4.223 35.684 1.00 57.28 258 LEU B O 1
ATOM 5580 N N . ASP B 1 259 ? 16.959 -3.101 37.591 1.00 60.34 259 ASP B N 1
ATOM 5581 C CA . ASP B 1 259 ? 17.097 -1.814 36.919 1.00 63.55 259 ASP B CA 1
ATOM 5582 C C . ASP B 1 259 ? 18.550 -1.501 36.571 1.00 58.64 259 ASP B C 1
ATOM 5583 O O . ASP B 1 259 ? 18.801 -0.631 35.732 1.00 61.88 259 ASP B O 1
ATOM 5588 N N . THR B 1 260 ? 19.506 -2.206 37.171 1.00 59.90 260 THR B N 1
ATOM 5589 C CA . THR B 1 260 ? 20.915 -2.054 36.834 1.00 65.25 260 THR B CA 1
ATOM 5590 C C . THR B 1 260 ? 21.356 -2.945 35.676 1.00 71.60 260 THR B C 1
ATOM 5591 O O . THR B 1 260 ? 22.508 -2.841 35.241 1.00 72.63 260 THR B O 1
ATOM 5595 N N . ARG B 1 261 ? 20.450 -3.848 35.153 1.00 63.07 261 ARG B N 1
ATOM 5596 C CA . ARG B 1 261 ? 20.824 -4.753 34.077 1.00 55.26 261 ARG B CA 1
ATOM 5597 C C . ARG B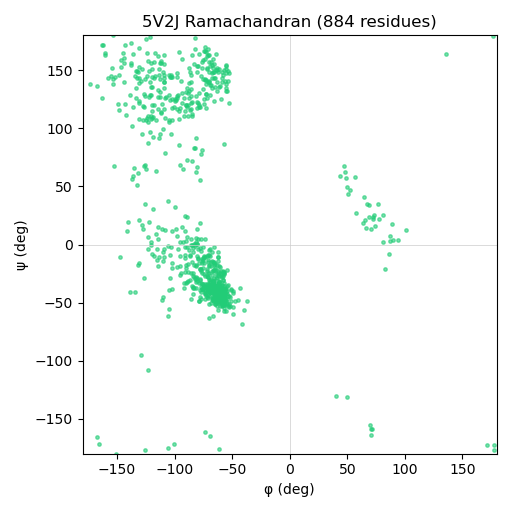 1 261 ? 20.374 -4.195 32.728 1.00 53.46 261 ARG B C 1
ATOM 5598 O O . ARG B 1 261 ? 19.350 -3.512 32.641 1.00 57.74 261 ARG B O 1
ATOM 5606 N N . PRO B 1 262 ? 21.124 -4.458 31.657 1.00 55.58 262 PRO B N 1
ATOM 5607 C CA . PRO B 1 262 ? 20.731 -3.943 30.339 1.00 54.86 262 PRO B CA 1
ATOM 5608 C C . PRO B 1 262 ? 19.478 -4.630 29.813 1.00 56.62 262 PRO B C 1
ATOM 5609 O O . PRO B 1 262 ? 19.168 -5.773 30.162 1.00 58.48 262 PRO B O 1
ATOM 5613 N N . GLN B 1 263 ? 18.745 -3.912 28.964 1.00 53.17 263 GLN B N 1
ATOM 5614 C CA . GLN B 1 263 ? 17.404 -4.359 28.607 1.00 58.67 263 GLN B CA 1
ATOM 5615 C C . GLN B 1 263 ? 17.452 -5.700 27.882 1.00 62.73 263 GLN B C 1
ATOM 5616 O O . GLN B 1 263 ? 18.345 -5.960 27.070 1.00 61.56 263 GLN B O 1
ATOM 5622 N N . GLY B 1 264 ? 16.493 -6.567 28.210 1.00 54.70 264 GLY B N 1
ATOM 5623 C CA . GLY B 1 264 ? 16.383 -7.869 27.582 1.00 41.74 264 GLY B CA 1
ATOM 5624 C C . GLY B 1 264 ? 17.526 -8.819 27.842 1.00 45.77 264 GLY B C 1
ATOM 5625 O O . GLY B 1 264 ? 17.713 -9.774 27.084 1.00 50.41 264 GLY B O 1
ATOM 5626 N N . SER B 1 265 ? 18.299 -8.604 28.899 1.00 41.27 265 SER B N 1
ATOM 5627 C CA . SER B 1 265 ? 19.482 -9.408 29.141 1.00 39.02 265 SER B CA 1
ATOM 5628 C C . SER B 1 265 ? 19.328 -10.419 30.268 1.00 45.57 265 SER B C 1
ATOM 5629 O O . SER B 1 265 ? 20.291 -11.147 30.566 1.00 39.38 265 SER B O 1
ATOM 5632 N N . VAL B 1 266 ? 18.180 -10.470 30.933 1.00 45.07 266 VAL B N 1
ATOM 5633 C CA . VAL B 1 266 ? 17.996 -11.331 32.098 1.00 45.13 266 VAL B CA 1
ATOM 5634 C C . VAL B 1 266 ? 16.995 -12.427 31.748 1.00 34.04 266 VAL B C 1
ATOM 5635 O O . VAL B 1 266 ? 15.922 -12.148 31.198 1.00 44.87 266 VAL B O 1
ATOM 5639 N N . VAL B 1 267 ? 17.361 -13.666 32.052 1.00 40.85 267 VAL B N 1
ATOM 5640 C CA . VAL B 1 267 ? 16.463 -14.807 31.957 1.00 41.88 267 VAL B CA 1
ATOM 5641 C C . VAL B 1 267 ? 15.794 -14.965 33.320 1.00 41.36 267 VAL B C 1
ATOM 5642 O O . VAL B 1 267 ? 16.455 -15.255 34.320 1.00 37.04 267 VAL B O 1
ATOM 5646 N N . TYR B 1 268 ? 14.484 -14.763 33.368 1.00 41.12 268 TYR B N 1
ATOM 5647 C CA . TYR B 1 268 ? 13.709 -15.033 34.575 1.00 37.30 268 TYR B CA 1
ATOM 5648 C C . TYR B 1 268 ? 13.268 -16.490 34.550 1.00 36.38 268 TYR B C 1
ATOM 5649 O O . TYR B 1 268 ? 12.754 -16.964 33.532 1.00 34.39 268 TYR B O 1
ATOM 5658 N N . VAL B 1 269 ? 13.495 -17.208 35.648 1.00 35.22 269 VAL B N 1
ATOM 5659 C CA . VAL B 1 269 ? 13.114 -18.615 35.744 1.00 42.30 269 VAL B CA 1
ATOM 5660 C C . VAL B 1 269 ? 12.350 -18.825 37.049 1.00 39.34 269 VAL B C 1
ATOM 5661 O O . VAL B 1 269 ? 12.849 -18.495 38.132 1.00 39.01 269 VAL B O 1
ATOM 5665 N N . ALA B 1 270 ? 11.126 -19.337 36.943 1.00 35.01 270 ALA B N 1
ATOM 5666 C CA . ALA B 1 270 ? 10.317 -19.585 38.123 1.00 34.97 270 ALA B CA 1
ATOM 5667 C C . ALA B 1 270 ? 9.326 -20.687 37.798 1.00 34.95 270 ALA B C 1
ATOM 5668 O O . ALA B 1 270 ? 8.915 -20.846 36.648 1.00 35.03 270 ALA B O 1
ATOM 5670 N N . PHE B 1 271 ? 8.933 -21.436 38.827 1.00 32.73 271 PHE B N 1
ATOM 5671 C CA . PHE B 1 271 ? 8.125 -22.630 38.636 1.00 35.68 271 PHE B CA 1
ATOM 5672 C C . PHE B 1 271 ? 6.852 -22.599 39.469 1.00 35.30 271 PHE B C 1
ATOM 5673 O O . PHE B 1 271 ? 6.376 -23.639 39.913 1.00 29.35 271 PHE B O 1
ATOM 5681 N N . GLY B 1 272 ? 6.268 -21.424 39.654 1.00 31.37 272 GLY B N 1
ATOM 5682 C CA . GLY B 1 272 ? 4.990 -21.363 40.328 1.00 33.31 272 GLY B CA 1
ATOM 5683 C C . GLY B 1 272 ? 5.109 -21.676 41.810 1.00 33.08 272 GLY B C 1
ATOM 5684 O O . GLY B 1 272 ? 6.188 -21.592 42.418 1.00 33.59 272 GLY B O 1
ATOM 5685 N N . SER B 1 273 ? 3.979 -22.072 42.395 1.00 33.67 273 SER B N 1
ATOM 5686 C CA . SER B 1 273 ? 3.894 -22.214 43.841 1.00 42.62 273 SER B CA 1
ATOM 5687 C C . SER B 1 273 ? 3.934 -23.658 44.335 1.00 42.17 273 SER B C 1
ATOM 5688 O O . SER B 1 273 ? 4.037 -23.868 45.547 1.00 47.56 273 SER B O 1
ATOM 5691 N N . MET B 1 274 ? 3.863 -24.647 43.443 1.00 39.50 274 MET B N 1
ATOM 5692 C CA . MET B 1 274 ? 3.679 -26.045 43.836 1.00 43.26 274 MET B CA 1
ATOM 5693 C C . MET B 1 274 ? 4.628 -27.021 43.174 1.00 41.89 274 MET B C 1
ATOM 5694 O O . MET B 1 274 ? 4.733 -28.152 43.655 1.00 44.40 274 MET B O 1
ATOM 5699 N N . ALA B 1 275 ? 5.278 -26.656 42.071 1.00 39.95 275 ALA B N 1
ATOM 5700 C CA . ALA B 1 275 ? 6.073 -27.615 41.311 1.00 46.43 275 ALA B CA 1
ATOM 5701 C C . ALA B 1 275 ? 7.371 -27.921 42.050 1.00 51.20 275 ALA B C 1
ATOM 5702 O O . ALA B 1 275 ? 8.137 -27.009 42.382 1.00 54.24 275 ALA B O 1
ATOM 5704 N N . GLN B 1 276 ? 7.619 -29.205 42.303 1.00 45.55 276 GLN B N 1
ATOM 5705 C CA . GLN B 1 276 ? 8.853 -29.654 42.931 1.00 53.82 276 GLN B CA 1
ATOM 5706 C C . GLN B 1 276 ? 9.717 -30.348 41.887 1.00 50.03 276 GLN B C 1
ATOM 5707 O O . GLN B 1 276 ? 9.254 -31.265 41.197 1.00 48.64 276 GLN B O 1
ATOM 5713 N N . LEU B 1 277 ? 10.957 -29.901 41.763 1.00 44.95 277 LEU B N 1
ATOM 5714 C CA . LEU B 1 277 ? 11.886 -30.491 40.814 1.00 39.72 277 LEU B CA 1
ATOM 5715 C C . LEU B 1 277 ? 12.863 -31.395 41.557 1.00 45.29 277 LEU B C 1
ATOM 5716 O O . LEU B 1 277 ? 13.231 -31.126 42.701 1.00 52.08 277 LEU B O 1
ATOM 5721 N N . THR B 1 278 ? 13.260 -32.481 40.898 1.00 55.89 278 THR B N 1
ATOM 5722 C CA . THR B 1 278 ? 14.203 -33.444 41.451 1.00 56.94 278 THR B CA 1
ATOM 5723 C C . THR B 1 278 ? 15.624 -32.875 41.498 1.00 64.12 278 THR B C 1
ATOM 5724 O O . THR B 1 278 ? 15.956 -31.898 40.822 1.00 59.47 278 THR B O 1
ATOM 5728 N N . ASN B 1 279 ? 16.478 -33.521 42.307 1.00 61.09 279 ASN B N 1
ATOM 5729 C CA . ASN B 1 279 ? 17.884 -33.128 42.367 1.00 60.82 279 ASN B CA 1
ATOM 5730 C C . ASN B 1 279 ? 18.535 -33.209 40.993 1.00 54.08 279 ASN B C 1
ATOM 5731 O O . ASN B 1 279 ? 19.345 -32.351 40.629 1.00 53.78 279 ASN B O 1
ATOM 5736 N N . VAL B 1 280 ? 18.199 -34.235 40.217 1.00 51.08 280 VAL B N 1
ATOM 5737 C CA . VAL B 1 2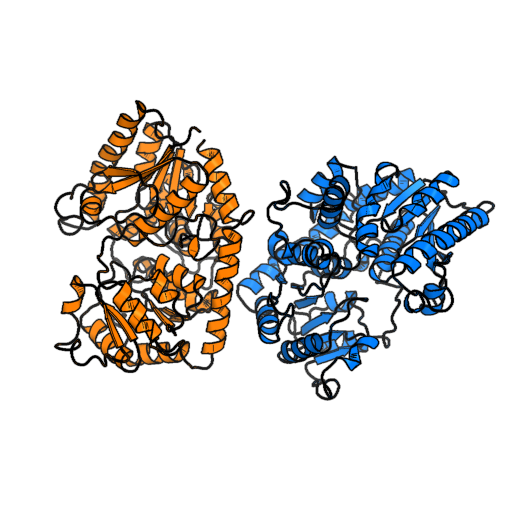80 ? 18.735 -34.345 38.862 1.00 53.90 280 VAL B CA 1
ATOM 5738 C C . VAL B 1 280 ? 18.316 -33.145 38.016 1.00 56.79 280 VAL B C 1
ATOM 5739 O O . VAL B 1 280 ? 19.133 -32.565 37.285 1.00 53.53 280 VAL B O 1
ATOM 5743 N N . GLN B 1 281 ? 17.037 -32.759 38.100 1.00 57.66 281 GLN B N 1
ATOM 5744 C CA . GLN B 1 281 ? 16.555 -31.674 37.255 1.00 44.10 281 GLN B CA 1
ATOM 5745 C C . GLN B 1 281 ? 17.160 -30.339 37.684 1.00 39.87 281 GLN B C 1
ATOM 5746 O O . GLN B 1 281 ? 17.549 -29.528 36.837 1.00 42.13 281 GLN B O 1
ATOM 5752 N N . MET B 1 282 ? 17.285 -30.117 38.999 1.00 45.70 282 MET B N 1
ATOM 5753 C CA . MET B 1 282 ? 17.915 -28.899 39.515 1.00 53.88 282 MET B CA 1
ATOM 5754 C C . MET B 1 282 ? 19.352 -28.738 39.021 1.00 54.98 282 MET B C 1
ATOM 5755 O O . MET B 1 282 ? 19.784 -27.627 38.683 1.00 53.84 282 MET B O 1
ATOM 5760 N N . GLU B 1 283 ? 20.115 -29.832 38.992 1.00 54.30 283 GLU B N 1
ATOM 5761 C CA . GLU B 1 283 ? 21.498 -29.738 38.541 1.00 58.39 283 GLU B CA 1
ATOM 5762 C C . GLU B 1 283 ? 21.563 -29.401 37.060 1.00 53.62 283 GLU B C 1
ATOM 5763 O O . GLU B 1 283 ? 22.388 -28.580 36.640 1.00 53.25 283 GLU B O 1
ATOM 5769 N N . GLU B 1 284 ? 20.686 -30.005 36.253 1.00 48.14 284 GLU B N 1
ATOM 5770 C CA . GLU B 1 284 ? 20.639 -29.643 34.843 1.00 51.79 284 GLU B CA 1
ATOM 5771 C C . GLU B 1 284 ? 20.200 -28.197 34.669 1.00 49.34 284 GLU B C 1
ATOM 5772 O O . GLU B 1 284 ? 20.715 -27.485 33.797 1.00 46.88 284 GLU B O 1
ATOM 5778 N N . LEU B 1 285 ? 19.272 -27.738 35.511 1.00 45.23 285 LEU B N 1
ATOM 5779 C CA . LEU B 1 285 ? 18.794 -26.364 35.409 1.00 44.75 285 LEU B CA 1
ATOM 5780 C C . LEU B 1 285 ? 19.866 -25.374 35.853 1.00 51.38 285 LEU B C 1
ATOM 5781 O O . LEU B 1 285 ? 20.098 -24.358 35.188 1.00 48.31 285 LEU B O 1
ATOM 5786 N N . ALA B 1 286 ? 20.515 -25.646 36.995 1.00 47.25 286 ALA B N 1
ATOM 5787 C CA . ALA B 1 286 ? 21.576 -24.764 37.473 1.00 53.93 286 ALA B CA 1
ATOM 5788 C C . ALA B 1 286 ? 22.688 -24.631 36.443 1.00 60.47 286 ALA B C 1
ATOM 5789 O O . ALA B 1 286 ? 23.204 -23.531 36.212 1.00 65.83 286 ALA B O 1
ATOM 5791 N N . SER B 1 287 ? 23.061 -25.739 35.802 1.00 62.13 287 SER B N 1
ATOM 5792 C CA . SER B 1 287 ? 24.121 -25.682 34.802 1.00 59.33 287 SER B CA 1
ATOM 5793 C C . SER B 1 287 ? 23.697 -24.843 33.607 1.00 55.73 287 SER B C 1
ATOM 5794 O O . SER B 1 287 ? 24.447 -23.975 33.144 1.00 55.66 287 SER B O 1
ATOM 5797 N N . ALA B 1 288 ? 22.483 -25.071 33.102 1.00 53.45 288 ALA B N 1
ATOM 5798 C CA . ALA B 1 288 ? 22.056 -24.351 31.910 1.00 55.68 288 ALA B CA 1
ATOM 5799 C C . ALA B 1 288 ? 21.941 -22.857 32.173 1.00 51.11 288 ALA B C 1
ATOM 5800 O O . ALA B 1 288 ? 22.326 -22.040 31.327 1.00 56.37 288 ALA B O 1
ATOM 5802 N N . VAL B 1 289 ? 21.435 -22.474 33.346 1.00 49.91 289 VAL B N 1
ATOM 5803 C CA . VAL B 1 289 ? 21.151 -21.061 33.576 1.00 49.87 289 VAL B CA 1
ATOM 5804 C C . VAL B 1 289 ? 22.408 -20.267 33.890 1.00 52.54 289 VAL B C 1
ATOM 5805 O O . VAL B 1 289 ? 22.417 -19.046 33.696 1.00 56.10 289 VAL B O 1
ATOM 5809 N N . SER B 1 290 ? 23.477 -20.930 34.336 1.00 54.11 290 SER B N 1
ATOM 5810 C CA . SER B 1 290 ? 24.726 -20.247 34.652 1.00 55.69 290 SER B CA 1
ATOM 5811 C C . SER B 1 290 ? 25.453 -19.715 33.422 1.00 55.06 290 SER B C 1
ATOM 5812 O O . SER B 1 290 ? 26.428 -18.970 33.579 1.00 64.34 290 SER B O 1
ATOM 5815 N N . ASN B 1 291 ? 25.013 -20.064 32.212 1.00 59.69 291 ASN B N 1
ATOM 5816 C CA . ASN B 1 291 ? 25.570 -19.462 31.006 1.00 61.28 291 ASN B CA 1
ATOM 5817 C C . ASN B 1 291 ? 24.953 -18.110 30.696 1.00 59.29 291 ASN B C 1
ATOM 5818 O O . ASN B 1 291 ? 25.325 -17.493 29.692 1.00 57.01 291 ASN B O 1
ATOM 5823 N N . PHE B 1 292 ? 24.023 -17.640 31.526 1.00 52.46 292 PHE B N 1
ATOM 5824 C CA . PHE B 1 292 ? 23.269 -16.428 31.247 1.00 47.81 292 PHE B CA 1
ATOM 5825 C C . PHE B 1 292 ? 23.186 -15.579 32.507 1.00 50.72 292 PHE B C 1
ATOM 5826 O O . PHE B 1 292 ? 23.457 -16.044 33.617 1.00 48.64 292 PHE B O 1
ATOM 5834 N N . SER B 1 293 ? 22.824 -14.315 32.315 1.00 52.20 293 SER B N 1
ATOM 5835 C CA . SER B 1 293 ? 22.378 -13.474 33.415 1.00 52.88 293 SER B CA 1
ATOM 5836 C C . SER B 1 293 ? 20.966 -13.908 33.786 1.00 50.66 293 SER B C 1
ATOM 5837 O O . SER B 1 293 ? 20.071 -13.894 32.932 1.00 56.11 293 SER B O 1
ATOM 5840 N N . PHE B 1 294 ? 20.760 -14.324 35.037 1.00 49.75 294 PHE B N 1
ATOM 5841 C CA . PHE B 1 294 ? 19.481 -14.926 35.386 1.00 46.33 294 PHE B CA 1
ATOM 5842 C C . PHE B 1 294 ? 18.965 -14.440 36.732 1.00 46.35 294 PHE B C 1
ATOM 5843 O O . PHE B 1 294 ? 19.735 -14.051 37.617 1.00 42.45 294 PHE B O 1
ATOM 5851 N N . LEU B 1 295 ? 17.638 -14.509 36.870 1.00 42.90 295 LEU B N 1
ATOM 5852 C CA . LEU B 1 295 ? 16.910 -14.271 38.114 1.00 36.82 295 LEU B CA 1
ATOM 5853 C C . LEU B 1 295 ? 16.050 -15.502 38.370 1.00 41.99 295 LEU B C 1
ATOM 5854 O O . LEU B 1 295 ? 15.045 -15.712 37.681 1.00 38.21 295 LEU B O 1
ATOM 5859 N N . TRP B 1 296 ? 16.435 -16.310 39.356 1.00 36.68 296 TRP B N 1
ATOM 5860 C CA . TRP B 1 296 ? 15.894 -17.652 39.542 1.00 40.22 296 TRP B CA 1
ATOM 5861 C C . TRP B 1 296 ? 15.219 -17.759 40.902 1.00 44.96 296 TRP B C 1
ATOM 5862 O O . TRP B 1 296 ? 15.871 -17.574 41.934 1.00 42.26 296 TRP B O 1
ATOM 5873 N N . VAL B 1 297 ? 13.923 -18.071 40.901 1.00 36.65 297 VAL B N 1
ATOM 5874 C CA . VAL B 1 297 ? 13.172 -18.302 42.130 1.00 30.78 297 VAL B CA 1
ATOM 5875 C C . VAL B 1 297 ? 13.277 -19.779 42.500 1.00 40.39 297 VAL B C 1
ATOM 5876 O O . VAL B 1 297 ? 12.853 -20.660 41.738 1.00 37.45 297 VAL B O 1
ATOM 5880 N N . VAL B 1 298 ? 13.863 -20.043 43.666 1.00 34.52 298 VAL B N 1
ATOM 5881 C CA . VAL B 1 298 ? 13.933 -21.375 44.262 1.00 42.94 298 VAL B CA 1
ATOM 5882 C C . VAL B 1 298 ? 13.228 -21.283 45.609 1.00 44.98 298 VAL B C 1
ATOM 5883 O O . VAL B 1 298 ? 13.739 -20.652 46.543 1.00 49.69 298 VAL B O 1
ATOM 5887 N N . ARG B 1 299 ? 12.044 -21.880 45.704 1.00 40.44 299 ARG B N 1
ATOM 5888 C CA . ARG B 1 299 ? 11.265 -21.788 46.933 1.00 46.74 299 ARG B CA 1
ATOM 5889 C C . ARG B 1 299 ? 12.020 -22.448 48.081 1.00 44.65 299 ARG B C 1
ATOM 5890 O O . ARG B 1 299 ? 12.781 -23.396 47.878 1.00 42.51 299 ARG B O 1
ATOM 5898 N N . SER B 1 300 ? 11.789 -21.934 49.298 1.00 52.06 300 SER B N 1
ATOM 5899 C CA . SER B 1 300 ? 12.539 -22.374 50.477 1.00 50.47 300 SER B CA 1
ATOM 5900 C C . SER B 1 300 ? 12.605 -23.890 50.574 1.00 57.61 300 SER B C 1
ATOM 5901 O O . SER B 1 300 ? 13.683 -24.467 50.762 1.00 60.91 300 SER B O 1
ATOM 5904 N N . SER B 1 301 ? 11.456 -24.555 50.437 1.00 60.61 301 SER B N 1
ATOM 5905 C CA . SER B 1 301 ? 11.405 -26.005 50.567 1.00 56.94 301 SER B CA 1
ATOM 5906 C C . SER B 1 301 ? 12.141 -26.730 49.450 1.00 57.91 301 SER B C 1
ATOM 5907 O O . SER B 1 301 ? 12.276 -27.957 49.519 1.00 56.69 301 SER B O 1
ATOM 5910 N N . GLU B 1 302 ? 12.623 -26.014 48.435 1.00 55.16 302 GLU B N 1
ATOM 5911 C CA . GLU B 1 302 ? 13.328 -26.618 47.317 1.00 50.12 302 GLU B CA 1
ATOM 5912 C C . GLU B 1 302 ? 14.822 -26.323 47.305 1.00 45.24 302 GLU B C 1
ATOM 5913 O O . GLU B 1 302 ? 15.543 -26.932 46.511 1.00 49.69 302 GLU B O 1
ATOM 5919 N N . GLU B 1 303 ? 15.303 -25.393 48.139 1.00 51.87 303 GLU B N 1
ATOM 5920 C CA . GLU B 1 303 ? 16.716 -25.016 48.111 1.00 56.42 303 GLU B CA 1
ATOM 5921 C C . GLU B 1 303 ? 17.640 -26.194 48.404 1.00 60.41 303 GLU B C 1
ATOM 5922 O O . GLU B 1 303 ? 18.790 -26.195 47.943 1.00 39.91 303 GLU B O 1
ATOM 5928 N N . GLU B 1 304 ? 17.155 -27.192 49.167 1.00 76.53 304 GLU B N 1
ATOM 5929 C CA . GLU B 1 304 ? 17.909 -28.424 49.416 1.00 85.03 304 GLU B CA 1
ATOM 5930 C C . GLU B 1 304 ? 18.531 -28.966 48.135 1.00 76.13 304 GLU B C 1
ATOM 5931 O O . GLU B 1 304 ? 19.723 -29.288 48.102 1.00 80.82 304 GLU B O 1
ATOM 5937 N N . LYS B 1 305 ? 17.742 -29.046 47.067 1.00 64.00 305 LYS B N 1
ATOM 5938 C CA . LYS B 1 305 ? 18.072 -29.846 45.890 1.00 54.32 305 LYS B CA 1
ATOM 5939 C C . LYS B 1 305 ? 19.014 -29.154 44.916 1.00 47.29 305 LYS B C 1
ATOM 5940 O O . LYS B 1 305 ? 19.355 -29.748 43.890 1.00 57.18 305 LYS B O 1
ATOM 5946 N N . LEU B 1 306 ? 19.413 -27.919 45.197 1.00 54.37 306 LEU B N 1
ATOM 5947 C CA . LEU B 1 306 ? 20.451 -27.292 44.405 1.00 60.83 306 LEU B CA 1
ATOM 5948 C C . LEU B 1 306 ? 21.768 -28.030 44.641 1.00 70.73 306 LEU B C 1
ATOM 5949 O O . LEU B 1 306 ? 21.967 -28.635 45.702 1.00 67.23 306 LEU B O 1
ATOM 5954 N N . PRO B 1 307 ? 22.664 -28.024 43.660 1.00 68.79 307 PRO B N 1
ATOM 5955 C CA . PRO B 1 307 ? 23.981 -28.628 43.872 1.00 74.80 307 PRO B CA 1
ATOM 5956 C C . PRO B 1 307 ? 24.664 -28.011 45.084 1.00 82.37 307 PRO B C 1
ATOM 5957 O O . PRO B 1 307 ? 24.454 -26.838 45.412 1.00 82.81 307 PRO B O 1
ATOM 5961 N N . SER B 1 308 ? 25.460 -28.832 45.770 1.00 82.61 308 SER B N 1
ATOM 5962 C CA . SER B 1 308 ? 26.171 -28.394 46.966 1.00 80.78 308 SER B CA 1
ATOM 5963 C C . SER B 1 308 ? 26.975 -27.133 46.684 1.00 78.66 308 SER B C 1
ATOM 5964 O O . SER B 1 308 ? 27.816 -27.109 45.779 1.00 68.82 308 SER B O 1
ATOM 5967 N N . GLY B 1 309 ? 26.690 -26.079 47.447 1.00 88.44 309 GLY B N 1
ATOM 5968 C CA . GLY B 1 309 ? 27.383 -24.813 47.295 1.00 92.33 309 GLY B CA 1
ATOM 5969 C C . GLY B 1 309 ? 27.098 -24.042 46.021 1.00 91.88 309 GLY B C 1
ATOM 5970 O O . GLY B 1 309 ? 27.929 -23.223 45.611 1.00 92.01 309 GLY B O 1
ATOM 5971 N N . PHE B 1 310 ? 25.945 -24.265 45.379 1.00 83.74 310 PHE B N 1
ATOM 5972 C CA . PHE B 1 310 ? 25.649 -23.526 44.153 1.00 76.48 310 PHE B CA 1
ATOM 5973 C C . PHE B 1 310 ? 25.411 -22.048 44.441 1.00 71.35 310 PHE B C 1
ATOM 5974 O O . PHE B 1 310 ? 25.884 -21.180 43.694 1.00 68.33 310 PHE B O 1
ATOM 5982 N N . LEU B 1 311 ? 24.693 -21.743 45.527 1.00 67.33 311 LEU B N 1
ATOM 5983 C CA . LEU B 1 311 ? 24.328 -20.365 45.838 1.00 70.85 311 LEU B CA 1
ATOM 5984 C C . LEU B 1 311 ? 25.535 -19.472 46.079 1.00 85.59 311 LEU B C 1
ATOM 5985 O O . LEU B 1 311 ? 25.362 -18.257 46.232 1.00 83.44 311 LEU B O 1
ATOM 5990 N N . GLU B 1 312 ? 26.745 -20.042 46.119 1.00 96.65 312 GLU B N 1
ATOM 5991 C CA . GLU B 1 312 ? 27.971 -19.305 46.403 1.00 103.76 312 GLU B CA 1
ATOM 5992 C C . GLU B 1 312 ? 28.994 -19.445 45.281 1.00 107.27 312 GLU B C 1
ATOM 5993 O O . GLU B 1 312 ? 30.191 -19.243 45.506 1.00 115.38 312 GLU B O 1
ATOM 5999 N N . THR B 1 313 ? 28.548 -19.828 44.086 1.00 99.54 313 THR B N 1
ATOM 6000 C CA . THR B 1 313 ? 29.299 -19.609 42.857 1.00 98.32 313 THR B CA 1
ATOM 6001 C C . THR B 1 313 ? 28.554 -18.637 41.957 1.00 97.44 313 THR B C 1
ATOM 6002 O O . THR B 1 313 ? 28.992 -18.375 40.828 1.00 98.21 313 THR B O 1
ATOM 6006 N N . VAL B 1 314 ? 27.446 -18.082 42.444 1.00 94.49 314 VAL B N 1
ATOM 6007 C CA . VAL B 1 314 ? 26.574 -17.259 41.616 1.00 88.83 314 VAL B CA 1
ATOM 6008 C C . VAL B 1 314 ? 27.253 -15.919 41.345 1.00 89.29 314 VAL B C 1
ATOM 6009 O O . VAL B 1 314 ? 27.571 -15.160 42.270 1.00 83.69 314 VAL B O 1
ATOM 6013 N N . ASN B 1 315 ? 27.518 -15.651 40.071 1.00 95.58 315 ASN B N 1
ATOM 6014 C CA . ASN B 1 315 ? 27.936 -14.341 39.585 1.00 106.82 315 ASN B CA 1
ATOM 6015 C C . ASN B 1 315 ? 26.873 -13.306 39.976 1.00 112.61 315 ASN B C 1
ATOM 6016 O O . ASN B 1 315 ? 25.938 -13.048 39.218 1.00 117.90 315 ASN B O 1
ATOM 6021 N N . LYS B 1 316 ? 26.971 -12.752 41.186 1.00 106.33 316 LYS B N 1
ATOM 6022 C CA . LYS B 1 316 ? 26.021 -11.705 41.562 1.00 101.76 316 LYS B CA 1
ATOM 6023 C C . LYS B 1 316 ? 26.622 -10.331 41.280 1.00 95.30 316 LYS B C 1
ATOM 6024 O O . LYS B 1 316 ? 26.957 -9.542 42.164 1.00 98.18 316 LYS B O 1
ATOM 6030 N N . GLU B 1 317 ? 26.764 -10.095 39.982 1.00 92.14 317 GLU B N 1
ATOM 6031 C CA . GLU B 1 317 ? 26.489 -8.804 39.365 1.00 99.51 317 GLU B CA 1
ATOM 6032 C C . GLU B 1 317 ? 25.598 -8.976 38.143 1.00 95.99 317 GLU B C 1
ATOM 6033 O O . GLU B 1 317 ? 24.983 -8.001 37.697 1.00 95.37 317 GLU B O 1
ATOM 6039 N N . LYS B 1 318 ? 25.474 -10.206 37.625 1.00 93.79 318 LYS B N 1
ATOM 6040 C CA . LYS B 1 318 ? 24.560 -10.568 36.550 1.00 93.54 318 LYS B CA 1
ATOM 6041 C C . LYS B 1 318 ? 23.558 -11.650 36.949 1.00 76.45 318 LYS B C 1
ATOM 6042 O O . LYS B 1 318 ? 22.737 -12.036 36.117 1.00 75.85 318 LYS B O 1
ATOM 6048 N N . SER B 1 319 ? 23.592 -12.161 38.181 1.00 70.99 319 SER B N 1
ATOM 6049 C CA . SER B 1 319 ? 22.656 -13.223 38.534 1.00 66.37 319 SER B CA 1
ATOM 6050 C C . SER B 1 319 ? 22.236 -13.127 39.994 1.00 66.43 319 SER B C 1
ATOM 6051 O O . SER B 1 319 ? 22.985 -12.637 40.842 1.00 70.69 319 SER B O 1
ATOM 6054 N N . LEU B 1 320 ? 21.028 -13.624 40.277 1.00 64.91 320 LEU B N 1
ATOM 6055 C CA . LEU B 1 320 ? 20.423 -13.507 41.601 1.00 57.83 320 LEU B CA 1
ATOM 6056 C C . LEU B 1 320 ? 19.404 -14.627 41.805 1.00 56.47 320 LEU B C 1
ATOM 6057 O O . LEU B 1 320 ? 18.724 -15.043 40.865 1.00 51.13 320 LEU B O 1
ATOM 6062 N N . VAL B 1 321 ? 19.306 -15.118 43.042 1.00 57.03 321 VAL B N 1
ATOM 6063 C CA . VAL B 1 321 ? 18.389 -16.201 43.393 1.00 49.35 321 VAL B CA 1
ATOM 6064 C C . VAL B 1 321 ? 17.516 -15.763 44.560 1.00 52.47 321 VAL B C 1
ATOM 6065 O O . VAL B 1 321 ? 18.037 -15.340 45.599 1.00 53.49 321 VAL B O 1
ATOM 6069 N N . LEU B 1 322 ? 16.195 -15.897 44.401 1.00 47.33 322 LEU B N 1
ATOM 6070 C CA . LEU B 1 322 ? 15.219 -15.547 45.427 1.00 49.73 322 LEU B CA 1
ATOM 6071 C C . LEU B 1 322 ? 14.433 -16.769 45.895 1.00 50.31 322 LEU B C 1
ATOM 6072 O O . LEU B 1 322 ? 14.422 -17.826 45.257 1.00 46.47 322 LEU B O 1
ATOM 6077 N N . LYS B 1 323 ? 13.757 -16.589 47.032 1.00 43.48 323 LYS B N 1
ATOM 6078 C CA . LYS B 1 323 ? 12.809 -17.568 47.544 1.00 42.16 323 LYS B CA 1
ATOM 6079 C C . LYS B 1 323 ? 11.437 -17.398 46.905 1.00 37.18 323 LYS B C 1
ATOM 6080 O O . LYS B 1 323 ? 10.660 -18.359 46.820 1.00 37.52 323 LYS B O 1
ATOM 6086 N N . TRP B 1 324 ? 11.125 -16.185 46.469 1.00 40.47 324 TRP B N 1
ATOM 6087 C CA . TRP B 1 324 ? 9.814 -15.815 45.958 1.00 39.05 324 TRP B CA 1
ATOM 6088 C C . TRP B 1 324 ? 9.936 -14.398 45.428 1.00 43.87 324 TRP B C 1
ATOM 6089 O O . TRP B 1 324 ? 10.597 -13.558 46.045 1.00 39.48 324 TRP B O 1
ATOM 6100 N N . SER B 1 325 ? 9.332 -14.151 44.278 1.00 43.47 325 SER B N 1
ATOM 6101 C CA . SER B 1 325 ? 9.501 -12.922 43.522 1.00 37.11 325 SER B CA 1
ATOM 6102 C C . SER B 1 325 ? 8.221 -12.100 43.505 1.00 40.47 325 SER B C 1
ATOM 6103 O O . SER B 1 325 ? 7.124 -12.641 43.689 1.00 39.10 325 SER B O 1
ATOM 6106 N N . PRO B 1 326 ? 8.321 -10.788 43.265 1.00 38.11 326 PRO B N 1
ATOM 6107 C CA . PRO B 1 326 ? 7.136 -10.004 42.840 1.00 38.24 326 PRO B CA 1
ATOM 6108 C C . PRO B 1 326 ? 6.935 -10.181 41.338 1.00 33.82 326 PRO B C 1
ATOM 6109 O O . PRO B 1 326 ? 7.349 -9.363 40.526 1.00 37.55 326 PRO B O 1
ATOM 6113 N N . GLN B 1 327 ? 6.274 -11.285 40.957 1.00 33.96 327 GLN B N 1
ATOM 6114 C CA . GLN B 1 327 ? 6.391 -11.764 39.582 1.00 31.61 327 GLN B CA 1
ATOM 6115 C C . GLN B 1 327 ? 5.827 -10.756 38.587 1.00 27.91 327 GLN B C 1
ATOM 6116 O O . GLN B 1 327 ? 6.370 -10.596 37.487 1.00 33.33 327 GLN B O 1
ATOM 6122 N N . LEU B 1 328 ? 4.752 -10.049 38.952 1.00 31.61 328 LEU B N 1
ATOM 6123 C CA . LEU B 1 328 ? 4.202 -9.056 38.030 1.00 31.73 328 LEU B CA 1
ATOM 6124 C C . LEU B 1 328 ? 5.210 -7.948 37.746 1.00 32.98 328 LEU B C 1
ATOM 6125 O O . LEU B 1 328 ? 5.352 -7.505 36.599 1.00 37.52 328 LEU B O 1
ATOM 6130 N N . GLN B 1 329 ? 5.894 -7.467 38.778 1.00 32.47 329 GLN B N 1
ATOM 6131 C CA . GLN B 1 329 ? 6.862 -6.396 38.584 1.00 34.87 329 GLN B CA 1
ATOM 6132 C C . GLN B 1 329 ? 8.087 -6.893 37.829 1.00 38.41 329 GLN B C 1
ATOM 6133 O O . GLN B 1 329 ? 8.621 -6.179 36.975 1.00 43.27 329 GLN B O 1
ATOM 6139 N N . VAL B 1 330 ? 8.528 -8.122 38.114 1.00 32.37 330 VAL B N 1
ATOM 6140 C CA . VAL B 1 330 ? 9.606 -8.748 37.338 1.00 35.43 330 VAL B CA 1
ATOM 6141 C C . VAL B 1 330 ? 9.247 -8.768 35.855 1.00 38.58 330 VAL B C 1
ATOM 6142 O O . VAL B 1 330 ? 9.972 -8.235 35.009 1.00 38.46 330 VAL B O 1
ATOM 6146 N N . LEU B 1 331 ? 8.106 -9.379 35.523 1.00 36.76 331 LEU B N 1
ATOM 6147 C CA . LEU B 1 331 ? 7.744 -9.570 34.124 1.00 39.30 331 LEU B CA 1
ATOM 6148 C C . LEU B 1 331 ? 7.488 -8.252 33.408 1.00 42.02 331 LEU B C 1
ATOM 6149 O O . LEU B 1 331 ? 7.555 -8.203 32.176 1.00 42.77 331 LEU B O 1
ATOM 6154 N N . SER B 1 332 ? 7.183 -7.186 34.141 1.00 37.89 332 SER B N 1
ATOM 6155 C CA . SER B 1 332 ? 6.963 -5.885 33.528 1.00 43.01 332 SER B CA 1
ATOM 6156 C C . SER B 1 332 ? 8.253 -5.078 33.399 1.00 41.67 332 SER B C 1
ATOM 6157 O O . SER B 1 332 ? 8.226 -3.969 32.853 1.00 41.99 332 SER B O 1
ATOM 6160 N N . ASN B 1 333 ? 9.373 -5.613 33.879 1.00 39.10 333 ASN B N 1
ATOM 6161 C CA . ASN B 1 333 ? 10.642 -4.902 33.891 1.00 47.31 333 ASN B CA 1
ATOM 6162 C C . ASN B 1 333 ? 11.427 -5.154 32.605 1.00 51.19 333 ASN B C 1
ATOM 6163 O O . ASN B 1 333 ? 11.626 -6.306 32.203 1.00 46.20 333 ASN B O 1
ATOM 6168 N N . LYS B 1 334 ? 11.917 -4.073 31.997 1.00 51.02 334 LYS B N 1
ATOM 6169 C CA . LYS B 1 334 ? 12.579 -4.134 30.698 1.00 49.32 334 LYS B CA 1
ATOM 6170 C C . LYS B 1 334 ? 13.844 -4.980 30.688 1.00 48.28 334 LYS B C 1
ATOM 6171 O O . LYS B 1 334 ? 14.375 -5.252 29.606 1.00 52.42 334 LYS B O 1
ATOM 6177 N N . ALA B 1 335 ? 14.357 -5.396 31.841 1.00 50.19 335 ALA B N 1
ATOM 6178 C CA . ALA B 1 335 ? 15.577 -6.192 31.825 1.00 42.87 335 ALA B CA 1
ATOM 6179 C C . ALA B 1 335 ? 15.334 -7.658 31.484 1.00 42.52 335 ALA B C 1
ATOM 6180 O O . ALA B 1 335 ? 16.304 -8.383 31.219 1.00 42.22 335 ALA B O 1
ATOM 6182 N N . ILE B 1 336 ? 14.083 -8.113 31.484 1.00 40.75 336 ILE B N 1
ATOM 6183 C CA . ILE B 1 336 ? 13.793 -9.525 31.254 1.00 43.09 336 ILE B CA 1
ATOM 6184 C C . ILE B 1 336 ? 13.843 -9.803 29.762 1.00 30.37 336 ILE B C 1
ATOM 6185 O O . ILE B 1 336 ? 13.100 -9.195 28.986 1.00 41.07 336 ILE B O 1
ATOM 6190 N N . GLY B 1 337 ? 14.698 -10.738 29.363 1.00 37.80 337 GLY B N 1
ATOM 6191 C CA . GLY B 1 337 ? 14.779 -11.142 27.972 1.00 41.55 337 GLY B CA 1
ATOM 6192 C C . GLY B 1 337 ? 13.887 -12.319 27.644 1.00 42.21 337 GLY B C 1
ATOM 6193 O O . GLY B 1 337 ? 13.367 -12.418 26.528 1.00 45.91 337 GLY B O 1
ATOM 6194 N N . CYS B 1 338 ? 13.710 -13.227 28.599 1.00 30.15 338 CYS B N 1
ATOM 6195 C CA . CYS B 1 338 ? 12.766 -14.321 28.421 1.00 33.73 338 CYS B CA 1
ATOM 6196 C C . CYS B 1 338 ? 12.458 -14.951 29.774 1.00 33.80 338 CYS B C 1
ATOM 6197 O O . CYS B 1 338 ? 13.076 -14.636 30.792 1.00 36.24 338 CYS B O 1
ATOM 6200 N N . PHE B 1 339 ? 11.478 -15.851 29.762 1.00 32.34 339 PHE B N 1
ATOM 6201 C CA . PHE B 1 339 ? 10.878 -16.404 30.973 1.00 33.73 339 PHE B CA 1
ATOM 6202 C C . PHE B 1 339 ? 10.850 -17.922 30.824 1.00 31.65 339 PHE B C 1
ATOM 6203 O O . PHE B 1 339 ? 10.083 -18.469 30.016 1.00 27.81 339 PHE B O 1
ATOM 6211 N N . LEU B 1 340 ? 11.709 -18.593 31.577 1.00 30.71 340 LEU B N 1
ATOM 6212 C CA . LEU B 1 340 ? 11.697 -20.044 31.629 1.00 31.82 340 LEU B CA 1
ATOM 6213 C C . LEU B 1 340 ? 10.660 -20.421 32.673 1.00 33.35 340 LEU B C 1
ATOM 6214 O O . LEU B 1 340 ? 10.855 -20.169 33.861 1.00 34.11 340 LEU B O 1
ATOM 6219 N N . THR B 1 341 ? 9.559 -21.030 32.218 1.00 27.89 341 THR B N 1
ATOM 6220 C CA . THR B 1 341 ? 8.354 -21.160 33.028 1.00 26.02 341 THR B CA 1
ATOM 6221 C C . THR B 1 341 ? 7.889 -22.609 33.066 1.00 29.46 341 THR B C 1
ATOM 6222 O O . THR B 1 341 ? 8.126 -23.385 32.127 1.00 37.90 341 THR B O 1
ATOM 6226 N N . HIS B 1 342 ? 7.236 -22.974 34.174 1.00 25.37 342 HIS B N 1
ATOM 6227 C CA . HIS B 1 342 ? 6.572 -24.271 34.250 1.00 24.13 342 HIS B CA 1
ATOM 6228 C C . HIS B 1 342 ? 5.245 -24.273 33.492 1.00 22.77 342 HIS B C 1
ATOM 6229 O O . HIS B 1 342 ? 4.587 -25.313 33.422 1.00 30.27 342 HIS B O 1
ATOM 6236 N N . CYS B 1 343 ? 4.828 -23.115 32.977 1.00 22.92 343 CYS B N 1
ATOM 6237 C CA . CYS B 1 343 ? 3.636 -22.989 32.141 1.00 22.85 343 CYS B CA 1
ATOM 6238 C C . CYS B 1 343 ? 2.350 -23.116 32.963 1.00 31.67 343 CYS B C 1
ATOM 6239 O O . CYS B 1 343 ? 1.307 -23.533 32.440 1.00 26.64 343 CYS B O 1
ATOM 6242 N N . GLY B 1 344 ? 2.403 -22.805 34.263 1.00 28.46 344 GLY B N 1
ATOM 6243 C CA . GLY B 1 344 ? 1.166 -22.600 35.008 1.00 26.82 344 GLY B CA 1
ATOM 6244 C C . GLY B 1 344 ? 0.357 -21.506 34.326 1.00 27.72 344 GLY B C 1
ATOM 6245 O O . GLY B 1 344 ? 0.941 -20.615 33.708 1.00 27.10 344 GLY B O 1
ATOM 6246 N N . TRP B 1 345 ? -0.975 -21.552 34.416 1.00 25.43 345 TRP B N 1
ATOM 6247 C CA . TRP B 1 345 ? -1.798 -20.679 33.572 1.00 25.94 345 TRP B CA 1
ATOM 6248 C C . TRP B 1 345 ? -1.713 -19.207 33.984 1.00 23.84 345 TRP B C 1
ATOM 6249 O O . TRP B 1 345 ? -1.750 -18.320 33.122 1.00 24.84 345 TRP B O 1
ATOM 6260 N N . ASN B 1 346 ? -1.637 -18.901 35.287 1.00 26.06 346 ASN B N 1
ATOM 6261 C CA . ASN B 1 346 ? -1.443 -17.497 35.658 1.00 24.05 346 ASN B CA 1
ATOM 6262 C C . ASN B 1 346 ? -0.111 -16.972 35.117 1.00 24.88 346 ASN B C 1
ATOM 6263 O O . ASN B 1 346 ? -0.028 -15.846 34.618 1.00 27.29 346 ASN B O 1
ATOM 6268 N N . SER B 1 347 ? 0.953 -17.754 35.262 1.00 25.08 347 SER B N 1
ATOM 6269 C CA . SER B 1 347 ? 2.261 -17.305 34.792 1.00 30.98 347 SER B CA 1
ATOM 6270 C C . SER B 1 347 ? 2.267 -17.136 33.282 1.00 28.58 347 SER B C 1
ATOM 6271 O O . SER B 1 347 ? 2.873 -16.193 32.760 1.00 28.81 347 SER B O 1
ATOM 6274 N N . THR B 1 348 ? 1.584 -18.041 32.567 1.00 24.89 348 THR B N 1
ATOM 6275 C CA . THR B 1 348 ? 1.517 -17.956 31.110 1.00 25.17 348 THR B CA 1
ATOM 6276 C C . THR B 1 348 ? 0.807 -16.689 30.671 1.00 31.05 348 THR B C 1
ATOM 6277 O O . THR B 1 348 ? 1.282 -15.969 29.780 1.00 26.33 348 THR B O 1
ATOM 6281 N N . MET B 1 349 ? -0.344 -16.398 31.288 1.00 22.67 349 MET B N 1
ATOM 6282 C CA . MET B 1 349 ? -1.124 -15.243 30.858 1.00 28.96 349 MET B CA 1
ATOM 6283 C C . MET B 1 349 ? -0.430 -13.950 31.244 1.00 32.29 349 MET B C 1
ATOM 6284 O O . MET B 1 349 ? -0.530 -12.946 30.522 1.00 28.83 349 MET B O 1
ATOM 6289 N N . GLU B 1 350 ? 0.268 -13.958 32.385 1.00 26.75 350 GLU B N 1
ATOM 6290 C CA . GLU B 1 350 ? 1.094 -12.818 32.779 1.00 26.89 350 GLU B CA 1
ATOM 6291 C C . GLU B 1 350 ? 2.184 -12.552 31.744 1.00 32.25 350 GLU B C 1
ATOM 6292 O O . GLU B 1 350 ? 2.346 -11.420 31.266 1.00 30.44 350 GLU B O 1
ATOM 6298 N N . ALA B 1 351 ? 2.923 -13.595 31.356 1.00 28.01 351 ALA B N 1
ATOM 6299 C CA . ALA B 1 351 ? 3.985 -13.425 30.360 1.00 26.09 351 ALA B CA 1
ATOM 6300 C C . ALA B 1 351 ? 3.427 -12.951 29.010 1.00 32.19 351 ALA B C 1
ATOM 6301 O O . ALA B 1 351 ? 3.992 -12.045 28.377 1.00 34.05 351 ALA B O 1
ATOM 6303 N N . LEU B 1 352 ? 2.307 -13.538 28.564 1.00 27.92 352 LEU B N 1
ATOM 6304 C CA . LEU B 1 352 ? 1.661 -13.088 27.327 1.00 33.74 352 LEU B CA 1
ATOM 6305 C C . LEU B 1 352 ? 1.262 -11.619 27.408 1.00 41.78 352 LEU B C 1
ATOM 6306 O O . LEU B 1 352 ? 1.604 -10.821 26.524 1.00 34.48 352 LEU B O 1
ATOM 6311 N N . THR B 1 353 ? 0.543 -11.233 28.468 1.00 31.78 353 THR B N 1
ATOM 6312 C CA . THR B 1 353 ? 0.086 -9.850 28.526 1.00 31.83 353 THR B CA 1
ATOM 6313 C C . THR B 1 353 ? 1.246 -8.868 28.671 1.00 35.76 353 THR B C 1
ATOM 6314 O O . THR B 1 353 ? 1.169 -7.754 28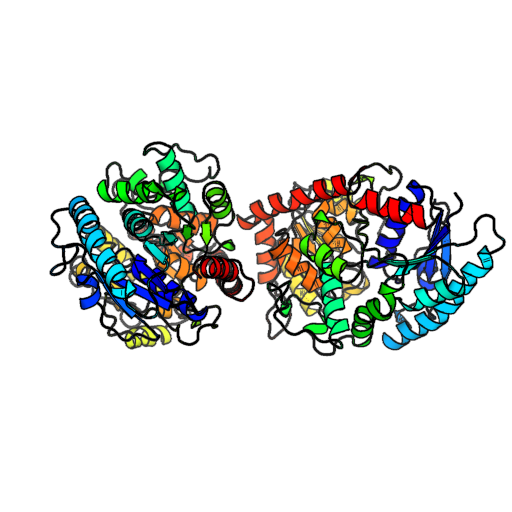.144 1.00 41.04 353 THR B O 1
ATOM 6318 N N . PHE B 1 354 ? 2.331 -9.251 29.345 1.00 29.51 354 PHE B N 1
ATOM 6319 C CA . PHE B 1 354 ? 3.461 -8.342 29.465 1.00 38.83 354 PHE B CA 1
ATOM 6320 C C . PHE B 1 354 ? 4.394 -8.390 28.266 1.00 37.00 354 PHE B C 1
ATOM 6321 O O . PHE B 1 354 ? 5.330 -7.595 28.217 1.00 33.71 354 PHE B O 1
ATOM 6329 N N . GLY B 1 355 ? 4.182 -9.303 27.321 1.00 36.11 355 GLY B N 1
ATOM 6330 C CA . GLY B 1 355 ? 5.048 -9.353 26.158 1.00 30.85 355 GLY B CA 1
ATOM 6331 C C . GLY B 1 355 ? 6.410 -9.977 26.361 1.00 35.05 355 GLY B C 1
ATOM 6332 O O . GLY B 1 355 ? 7.386 -9.539 25.737 1.00 38.85 355 GLY B O 1
ATOM 6333 N N . VAL B 1 356 ? 6.517 -10.996 27.201 1.00 28.04 356 VAL B N 1
ATOM 6334 C CA . VAL B 1 356 ? 7.796 -11.646 27.467 1.00 24.14 356 VAL B CA 1
ATOM 6335 C C . VAL B 1 356 ? 7.762 -13.034 26.828 1.00 35.98 356 VAL B C 1
ATOM 6336 O O . VAL B 1 356 ? 6.933 -13.867 27.216 1.00 35.30 356 VAL B O 1
ATOM 6340 N N . PRO B 1 357 ? 8.619 -13.321 25.853 1.00 31.64 357 PRO B N 1
ATOM 6341 C CA . PRO B 1 357 ? 8.624 -14.654 25.237 1.00 33.35 357 PRO B CA 1
ATOM 6342 C C . PRO B 1 357 ? 9.113 -15.711 26.214 1.00 31.67 357 PRO B C 1
ATOM 6343 O O . PRO B 1 357 ? 9.858 -15.422 27.157 1.00 32.49 357 PRO B O 1
ATOM 6347 N N . MET B 1 358 ? 8.721 -16.964 25.964 1.00 29.69 358 MET B N 1
ATOM 6348 C CA . MET B 1 358 ? 8.872 -18.003 26.977 1.00 35.70 358 MET B CA 1
ATOM 6349 C C . MET B 1 358 ? 9.710 -19.185 26.512 1.00 38.23 358 MET B C 1
ATOM 6350 O O . MET B 1 358 ? 9.751 -19.530 25.326 1.00 37.22 358 MET B O 1
ATOM 6355 N N . VAL B 1 359 ? 10.384 -19.794 27.476 1.00 30.72 359 VAL B N 1
ATOM 6356 C CA . VAL B 1 359 ? 10.924 -21.138 27.359 1.00 24.99 359 VAL B CA 1
ATOM 6357 C C . VAL B 1 359 ? 10.012 -22.042 28.191 1.00 29.74 359 VAL B C 1
ATOM 6358 O O . VAL B 1 359 ? 10.010 -21.973 29.422 1.00 31.72 359 VAL B O 1
ATOM 6362 N N . ALA B 1 360 ? 9.201 -22.865 27.534 1.00 29.74 360 ALA B N 1
ATOM 6363 C CA . ALA B 1 360 ? 8.201 -23.650 28.252 1.00 29.05 360 ALA B CA 1
ATOM 6364 C C . ALA B 1 360 ? 8.820 -24.951 28.757 1.00 30.01 360 ALA B C 1
ATOM 6365 O O . ALA B 1 360 ? 9.328 -25.751 27.962 1.00 32.32 360 ALA B O 1
ATOM 6367 N N . MET B 1 361 ? 8.770 -25.155 30.076 1.00 27.55 361 MET B N 1
ATOM 6368 C CA . MET B 1 361 ? 9.254 -26.365 30.743 1.00 28.72 361 MET B CA 1
ATOM 6369 C C . MET B 1 361 ? 8.138 -26.962 31.617 1.00 36.42 361 MET B C 1
ATOM 6370 O O . MET B 1 361 ? 8.229 -26.963 32.854 1.00 33.07 361 MET B O 1
ATOM 6375 N N . PRO B 1 362 ? 7.072 -27.492 31.003 1.00 28.49 362 PRO B N 1
ATOM 6376 C CA . PRO B 1 362 ? 5.917 -27.947 31.795 1.00 30.72 362 PRO B CA 1
ATOM 6377 C C . PRO B 1 362 ? 6.254 -29.157 32.648 1.00 28.86 362 PRO B C 1
ATOM 6378 O O . PRO B 1 362 ? 7.071 -29.997 32.274 1.00 33.27 362 PRO B O 1
ATOM 6382 N N . GLN B 1 363 ? 5.616 -29.239 33.814 1.00 29.73 363 GLN B N 1
ATOM 6383 C CA . GLN B 1 363 ? 5.865 -30.350 34.728 1.00 36.37 363 GLN B CA 1
ATOM 6384 C C . GLN B 1 363 ? 4.705 -31.328 34.855 1.00 38.23 363 GLN B C 1
ATOM 6385 O O . GLN B 1 363 ? 4.936 -32.535 34.838 1.00 40.94 363 GLN B O 1
ATOM 6391 N N . TRP B 1 364 ? 3.465 -30.864 34.999 1.00 40.25 364 TRP B N 1
ATOM 6392 C CA . TRP B 1 364 ? 2.332 -31.777 35.169 1.00 27.44 364 TRP B CA 1
ATOM 6393 C C . TRP B 1 364 ? 1.043 -30.990 35.004 1.00 29.51 364 TRP B C 1
ATOM 6394 O O . TRP B 1 364 ? 1.059 -29.844 34.545 1.00 30.16 364 TRP B O 1
ATOM 6405 N N . THR B 1 365 ? -0.069 -31.601 35.426 1.00 33.50 365 THR B N 1
ATOM 6406 C CA . THR B 1 365 ? -1.434 -31.087 35.290 1.00 33.68 365 THR B CA 1
ATOM 6407 C C . THR B 1 365 ? -1.637 -30.427 33.924 1.00 36.51 365 THR B C 1
ATOM 6408 O O . THR B 1 365 ? -1.317 -31.048 32.903 1.00 39.54 365 THR B O 1
ATOM 6412 N N . ASP B 1 366 ? -2.177 -29.202 33.857 1.00 27.67 366 ASP B N 1
ATOM 6413 C CA . ASP B 1 366 ? -2.499 -28.612 32.554 1.00 27.89 366 ASP B CA 1
ATOM 6414 C C . ASP B 1 366 ? -1.291 -27.996 31.851 1.00 25.96 366 ASP B C 1
ATOM 6415 O O . ASP B 1 366 ? -1.453 -27.432 30.766 1.00 31.05 366 ASP B O 1
ATOM 6420 N N . GLN B 1 367 ? -0.105 -28.050 32.455 1.00 29.48 367 GLN B N 1
ATOM 6421 C CA . GLN B 1 367 ? 1.039 -27.324 31.902 1.00 27.09 367 GLN B CA 1
ATOM 6422 C C . GLN B 1 367 ? 1.472 -27.793 30.504 1.00 26.28 367 GLN B C 1
ATOM 6423 O O . GLN B 1 367 ? 1.869 -26.931 29.696 1.00 27.40 367 GLN B O 1
ATOM 6429 N N . PRO B 1 368 ? 1.419 -29.080 30.141 1.00 25.93 368 PRO B N 1
ATOM 6430 C CA . PRO B 1 368 ? 1.769 -29.436 28.745 1.00 24.10 368 PRO B CA 1
ATOM 6431 C C . PRO B 1 368 ? 0.854 -28.804 27.710 1.00 29.95 368 PRO B C 1
ATOM 6432 O O . PRO B 1 368 ? 1.315 -28.489 26.601 1.00 28.96 368 PRO B O 1
ATOM 6436 N N . MET B 1 369 ? -0.427 -28.599 28.033 1.00 25.89 369 MET B N 1
ATOM 6437 C CA . MET B 1 369 ? -1.329 -27.925 27.096 1.00 27.16 369 MET B CA 1
ATOM 6438 C C . MET B 1 369 ? -0.921 -26.469 26.907 1.00 27.05 369 MET B C 1
ATOM 6439 O O . MET B 1 369 ? -0.892 -25.953 25.786 1.00 29.41 369 MET B O 1
ATOM 6444 N N . ASN B 1 370 ? -0.652 -25.776 28.013 1.00 27.67 370 ASN B N 1
ATOM 6445 C CA . ASN B 1 370 ? -0.189 -24.399 27.917 1.00 27.02 370 ASN B CA 1
ATOM 6446 C C . ASN B 1 370 ? 1.117 -24.320 27.124 1.00 31.13 370 ASN B C 1
ATOM 6447 O O . ASN B 1 370 ? 1.287 -23.428 26.288 1.00 26.93 370 ASN B O 1
ATOM 6452 N N . ALA B 1 371 ? 2.038 -25.263 27.357 1.00 29.07 371 ALA B N 1
ATOM 6453 C CA . ALA B 1 371 ? 3.278 -25.292 26.586 1.00 36.23 371 ALA B CA 1
ATOM 6454 C C . ALA B 1 371 ? 3.005 -25.470 25.094 1.00 31.81 371 ALA B C 1
ATOM 6455 O O . ALA B 1 371 ? 3.680 -24.859 24.252 1.00 29.63 371 ALA B O 1
ATOM 6457 N N . LYS B 1 372 ? 2.039 -26.319 24.738 1.00 29.24 372 LYS B N 1
ATOM 6458 C CA . LYS B 1 372 ? 1.733 -26.511 23.315 1.00 28.45 372 LYS B CA 1
ATOM 6459 C C . LYS B 1 372 ? 1.226 -25.214 22.696 1.00 28.85 372 LYS B C 1
ATOM 6460 O O . LYS B 1 372 ? 1.643 -24.819 21.595 1.00 25.83 372 LYS B O 1
ATOM 6466 N N . TYR B 1 373 ? 0.358 -24.507 23.408 1.00 28.59 373 TYR B N 1
ATOM 6467 C CA . TYR B 1 373 ? -0.187 -23.281 22.848 1.00 28.39 373 TYR B CA 1
ATOM 6468 C C . TYR B 1 373 ? 0.868 -22.190 22.787 1.00 27.22 373 TYR B C 1
ATOM 6469 O O . TYR B 1 373 ? 0.917 -21.425 21.815 1.00 31.58 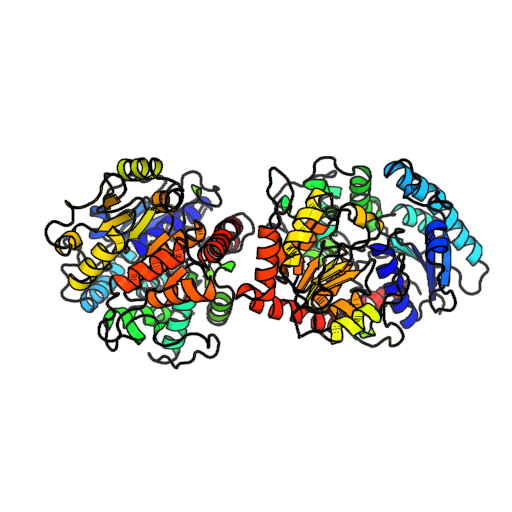373 TYR B O 1
ATOM 6478 N N . ILE B 1 374 ? 1.716 -22.096 23.817 1.00 25.08 374 ILE B N 1
ATOM 6479 C CA . ILE B 1 374 ? 2.811 -21.135 23.762 1.00 27.44 374 ILE B CA 1
ATOM 6480 C C . ILE B 1 374 ? 3.618 -21.331 22.483 1.00 33.51 374 ILE B C 1
ATOM 6481 O O . ILE B 1 374 ? 3.843 -20.386 21.718 1.00 31.27 374 ILE B O 1
ATOM 6486 N N . GLN B 1 375 ? 4.041 -22.570 22.216 1.00 31.27 375 GLN B N 1
ATOM 6487 C CA . GLN B 1 375 ? 4.980 -22.775 21.113 1.00 33.82 375 GLN B CA 1
ATOM 6488 C C . GLN B 1 375 ? 4.299 -22.711 19.747 1.00 33.91 375 GLN B C 1
ATOM 6489 O O . GLN B 1 375 ? 4.855 -22.129 18.808 1.00 36.94 375 GLN B O 1
ATOM 6495 N N . ASP B 1 376 ? 3.100 -23.288 19.608 1.00 32.88 376 ASP B N 1
ATOM 6496 C CA . ASP B 1 376 ? 2.557 -23.585 18.287 1.00 32.29 376 ASP B CA 1
ATOM 6497 C C . ASP B 1 376 ? 1.307 -22.798 17.929 1.00 34.25 376 ASP B C 1
ATOM 6498 O O . ASP B 1 376 ? 0.969 -22.722 16.747 1.00 31.17 376 ASP B O 1
ATOM 6503 N N . VAL B 1 377 ? 0.607 -22.220 18.902 1.00 29.81 377 VAL B N 1
ATOM 6504 C CA . VAL B 1 377 ? -0.612 -21.464 18.600 1.00 25.74 377 VAL B CA 1
ATOM 6505 C C . VAL B 1 377 ? -0.361 -19.967 18.709 1.00 33.44 377 VAL B C 1
ATOM 6506 O O . VAL B 1 377 ? -0.612 -19.216 17.760 1.00 37.12 377 VAL B O 1
ATOM 6510 N N . TRP B 1 378 ? 0.141 -19.520 19.873 1.00 33.55 378 TRP B N 1
ATOM 6511 C CA . TRP B 1 378 ? 0.513 -18.124 20.054 1.00 32.61 378 TRP B CA 1
ATOM 6512 C C . TRP B 1 378 ? 1.914 -17.829 19.524 1.00 29.48 378 TRP B C 1
ATOM 6513 O O . TRP B 1 378 ? 2.228 -16.668 19.247 1.00 29.96 378 TRP B O 1
ATOM 6524 N N . LYS B 1 379 ? 2.732 -18.855 19.313 1.00 27.82 379 LYS B N 1
ATOM 6525 C CA . LYS B 1 379 ? 4.077 -18.679 18.775 1.00 28.46 379 LYS B CA 1
ATOM 6526 C C . LYS B 1 379 ? 4.854 -17.636 19.577 1.00 31.05 379 LYS B C 1
ATOM 6527 O O . LYS B 1 379 ? 5.506 -16.740 19.027 1.00 33.24 379 LYS B O 1
ATOM 6533 N N . ALA B 1 380 ? 4.775 -17.778 20.903 1.00 34.15 380 ALA B N 1
ATOM 6534 C CA . ALA B 1 380 ? 5.344 -16.851 21.869 1.00 28.74 380 ALA B CA 1
ATOM 6535 C C . ALA B 1 380 ? 6.466 -17.483 22.678 1.00 32.42 380 ALA B C 1
ATOM 6536 O O . ALA B 1 380 ? 6.849 -16.947 23.724 1.00 31.82 380 ALA B O 1
ATOM 6538 N N . GLY B 1 381 ? 6.984 -18.619 22.229 1.00 28.55 381 GLY B N 1
ATOM 6539 C CA . GLY B 1 381 ? 8.082 -19.271 22.914 1.00 30.48 381 GLY B CA 1
ATOM 6540 C C . GLY B 1 381 ? 8.350 -20.644 22.321 1.00 37.68 381 GLY B C 1
ATOM 6541 O O . GLY B 1 381 ? 7.793 -21.013 21.287 1.00 31.16 381 GLY B O 1
ATOM 6542 N N . VAL B 1 382 ? 9.239 -21.385 22.984 1.00 31.68 382 VAL B N 1
ATOM 6543 C CA . VAL B 1 382 ? 9.572 -22.736 22.552 1.00 35.77 382 VAL B CA 1
ATOM 6544 C C . VAL B 1 382 ? 9.507 -23.670 23.752 1.00 37.58 382 VAL B C 1
ATOM 6545 O O . VAL B 1 382 ? 9.791 -23.279 24.889 1.00 37.43 382 VAL B O 1
ATOM 6549 N N . ARG B 1 383 ? 9.134 -24.920 23.486 1.00 31.23 383 ARG B N 1
ATOM 6550 C CA . ARG B 1 383 ? 9.085 -25.954 24.508 1.00 33.48 383 ARG B CA 1
ATOM 6551 C C . ARG B 1 383 ? 10.422 -26.699 24.553 1.00 32.84 383 ARG B C 1
ATOM 6552 O O . ARG B 1 383 ? 10.906 -27.175 23.517 1.00 31.27 383 ARG B O 1
ATOM 6560 N N . VAL B 1 384 ? 11.034 -26.772 25.745 1.00 29.47 384 VAL B N 1
ATOM 6561 C CA . VAL B 1 384 ? 12.285 -27.515 25.911 1.00 38.53 384 VAL B CA 1
ATOM 6562 C C . VAL B 1 384 ? 12.073 -28.990 25.582 1.00 46.21 384 VAL B C 1
ATOM 6563 O O . VAL B 1 384 ? 11.089 -29.608 26.011 1.00 40.03 384 VAL B O 1
ATOM 6567 N N . LYS B 1 385 ? 13.009 -29.575 24.833 1.00 42.79 385 LYS B N 1
ATOM 6568 C CA . LYS B 1 385 ? 12.967 -31.009 24.576 1.00 42.91 385 LYS B CA 1
ATOM 6569 C C . LYS B 1 385 ? 13.429 -31.752 25.823 1.00 50.75 385 LYS B C 1
ATOM 6570 O O . LYS B 1 385 ? 14.423 -31.369 26.447 1.00 61.17 385 LYS B O 1
ATOM 6576 N N . THR B 1 386 ? 12.693 -32.789 26.208 1.00 49.86 386 THR B N 1
ATOM 6577 C CA . THR B 1 386 ? 13.057 -33.620 27.347 1.00 53.81 386 THR B CA 1
ATOM 6578 C C . THR B 1 386 ? 13.511 -34.996 26.871 1.00 58.44 386 THR B C 1
ATOM 6579 O O . THR B 1 386 ? 13.138 -35.452 25.785 1.00 51.55 386 THR B O 1
ATOM 6583 N N . GLU B 1 387 ? 14.332 -35.647 27.692 1.00 66.09 387 GLU B N 1
ATOM 6584 C CA . GLU B 1 387 ? 14.801 -36.986 27.369 1.00 76.01 387 GLU B CA 1
ATOM 6585 C C . GLU B 1 387 ? 13.628 -37.957 27.378 1.00 79.45 387 GLU B C 1
ATOM 6586 O O . GLU B 1 387 ? 12.658 -37.790 28.122 1.00 84.03 387 GLU B O 1
ATOM 6592 N N . LYS B 1 388 ? 13.721 -38.980 26.529 1.00 84.63 388 LYS B N 1
ATOM 6593 C CA . LYS B 1 388 ? 12.589 -39.874 26.319 1.00 93.75 388 LYS B CA 1
ATOM 6594 C C . LYS B 1 388 ? 12.307 -40.772 27.520 1.00 99.90 388 LYS B C 1
ATOM 6595 O O . LYS B 1 388 ? 11.166 -41.218 27.684 1.00 96.08 388 LYS B O 1
ATOM 6601 N N . GLU B 1 389 ? 13.303 -41.038 28.370 1.00 107.13 389 GLU B N 1
ATOM 6602 C CA . GLU B 1 389 ? 13.079 -41.960 29.478 1.00 117.32 389 GLU B CA 1
ATOM 6603 C C . GLU B 1 389 ? 12.441 -41.266 30.680 1.00 123.55 389 GLU B C 1
ATOM 6604 O O . GLU B 1 389 ? 11.499 -41.802 31.273 1.00 131.59 389 GLU B O 1
ATOM 6610 N N . SER B 1 390 ? 12.899 -40.060 31.031 1.00 118.95 390 SER B N 1
ATOM 6611 C CA . SER B 1 390 ? 12.622 -39.495 32.342 1.00 109.72 390 SER B CA 1
ATOM 6612 C C . SER B 1 390 ? 11.812 -38.207 32.335 1.00 104.86 390 SER B C 1
ATOM 6613 O O . SER B 1 390 ? 11.381 -37.770 33.409 1.00 106.12 390 SER B O 1
ATOM 6616 N N . GLY B 1 391 ? 11.591 -37.582 31.182 1.00 97.93 391 GLY B N 1
ATOM 6617 C CA . GLY B 1 391 ? 11.014 -36.254 31.205 1.00 89.50 391 GLY B CA 1
ATOM 6618 C C . GLY B 1 391 ? 11.906 -35.205 31.824 1.00 84.66 391 GLY B C 1
ATOM 6619 O O . GLY B 1 391 ? 11.427 -34.115 32.152 1.00 87.93 391 GLY B O 1
ATOM 6620 N N . ILE B 1 392 ? 13.187 -35.512 32.010 1.00 80.58 392 ILE B N 1
ATOM 6621 C CA . ILE B 1 392 ? 14.164 -34.565 32.526 1.00 69.37 392 ILE B CA 1
ATOM 6622 C C . ILE B 1 392 ? 14.707 -33.757 31.359 1.00 66.55 392 ILE B C 1
ATOM 6623 O O . ILE B 1 392 ? 15.147 -34.321 30.349 1.00 71.37 392 ILE B O 1
ATOM 6628 N N . ALA B 1 393 ? 14.660 -32.437 31.484 1.00 57.92 393 ALA B N 1
ATOM 6629 C CA . ALA B 1 393 ? 15.289 -31.566 30.501 1.00 53.11 393 ALA B CA 1
ATOM 6630 C C . ALA B 1 393 ? 16.790 -31.497 30.785 1.00 57.25 393 ALA B C 1
ATOM 6631 O O . ALA B 1 393 ? 17.204 -31.119 31.887 1.00 59.17 393 ALA B O 1
ATOM 6633 N N . LYS B 1 394 ? 17.603 -31.874 29.800 1.00 60.77 394 LYS B N 1
ATOM 6634 C CA . LYS B 1 394 ? 19.048 -31.854 29.971 1.00 57.73 394 LYS B CA 1
ATOM 6635 C C . LYS B 1 394 ? 19.607 -30.445 29.773 1.00 51.46 394 LYS B C 1
ATOM 6636 O O . LYS B 1 394 ? 19.077 -29.646 28.993 1.00 54.49 394 LYS B O 1
ATOM 6642 N N . ARG B 1 395 ? 20.704 -30.157 30.496 1.00 44.01 395 ARG B N 1
ATOM 6643 C CA . ARG B 1 395 ? 21.293 -28.815 30.515 1.00 43.55 395 ARG B CA 1
ATOM 6644 C C . ARG B 1 395 ? 21.530 -28.262 29.110 1.00 50.00 395 ARG B C 1
ATOM 6645 O O . ARG B 1 395 ? 21.298 -27.073 28.857 1.00 53.41 395 ARG B O 1
ATOM 6653 N N . GLU B 1 396 ? 21.973 -29.107 28.171 1.00 48.79 396 GLU B N 1
ATOM 6654 C CA . GLU B 1 396 ? 22.212 -28.603 26.820 1.00 49.07 396 GLU B CA 1
ATOM 6655 C C . GLU B 1 396 ? 20.902 -28.333 26.076 1.00 49.94 396 GLU B C 1
ATOM 6656 O O . GLU B 1 396 ? 20.856 -27.468 25.192 1.00 50.30 396 GLU B O 1
ATOM 6662 N N . GLU B 1 397 ? 19.830 -29.048 26.421 1.00 51.09 397 GLU B N 1
ATOM 6663 C CA . GLU B 1 397 ? 18.536 -28.762 25.814 1.00 49.96 397 GLU B CA 1
ATOM 6664 C C . GLU B 1 397 ? 17.939 -27.475 26.369 1.00 43.47 397 GLU B C 1
ATOM 6665 O O . GLU B 1 397 ? 17.389 -26.665 25.616 1.00 35.73 397 GLU B O 1
ATOM 6671 N N . ILE B 1 398 ? 18.051 -27.255 27.680 1.00 40.08 398 ILE B N 1
ATOM 6672 C CA . ILE B 1 398 ? 17.599 -25.982 28.229 1.00 42.40 398 ILE B CA 1
ATOM 6673 C C . ILE B 1 398 ? 18.372 -24.838 27.592 1.00 44.59 398 ILE B C 1
ATOM 6674 O O . ILE B 1 398 ? 17.792 -23.840 27.147 1.00 42.48 398 ILE B O 1
ATOM 6679 N N . GLU B 1 399 ? 19.700 -24.967 27.553 1.00 48.92 399 GLU B N 1
ATOM 6680 C CA . GLU B 1 399 ? 20.541 -23.921 26.981 1.00 42.35 399 GLU B CA 1
ATOM 6681 C C . GLU B 1 399 ? 20.152 -23.623 25.538 1.00 41.79 399 GLU B C 1
ATOM 6682 O O . GLU B 1 399 ? 20.053 -22.453 25.142 1.00 44.07 399 GLU B O 1
ATOM 6688 N N . PHE B 1 400 ? 19.926 -24.670 24.734 1.00 43.74 400 PHE B N 1
ATOM 6689 C CA . PHE B 1 400 ? 19.519 -24.465 23.344 1.00 35.35 400 PHE B CA 1
ATOM 6690 C C . PHE B 1 400 ? 18.246 -23.634 23.270 1.00 40.59 400 PHE B C 1
ATOM 6691 O O . PHE B 1 400 ? 18.148 -22.693 22.476 1.00 40.32 400 PHE B O 1
ATOM 6699 N N . SER B 1 401 ? 17.261 -23.954 24.117 1.00 38.00 401 SER B N 1
ATOM 6700 C CA . SER B 1 401 ? 15.972 -23.276 24.040 1.00 43.99 401 SER B CA 1
ATOM 6701 C C . SER B 1 401 ? 16.075 -21.829 24.505 1.00 35.61 401 SER B C 1
ATOM 6702 O O . SER B 1 401 ? 15.443 -20.940 23.922 1.00 35.16 401 SER B O 1
ATOM 6705 N N . ILE B 1 402 ? 16.847 -21.572 25.562 1.00 36.00 402 ILE B N 1
ATOM 6706 C CA . ILE B 1 402 ? 17.041 -20.198 26.006 1.00 36.72 402 ILE B CA 1
ATOM 6707 C C . ILE B 1 402 ? 17.642 -19.365 24.879 1.00 38.67 402 ILE B C 1
ATOM 6708 O O . ILE B 1 402 ? 17.138 -18.286 24.547 1.00 39.04 402 ILE B O 1
ATOM 6713 N N . LYS B 1 403 ? 18.705 -19.884 24.242 1.00 38.03 403 LYS B N 1
ATOM 6714 C CA . LYS B 1 403 ? 19.334 -19.173 23.130 1.00 41.57 403 LYS B CA 1
ATOM 6715 C C . LYS B 1 403 ? 18.369 -18.985 21.966 1.00 45.51 403 LYS B C 1
ATOM 6716 O O . LYS B 1 403 ? 18.428 -17.964 21.269 1.00 44.13 403 LYS B O 1
ATOM 6722 N N . GLU B 1 404 ? 17.468 -19.947 21.745 1.00 40.85 404 GLU B N 1
ATOM 6723 C CA . GLU B 1 404 ? 16.477 -19.789 20.685 1.00 45.00 404 GLU B CA 1
ATOM 6724 C C . GLU B 1 404 ? 15.582 -18.590 20.950 1.00 46.04 404 GLU B C 1
ATOM 6725 O O . GLU B 1 404 ? 15.228 -17.846 20.028 1.00 35.50 404 GLU B O 1
ATOM 6731 N N . VAL B 1 405 ? 15.203 -18.383 22.206 1.00 51.45 405 VAL B N 1
ATOM 6732 C CA . VAL B 1 405 ? 14.291 -17.287 22.495 1.00 45.25 405 VAL B CA 1
ATOM 6733 C C . VAL B 1 405 ? 15.052 -15.967 22.613 1.00 42.34 405 VAL B C 1
ATOM 6734 O O . VAL B 1 405 ? 14.534 -14.909 22.235 1.00 48.58 405 VAL B O 1
ATOM 6738 N N . MET B 1 406 ? 16.316 -16.024 23.049 1.00 36.19 406 MET B N 1
ATOM 6739 C CA . MET B 1 406 ? 17.079 -14.827 23.389 1.00 49.80 406 MET B CA 1
ATOM 6740 C C . MET B 1 406 ? 17.712 -14.155 22.170 1.00 52.88 406 MET B C 1
ATOM 6741 O O . MET B 1 406 ? 17.775 -12.922 22.112 1.00 51.44 406 MET B O 1
ATOM 6746 N N . GLU B 1 407 ? 18.192 -14.927 21.191 1.00 59.91 407 GLU B N 1
ATOM 6747 C CA . GLU B 1 407 ? 18.960 -14.313 20.106 1.00 68.24 407 GLU B CA 1
ATOM 6748 C C . GLU B 1 407 ? 18.826 -14.969 18.741 1.00 66.45 407 GLU B C 1
ATOM 6749 O O . GLU B 1 407 ? 19.256 -14.360 17.756 1.00 71.37 407 GLU B O 1
ATOM 6755 N N . GLY B 1 408 ? 18.232 -16.150 18.616 1.00 57.99 408 GLY B N 1
ATOM 6756 C CA . GLY B 1 408 ? 18.263 -16.837 17.342 1.00 61.77 408 GLY B CA 1
ATOM 6757 C C . GLY B 1 408 ? 17.447 -16.237 16.202 1.00 70.98 408 GLY B C 1
ATOM 6758 O O . GLY B 1 408 ? 17.031 -15.072 16.233 1.00 68.53 408 GLY B O 1
ATOM 6759 N N . GLU B 1 409 ? 17.259 -17.066 15.176 1.00 81.82 409 GLU B N 1
ATOM 6760 C CA . GLU B 1 409 ? 16.410 -16.872 14.007 1.00 86.14 409 GLU B CA 1
ATOM 6761 C C . GLU B 1 409 ? 15.071 -16.249 14.382 1.00 75.49 409 GLU B C 1
ATOM 6762 O O . GLU B 1 409 ? 14.765 -15.107 14.020 1.00 77.14 409 GLU B O 1
ATOM 6768 N N . ARG B 1 410 ? 14.264 -17.024 15.093 1.00 64.85 410 ARG B N 1
ATOM 6769 C CA . ARG B 1 410 ? 12.893 -16.669 15.414 1.00 58.77 410 ARG B CA 1
ATOM 6770 C C . ARG B 1 410 ? 12.773 -15.810 16.665 1.00 46.80 410 ARG B C 1
ATOM 6771 O O . ARG B 1 410 ? 11.653 -15.511 17.079 1.00 41.73 410 ARG B O 1
ATOM 6779 N N . SER B 1 411 ? 13.891 -15.402 17.264 1.00 52.60 411 SER B N 1
ATOM 6780 C CA . SER B 1 411 ? 13.835 -14.589 18.475 1.00 50.18 411 SER B CA 1
ATOM 6781 C C . SER B 1 411 ? 13.035 -13.315 18.242 1.00 48.25 411 SER B C 1
ATOM 6782 O O . SER B 1 411 ? 12.091 -13.010 18.982 1.00 42.72 411 SER B O 1
ATOM 6785 N N . LYS B 1 412 ? 13.379 -12.574 17.186 1.00 50.96 412 LYS B N 1
ATOM 6786 C CA . LYS B 1 412 ? 12.689 -11.317 16.912 1.00 50.50 412 LYS B CA 1
ATOM 6787 C C . LYS B 1 412 ? 11.238 -11.563 16.503 1.00 44.34 412 LYS B C 1
ATOM 6788 O O . LYS B 1 412 ? 10.338 -10.808 16.892 1.00 46.47 412 LYS B O 1
ATOM 6794 N N . GLU B 1 413 ? 10.988 -12.612 15.718 1.00 47.23 413 GLU B N 1
ATOM 6795 C CA . GLU B 1 413 ? 9.623 -13.035 15.403 1.00 48.12 413 GLU B CA 1
ATOM 6796 C C . GLU B 1 413 ? 8.795 -13.245 16.670 1.00 40.74 413 GLU B C 1
ATOM 6797 O O . GLU B 1 413 ? 7.696 -12.701 16.811 1.00 37.94 413 GLU B O 1
ATOM 6803 N N . MET B 1 414 ? 9.308 -14.054 17.602 1.00 38.73 414 MET B N 1
ATOM 6804 C CA . MET B 1 414 ? 8.537 -14.381 18.803 1.00 42.81 414 MET B CA 1
ATOM 6805 C C . MET B 1 414 ? 8.310 -13.149 19.669 1.00 36.39 414 MET B C 1
ATOM 6806 O O . MET B 1 414 ? 7.231 -12.987 20.254 1.00 36.96 414 MET B O 1
ATOM 6811 N N . LYS B 1 415 ? 9.297 -12.252 19.730 1.00 39.16 415 LYS B N 1
ATOM 6812 C CA . LYS B 1 415 ? 9.143 -11.039 20.520 1.00 43.53 415 LYS B CA 1
ATOM 6813 C C . LYS B 1 415 ? 7.956 -10.219 20.035 1.00 46.63 415 LYS B C 1
ATOM 6814 O O . LYS B 1 415 ? 7.156 -9.735 20.846 1.00 39.78 415 LYS B O 1
ATOM 6820 N N . LYS B 1 416 ? 7.807 -10.069 18.713 1.00 51.28 416 LYS B N 1
ATOM 6821 C CA . LYS B 1 416 ? 6.680 -9.296 18.211 1.00 46.64 416 LYS B CA 1
ATOM 6822 C C . LYS B 1 416 ? 5.374 -10.073 18.313 1.00 41.31 416 LYS B C 1
ATOM 6823 O O . LYS B 1 416 ? 4.328 -9.471 18.571 1.00 38.50 416 LYS B O 1
ATOM 6829 N N . ASN B 1 417 ? 5.413 -11.402 18.146 1.00 37.92 417 ASN B N 1
ATOM 6830 C CA . ASN B 1 417 ? 4.196 -12.203 18.284 1.00 36.56 417 ASN B CA 1
ATOM 6831 C C . ASN B 1 417 ? 3.572 -12.031 19.660 1.00 35.87 417 ASN B C 1
ATOM 6832 O O . ASN B 1 417 ? 2.345 -11.920 19.778 1.00 40.45 417 ASN B O 1
ATOM 6837 N N . VAL B 1 418 ? 4.402 -12.020 20.714 1.00 31.27 418 VAL B N 1
ATOM 6838 C CA . VAL B 1 418 ? 3.874 -11.919 22.077 1.00 37.97 418 VAL B CA 1
ATOM 6839 C C . VAL B 1 418 ? 3.434 -10.491 22.420 1.00 40.43 418 VAL B C 1
ATOM 6840 O O . VAL B 1 418 ? 2.563 -10.305 23.275 1.00 37.86 418 VAL B O 1
ATOM 6844 N N . LYS B 1 419 ? 3.988 -9.467 21.762 1.00 41.68 419 LYS B N 1
ATOM 6845 C CA . LYS B 1 419 ? 3.643 -8.094 22.129 1.00 44.92 419 LYS B CA 1
ATOM 6846 C C . LYS B 1 419 ? 2.230 -7.715 21.717 1.00 40.30 419 LYS B C 1
ATOM 6847 O O . LYS B 1 419 ? 1.728 -6.675 22.153 1.00 41.27 419 LYS B O 1
ATOM 6853 N N . LYS B 1 420 ? 1.565 -8.556 20.927 1.00 37.16 420 LYS B N 1
ATOM 6854 C CA . LYS B 1 420 ? 0.218 -8.264 20.476 1.00 33.64 420 LYS B CA 1
ATOM 6855 C C . LYS B 1 420 ? -0.825 -8.380 21.586 1.00 39.55 420 LYS B C 1
ATOM 6856 O O . LYS B 1 420 ? -1.898 -7.784 21.471 1.00 39.66 420 LYS B O 1
ATOM 6862 N N . TRP B 1 421 ? -0.541 -9.112 22.664 1.00 36.66 421 TRP B N 1
ATOM 6863 C CA . TRP B 1 421 ? -1.632 -9.506 23.556 1.00 39.98 421 TRP B CA 1
ATOM 6864 C C . TRP B 1 421 ? -2.031 -8.404 24.534 1.00 32.55 421 TRP B C 1
ATOM 6865 O O . TRP B 1 421 ? -3.202 -8.336 24.940 1.00 36.06 421 TRP B O 1
ATOM 6876 N N . ARG B 1 422 ? -1.098 -7.534 24.918 1.00 32.92 422 ARG B N 1
ATOM 6877 C CA . ARG B 1 422 ? -1.426 -6.498 25.890 1.00 37.88 422 ARG B CA 1
ATOM 6878 C C . ARG B 1 422 ? -2.630 -5.672 25.436 1.00 50.30 422 ARG B C 1
ATOM 6879 O O . ARG B 1 422 ? -3.605 -5.506 26.181 1.00 40.54 422 ARG B O 1
ATOM 6887 N N . ASP B 1 423 ? -2.589 -5.167 24.201 1.00 44.98 423 ASP B N 1
ATOM 6888 C CA . ASP B 1 423 ? -3.686 -4.336 23.711 1.00 44.10 423 ASP B CA 1
ATOM 6889 C C . ASP B 1 423 ? -4.987 -5.121 23.556 1.00 33.91 423 ASP B C 1
ATOM 6890 O O . ASP B 1 423 ? -6.072 -4.550 23.712 1.00 42.10 423 ASP B O 1
ATOM 6895 N N . LEU B 1 424 ? -4.921 -6.413 23.232 1.00 35.43 424 LEU B N 1
ATOM 6896 C CA . LEU B 1 424 ? -6.161 -7.176 23.166 1.00 38.69 424 LEU B CA 1
ATOM 6897 C C . LEU B 1 424 ? -6.740 -7.388 24.562 1.00 40.36 424 LEU B C 1
ATOM 6898 O O . LEU B 1 424 ? -7.960 -7.313 24.755 1.00 44.01 424 LEU B O 1
ATOM 6903 N N . ALA B 1 425 ? -5.878 -7.646 25.546 1.00 41.90 425 ALA B N 1
ATOM 6904 C CA . ALA B 1 425 ? -6.335 -7.780 26.927 1.00 44.08 425 ALA B CA 1
ATOM 6905 C C . ALA B 1 425 ? -6.934 -6.471 27.445 1.00 40.05 425 ALA B C 1
ATOM 6906 O O . ALA B 1 425 ? -8.005 -6.473 28.060 1.00 34.15 425 ALA B O 1
ATOM 6908 N N . VAL B 1 426 ? -6.253 -5.342 27.200 1.00 38.10 426 VAL B N 1
ATOM 6909 C CA . VAL B 1 426 ? -6.742 -4.040 27.663 1.00 34.79 426 VAL B CA 1
ATOM 6910 C C . VAL B 1 426 ? -8.107 -3.721 27.060 1.00 40.47 426 VAL B C 1
ATOM 6911 O O . VAL B 1 426 ? -8.994 -3.168 27.733 1.00 41.62 426 VAL B O 1
ATOM 6915 N N . LYS B 1 427 ? -8.291 -4.033 25.776 1.00 44.64 427 LYS B N 1
ATOM 6916 C CA . LYS B 1 427 ? -9.569 -3.744 25.137 1.00 47.75 427 LYS B CA 1
ATOM 6917 C C . LYS B 1 427 ? -10.675 -4.595 25.745 1.00 43.93 427 LYS B C 1
ATOM 6918 O O . LYS B 1 427 ? -11.780 -4.103 25.998 1.00 38.63 427 LYS B O 1
ATOM 6924 N N . SER B 1 428 ? -10.379 -5.870 26.020 1.00 46.34 428 SER B N 1
ATOM 6925 C CA . SER B 1 428 ? -11.380 -6.765 26.593 1.00 42.00 428 SER B CA 1
ATOM 6926 C C . SER B 1 428 ? -11.818 -6.296 27.983 1.00 46.07 428 SER B C 1
ATOM 6927 O O . SER B 1 428 ? -12.967 -6.525 28.388 1.00 47.11 428 SER B O 1
ATOM 6930 N N . LEU B 1 429 ? -10.930 -5.616 28.709 1.00 46.66 429 LEU B N 1
ATOM 6931 C CA . LEU B 1 429 ? -11.239 -5.120 30.043 1.00 50.83 429 LEU B CA 1
ATOM 6932 C C . LEU B 1 429 ? -11.810 -3.707 30.041 1.00 57.21 429 LEU B C 1
ATOM 6933 O O . LEU B 1 429 ? -12.507 -3.337 30.995 1.00 59.78 429 LEU B O 1
ATOM 6938 N N . ASN B 1 430 ? -11.535 -2.913 29.006 1.00 54.14 430 ASN B N 1
ATOM 6939 C CA . ASN B 1 430 ? -12.165 -1.604 28.860 1.00 45.30 430 ASN B CA 1
ATOM 6940 C C . ASN B 1 430 ? -13.649 -1.761 28.509 1.00 32.94 430 ASN B C 1
ATOM 6941 O O . ASN B 1 430 ? -14.119 -2.845 28.158 1.00 37.02 430 ASN B O 1
ATOM 6946 N N . GLU B 1 431 ? -14.388 -0.655 28.595 1.00 51.83 431 GLU B N 1
ATOM 6947 C CA . GLU B 1 431 ? -15.822 -0.672 28.299 1.00 61.18 431 GLU B CA 1
ATOM 6948 C C . GLU B 1 431 ? -16.123 -1.267 26.924 1.00 56.93 431 GLU B C 1
ATOM 6949 O O . GLU B 1 431 ? -15.409 -1.022 25.947 1.00 66.26 431 GLU B O 1
ATOM 6955 N N . GLY B 1 432 ? -17.202 -2.045 26.848 1.00 41.00 432 GLY B N 1
ATOM 6956 C CA . GLY B 1 432 ? -17.598 -2.682 25.612 1.00 41.11 432 GLY B CA 1
ATOM 6957 C C . GLY B 1 432 ? -16.888 -3.976 25.273 1.00 45.25 432 GLY B C 1
ATOM 6958 O O . GLY B 1 432 ? -17.431 -4.771 24.496 1.00 49.48 432 GLY B O 1
ATOM 6959 N N . GLY B 1 433 ? -15.703 -4.226 25.839 1.00 46.72 433 GLY B N 1
ATOM 6960 C CA . GLY B 1 433 ? -14.975 -5.445 25.530 1.00 38.47 433 GLY B CA 1
ATOM 6961 C C . GLY B 1 433 ? -15.709 -6.694 25.979 1.00 40.28 433 GLY B C 1
ATOM 6962 O O . GLY B 1 433 ? -16.636 -6.647 26.790 1.00 52.84 433 GLY B O 1
ATOM 6963 N N . SER B 1 434 ? -15.272 -7.837 25.436 1.00 42.26 434 SER B N 1
ATOM 6964 C CA . SER B 1 434 ? -15.933 -9.108 25.730 1.00 44.69 434 SER B CA 1
ATOM 6965 C C . SER B 1 434 ? -15.978 -9.378 27.238 1.00 48.57 434 SER B C 1
ATOM 6966 O O . SER B 1 434 ? -17.029 -9.730 27.786 1.00 44.75 434 SER B O 1
ATOM 6969 N N . THR B 1 435 ? -14.849 -9.189 27.928 1.00 48.55 435 THR B N 1
ATOM 6970 C CA . THR B 1 435 ? -14.791 -9.489 29.359 1.00 47.72 435 THR B CA 1
ATOM 6971 C C . THR B 1 435 ? -15.653 -8.522 30.167 1.00 38.57 435 THR B C 1
ATOM 6972 O O . THR B 1 435 ? -16.459 -8.946 31.006 1.00 35.96 435 THR B O 1
ATOM 6976 N N . ASP B 1 436 ? -15.487 -7.216 29.933 1.00 35.10 436 ASP B N 1
ATOM 6977 C CA . ASP B 1 436 ? -16.302 -6.217 30.613 1.00 46.47 436 ASP B CA 1
ATOM 6978 C C . ASP B 1 436 ? -17.789 -6.489 30.411 1.00 48.52 436 ASP B C 1
ATOM 6979 O O . ASP B 1 436 ? -18.587 -6.380 31.350 1.00 51.26 436 ASP B O 1
ATOM 6984 N N . THR B 1 437 ? -18.166 -6.889 29.198 1.00 48.91 437 THR B N 1
ATOM 6985 C CA . THR B 1 437 ? -19.550 -7.241 28.900 1.00 54.45 437 THR B CA 1
ATOM 6986 C C . THR B 1 437 ? -19.979 -8.497 29.651 1.00 48.38 437 THR B C 1
ATOM 6987 O O . THR B 1 437 ? -21.083 -8.555 30.218 1.00 46.30 437 THR B O 1
ATOM 6991 N N . ASN B 1 438 ? -19.124 -9.528 29.631 1.00 34.35 438 ASN B N 1
ATOM 6992 C CA . ASN B 1 438 ? -19.431 -10.779 30.321 1.00 42.83 438 ASN B CA 1
ATOM 6993 C C . ASN B 1 438 ? -19.555 -10.563 31.823 1.00 37.74 438 ASN B C 1
ATOM 6994 O O . ASN B 1 438 ? -20.450 -11.123 32.469 1.00 40.29 438 ASN B O 1
ATOM 6999 N N . ILE B 1 439 ? -18.677 -9.739 32.397 1.00 40.49 439 ILE B N 1
ATOM 7000 C CA . ILE B 1 439 ? -18.804 -9.432 33.817 1.00 38.68 439 ILE B CA 1
ATOM 7001 C C . ILE B 1 439 ? -20.133 -8.736 34.088 1.00 41.05 439 ILE B C 1
ATOM 7002 O O . ILE B 1 439 ? -20.844 -9.082 35.042 1.00 39.15 439 ILE B O 1
ATOM 7007 N N . ASP B 1 440 ? -20.525 -7.794 33.217 1.00 43.27 440 ASP B N 1
ATOM 7008 C CA . ASP B 1 440 ? -21.812 -7.112 33.390 1.00 44.04 440 ASP B CA 1
ATOM 7009 C C . ASP B 1 440 ? -22.980 -8.088 33.310 1.00 40.04 440 ASP B C 1
ATOM 7010 O O . ASP B 1 440 ? -23.944 -7.979 34.076 1.00 42.32 440 ASP B O 1
ATOM 7015 N N . THR B 1 441 ? -22.917 -9.044 32.380 1.00 44.41 441 THR B N 1
ATOM 7016 C CA . THR B 1 441 ? -23.939 -10.084 32.324 1.00 45.39 441 THR B CA 1
ATOM 7017 C C . THR B 1 441 ? -24.029 -10.838 33.649 1.00 47.01 441 THR B C 1
ATOM 7018 O O . THR B 1 441 ? -25.126 -11.061 34.176 1.00 43.05 441 THR B O 1
ATOM 7022 N N . PHE B 1 442 ? -22.875 -11.236 34.207 1.00 41.62 442 PHE B N 1
ATOM 7023 C CA . PHE B 1 442 ? -22.883 -11.950 35.483 1.00 35.29 442 PHE B CA 1
ATOM 7024 C C . PHE B 1 442 ? -23.433 -11.076 36.599 1.00 37.65 442 PHE B C 1
ATOM 7025 O O . PHE B 1 442 ? -24.219 -11.544 37.430 1.00 37.90 442 PHE B O 1
ATOM 7033 N N . VAL B 1 443 ? -23.033 -9.803 36.641 1.00 37.75 443 VAL B N 1
ATOM 7034 C CA . VAL B 1 443 ? -23.511 -8.932 37.715 1.00 43.89 443 VAL B CA 1
ATOM 7035 C C . VAL B 1 443 ? -25.025 -8.768 37.630 1.00 51.72 443 VAL B C 1
ATOM 7036 O O . VAL B 1 443 ? -25.720 -8.734 38.656 1.00 48.46 443 VAL B O 1
ATOM 7040 N N . SER B 1 444 ? -25.565 -8.707 36.407 1.00 54.17 444 SER B N 1
ATOM 7041 C CA . SER B 1 444 ? -27.014 -8.609 36.229 1.00 58.34 444 SER B CA 1
ATOM 7042 C C . SER B 1 444 ? -27.736 -9.790 36.865 1.00 49.19 444 SER B C 1
ATOM 7043 O O . SER B 1 444 ? -28.691 -9.606 37.627 1.00 50.70 444 SER B O 1
ATOM 7046 N N . ARG B 1 445 ? -27.300 -11.017 36.560 1.00 41.35 445 ARG B N 1
ATOM 7047 C CA . ARG B 1 445 ? -28.006 -12.191 37.076 1.00 53.03 445 ARG B CA 1
ATOM 7048 C C . ARG B 1 445 ? -27.915 -12.314 38.593 1.00 55.62 445 ARG B C 1
ATOM 7049 O O . ARG B 1 445 ? -28.755 -12.988 39.203 1.00 53.60 445 ARG B O 1
ATOM 7057 N N . VAL B 1 446 ? -26.919 -11.686 39.218 1.00 56.50 446 VAL B N 1
ATOM 7058 C CA . VAL B 1 446 ? -26.702 -11.881 40.648 1.00 50.97 446 VAL B CA 1
ATOM 7059 C C . VAL B 1 446 ? -27.556 -10.914 41.467 1.00 57.27 446 VAL B C 1
ATOM 7060 O O . VAL B 1 446 ? -27.981 -11.243 42.581 1.00 65.66 446 VAL B O 1
ATOM 7064 N N . GLN B 1 447 ? -27.842 -9.736 40.932 1.00 63.28 447 GLN B N 1
ATOM 7065 C CA . GLN B 1 447 ? -28.853 -8.878 41.531 1.00 78.65 447 GLN B CA 1
ATOM 7066 C C . GLN B 1 447 ? -30.028 -8.662 40.574 1.00 87.29 447 GLN B C 1
ATOM 7067 O O . GLN B 1 447 ? -30.860 -9.556 40.380 1.00 90.81 447 GLN B O 1
#

Radius of gyration: 31.89 Å; Cα contacts (8 Å, |Δi|>4): 1639; chains: 2; bounding box: 74×71×88 Å

Sequence (888 aa):
KRGHVLAVPYPSQGHITPFRQFCKRLHFKGLKTTLALTTFVFNSINPDLSGPISIATISDGYDHGGFETADSIDDYLKDFKTSGSKTIADIIQKHQTSDNPITCIVYDAFLPWALDVAREFGLVATPFFTQPCAVNYVYYLSYINNGSLQLPIEELPFLELQDLPSFFSVSGSYPAYFEMVLQQFINFEKADFVLVNSFQELELHENELWSKACPVLTIGPTIPSIYLDQRIKSDTGYDLNLFESKDDSFCINWLDTRPQGSVVYVAFGSMAQLTNVQMEELASAVSNFSFLWVVRSSEEEKLPSGFLETVNKEKSLVLKWSPQLQVLSNKAIGCFLTHCGWNSTMEALTFGVPMVAMPQWTDQPMNAKYIQDVWKAGVRVKTEKESGIAKREEIEFSIKEVMEGERSKEMKKNVKKWRDLAVKSLNEGGSTDTNIDTFVSRVQKRGHVLAVPYPSQGHITPFRQFCKRLHFKGLKTTLALTTFVFNSINPDLSGPISIATISDGYDHGGFETADSIDDYLKDFKTSGSKTIADIIQKHQTSDNPITCIVYDAFLPWALDVAREFGLVATPFFTQPCAVNYVYYLSYINNGSLQLPIEELPFLELQDLPSFFSVSGSYPAYFEMVLQQFINFEKADFVLVNSFQELELHENELWSKACPVLTIGPTIPSIYLDQRIKSDTGYDLNLFESKDDSFCINWLDTRPQGSVVYVAFGSMAQLTNVQMEELASAVSNFSFLWVVRSSEEEKLPSGFLETVNKEKSLVLKWSPQLQVLSNKAIGCFLTHCGWNSTMEALTFGVPMVAMPQWTDQPMNAKYIQDVWKAGVRVKTEKESGIAKREEIEFSIKEVMEGERSKEMKKNVKKWRDLAVKSLNEGGSTDTNIDTFVSRVQ

Nearest PDB structures (foldseek):
  5v2k-assembly2_B  TM=1.002E+00  e=2.631E-91  Arabidopsis thaliana
  5u6n-assembly1_A  TM=1.001E+00  e=6.331E-88  Arabidopsis thaliana
  5u6m-assembly1_A  TM=1.000E+00  e=1.922E-84  Arabidopsis thaliana
  5tmb-assembly1_A  TM=9.464E-01  e=6.495E-49  Oryza sativa Japonica Group
  6l8z-assembly1_A  TM=8.827E-01  e=2.297E-46  Siraitia grosvenorii

Solvent-accessible surface area: 35750 Å² total; per-residue (Å²): 213,129,2,0,1,0,2,0,3,20,21,9,17,25,20,1,10,0,1,24,5,5,0,19,22,0,81,98,48,41,1,74,0,3,0,2,2,4,37,69,10,48,97,60,25,111,19,135,106,120,40,79,3,45,35,19,60,3,15,3,38,33,64,178,14,0,77,144,76,17,134,49,36,56,58,5,27,129,57,0,107,72,26,0,21,117,31,0,19,55,11,5,94,155,48,95,138,49,153,21,30,8,26,0,0,1,2,1,1,20,2,17,23,0,1,80,11,0,94,137,51,70,18,30,0,0,2,0,1,7,18,3,0,2,1,0,14,0,0,38,37,0,68,108,61,148,24,47,31,117,65,69,9,153,59,0,57,47,3,46,95,105,5,2,0,6,8,35,51,83,116,64,26,101,98,13,30,40,86,16,2,21,66,6,4,87,14,6,102,119,16,32,36,2,0,0,0,0,1,62,52,8,6,114,84,10,12,104,28,0,35,187,46,10,112,15,26,2,3,0,2,8,4,0,0,53,44,10,14,82,70,12,136,97,4,78,14,48,88,8,56,47,64,147,35,128,128,16,68,99,0,31,91,33,0,89,99,40,80,147,28,30,0,0,0,0,4,11,19,23,99,5,127,8,88,87,79,16,4,75,20,0,2,39,1,0,62,94,41,14,5,0,2,12,4,20,67,80,9,48,146,34,15,43,120,41,25,80,144,106,26,80,171,138,108,2,24,25,3,110,35,11,33,31,8,85,0,3,53,22,101,0,14,9,0,0,0,0,16,0,12,11,25,12,0,0,6,0,1,2,29,10,9,5,0,0,0,4,23,63,50,20,4,10,12,1,2,0,10,5,0,33,34,59,10,75,0,2,8,60,5,103,59,67,184,176,59,52,46,1,93,102,89,30,0,60,18,2,0,53,11,0,34,110,18,78,54,0,99,31,12,76,134,56,0,121,107,20,91,92,52,0,29,123,0,3,54,145,54,1,21,0,6,71,20,2,60,59,0,10,80,119,10,102,237,139,7,0,0,0,1,0,4,19,22,11,15,25,18,0,11,0,1,7,4,4,4,13,18,0,93,84,47,60,2,76,20,2,3,1,3,4,41,73,8,80,106,40,10,96,83,131,49,60,29,73,53,40,50,18,64,4,17,3,41,29,68,172,14,1,82,150,81,19,137,50,40,49,57,7,32,121,57,1,103,74,31,0,29,148,33,0,12,57,12,3,91,150,48,102,129,45,138,56,50,9,24,0,0,0,3,1,1,22,3,22,17,0,5,78,9,0,160,121,54,73,24,34,5,0,4,0,2,8,17,3,0,2,0,0,18,0,0,25,43,0,69,94,60,146,36,54,39,101,73,81,7,145,89,0,92,67,4,96,93,111,4,2,0,6,12,39,50,85,113,70,24,98,100,13,29,45,85,17,2,15,61,8,2,81,8,40,131,106,13,37,25,1,0,0,0,0,1,47,39,5,7,56,41,9,17,89,14,0,48,179,39,5,73,18,18,3,3,0,2,8,4,0,0,75,42,14,15,107,55,14,178,52,2,61,17,50,11,3,50,43,63,112,35,189,61,56,71,84,0,32,89,27,1,99,93,40,79,140,28,33,0,1,0,0,4,11,22,20,102,7,130,9,72,84,72,5,4,85,17,0,4,36,0,1,68,88,29,16,4,0,3,12,4,22,64,90,8,52,136,39,13,43,121,49,21,73,135,116,40,81,127,126,108,2,13,29,14,112,44,10,16,35,10,71,0,3,43,22,165,3,7,11,0,0,0,0,16,0,11,10,27,10,0,0,6,0,0,1,20,6,7,3,0,0,0,2,25,64,48,15,4,5,11,0,2,0,26,5,0,56,54,20,16,82,0,0,16,62,6,135,62,55,185,138,55,47,21,0,65,91,105,34,0,48,117,3,0,81,40,4,50,112,19,140,74,10,156,86,0,80,51,6,0,94,36,10,91,81,16,0,36,36,1,3,39,87,18,11,21,0,12,65,20,2,60,55,0,12,79,121,3,75

B-factor: mean 47.63, std 20.59, range [18.34, 131.59]

Foldseek 3Di:
DQAEEEEAFDADDLTQQLRVLLQLVLVVVPHQYEYEHALQLCVLQVADQPDRHHYDYFHLQPNPHPPVPAPDPLRSLVSRLVRVLVRVLVQQVVCVPPPHHHAEYAYALLRVSVVVSCVVVPHAYEHEYSFDLVLLLVLQVCLVVVNADDPPDVLCNPDDQLQHFFPHVVDPPPVSVSVSSNCSVVCNQVGPAYEYQDACVLPVSSQVVVVVVPNHAYQDPSAFCVLAQCPNVVRDARRGDSDDWPPPVVPVVLLVPADFLFEEEEEEPDDDADALQQLDQVLLQPLVGQYEYAQAPVRPVSHPPPSQVPRDSNRYYYTNDDSVLSVLLRRSHNAYEYLQDPSSLVSCLQSLHAYAHEHDGGNSSNSQCCSCPPLNQAYYQDDDDVVRHGGSVSSNVRVCCCRDDPSNVVNSVSSNVVNNLRSQQCDPPHRNVVSSVVVSVVSD/DAAEEEEAFDADPLTVQLRVLVCLVCVVVVHHYEYEAALLLVVLWDFPFLDDYHYDYFHLPCNPHPPVPDPDPLRSLVSNLVRVLVRVLVQQVVQVPPPHHHAEYAYALLHVSVVVSQVVVPHAYEHEYAFDLVQLVQLACCLVVPNDDDPPDPLCNVDDQLLHFFPRNVDPPPVSVSVSSNCSVVPLPVHPEYEYQDACVLCVSSVVVVCVPGHYAYQDPSAFCVLFLCPSVSRDARGTDSDDDPCAVVVLVLLVPADFLFEEEEEEPDDDADALVQLAQVLLLRQVGQYEYAQAPVRPVSHPVCSQPVRPPSRYDYHNDYSLLSVLLRRRHNAYEYLQSPSSLVSNLQSQHAYAHLHDGGNRSNSQCCSCPPLVQAHYFDADPPPSRRGNVSSNVRVCCCRPDDCVVVNSVSSNPVNNLRNQLCPPPHSNVVSSVVVSVVSD

Secondary structure (DSSP, 8-state):
---EEEEE--SSHHHHHHHHHHHHHHHHTT-EEEEEEEHHHHHHH-----SSSEEEEE--S-TTTGGGGSS-HHHHHHHHHHHHHHHHHHHHHHTTTSSS---EEEEETT-THHHHHHHHTT-EEEEEE-S-HHHHHHHHHHHHTTT--PSSPTTSTT--GGGS-HHHHSTT-SHHHHHHHHGGGSSGGGSS--EESS-GGGSHHHHHHHHHHS--EE----S-GGGTT---TT--S----SS----TTHHHHHHHTS-TT-EEEEE-TTT----HHHHHHHHHHHTTSEEEEE--GGGGGGSPTT-GGGS-TTT-EEESS--HHHHHHSTTEEEEEE---HHHHHHHHHHT--EEE---STTHHHHHHIIIIIS--EEEPP--TTT----HHHHHHHHHHHHTSHHHHHHHHHHTHHHHHHHHHHSTT-HHHHHHHHHHHHH-/---EEEEE--SSHHHHHHHHHHHHHHHHTT-EEEEEEEHHHHHH-----SS---EEEE--S-TTTGGGGSS-HHHHHHHHHHHHHHHHHHHHHHHHHSSS---EEEEETT-THHHHHHHHTT-EEEEEE-S-HHHHHHHHHHHTTTT---SSBTTBTT--GGGS-HHHHSTT-SHHHHHHHHHTTSSGGGSS-EEESS-GGGSHHHHHHHHTTS-EEE----S-GGGTT---TT--S----SS--TTHHHHHHHHHTSPTT-EEEEE-TTT----HHHHHHHHHHHTTS-EEEE--GGGGGGSPTTGGGS--TTTEEEESS--HHHHHTSTTEEEEEE---HHHHHHHHHHT--EEE---STTHHHHHHIIIIIS--EEEPP--TTT-PPPHHHHHHHHHHHHTSTTHHHHHHHHHTHHHHHHHHHSTTSHHHHHHHHHHHHH-

Organism: Arabidopsis thaliana (NCBI:txid3702)

GO terms:
  GO:0052639 salicylic acid glucosyltransferase (ester-forming) activity (F, IDA)
  GO:0052640 salicylic acid glucosyltransferase (glucoside-forming) activity (F, IDA)
  GO:0052641 benzoic acid glucosyltransferase activity (F, IDA)
  GO:0080002 UDP-glucose:4-aminobenzoate acylglucosyltransferase activity (F, IDA)
  GO:0090704 nicotinate-O-glucosyltransferase activity (F, IDA)
  GO:0005829 cytosol (C, IDA)
  GO:0035251 UDP-glucosyltransferase activity (F, IDA)
  GO:0018874 benzoate metabolic process (P, IDA)
  GO:0046482 para-aminobenzoic acid metabolic process (P, IDA)
  GO:0035251 UDP-glucosyltransferase activity (F, TAS)
  GO:0005829 cytosol (C, HDA)
  GO:0009696 salicylic acid metabolic process (P, IMP)
  GO:0010030 positive regulation of seed germination (P, IMP)